Protein 6TWU (pdb70)

Organism: Homo sapiens (NCBI:txid9606)

B-factor: mean 87.07, std 29.63, range [40.51, 186.29]

Sequence (845 aa):
FFTRNPSELKGKFIHTKLRKSSRGFGFTVVGGDEPDEFLQIKSLVLDGPAALDGKMETGDVIVSVNDTCVLGHTHAQVVKIFQSIPIGASVDLELCRGYPLGSSAYGSVKAYTNFDAERDALNIETAIKTKGVDEVTIVNILTNNRSNEQRQDIAFAYQRRTKKELASALKSALSGHLETVILGLLKTPAQYDASELKASMKGLGTDEDDSLIEIICSRTNQELQEINRVYKEMYKTDLEKDIISDTSGDFRKLMVALAKGRRAEDDGSVIDYELIDQDARDLYDAGVKRKGTDVPKWISIMTERSVPHLQKVFDDRYKSYSPYDMLESIRKEVKGDLENAFLNLVQCIQNKPLYFADRLYDSMKGKGTRDKVLIRIMVSRSEVDMLKIRSEFKRKYGKSLYYYIQQDTKGDYQKALLYLCGGDDFFTRNPSELKGKFIHTKLRKSSRGFGFTVVGGDEPDEFLQIKSLVLDGPAALDGKMETGDVIVSVNDTCVLGHTHAQVVKIFQSIPIGASVDLELCRGYPLGSSAYGSVKAYTNFDAERDALNIETAIKTKGVDEVTIVNILTNRSNEQRQDIAFAYQRRTKKELASALKSALSGHLETVILGLLKTPAQYDASELKASMKGLGTDEDSLIEIICSRTNQELQEINRVYKEMYKTDLEKDIISDTSGDFRKLMVALAKGRRAEDDGSVIDYELIDQDARDLYDAGVKRKGTDVPKWISIMTERSVPHLQKVFDRYKSYSPYDMLESIRKEVKGDLENAFLNLVQCIQNKPLYFADRLYDSMKGKGTRDKVLIRIMVSRSEVDMLKIRSEFKRKYGKSLYYYIQQDTKGDYQKALLYLCGGDDEQL

Secondary structure (DSSP, 8-state):
---S-GGG--SEEEEEEEE-BTTBSSEEEE--SSSS---EEEEE-TTSHHHHH----TT-EEEEESSSB-TT--HHHHHHHHHHS-TT-EEEEEEEES---STTTT-S----TT--HHHHHHHHHHHHTSTT--HHHHHHHHTTS-HHHHHHHHHHHHHHHSS-HHHHHHTT--HHHHHHHHHHHS-HHHHHHHHHHHHT-SSS--HHHHHHHHHH--HHHHHHHHHHHHHHHSS-HHHHHHHH--HHHHHHHHHHHTT-PPPP-SS--HHHHHHHHHHHHHTTTTSSS--HHHHHHHHHHS-HHHHHHHHHHHHHH-SS-HHHHHHHH--HHHHHHHHHHHHHHH-HHHHHHHHHHHHHSSSS--HHHHHHHHHHTTTTTHHHHHHHHHHHHSS-HHHHHHHH--HHHHHHHHHHHTS--/---S-GGG--SEEEEEEEE-BTTBSSEEEEE--SSS--EEEEEE-SSSHHHHH----TT-EEEEETTEE-TT--HHHHHHHHHTSPTT-EEEEEEEES--SSS-TT-SS---SS--HHHHHHHHHHHHHSTT--HHHHHHHHTTS-HHHHHHHHHHHHHHHSS-HHHHHHHH--HHHHHHHHHHHS-HHHHHHHHHHHHTSSSS--HHHHHHHHHH--HHHHHHHHHHHHHHHSS-HHHHHHHH--HHHHHHHHHHHT--PPPPPSS--HHHHHHHHHHHHHHTTTSSS--HHHHHHHHHHS-HHHHHHHHHHHTTT-SS-HHHHHHHH--HHHHHHHHHHHHHHHHHHHHHHHHHHHHHSSSS--HHHHHHHHHHTTTTTHHHHHHHHHHHHSS-HHHHHHHH--HHHHHHHHHHH-S--/---

Solvent-accessible surface area: 41250 Å² total; per-residue (Å²): 149,45,9,124,59,56,105,100,16,98,26,58,82,27,128,13,71,7,153,29,36,110,77,21,9,6,38,71,24,61,5,1,116,101,105,76,46,9,3,8,3,98,61,36,81,152,133,2,23,0,27,132,69,51,95,7,86,98,11,2,0,1,0,21,1,60,154,66,52,0,10,16,59,57,57,77,96,1,44,135,49,21,114,80,24,85,125,42,37,69,0,80,3,39,0,0,64,72,33,70,46,27,95,20,25,91,0,22,4,75,69,85,130,129,56,67,18,68,166,6,0,74,59,0,32,76,2,23,126,61,210,70,42,49,49,82,36,0,2,62,16,0,4,72,17,10,20,117,18,3,58,74,0,24,134,3,2,64,158,102,28,83,137,95,0,49,67,21,0,118,106,20,11,85,56,85,11,35,67,0,0,28,3,0,15,64,36,91,11,65,12,10,0,22,36,0,60,64,5,15,141,62,110,67,21,62,59,66,4,0,0,0,0,1,9,1,16,58,24,151,56,6,88,72,1,41,132,10,0,91,114,66,55,178,33,55,2,67,118,23,0,64,72,38,15,73,51,40,17,72,60,0,0,19,34,12,4,70,2,173,37,55,124,88,65,112,130,76,68,149,146,53,11,42,82,2,0,114,37,0,45,53,7,0,21,132,107,185,39,34,22,12,28,42,0,12,21,5,0,11,49,49,11,53,44,20,0,71,70,0,2,94,96,0,119,74,52,7,111,85,46,1,37,82,0,0,112,104,30,16,133,51,58,19,29,47,0,0,31,13,2,0,46,8,4,72,48,45,21,46,2,0,0,21,40,0,56,69,2,5,128,41,196,48,30,108,18,159,23,0,3,6,0,0,14,24,7,1,47,57,12,0,68,86,0,19,69,30,0,72,177,109,44,47,108,2,0,52,86,49,0,69,99,48,5,135,43,45,21,14,107,0,0,16,102,0,0,44,26,89,79,186,48,17,168,72,55,102,100,10,141,15,48,87,41,103,5,140,4,168,27,37,97,187,11,0,4,1,46,6,70,10,10,102,133,126,102,65,17,6,23,2,120,58,44,72,158,94,7,29,0,36,130,62,43,125,6,93,74,18,5,0,1,2,17,3,71,145,64,52,2,10,35,64,70,36,73,98,0,10,131,52,1,87,74,31,86,129,42,31,47,1,42,0,34,0,0,58,38,29,83,64,86,81,48,77,101,2,22,11,101,42,78,73,105,61,63,19,76,103,1,0,73,60,0,45,75,3,29,171,59,203,71,34,51,45,80,40,0,3,68,14,0,3,76,12,14,13,132,18,5,55,70,0,32,144,4,7,82,161,102,43,85,123,112,3,42,53,18,0,106,103,26,8,86,55,80,14,37,64,0,0,32,4,0,19,64,33,92,11,60,12,9,0,21,38,0,81,65,6,16,75,59,110,62,26,66,59,70,5,1,0,0,0,2,9,0,17,63,20,156,59,5,90,72,2,42,128,14,0,103,112,68,64,164,36,47,2,69,128,26,0,72,89,46,13,75,46,49,19,70,113,0,0,18,29,11,4,97,4,158,42,56,130,97,55,125,124,76,69,157,111,50,11,40,20,2,0,63,22,0,47,23,6,0,35,126,99,190,33,33,37,12,76,33,0,13,40,3,0,10,50,56,10,51,43,18,0,73,71,0,4,94,98,0,117,72,66,7,110,86,42,1,32,76,0,0,112,135,38,21,133,51,57,17,23,40,0,0,29,9,3,0,52,6,4,71,45,47,20,47,4,0,0,25,35,0,56,68,3,5,127,42,198,46,26,111,23,156,31,0,4,5,0,0,13,25,7,1,57,46,11,0,66,87,0,23,72,30,0,74,184,116,46,49,108,2,0,49,85,49,0,67,100,44,5,136,43,38,22,20,102,0,0,15,108,0,0,43,23,88,81,95,144,11

Radius of gyration: 33.46 Å; Cα contacts (8 Å, |Δi|>4): 1312; chains: 3; bounding box: 64×89×73 Å

Structure (mmCIF, N/CA/C/O backbone):
data_6TWU
#
_entry.id   6TWU
#
_cell.length_a   61.160
_cell.length_b   96.440
_cell.length_c   197.710
_cell.angle_alpha   90.000
_cell.angle_beta   90.000
_cell.angle_gamma   90.000
#
_symmetry.space_group_name_H-M   'P 2 21 21'
#
loop_
_entity.id
_entity.type
_entity.pdbx_description
1 polymer 'Membrane-associated guanylate kinase, WW and PDZ domain-containing protein 1,Annexin A2'
2 polymer 'Protein E6'
3 non-polymer GLYCEROL
4 non-polymer 'CITRIC ACID'
5 non-polymer 'CALCIUM ION'
6 water water
#
loop_
_atom_site.group_PDB
_atom_site.id
_atom_site.type_symbol
_atom_site.label_atom_id
_atom_site.label_alt_id
_atom_site.label_comp_id
_atom_site.label_asym_id
_atom_site.label_entity_id
_atom_site.label_seq_id
_atom_site.pdbx_PDB_ins_code
_atom_site.Cartn_x
_atom_site.Cartn_y
_atom_site.Cartn_z
_atom_site.occupancy
_atom_site.B_iso_or_equiv
_atom_site.auth_seq_id
_atom_site.auth_comp_id
_atom_site.auth_asym_id
_atom_site.auth_atom_id
_atom_site.pdbx_PDB_model_num
ATOM 1 N N . PHE A 1 7 ? -9.88900 70.86500 -37.26800 1.000 140.01732 458 PHE A N 1
ATOM 2 C CA . PHE A 1 7 ? -8.76900 71.64100 -37.78600 1.000 147.71287 458 PHE A CA 1
ATOM 3 C C . PHE A 1 7 ? -7.46200 71.23300 -37.11100 1.000 152.82545 458 PHE A C 1
ATOM 4 O O . PHE A 1 7 ? -7.36400 71.21300 -35.88400 1.000 152.87119 458 PHE A O 1
ATOM 12 N N . PHE A 1 8 ? -6.46000 70.91300 -37.92800 1.000 150.23396 459 PHE A N 1
ATOM 13 C CA . PHE A 1 8 ? -5.15600 70.47500 -37.45600 1.000 147.30905 459 PHE A CA 1
ATOM 14 C C . PHE A 1 8 ? -4.06800 71.18400 -38.24900 1.000 150.70732 459 PHE A C 1
ATOM 15 O O . PHE A 1 8 ? -4.23400 71.47600 -39.43700 1.000 150.91084 459 PHE A O 1
ATOM 23 N N . THR A 1 9 ? -2.95200 71.46300 -37.57800 1.000 151.51662 460 THR A N 1
ATOM 24 C CA . THR A 1 9 ? -1.79700 72.07200 -38.23400 1.000 150.64257 460 THR A CA 1
ATOM 25 C C . THR A 1 9 ? -0.56000 71.81100 -37.38900 1.000 150.35869 460 THR A C 1
ATOM 26 O O . THR A 1 9 ? -0.53800 72.14900 -36.20000 1.000 147.99285 460 THR A O 1
ATOM 30 N N . ARG A 1 10 ? 0.46000 71.20100 -37.99400 1.000 150.33919 461 ARG A N 1
ATOM 31 C CA . ARG A 1 10 ? 1.73200 70.97300 -37.32500 1.000 149.43274 461 ARG A CA 1
ATOM 32 C C . ARG A 1 10 ? 2.67900 72.16300 -37.45400 1.000 151.64913 461 ARG A C 1
ATOM 33 O O . ARG A 1 10 ? 3.89800 71.99200 -37.33600 1.000 152.51140 461 ARG A O 1
ATOM 41 N N . ASN A 1 11 ? 2.14100 73.36000 -37.69000 1.000 152.83629 462 ASN A N 1
ATOM 42 C CA . ASN A 1 11 ? 2.92300 74.58700 -37.73800 1.000 154.96338 462 ASN A CA 1
ATOM 43 C C . ASN A 1 11 ? 2.53200 75.47500 -36.57100 1.000 156.22179 462 ASN A C 1
ATOM 44 O O . ASN A 1 11 ? 1.34200 75.78400 -36.41300 1.000 156.74925 462 ASN A O 1
ATOM 49 N N . PRO A 1 12 ? 3.47400 75.89600 -35.72600 1.000 156.27512 463 PRO A N 1
ATOM 50 C CA . PRO A 1 12 ? 3.15200 76.94500 -34.74900 1.000 157.53148 463 PRO A CA 1
ATOM 51 C C . PRO A 1 12 ? 2.80600 78.27800 -35.39400 1.000 159.67315 463 PRO A C 1
ATOM 52 O O . PRO A 1 12 ? 2.17100 79.11500 -34.74200 1.000 160.68373 463 PRO A O 1
ATOM 56 N N . SER A 1 13 ? 3.19100 78.49900 -36.65400 1.000 161.35483 464 SER A N 1
ATOM 57 C CA . SER A 1 13 ? 2.86100 79.73300 -37.36000 1.000 160.07955 464 SER A CA 1
ATOM 58 C C . SER A 1 13 ? 1.48100 79.69800 -38.00400 1.000 155.60955 464 SER A C 1
ATOM 59 O O . SER A 1 13 ? 1.10800 80.66100 -38.68300 1.000 154.12665 464 SER A O 1
ATOM 62 N N . GLU A 1 14 ? 0.72400 78.61800 -37.81700 1.000 154.13832 465 GLU A N 1
ATOM 63 C CA . GLU A 1 14 ? -0.63900 78.51600 -38.32600 1.000 155.11642 465 GLU A CA 1
ATOM 64 C C . GLU A 1 14 ? -1.64700 78.21400 -37.22300 1.000 154.92219 465 GLU A C 1
ATOM 65 O O . GLU A 1 14 ? -2.81400 77.92900 -37.52100 1.000 150.00237 465 GLU A O 1
ATOM 71 N N . LEU A 1 15 ? -1.22600 78.26300 -35.96100 1.000 158.52730 466 LEU A N 1
ATOM 72 C CA . LEU A 1 15 ? -2.13200 78.16300 -34.82600 1.000 154.57202 466 LEU A CA 1
ATOM 73 C C . LEU A 1 15 ? -2.64000 79.55200 -34.45900 1.000 153.69335 466 LEU A C 1
ATOM 74 O O . LEU A 1 15 ? -1.86600 80.51300 -34.39600 1.000 154.20667 466 LEU A O 1
ATOM 79 N N . LYS A 1 16 ? -3.94700 79.65300 -34.21200 1.000 151.42946 467 LYS A N 1
ATOM 80 C CA . LYS A 1 16 ? -4.59800 80.94300 -34.01500 1.000 152.86920 467 LYS A CA 1
ATOM 81 C C . LYS A 1 16 ? -4.72000 81.36100 -32.55500 1.000 155.24674 467 LYS A C 1
ATOM 82 O O . LYS A 1 16 ? -4.70900 82.56300 -32.26800 1.000 157.88857 467 LYS A O 1
ATOM 84 N N . GLY A 1 17 ? -4.83000 80.41300 -31.63000 1.000 150.03501 468 GLY A N 1
ATOM 85 C CA . GLY A 1 17 ? -5.04600 80.73200 -30.23500 1.000 149.82151 468 GLY A CA 1
ATOM 86 C C . GLY A 1 17 ? -3.84800 81.40700 -29.58100 1.000 154.66531 468 GLY A C 1
ATOM 87 O O . GLY A 1 17 ? -2.90300 81.86400 -30.22400 1.000 157.88301 468 GLY A O 1
ATOM 88 N N . LYS A 1 18 ? -3.90700 81.46100 -28.25200 1.000 154.47423 469 LYS A N 1
ATOM 89 C CA . LYS A 1 18 ? -2.88100 82.09900 -27.43700 1.000 156.77722 469 LYS A CA 1
ATOM 90 C C . LYS A 1 18 ? -1.87700 81.06800 -26.93600 1.000 154.38495 469 LYS A C 1
ATOM 91 O O . LYS A 1 18 ? -2.25200 79.96600 -26.52400 1.000 151.25109 469 LYS A O 1
ATOM 93 N N . PHE A 1 19 ? -0.59900 81.43800 -26.96000 1.000 152.38622 470 PHE A N 1
ATOM 94 C CA . PHE A 1 19 ? 0.47500 80.54800 -26.54200 1.000 151.18944 470 PHE A CA 1
ATOM 95 C C . PHE A 1 19 ? 0.82300 80.77400 -25.07300 1.000 155.50558 470 PHE A C 1
ATOM 96 O O . PHE A 1 19 ? 0.73800 81.89200 -24.56000 1.000 157.74089 470 PHE A O 1
ATOM 104 N N . ILE A 1 20 ? 1.21700 79.69400 -24.39700 1.000 154.88984 471 ILE A N 1
ATOM 105 C CA . ILE A 1 20 ? 1.49000 79.71600 -22.96200 1.000 152.22301 471 ILE A CA 1
ATOM 106 C C . ILE A 1 20 ? 2.77100 78.93800 -22.69300 1.000 154.17457 471 ILE A C 1
ATOM 107 O O . ILE A 1 20 ? 2.83900 77.73600 -22.96800 1.000 152.75867 471 ILE A O 1
ATOM 112 N N . HIS A 1 21 ? 3.78200 79.61600 -22.15000 1.000 161.54081 472 HIS A N 1
ATOM 113 C CA . HIS A 1 21 ? 5.01600 78.96600 -21.72500 1.000 160.23916 472 HIS A CA 1
ATOM 114 C C . HIS A 1 21 ? 4.90000 78.54300 -20.26600 1.000 158.02974 472 HIS A C 1
ATOM 115 O O . HIS A 1 21 ? 4.35200 79.27500 -19.43700 1.000 158.63251 472 HIS A O 1
ATOM 122 N N . THR A 1 22 ? 5.42300 77.35800 -19.95600 1.000 154.70857 473 THR A N 1
ATOM 123 C CA . THR A 1 22 ? 5.31600 76.82000 -18.60800 1.000 155.28524 473 THR A CA 1
ATOM 124 C C . THR A 1 22 ? 6.51900 75.93200 -18.32000 1.000 154.55590 473 THR A C 1
ATOM 125 O O . THR A 1 22 ? 7.05500 75.27400 -19.21800 1.000 155.15805 473 THR A O 1
ATOM 129 N N . LYS A 1 23 ? 6.95300 75.94300 -17.06000 1.000 150.45996 474 LYS A N 1
ATOM 130 C CA . LYS A 1 23 ? 8.04500 75.10600 -16.58200 1.000 147.85936 474 LYS A CA 1
ATOM 131 C C . LYS A 1 23 ? 7.52700 74.21900 -15.46100 1.000 148.84534 474 LYS A C 1
ATOM 132 O O . LYS A 1 23 ? 6.95900 74.71700 -14.48400 1.000 152.60794 474 LYS A O 1
ATOM 134 N N . LEU A 1 24 ? 7.71300 72.91100 -15.60800 1.000 148.12124 475 LEU A N 1
ATOM 135 C CA . LEU A 1 24 ? 7.22400 71.94100 -14.64000 1.000 147.72572 475 LEU A CA 1
ATOM 136 C C . LEU A 1 24 ? 8.34900 71.02100 -14.19600 1.000 153.12718 475 LEU A C 1
ATOM 137 O O . LEU A 1 24 ? 9.15400 70.56700 -15.01400 1.000 156.13591 475 LEU A O 1
ATOM 142 N N . ARG A 1 25 ? 8.39600 70.75000 -12.89500 1.000 151.85770 476 ARG A N 1
ATOM 143 C CA . ARG A 1 25 ? 9.29400 69.75400 -12.32900 1.000 153.79732 476 ARG A CA 1
ATOM 144 C C . ARG A 1 25 ? 8.50200 68.48200 -12.06100 1.000 153.40662 476 ARG A C 1
ATOM 145 O O . ARG A 1 25 ? 7.44500 68.52700 -11.42400 1.000 149.18695 476 ARG A O 1
ATOM 153 N N . LYS A 1 26 ? 9.00700 67.35600 -12.55900 1.000 156.26280 477 LYS A N 1
ATOM 154 C CA . LYS A 1 26 ? 8.32800 66.07600 -12.38500 1.000 151.73504 477 LYS A CA 1
ATOM 155 C C . LYS A 1 26 ? 8.49600 65.60300 -10.94800 1.000 160.47854 477 LYS A C 1
ATOM 156 O O . LYS A 1 26 ? 9.60600 65.26800 -10.52100 1.000 163.32799 477 LYS A O 1
ATOM 162 N N . SER A 1 27 ? 7.39600 65.57500 -10.19900 1.000 160.82672 478 SER A N 1
ATOM 163 C CA . SER A 1 27 ? 7.43400 65.14200 -8.80900 1.000 163.02902 478 SER A CA 1
ATOM 164 C C . SER A 1 27 ? 7.26500 63.63000 -8.77800 1.000 163.37917 478 SER A C 1
ATOM 165 O O . SER A 1 27 ? 7.44200 62.95200 -9.79500 1.000 164.86836 478 SER A O 1
ATOM 168 N N . SER A 1 28 ? 6.92300 63.09200 -7.60700 1.000 162.03609 479 SER A N 1
ATOM 169 C CA . SER A 1 28 ? 6.85900 61.64700 -7.44600 1.000 157.04122 479 SER A CA 1
ATOM 170 C C . SER A 1 28 ? 5.63500 61.05900 -8.13500 1.000 153.76971 479 SER A C 1
ATOM 171 O O . SER A 1 28 ? 5.65600 59.88900 -8.53300 1.000 156.09965 479 SER A O 1
ATOM 174 N N . ARG A 1 29 ? 4.56900 61.84200 -8.28300 1.000 150.10348 480 ARG A N 1
ATOM 175 C CA . ARG A 1 29 ? 3.35300 61.40600 -8.96700 1.000 151.60877 480 ARG A CA 1
ATOM 176 C C . ARG A 1 29 ? 3.27800 61.96100 -10.38300 1.000 148.56992 480 ARG A C 1
ATOM 177 O O . ARG A 1 29 ? 2.20400 62.33700 -10.86300 1.000 139.39404 480 ARG A O 1
ATOM 179 N N . GLY A 1 30 ? 4.41700 62.02500 -11.07100 1.000 149.95246 481 GLY A N 1
ATOM 180 C CA . GLY A 1 30 ? 4.46900 62.56200 -12.41500 1.000 151.11704 481 GLY A CA 1
ATOM 181 C C . GLY A 1 30 ? 4.25200 64.06700 -12.43700 1.000 152.80713 481 GLY A C 1
ATOM 182 O O . GLY A 1 30 ? 4.18400 64.74200 -11.40700 1.000 154.17606 481 GLY A O 1
ATOM 183 N N . PHE A 1 31 ? 4.15000 64.59300 -13.66000 1.000 148.55368 482 PHE A N 1
ATOM 184 C CA . PHE A 1 31 ? 3.84500 66.00900 -13.82500 1.000 148.23103 482 PHE A CA 1
ATOM 185 C C . PHE A 1 31 ? 2.42700 66.34200 -13.38000 1.000 142.26137 482 PHE A C 1
ATOM 186 O O . PHE A 1 31 ? 2.14700 67.50200 -13.06100 1.000 138.25493 482 PHE A O 1
ATOM 194 N N . GLY A 1 32 ? 1.53300 65.35600 -13.34900 1.000 146.00132 483 GLY A N 1
ATOM 195 C CA . GLY A 1 32 ? 0.20400 65.55300 -12.80600 1.000 149.17094 483 GLY A CA 1
ATOM 196 C C . GLY A 1 32 ? -0.83500 66.00200 -13.81200 1.000 144.70470 483 GLY A C 1
ATOM 197 O O . GLY A 1 32 ? -1.58600 66.94500 -13.55000 1.000 141.21052 483 GLY A O 1
ATOM 198 N N . PHE A 1 33 ? -0.89500 65.33800 -14.96400 1.000 145.30649 484 PHE A N 1
ATOM 199 C CA . PHE A 1 33 ? -1.93900 65.62700 -15.93700 1.000 149.74771 484 PHE A CA 1
ATOM 200 C C . PHE A 1 33 ? -2.05900 64.46000 -16.90500 1.000 148.58881 484 PHE A C 1
ATOM 201 O O . PHE A 1 33 ? -1.13800 63.65200 -17.05600 1.000 149.55310 484 PHE A O 1
ATOM 209 N N . THR A 1 34 ? -3.21600 64.38300 -17.55500 1.000 148.47343 485 THR A N 1
ATOM 210 C CA . THR A 1 34 ? -3.49500 63.37800 -18.57000 1.000 143.93050 485 THR A CA 1
ATOM 211 C C . THR A 1 34 ? -3.65100 64.06100 -19.92100 1.000 142.17518 485 THR A C 1
ATOM 212 O O . THR A 1 34 ? -4.29000 65.11300 -20.02400 1.000 140.90474 485 THR A O 1
ATOM 216 N N . VAL A 1 35 ? -3.04700 63.47300 -20.94900 1.000 143.57911 486 VAL A N 1
ATOM 217 C CA . VAL A 1 35 ? -3.12400 63.99700 -22.30400 1.000 146.63303 486 VAL A CA 1
ATOM 218 C C . VAL A 1 35 ? -4.03300 63.08600 -23.12400 1.000 148.76942 486 VAL A C 1
ATOM 219 O O . VAL A 1 35 ? -4.25900 61.92000 -22.78800 1.000 150.16491 486 VAL A O 1
ATOM 223 N N . VAL A 1 36 ? -4.57400 63.64100 -24.21300 1.000 151.51311 487 VAL A N 1
ATOM 224 C CA . VAL A 1 36 ? -5.49700 62.92900 -25.08900 1.000 146.09565 487 VAL A CA 1
ATOM 225 C C . VAL A 1 36 ? -5.23200 63.35800 -26.52800 1.000 146.09852 487 VAL A C 1
ATOM 226 O O . VAL A 1 36 ? -4.70200 64.43900 -26.79200 1.000 143.12740 487 VAL A O 1
ATOM 230 N N . GLY A 1 37 ? -5.60200 62.48300 -27.46400 1.000 145.65530 488 GLY A N 1
ATOM 231 C CA . GLY A 1 37 ? -5.32900 62.70400 -28.87000 1.000 143.90820 488 GLY A CA 1
ATOM 232 C C . GLY A 1 37 ? -4.01400 62.08500 -29.29600 1.000 151.43395 488 GLY A C 1
ATOM 233 O O . GLY A 1 37 ? -3.25300 61.52800 -28.49900 1.000 156.78348 488 GLY A O 1
ATOM 234 N N . GLY A 1 38 ? -3.74200 62.18300 -30.59500 1.000 152.95640 489 GLY A N 1
ATOM 235 C CA . GLY A 1 38 ? -2.50700 61.67400 -31.14900 1.000 154.25956 489 GLY A CA 1
ATOM 236 C C . GLY A 1 38 ? -2.53200 60.22500 -31.58900 1.000 156.51701 489 GLY A C 1
ATOM 237 O O . GLY A 1 38 ? -1.49200 59.71100 -32.02100 1.000 155.59150 489 GLY A O 1
ATOM 238 N N . ASP A 1 39 ? -3.67300 59.54700 -31.49200 1.000 159.78220 490 ASP A N 1
ATOM 239 C CA . ASP A 1 39 ? -3.81900 58.18300 -31.98400 1.000 154.45821 490 ASP A CA 1
ATOM 240 C C . ASP A 1 39 ? -4.20000 58.13600 -33.46000 1.000 152.96143 490 ASP A C 1
ATOM 241 O O . ASP A 1 39 ? -4.60700 57.07900 -33.95400 1.000 150.93716 490 ASP A O 1
ATOM 246 N N . GLU A 1 40 ? -4.06900 59.25700 -34.16600 1.000 154.47077 491 GLU A N 1
ATOM 247 C CA . GLU A 1 40 ? -4.45300 59.42200 -35.56100 1.000 153.88043 491 GLU A CA 1
ATOM 248 C C . GLU A 1 40 ? -3.25100 59.90200 -36.36800 1.000 159.05001 491 GLU A C 1
ATOM 249 O O . GLU A 1 40 ? -2.19500 60.18600 -35.78700 1.000 160.35551 491 GLU A O 1
ATOM 255 N N . PRO A 1 41 ? -3.35100 59.98800 -37.70500 1.000 157.46884 492 PRO A N 1
ATOM 256 C CA . PRO A 1 41 ? -2.28400 60.64600 -38.47300 1.000 158.11665 492 PRO A CA 1
ATOM 257 C C . PRO A 1 41 ? -2.18700 62.13500 -38.17300 1.000 159.40949 492 PRO A C 1
ATOM 258 O O . PRO A 1 41 ? -1.14300 62.62000 -37.72400 1.000 160.34004 492 PRO A O 1
ATOM 262 N N . ASP A 1 42 ? -3.27200 62.86700 -38.41600 1.000 155.78032 493 ASP A N 1
ATOM 263 C CA . ASP A 1 42 ? -3.32700 64.31300 -38.20000 1.000 154.94726 493 ASP A CA 1
ATOM 264 C C . ASP A 1 42 ? -4.32500 64.60400 -37.08200 1.000 151.34744 493 ASP A C 1
ATOM 265 O O . ASP A 1 42 ? -5.53900 64.61400 -37.30900 1.000 147.24954 493 ASP A O 1
ATOM 270 N N . GLU A 1 43 ? -3.80800 64.84700 -35.87800 1.000 151.74033 494 GLU A N 1
ATOM 271 C CA . GLU A 1 43 ? -4.63500 65.19200 -34.72900 1.000 147.55986 494 GLU A CA 1
ATOM 272 C C . GLU A 1 43 ? -3.75300 65.81000 -33.65100 1.000 145.26067 494 GLU A C 1
ATOM 273 O O . GLU A 1 43 ? -2.59300 65.42000 -33.49600 1.000 146.87281 494 GLU A O 1
ATOM 279 N N . PHE A 1 44 ? -4.31200 66.76700 -32.91000 1.000 142.42658 495 PHE A N 1
ATOM 280 C CA . PHE A 1 44 ? -3.57500 67.47800 -31.87500 1.000 145.64340 495 PHE A CA 1
ATOM 281 C C . PHE A 1 44 ? -3.41100 66.61100 -30.62400 1.000 144.03748 495 PHE A C 1
ATOM 282 O O . PHE A 1 44 ? -3.88800 65.47400 -30.54500 1.000 141.26660 495 PHE A O 1
ATOM 290 N N . LEU A 1 45 ? -2.71000 67.16700 -29.63500 1.000 145.45529 496 LEU A N 1
ATOM 291 C CA . LEU A 1 45 ? -2.51200 66.55000 -28.32700 1.000 142.91484 496 LEU A CA 1
ATOM 292 C C . LEU A 1 45 ? -2.92300 67.56800 -27.27400 1.000 142.93250 496 LEU A C 1
ATOM 293 O O . LEU A 1 45 ? -2.20100 68.54100 -27.03500 1.000 146.17301 496 LEU A O 1
ATOM 298 N N . GLN A 1 46 ? -4.07200 67.34600 -26.64200 1.000 140.36250 497 GLN A N 1
ATOM 299 C CA . GLN A 1 46 ? -4.66400 68.31800 -25.73700 1.000 138.40220 497 GLN A CA 1
ATOM 300 C C . GLN A 1 46 ? -4.70000 67.77300 -24.31600 1.000 132.04944 497 GLN A C 1
ATOM 301 O O . GLN A 1 46 ? -4.76300 66.56000 -24.09800 1.000 129.68715 497 GLN A O 1
ATOM 307 N N . ILE A 1 47 ? -4.65600 68.68700 -23.34600 1.000 132.00883 498 ILE A N 1
ATOM 308 C CA . ILE A 1 47 ? -4.66500 68.29100 -21.94400 1.000 142.37957 498 ILE A CA 1
ATOM 309 C C . ILE A 1 47 ? -6.05900 67.81500 -21.56500 1.000 141.32830 498 ILE A C 1
ATOM 310 O O . ILE A 1 47 ? -7.05200 68.52500 -21.77000 1.000 137.75979 498 ILE A O 1
ATOM 315 N N . LYS A 1 48 ? -6.14100 66.60500 -21.01100 1.000 143.65320 499 LYS A N 1
ATOM 316 C CA . LYS A 1 48 ? -7.43000 66.01500 -20.62700 1.000 139.00427 499 LYS A CA 1
ATOM 317 C C . LYS A 1 48 ? -7.81400 66.45700 -19.21700 1.000 139.86410 499 LYS A C 1
ATOM 318 O O . LYS A 1 48 ? -8.72300 67.27100 -19.03600 1.000 143.94529 499 LYS A O 1
ATOM 324 N N . SER A 1 49 ? -7.12700 65.92000 -18.21300 1.000 138.72214 500 SER A N 1
ATOM 325 C CA . SER A 1 49 ? -7.38600 66.24600 -16.82000 1.000 141.42767 500 SER A CA 1
ATOM 326 C C . SER A 1 49 ? -6.08600 66.66000 -16.14400 1.000 146.15880 500 SER A C 1
ATOM 327 O O . SER A 1 49 ? -4.99000 66.35900 -16.62300 1.000 149.99850 500 SER A O 1
ATOM 330 N N . LEU A 1 50 ? -6.22300 67.36300 -15.02000 1.000 143.15997 501 LEU A N 1
ATOM 331 C CA . LEU A 1 50 ? -5.08800 67.84000 -14.23600 1.000 147.64774 501 LEU A CA 1
ATOM 332 C C . LEU A 1 50 ? -5.24400 67.36100 -12.80000 1.000 148.75095 501 LEU A C 1
ATOM 333 O O . LEU A 1 50 ? -6.22700 67.70200 -12.13400 1.000 150.16400 501 LEU A O 1
ATOM 338 N N . VAL A 1 51 ? -4.28100 66.56800 -12.32600 1.000 145.48241 502 VAL A N 1
ATOM 339 C CA . VAL A 1 51 ? -4.25300 66.14800 -10.92900 1.000 147.71597 502 VAL A CA 1
ATOM 340 C C . VAL A 1 51 ? -4.08500 67.39000 -10.06400 1.000 149.38667 502 VAL A C 1
ATOM 341 O O . VAL A 1 51 ? -3.02600 68.02900 -10.07400 1.000 150.91153 502 VAL A O 1
ATOM 345 N N . LEU A 1 52 ? -5.13300 67.74100 -9.31400 1.000 147.41109 503 LEU A N 1
ATOM 346 C CA . LEU A 1 52 ? -5.17300 68.99700 -8.57200 1.000 146.71788 503 LEU A CA 1
ATOM 347 C C . LEU A 1 52 ? -4.12700 69.07900 -7.46500 1.000 148.78892 503 LEU A C 1
ATOM 348 O O . LEU A 1 52 ? -3.94400 70.16000 -6.89300 1.000 145.68295 503 LEU A O 1
ATOM 353 N N . ASP A 1 53 ? -3.44000 67.98100 -7.15000 1.000 147.82285 504 ASP A N 1
ATOM 354 C CA . ASP A 1 53 ? -2.31600 68.00200 -6.22200 1.000 151.35685 504 ASP A CA 1
ATOM 355 C C . ASP A 1 53 ? -0.98200 67.77100 -6.91900 1.000 151.22258 504 ASP A C 1
ATOM 356 O O . ASP A 1 53 ? 0.04600 67.64400 -6.24500 1.000 149.23164 504 ASP A O 1
ATOM 361 N N . GLY A 1 54 ? -0.97200 67.71400 -8.24900 1.000 148.13094 505 GLY A N 1
ATOM 362 C CA . GLY A 1 54 ? 0.24300 67.49700 -8.99500 1.000 150.50122 505 GLY A CA 1
ATOM 363 C C . GLY A 1 54 ? 0.90700 68.79700 -9.39900 1.000 153.14734 505 GLY A C 1
ATOM 364 O O . GLY A 1 54 ? 0.33100 69.88200 -9.27300 1.000 151.91499 505 GLY A O 1
ATOM 365 N N . PRO A 1 55 ? 2.14600 68.70800 -9.88800 1.000 153.62250 506 PRO A N 1
ATOM 366 C CA . PRO A 1 55 ? 2.85700 69.92500 -10.31600 1.000 151.93445 506 PRO A CA 1
ATOM 367 C C . PRO A 1 55 ? 2.18100 70.65600 -11.46300 1.000 150.74716 506 PRO A C 1
ATOM 368 O O . PRO A 1 55 ? 2.42400 71.85600 -11.63700 1.000 152.37302 506 PRO A O 1
ATOM 372 N N . ALA A 1 56 ? 1.34000 69.97400 -12.24600 1.000 145.42960 507 ALA A N 1
ATOM 373 C CA . ALA A 1 56 ? 0.68600 70.62300 -13.37800 1.000 146.87190 507 ALA A CA 1
ATOM 374 C C . ALA A 1 56 ? -0.40100 71.58600 -12.91700 1.000 140.91050 507 ALA A C 1
ATOM 375 O O . ALA A 1 56 ? -0.50400 72.70600 -13.43100 1.000 137.40525 507 ALA A O 1
ATOM 377 N N . ALA A 1 57 ? -1.23000 71.16600 -11.96000 1.000 136.79254 508 ALA A N 1
ATOM 378 C CA . ALA A 1 57 ? -2.25900 72.04800 -11.42500 1.000 135.88744 508 ALA A CA 1
ATOM 379 C C . ALA A 1 57 ? -1.69600 73.06800 -10.44400 1.000 145.73350 508 ALA A C 1
ATOM 380 O O . ALA A 1 57 ? -2.32900 74.10700 -10.22200 1.000 143.11369 508 ALA A O 1
ATOM 382 N N . LEU A 1 58 ? -0.52800 72.79400 -9.85300 1.000 151.09075 509 LEU A N 1
ATOM 383 C CA . LEU A 1 58 ? 0.11100 73.77100 -8.97600 1.000 148.49078 509 LEU A CA 1
ATOM 384 C C . LEU A 1 58 ? 0.45500 75.04800 -9.73200 1.000 152.41310 509 LEU A C 1
ATOM 385 O O . LEU A 1 58 ? 0.21700 76.15500 -9.23500 1.000 154.22736 509 LEU A O 1
ATOM 390 N N . ASP A 1 59 ? 1.01900 74.91200 -10.93700 1.000 153.64071 510 ASP A N 1
ATOM 391 C CA . ASP A 1 59 ? 1.38900 76.08400 -11.72600 1.000 153.88426 510 ASP A CA 1
ATOM 392 C C . ASP A 1 59 ? 0.16200 76.90700 -12.09700 1.000 148.46326 510 ASP A C 1
ATOM 393 O O . ASP A 1 59 ? 0.18800 78.14200 -12.03000 1.000 146.21481 510 ASP A O 1
ATOM 398 N N . GLY A 1 60 ? -0.92300 76.24100 -12.49000 1.000 146.46879 511 GLY A N 1
ATOM 399 C CA . GLY A 1 60 ? -2.16200 76.91200 -12.81800 1.000 147.98250 511 GLY A CA 1
ATOM 400 C C . GLY A 1 60 ? -2.22700 77.53100 -14.19700 1.000 149.11812 511 GLY A C 1
ATOM 401 O O . GLY A 1 60 ? -3.28700 78.04900 -14.57200 1.000 147.94907 511 GLY A O 1
ATOM 402 N N . LYS A 1 61 ? -1.13900 77.50100 -14.96400 1.000 150.66771 512 LYS A N 1
ATOM 403 C CA . LYS A 1 61 ? -1.11500 78.09800 -16.29200 1.000 149.94557 512 LYS A CA 1
ATOM 404 C C . LYS A 1 61 ? -1.46500 77.10400 -17.39400 1.000 149.90516 512 LYS A C 1
ATOM 405 O O . LYS A 1 61 ? -1.54700 77.49800 -18.56200 1.000 150.37928 512 LYS A O 1
ATOM 411 N N . MET A 1 62 ? -1.67500 75.83500 -17.05400 1.000 149.67233 513 MET A N 1
ATOM 412 C CA . MET A 1 62 ? -2.10900 74.82200 -18.00600 1.000 150.86114 513 MET A CA 1
ATOM 413 C C . MET A 1 62 ? -3.54600 74.42900 -17.69700 1.000 152.98764 513 MET A C 1
ATOM 414 O O . MET A 1 62 ? -3.88000 74.13500 -16.54400 1.000 151.14761 513 MET A O 1
ATOM 419 N N . GLU A 1 63 ? -4.38600 74.42500 -18.72500 1.000 154.42756 514 GLU A N 1
ATOM 420 C CA . GLU A 1 63 ? -5.79900 74.11600 -18.59000 1.000 150.64766 514 GLU A CA 1
ATOM 421 C C . GLU A 1 63 ? -6.17000 72.98200 -19.53600 1.000 142.95857 514 GLU A C 1
ATOM 422 O O . GLU A 1 63 ? -5.40000 72.59600 -20.41900 1.000 142.79576 514 GLU A O 1
ATOM 428 N N . THR A 1 64 ? -7.36900 72.44600 -19.33600 1.000 139.78234 515 THR A N 1
ATOM 429 C CA . THR A 1 64 ? -7.87000 71.39700 -20.21100 1.000 143.71536 515 THR A CA 1
ATOM 430 C C . THR A 1 64 ? -8.16800 71.95900 -21.59600 1.000 142.03357 515 THR A C 1
ATOM 431 O O . THR A 1 64 ? -8.72700 73.05100 -21.73700 1.000 141.20809 515 THR A O 1
ATOM 435 N N . GLY A 1 65 ? -7.77800 71.20900 -22.62600 1.000 137.72823 516 GLY A N 1
ATOM 436 C CA . GLY A 1 65 ? -7.97000 71.62600 -23.99800 1.000 136.66397 516 GLY A CA 1
ATOM 437 C C . GLY A 1 65 ? -6.79600 72.34600 -24.62400 1.000 141.86461 516 GLY A C 1
ATOM 438 O O . GLY A 1 65 ? -6.91600 72.81600 -25.76300 1.000 140.44973 516 GLY A O 1
ATOM 439 N N . ASP A 1 66 ? -5.66800 72.44800 -23.92300 1.000 146.15860 517 ASP A N 1
ATOM 440 C CA . ASP A 1 66 ? -4.49800 73.14200 -24.44400 1.000 146.78956 517 ASP A CA 1
ATOM 441 C C . ASP A 1 66 ? -3.72000 72.21600 -25.37300 1.000 150.92735 517 ASP A C 1
ATOM 442 O O . ASP A 1 66 ? -3.29100 71.13200 -24.96200 1.000 154.15035 517 ASP A O 1
ATOM 447 N N . VAL A 1 67 ? -3.54400 72.64100 -26.62500 1.000 150.31609 518 VAL A N 1
ATOM 448 C CA . VAL A 1 67 ? -2.73100 71.88900 -27.57300 1.000 147.38127 518 VAL A CA 1
ATOM 449 C C . VAL A 1 67 ? -1.26300 72.02100 -27.19000 1.000 145.57400 518 VAL A C 1
ATOM 450 O O . VAL A 1 67 ? -0.76300 73.12700 -26.94700 1.000 143.21851 518 VAL A O 1
ATOM 454 N N . ILE A 1 68 ? -0.56700 70.88900 -27.12400 1.000 144.13874 519 ILE A N 1
ATOM 455 C CA . ILE A 1 68 ? 0.85000 70.85400 -26.77500 1.000 144.81765 519 ILE A CA 1
ATOM 456 C C . ILE A 1 68 ? 1.65500 71.09100 -28.05100 1.000 145.88777 519 ILE A C 1
ATOM 457 O O . ILE A 1 68 ? 1.76600 70.20200 -28.90100 1.000 145.16964 519 ILE A O 1
ATOM 462 N N . VAL A 1 69 ? 2.21900 72.29600 -28.18600 1.000 146.95923 520 VAL A N 1
ATOM 463 C CA . VAL A 1 69 ? 2.91500 72.67800 -29.41300 1.000 148.32529 520 VAL A CA 1
ATOM 464 C C . VAL A 1 69 ? 4.35200 72.16100 -29.41600 1.000 151.28273 520 VAL A C 1
ATOM 465 O O . VAL A 1 69 ? 4.86300 71.73300 -30.45700 1.000 151.16842 520 VAL A O 1
ATOM 469 N N . SER A 1 70 ? 5.03100 72.19300 -28.26800 1.000 156.41287 521 SER A N 1
ATOM 470 C CA . SER A 1 70 ? 6.40700 71.71600 -28.19600 1.000 151.51250 521 SER A CA 1
ATOM 471 C C . SER A 1 70 ? 6.73100 71.28600 -26.77100 1.000 149.88879 521 SER A C 1
ATOM 472 O O . SER A 1 70 ? 6.13400 71.77400 -25.80800 1.000 148.71960 521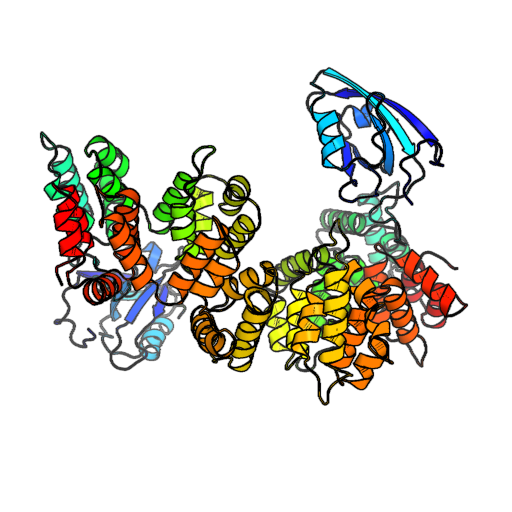 SER A O 1
ATOM 475 N N . VAL A 1 71 ? 7.67700 70.35200 -26.65500 1.000 151.00001 522 VAL A N 1
ATOM 476 C CA . VAL A 1 71 ? 8.13500 69.81700 -25.37400 1.000 148.70082 522 VAL A CA 1
ATOM 477 C C . VAL A 1 71 ? 9.65800 69.78300 -25.40900 1.000 151.57692 522 VAL A C 1
ATOM 478 O O . VAL A 1 71 ? 10.24300 69.03800 -26.20200 1.000 154.32802 522 VAL A O 1
ATOM 482 N N . ASN A 1 72 ? 10.30000 70.58000 -24.55100 1.000 152.69999 523 ASN A N 1
ATOM 483 C CA . ASN A 1 72 ? 11.76100 70.61900 -24.43700 1.000 154.66161 523 ASN A CA 1
ATOM 484 C C . ASN A 1 72 ? 12.41400 71.02900 -25.75700 1.000 159.48457 523 ASN A C 1
ATOM 485 O O . ASN A 1 72 ? 13.30100 70.34500 -26.27500 1.000 161.20941 523 ASN A O 1
ATOM 490 N N . ASP A 1 73 ? 11.95900 72.16000 -26.30400 1.000 159.82749 524 ASP A N 1
ATOM 491 C CA . ASP A 1 73 ? 12.49600 72.76500 -27.52400 1.000 164.26880 524 ASP A CA 1
ATOM 492 C C . ASP A 1 73 ? 12.28800 71.90400 -28.76900 1.000 162.41649 524 ASP A C 1
ATOM 493 O O . ASP A 1 73 ? 12.96300 72.11100 -29.78300 1.000 166.65663 524 ASP A O 1
ATOM 498 N N . THR A 1 74 ? 11.37000 70.94100 -28.73000 1.000 156.35339 525 THR A N 1
ATOM 499 C CA . THR A 1 74 ? 11.08900 70.07900 -29.87500 1.000 156.20215 525 THR A CA 1
ATOM 500 C C . THR A 1 74 ? 9.60100 70.15000 -30.18400 1.000 156.55984 525 THR A C 1
ATOM 501 O O . THR A 1 74 ? 8.77100 69.89000 -29.30600 1.000 156.01360 525 THR A O 1
ATOM 505 N N . CYS A 1 75 ? 9.26600 70.50300 -31.42200 1.000 152.85924 526 CYS A N 1
ATOM 506 C CA . CYS A 1 75 ? 7.86700 70.57400 -31.82700 1.000 146.41157 526 CYS A CA 1
ATOM 507 C C . CYS A 1 75 ? 7.26500 69.17000 -31.83500 1.000 143.70792 526 CYS A C 1
ATOM 508 O O . CYS A 1 75 ? 7.78800 68.26200 -32.49300 1.000 144.81099 526 CYS A O 1
ATOM 511 N N . VAL A 1 76 ? 6.17700 68.98900 -31.08800 1.000 142.67512 527 VAL A N 1
ATOM 512 C CA . VAL A 1 76 ? 5.47200 67.71600 -31.01500 1.000 144.34188 527 VAL A CA 1
ATOM 513 C C . VAL A 1 76 ? 4.11500 67.78500 -31.70400 1.000 147.77991 527 VAL A C 1
ATOM 514 O O . VAL A 1 76 ? 3.30400 66.86300 -31.56300 1.000 146.21237 527 VAL A O 1
ATOM 518 N N . LEU A 1 77 ? 3.84500 68.86500 -32.43900 1.000 148.67721 528 LEU A N 1
ATOM 519 C CA . LEU A 1 77 ? 2.64900 68.94700 -33.26900 1.000 146.74648 528 LEU A CA 1
ATOM 520 C C . LEU A 1 77 ? 2.74600 67.92100 -34.39500 1.000 145.70479 528 LEU A C 1
ATOM 521 O O . LEU A 1 77 ? 3.66800 67.97400 -35.21600 1.000 144.35884 528 LEU A O 1
ATOM 526 N N . GLY A 1 78 ? 1.80100 66.98300 -34.43200 1.000 146.68848 529 GLY A N 1
ATOM 527 C CA . GLY A 1 78 ? 1.79800 65.93400 -35.42800 1.000 150.81268 529 GLY A CA 1
ATOM 528 C C . GLY A 1 78 ? 2.44100 64.63700 -34.98600 1.000 151.95686 529 GLY A C 1
ATOM 529 O O . GLY A 1 78 ? 2.32300 63.63200 -35.69800 1.000 148.69958 529 GLY A O 1
ATOM 530 N N . HIS A 1 79 ? 3.12800 64.63300 -33.84700 1.000 152.06828 530 HIS A N 1
ATOM 531 C CA . HIS A 1 79 ? 3.63800 63.39300 -33.28500 1.000 150.38030 530 HIS A CA 1
ATOM 532 C C . HIS A 1 79 ? 2.48700 62.55600 -32.73900 1.000 153.27175 530 HIS A C 1
ATOM 533 O O . HIS A 1 79 ? 1.44300 63.08000 -32.33700 1.000 152.03546 530 HIS A O 1
ATOM 540 N N . THR A 1 80 ? 2.68100 61.23900 -32.73300 1.000 153.86599 531 THR A N 1
ATOM 541 C CA . THR A 1 80 ? 1.64000 60.33400 -32.27100 1.000 154.60556 531 THR A CA 1
ATOM 542 C C . THR A 1 80 ? 1.50100 60.41900 -30.75000 1.000 161.40736 531 THR A C 1
ATOM 543 O O . THR A 1 80 ? 2.20200 61.17500 -30.07000 1.000 164.06315 531 THR A O 1
ATOM 547 N N . HIS A 1 81 ? 0.57000 59.62800 -30.21000 1.000 162.90082 532 HIS A N 1
ATOM 548 C CA . HIS A 1 81 ? 0.32700 59.63700 -28.77100 1.000 158.64584 532 HIS A CA 1
ATOM 549 C C . HIS A 1 81 ? 1.43400 58.93500 -27.99700 1.000 155.83042 532 HIS A C 1
ATOM 550 O O . HIS A 1 81 ? 1.72200 59.31600 -26.85900 1.000 155.96569 532 HIS A O 1
ATOM 557 N N . ALA A 1 82 ? 2.05900 57.91400 -28.58700 1.000 155.72879 533 ALA A N 1
ATOM 558 C CA . ALA A 1 82 ? 3.13100 57.19700 -27.90900 1.000 159.40585 533 ALA A CA 1
ATOM 559 C C . ALA A 1 82 ? 4.46900 57.92100 -27.99000 1.000 160.92399 533 ALA A C 1
ATOM 560 O O . ALA A 1 82 ? 5.37700 57.59600 -27.21800 1.000 161.62498 533 ALA A O 1
ATOM 562 N N . GLN A 1 83 ? 4.60900 58.89500 -28.89700 1.000 160.36875 534 GLN A N 1
ATOM 563 C CA . GLN A 1 83 ? 5.88500 59.58500 -29.06900 1.000 162.07305 534 GLN A CA 1
ATOM 564 C C . G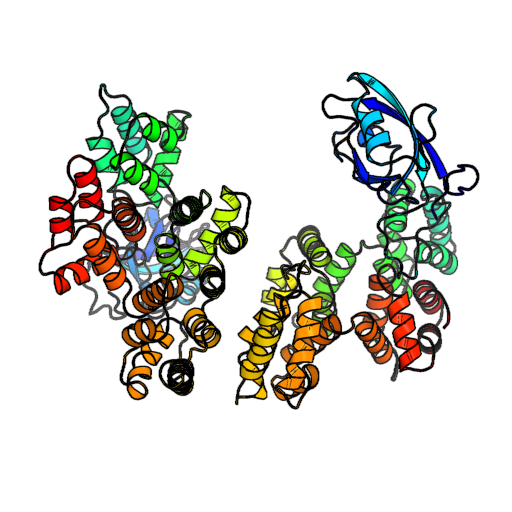LN A 1 83 ? 6.08900 60.67400 -28.02200 1.000 159.91773 534 GLN A C 1
ATOM 565 O O . GLN A 1 83 ? 7.19200 60.81700 -27.48000 1.000 154.34382 534 GLN A O 1
ATOM 571 N N . VAL A 1 84 ? 5.04800 61.45800 -27.73300 1.000 158.92643 535 VAL A N 1
ATOM 572 C CA . VAL A 1 84 ? 5.17100 62.50400 -26.72300 1.000 158.11818 535 VAL A CA 1
ATOM 573 C C . VAL A 1 84 ? 4.99900 61.95400 -25.31300 1.000 155.27382 535 VAL A C 1
ATOM 574 O O . VAL A 1 84 ? 5.43600 62.59600 -24.35000 1.000 157.30752 535 VAL A O 1
ATOM 578 N N . VAL A 1 85 ? 4.37900 60.78000 -25.16500 1.000 151.99447 536 VAL A N 1
ATOM 579 C CA . VAL A 1 85 ? 4.28300 60.14700 -23.85400 1.000 149.71765 536 VAL A CA 1
ATOM 580 C C . VAL A 1 85 ? 5.64100 59.61300 -23.41500 1.000 152.19782 536 VAL A C 1
ATOM 581 O O . VAL A 1 85 ? 5.97600 59.65100 -22.22500 1.000 151.54223 536 VAL A O 1
ATOM 585 N N . LYS A 1 86 ? 6.45200 59.13400 -24.36100 1.000 154.45725 537 LYS A N 1
ATOM 586 C CA . LYS A 1 86 ? 7.79300 58.66400 -24.03300 1.000 150.50338 537 LYS A CA 1
ATOM 587 C C . LYS A 1 86 ? 8.74100 59.81100 -23.69600 1.000 149.63689 537 LYS A C 1
ATOM 588 O O . LYS A 1 86 ? 9.76400 59.58000 -23.04300 1.000 151.04695 537 LYS A O 1
ATOM 594 N N . ILE A 1 87 ? 8.42400 61.04000 -24.11800 1.000 147.99600 538 ILE A N 1
ATOM 595 C CA . ILE A 1 87 ? 9.27800 62.18000 -23.79800 1.000 148.35294 538 ILE A CA 1
ATOM 596 C C . ILE A 1 87 ? 9.12700 62.56700 -22.33000 1.000 150.70299 538 ILE A C 1
ATOM 597 O O . ILE A 1 87 ? 10.11900 62.82700 -21.63900 1.000 154.65296 538 ILE A O 1
ATOM 602 N N . PHE A 1 88 ? 7.88800 62.60200 -21.82700 1.000 151.50379 539 PHE A N 1
ATOM 603 C CA . PHE A 1 88 ? 7.64500 62.98200 -20.43800 1.000 153.17741 539 PHE A CA 1
ATOM 604 C C . PHE A 1 88 ? 8.01800 61.87700 -19.45700 1.000 157.05295 539 PHE A C 1
ATOM 605 O O . PHE A 1 88 ? 8.38900 62.16900 -18.31300 1.000 156.86682 539 PHE A O 1
ATOM 613 N N . GLN A 1 89 ? 7.91600 60.61300 -19.87300 1.000 156.18839 540 GLN A N 1
ATOM 614 C CA . GLN A 1 89 ? 8.26800 59.50900 -18.98700 1.000 157.36356 540 GLN A CA 1
ATOM 615 C C . GLN A 1 89 ? 9.77500 59.33600 -18.85600 1.000 159.40716 540 GLN A C 1
ATOM 616 O O . GLN A 1 89 ? 10.25000 58.87600 -17.81200 1.000 165.38229 540 GLN A O 1
ATOM 622 N N . SER A 1 90 ? 10.54000 59.69300 -19.89300 1.000 157.06177 541 SER A N 1
ATOM 623 C CA . SER A 1 90 ? 11.99500 59.62000 -19.79600 1.000 159.47713 541 SER A CA 1
ATOM 624 C C . SER A 1 90 ? 12.55000 60.67700 -18.85000 1.000 159.59071 541 SER A C 1
ATOM 625 O O . SER A 1 90 ? 13.63400 60.48600 -18.28400 1.000 158.87663 541 SER A O 1
ATOM 628 N N . ILE A 1 91 ? 11.83600 61.78800 -18.67900 1.000 157.08399 542 ILE A N 1
ATOM 629 C CA . ILE A 1 91 ? 12.19500 62.83000 -17.71900 1.000 155.78047 542 ILE A CA 1
ATOM 630 C C . ILE A 1 91 ? 12.23500 62.20400 -16.33100 1.000 156.85707 542 ILE A C 1
ATOM 631 O O . ILE A 1 91 ? 11.19700 61.74700 -15.83100 1.000 153.64485 542 ILE A O 1
ATOM 636 N N . PRO A 1 92 ? 13.39700 62.14300 -15.67800 1.000 156.11046 543 PRO A N 1
ATOM 637 C CA . PRO A 1 92 ? 13.45000 61.56600 -14.32800 1.000 156.92562 543 PRO A CA 1
ATOM 638 C C . PRO A 1 92 ? 12.71300 62.41200 -13.29800 1.000 154.84638 543 PRO A C 1
ATOM 639 O O . PRO A 1 92 ? 12.12700 63.44700 -13.63300 1.000 148.55269 543 PRO A O 1
ATOM 643 N N . ILE A 1 93 ? 12.73200 61.98000 -12.04200 1.000 160.65322 544 ILE A N 1
ATOM 644 C CA . ILE A 1 93 ? 11.99600 62.65200 -10.97600 1.000 158.21746 544 ILE A CA 1
ATOM 645 C C . ILE A 1 93 ? 12.87100 63.75900 -10.39800 1.000 156.56597 544 ILE A C 1
ATOM 646 O O . ILE A 1 93 ? 13.93500 63.49200 -9.82800 1.000 157.75292 544 ILE A O 1
ATOM 651 N N . GLY A 1 94 ? 12.41600 65.00400 -10.54000 1.000 153.34764 545 GLY A N 1
ATOM 652 C CA . GLY A 1 94 ? 13.15600 66.17000 -10.11200 1.000 153.22854 545 GLY A CA 1
ATOM 653 C C . GLY A 1 94 ? 13.64200 67.04600 -11.24700 1.000 154.83261 545 GLY A C 1
ATOM 654 O O . GLY A 1 94 ? 14.00800 68.20400 -11.00500 1.000 156.51235 545 GLY A O 1
ATOM 655 N N . ALA A 1 95 ? 13.65800 66.53100 -12.47500 1.000 157.16090 546 ALA A N 1
ATOM 656 C CA . ALA A 1 95 ? 14.09100 67.30700 -13.62400 1.000 154.29842 546 ALA A CA 1
ATOM 657 C C . ALA A 1 95 ? 12.94100 68.16800 -14.14700 1.000 152.16124 546 ALA A C 1
ATOM 658 O O . ALA A 1 95 ? 11.77400 67.98800 -13.78800 1.000 144.12161 546 ALA A O 1
ATOM 660 N N . SER A 1 96 ? 13.28500 69.11700 -15.01100 1.000 153.33563 547 SER A N 1
ATOM 661 C CA . SER A 1 96 ? 12.33700 70.10200 -15.51000 1.000 151.08565 547 SER A CA 1
ATOM 662 C C . SER A 1 96 ? 11.90900 69.76500 -16.93600 1.000 154.18933 547 SER A C 1
ATOM 663 O O . SER A 1 96 ? 12.65100 69.13800 -17.69600 1.000 155.94159 547 SER A O 1
ATOM 666 N N . VAL A 1 97 ? 10.69000 70.17500 -17.28700 1.000 153.02197 548 VAL A N 1
ATOM 667 C CA . VAL A 1 97 ? 10.18200 70.06100 -18.64900 1.000 152.91503 548 VAL A CA 1
ATOM 668 C C . VAL A 1 97 ? 9.59300 71.40800 -19.05400 1.000 154.67596 548 VAL A C 1
ATOM 669 O O . VAL A 1 97 ? 9.02600 72.12600 -18.22200 1.000 153.27155 548 VAL A O 1
ATOM 673 N N . ASP A 1 98 ? 9.76100 71.76600 -20.32400 1.000 158.38612 549 ASP A N 1
ATOM 674 C CA . ASP A 1 98 ? 9.29100 73.03800 -20.85900 1.000 156.50685 549 ASP A CA 1
ATOM 675 C C . ASP A 1 98 ? 8.15600 72.78200 -21.83800 1.000 150.88800 549 ASP A C 1
ATOM 676 O O . ASP A 1 98 ? 8.29200 71.95900 -22.75000 1.000 148.63407 549 ASP A O 1
ATOM 681 N N . LEU A 1 99 ? 7.04500 73.49200 -21.65000 1.000 149.81750 550 LEU A N 1
ATOM 682 C CA . LEU A 1 99 ? 5.81800 73.24900 -22.39800 1.000 147.29916 550 LEU A CA 1
ATOM 683 C C . LEU A 1 99 ? 5.30100 74.55400 -22.97900 1.000 147.42630 550 LEU A C 1
ATOM 684 O O . LEU A 1 99 ? 4.99800 75.48900 -22.23200 1.000 145.40087 550 LEU A O 1
ATOM 689 N N . GLU A 1 100 ? 5.19200 74.61300 -24.30500 1.000 146.35390 551 GLU A N 1
ATOM 690 C CA . GLU A 1 100 ? 4.46400 75.67700 -24.98600 1.000 153.61594 551 GLU A CA 1
ATOM 691 C C . GLU A 1 100 ? 3.08900 75.14300 -25.37100 1.000 153.98859 551 GLU A C 1
ATOM 692 O O . GLU A 1 100 ? 2.98700 74.15600 -26.10600 1.000 153.65292 551 GLU A O 1
ATOM 698 N N . LEU A 1 101 ? 2.04300 75.78800 -24.86800 1.000 154.15769 552 LEU A N 1
ATOM 699 C CA . LEU A 1 101 ? 0.67000 75.35300 -25.07300 1.000 151.32292 552 LEU A CA 1
ATOM 700 C C . LEU A 1 101 ? -0.07300 76.35100 -25.95500 1.000 152.83260 552 LEU A C 1
ATOM 701 O O . LEU A 1 101 ? 0.42500 77.43500 -26.26600 1.000 154.87402 552 LEU A O 1
ATOM 706 N N . CYS A 1 102 ? -1.28100 75.96400 -26.36400 1.000 154.45244 553 CYS A N 1
ATOM 707 C CA . CYS A 1 102 ? -2.08600 76.76400 -27.28800 1.000 156.68865 553 CYS A CA 1
ATOM 708 C C . CYS A 1 102 ? -3.55600 76.53000 -26.96300 1.000 153.55361 553 CYS A C 1
ATOM 709 O O . CYS A 1 102 ? -4.05100 75.41000 -27.11500 1.000 151.41121 553 CYS A O 1
ATOM 712 N N . ARG A 1 103 ? -4.24900 77.57800 -26.51900 1.000 149.96288 554 ARG A N 1
ATOM 713 C CA . ARG A 1 103 ? -5.65100 77.48800 -26.13200 1.000 144.83002 554 ARG A CA 1
ATOM 714 C C . ARG A 1 103 ? -6.52700 78.27000 -27.10300 1.000 141.31298 554 ARG A C 1
ATOM 715 O O . ARG A 1 103 ? -6.16400 79.36500 -27.54400 1.000 138.26546 554 ARG A O 1
ATOM 723 N N . GLY A 1 104 ? -7.68800 77.70100 -27.42100 1.000 138.38071 555 GLY A N 1
ATOM 724 C CA . GLY A 1 104 ? -8.58800 78.28000 -28.39800 1.000 138.95166 555 GLY A CA 1
ATOM 725 C C . GLY A 1 104 ? -9.18900 77.23000 -29.30900 1.000 139.76083 555 GLY A C 1
ATOM 726 O O . GLY A 1 104 ? -9.98500 77.54500 -30.19900 1.000 133.91032 555 GLY A O 1
ATOM 727 N N . TYR A 1 105 ? -8.80300 75.96700 -29.09300 1.000 144.41598 556 TYR A N 1
ATOM 728 C CA . TYR A 1 105 ? -9.27300 74.80000 -29.82400 1.000 144.22978 556 TYR A CA 1
ATOM 729 C C . TYR A 1 105 ? -10.18200 73.94700 -28.93700 1.000 143.76077 556 TYR A C 1
ATOM 730 O O . TYR A 1 105 ? -10.05600 73.97400 -27.70800 1.000 135.35815 556 TYR A O 1
ATOM 739 N N . PRO A 1 106 ? -11.12300 73.17900 -29.52900 1.000 146.54665 557 PRO A N 1
ATOM 740 C CA . PRO A 1 106 ? -12.12600 72.47700 -28.71200 1.000 140.67088 557 PRO A CA 1
ATOM 741 C C . PRO A 1 106 ? -11.57100 71.30600 -27.91400 1.000 142.75966 557 PRO A C 1
ATOM 742 O O . PRO A 1 106 ? -10.86100 71.49600 -26.92100 1.000 146.76193 557 PRO A O 1
ATOM 746 N N . LEU A 1 107 ? -11.91000 70.08400 -28.32800 1.000 137.44498 558 LEU A N 1
ATOM 747 C CA . LEU A 1 107 ? -11.48900 68.89900 -27.59700 1.000 133.02019 558 LEU A CA 1
ATOM 748 C C . LEU A 1 107 ? -11.07000 67.74300 -28.49100 1.000 132.85083 558 LEU A C 1
ATOM 749 O O . LEU A 1 107 ? -10.77900 66.66200 -27.96900 1.000 133.42590 558 LEU A O 1
ATOM 751 N N . GLY A 1 108 ? -11.03100 67.92600 -29.80900 1.000 129.26394 559 GLY A N 1
ATOM 752 C CA . GLY A 1 108 ? -10.62600 66.86000 -30.70400 1.000 127.40959 559 GLY A CA 1
ATOM 753 C C . GLY A 1 108 ? -11.70500 65.81600 -30.90100 1.000 127.14283 559 GLY A C 1
ATOM 754 O O . GLY A 1 108 ? -12.21100 65.64300 -32.01400 1.000 126.42011 559 GLY A O 1
ATOM 755 N N . SER A 1 109 ? -12.06300 65.11200 -29.82500 1.000 130.17716 560 SER A N 1
ATOM 756 C CA . SER A 1 109 ? -13.13400 64.12300 -29.89800 1.000 123.49219 560 SER A CA 1
ATOM 757 C C . SER A 1 109 ? -14.45700 64.78200 -30.27200 1.000 126.81695 560 SER A C 1
ATOM 758 O O . SER A 1 109 ? -15.08000 64.43600 -31.28200 1.000 120.14120 560 SER A O 1
ATOM 760 N N . SER A 1 110 ? -14.89900 65.74200 -29.46300 1.000 123.93573 561 SER A N 1
ATOM 761 C CA . SER A 1 110 ? -16.11300 66.50500 -29.74200 1.000 110.98683 561 SER A CA 1
ATOM 762 C C . SER A 1 110 ? -15.86200 67.67800 -30.67900 1.000 109.59791 561 SER A C 1
ATOM 763 O O . SER A 1 110 ? -16.45000 68.75000 -30.51000 1.000 113.94342 561 SER A O 1
ATOM 766 N N . ALA A 1 111 ? -14.98600 67.49900 -31.67100 1.000 102.21678 562 ALA A N 1
ATOM 767 C CA . ALA A 1 111 ? -14.64000 68.59700 -32.56700 1.000 101.55633 562 ALA A CA 1
ATOM 768 C C . ALA A 1 111 ? -15.86500 69.10300 -33.31800 1.000 97.67932 562 ALA A C 1
ATOM 769 O O . ALA A 1 111 ? -16.10800 70.31200 -33.39000 1.000 95.66728 562 ALA A O 1
ATOM 771 N N . TYR A 1 112 ? -16.65500 68.18900 -33.87500 1.000 99.64679 563 TYR A N 1
ATOM 772 C CA . TYR A 1 112 ? -17.80000 68.55500 -34.69800 1.000 96.30390 563 TYR A CA 1
ATOM 773 C C . TYR A 1 112 ? -19.13300 68.31500 -34.00700 1.000 85.12539 563 TYR A C 1
ATOM 774 O O . TYR A 1 112 ? -20.17100 68.30800 -34.67500 1.000 84.19080 563 TYR A O 1
ATOM 783 N N . GLY A 1 113 ? -19.13100 68.12300 -32.69300 1.000 84.25726 564 GLY A N 1
ATOM 784 C CA . GLY A 1 113 ? -20.37200 68.06800 -31.96300 1.000 81.01722 564 GLY A CA 1
ATOM 785 C C . GLY A 1 113 ? -20.95000 69.44700 -31.72000 1.000 80.28545 564 GLY A C 1
ATOM 786 O O . GLY A 1 113 ? -20.27500 70.46900 -31.83900 1.000 84.17865 564 GLY A O 1
ATOM 787 N N . SER A 1 114 ? -22.23900 69.47000 -31.39800 1.000 87.79860 565 SER A N 1
ATOM 788 C CA . SER A 1 114 ? -22.89200 70.71300 -31.01800 1.000 80.66398 565 SER A CA 1
ATOM 789 C C . SER A 1 114 ? -22.92300 70.89300 -29.51200 1.000 76.38625 565 SER A C 1
ATOM 790 O O . SER A 1 114 ? -22.94100 72.03000 -29.02600 1.000 77.17182 565 SER A O 1
ATOM 793 N N . VAL A 1 115 ? -22.93100 69.79000 -28.77400 1.000 81.18944 566 VAL A N 1
ATOM 794 C CA . VAL A 1 115 ? -22.93900 69.79900 -27.31800 1.000 88.69382 566 VAL A CA 1
ATOM 795 C C . VAL A 1 115 ? -21.49700 69.64300 -26.85200 1.000 88.37695 566 VAL A C 1
ATOM 796 O O . VAL A 1 115 ? -20.87500 68.59300 -27.05400 1.000 85.05425 566 VAL A O 1
ATOM 800 N N . LYS A 1 116 ? -20.96000 70.68700 -26.23400 1.000 87.65181 567 LYS A N 1
ATOM 801 C CA . LYS A 1 116 ? -19.61300 70.67600 -25.68900 1.000 89.53084 567 LYS A CA 1
ATOM 802 C C . LYS A 1 116 ? -19.67600 70.57000 -24.17300 1.000 96.17045 567 LYS A C 1
ATOM 803 O O . LYS A 1 116 ? -20.71500 70.81400 -23.55400 1.000 95.13385 567 LYS A O 1
ATOM 809 N N . ALA A 1 117 ? -18.54500 70.19900 -23.57900 1.000 109.26652 568 ALA A N 1
ATOM 810 C CA . ALA A 1 117 ? -18.46000 70.12000 -22.12700 1.000 104.16150 568 ALA A CA 1
ATOM 811 C C . ALA A 1 117 ? -18.62300 71.50400 -21.50700 1.000 94.00363 568 ALA A C 1
ATOM 812 O O . ALA A 1 117 ? -18.04500 72.48700 -21.98100 1.000 94.86833 568 ALA A O 1
ATOM 814 N N . TYR A 1 118 ? -19.42400 71.57300 -20.44700 1.000 93.73729 569 TYR A N 1
ATOM 815 C CA . TYR A 1 118 ? -19.69200 72.81800 -19.73800 1.000 94.85111 569 TYR A CA 1
ATOM 816 C C . TYR A 1 118 ? -18.50900 73.14400 -18.82900 1.000 97.88652 569 TYR A C 1
ATOM 817 O O . TYR A 1 118 ? -18.11500 72.31900 -17.99600 1.000 99.55280 569 TYR A O 1
ATOM 826 N N . THR A 1 119 ? -17.94100 74.34200 -18.99200 1.000 99.51726 570 THR A N 1
ATOM 827 C CA . THR A 1 119 ? -16.69200 74.71700 -18.33200 1.000 106.13683 570 THR A CA 1
ATOM 828 C C . THR A 1 119 ? -16.68600 74.67800 -16.80800 1.000 112.07814 570 THR A C 1
ATOM 829 O O . THR A 1 119 ? -15.97700 73.86500 -16.20700 1.000 119.33405 570 THR A O 1
ATOM 833 N N . ASN A 1 120 ? -17.46400 75.55700 -16.17600 1.000 108.34044 571 ASN A N 1
ATOM 834 C CA . ASN A 1 120 ? -17.55600 75.58500 -14.72100 1.000 111.41708 571 ASN A CA 1
ATOM 835 C C . ASN A 1 120 ? -18.50500 74.51000 -14.21200 1.000 113.40248 571 ASN A C 1
ATOM 836 O O . ASN A 1 120 ? -19.45000 74.79900 -13.47000 1.000 110.47762 571 ASN A O 1
ATOM 841 N N . PHE A 1 121 ? -18.25000 73.26400 -14.60300 1.000 111.19672 572 PHE A N 1
ATOM 842 C CA . PHE A 1 121 ? -19.14300 72.17100 -14.25700 1.000 108.13724 572 PHE A CA 1
ATOM 843 C C . PHE A 1 121 ? -19.13700 71.92300 -12.75500 1.000 106.13631 572 PHE A C 1
ATOM 844 O O . PHE A 1 121 ? -18.08800 71.94700 -12.10500 1.000 107.98720 572 PHE A O 1
ATOM 852 N N . ASP A 1 122 ? -20.32700 71.69300 -12.20300 1.000 104.06044 573 ASP A N 1
ATOM 853 C CA . ASP A 1 122 ? -20.46100 71.30600 -10.80200 1.000 106.00077 573 ASP A CA 1
ATOM 854 C C . ASP A 1 122 ? -21.65900 70.36600 -10.71800 1.000 105.16670 573 ASP A C 1
ATOM 855 O O . ASP A 1 122 ? -22.80700 70.82000 -10.72600 1.000 102.52365 573 ASP A O 1
ATOM 860 N N . ALA A 1 123 ? -21.38200 69.06300 -10.64400 1.000 77.47940 574 ALA A N 1
ATOM 861 C CA . ALA A 1 123 ? -22.45700 68.07600 -10.66100 1.000 85.48839 574 ALA A CA 1
ATOM 862 C C . ALA A 1 123 ? -23.38100 68.23900 -9.46100 1.000 86.57923 574 ALA A C 1
ATOM 863 O O . ALA A 1 123 ? -24.60600 68.12000 -9.59300 1.000 98.62253 574 ALA A O 1
ATOM 865 N N . GLU A 1 124 ? -22.81500 68.52200 -8.28300 1.000 87.32238 575 GLU A N 1
ATOM 866 C CA . GLU A 1 124 ? -23.63000 68.64800 -7.07800 1.000 86.34886 575 GLU A CA 1
ATOM 867 C C . GLU A 1 124 ? -24.62100 69.79900 -7.19900 1.000 88.45050 575 GLU A C 1
ATOM 868 O O . GLU A 1 124 ? -25.77100 69.68500 -6.75700 1.000 90.14025 575 GLU A O 1
ATOM 874 N N . ARG A 1 125 ? -24.19600 70.91500 -7.79600 1.000 90.12209 576 ARG A N 1
ATOM 875 C CA . ARG A 1 125 ? -25.11800 72.02000 -8.04000 1.000 83.26100 576 ARG A CA 1
ATOM 876 C C . ARG A 1 125 ? -26.16700 71.64300 -9.07700 1.000 79.07321 576 ARG A C 1
ATOM 877 O O . ARG A 1 125 ? -27.34900 71.97500 -8.92500 1.000 88.12256 576 ARG A O 1
ATOM 885 N N . ASP A 1 126 ? -25.75300 70.95600 -10.14200 1.000 76.81510 577 ASP A N 1
ATOM 886 C CA . ASP A 1 126 ? -26.71100 70.52800 -11.15600 1.000 91.15363 577 ASP A CA 1
ATOM 887 C C . ASP A 1 126 ? -27.70100 69.52200 -10.58600 1.000 94.19678 577 ASP A C 1
ATOM 888 O O . ASP A 1 126 ? -28.90800 69.61900 -10.84000 1.000 77.46019 577 ASP A O 1
ATOM 893 N N . ALA A 1 127 ? -27.20800 68.55700 -9.80300 1.000 91.08097 578 ALA A N 1
ATOM 894 C CA . ALA A 1 127 ? -28.08100 67.53900 -9.23000 1.000 81.14836 578 ALA A CA 1
ATOM 895 C C . ALA A 1 127 ? -29.12500 68.16100 -8.31400 1.000 86.35975 578 ALA A C 1
ATOM 896 O O . ALA A 1 127 ? -30.29900 67.76900 -8.34000 1.000 88.10937 578 ALA A O 1
ATOM 898 N N . LEU A 1 128 ? -28.71900 69.13500 -7.49900 1.000 82.48476 579 LEU A N 1
ATOM 899 C CA . LEU A 1 128 ? -29.67500 69.81500 -6.63300 1.000 86.28406 579 LEU A CA 1
ATOM 900 C C . LEU A 1 128 ? -30.68600 70.60000 -7.45900 1.000 86.71034 579 LEU A C 1
ATOM 901 O O . LEU A 1 128 ? -31.89900 70.51500 -7.22700 1.000 79.98000 579 LEU A O 1
ATOM 906 N N . ASN A 1 129 ? -30.20000 71.37600 -8.43100 1.000 88.29800 580 ASN A N 1
ATOM 907 C CA . ASN A 1 129 ? -31.09600 72.17500 -9.26000 1.000 86.50959 580 ASN A CA 1
ATOM 908 C C . ASN A 1 129 ? -32.08300 71.30500 -10.02300 1.000 76.44978 580 ASN A C 1
ATOM 909 O O . ASN A 1 129 ? -33.21800 71.72500 -10.27000 1.000 75.02006 580 ASN A O 1
ATOM 914 N N . ILE A 1 130 ? -31.67900 70.09300 -10.39300 1.000 72.88681 581 ILE A N 1
ATOM 915 C CA . ILE A 1 130 ? -32.61500 69.18700 -11.04200 1.000 79.20192 581 ILE A CA 1
ATOM 916 C C . ILE A 1 130 ? -33.58100 68.59400 -10.02000 1.000 74.52877 581 ILE A C 1
ATOM 917 O O . ILE A 1 130 ? -34.77100 68.42100 -10.30600 1.000 77.22222 581 ILE A O 1
ATOM 922 N N . GLU A 1 131 ? -33.10400 68.30500 -8.80600 1.000 74.50883 582 GLU A N 1
ATOM 923 C CA . GLU A 1 131 ? -34.01900 67.85000 -7.76200 1.000 80.53384 582 GLU A CA 1
ATOM 924 C C . GLU A 1 131 ? -35.02200 68.93800 -7.41100 1.000 76.04164 582 GLU A C 1
ATOM 925 O O . GLU A 1 131 ? -36.21000 68.65900 -7.21200 1.000 77.73274 582 GLU A O 1
ATOM 931 N N . THR A 1 132 ? -34.56000 70.18800 -7.33600 1.000 76.21120 583 THR A N 1
ATOM 932 C CA . THR A 1 132 ? -35.46100 71.30200 -7.06300 1.000 76.86540 583 THR A CA 1
ATOM 933 C C . THR A 1 132 ? -36.46500 71.48400 -8.19500 1.000 85.63027 583 THR A C 1
ATOM 934 O O . THR A 1 132 ? -37.64400 71.76700 -7.94900 1.000 86.46072 583 THR A O 1
ATOM 938 N N . ALA A 1 133 ? -36.01900 71.31600 -9.44400 1.000 76.01420 584 ALA A N 1
ATOM 939 C CA . ALA A 1 133 ? -36.94100 71.41300 -10.57200 1.000 82.32477 584 ALA A CA 1
ATOM 940 C C . ALA A 1 133 ? -37.97800 70.29800 -10.53400 1.000 85.98945 584 ALA A C 1
ATOM 941 O O . ALA A 1 133 ? -39.16300 70.54000 -10.78600 1.000 79.25945 584 ALA A O 1
ATOM 943 N N . ILE A 1 134 ? -37.55200 69.07200 -10.21100 1.000 81.69291 585 ILE A N 1
ATOM 944 C CA . ILE A 1 134 ? -38.47300 67.93700 -10.17700 1.000 79.86454 585 ILE A CA 1
ATOM 945 C C . ILE A 1 134 ? -39.55200 68.15500 -9.12300 1.000 87.93437 585 ILE A C 1
ATOM 946 O O . ILE A 1 134 ? -40.74800 67.97000 -9.38100 1.000 95.50692 585 ILE A O 1
ATOM 951 N N . LYS A 1 135 ? -39.14700 68.56100 -7.92300 1.000 83.74228 586 LYS A N 1
ATOM 952 C CA . LYS A 1 135 ? -40.05900 68.67800 -6.79700 1.000 85.66541 586 LYS A CA 1
ATOM 953 C C . LYS A 1 135 ? -40.71300 70.05100 -6.69900 1.000 88.24105 586 LYS A C 1
ATOM 954 O O . LYS A 1 135 ? -41.41000 70.32200 -5.71600 1.000 94.00720 586 LYS A O 1
ATOM 960 N N . THR A 1 136 ? -40.51600 70.91000 -7.69700 1.000 82.90454 587 THR A N 1
ATOM 961 C CA . THR A 1 136 ? -41.28500 72.14400 -7.79400 1.000 84.56567 587 THR A CA 1
ATOM 962 C C . THR A 1 136 ? -42.71100 71.82400 -8.23100 1.000 87.09219 587 THR A C 1
ATOM 963 O O . THR A 1 136 ? -42.92200 71.00300 -9.13000 1.000 93.38977 587 THR A O 1
ATOM 967 N N . LYS A 1 137 ? -43.68600 72.46700 -7.58900 1.000 80.42599 588 LYS A N 1
ATOM 968 C CA . LYS A 1 137 ? -45.09300 72.25100 -7.91100 1.000 85.01415 588 LYS A CA 1
ATOM 969 C C . LYS A 1 137 ? -45.34400 72.45300 -9.39800 1.000 92.56434 588 LYS A C 1
ATOM 970 O O . LYS A 1 137 ? -45.14200 73.54900 -9.92700 1.000 90.80520 588 LYS A O 1
ATOM 976 N N . GLY A 1 138 ? -45.77300 71.38700 -10.07300 1.000 85.05115 589 GLY A N 1
ATOM 977 C CA . GLY A 1 138 ? -46.01400 71.42900 -11.49900 1.000 88.89575 589 GLY A CA 1
ATOM 978 C C . GLY A 1 138 ? -44.81900 71.09000 -12.36400 1.000 90.44347 589 GLY A C 1
ATOM 979 O O . GLY A 1 138 ? -44.94600 71.11800 -13.59600 1.000 84.38362 589 GLY A O 1
ATOM 980 N N . VAL A 1 139 ? -43.66800 70.78200 -11.75800 1.000 89.76096 590 VAL A N 1
ATOM 981 C CA . VAL A 1 139 ? -42.43800 70.37100 -12.43700 1.000 89.95966 590 VAL A CA 1
ATOM 982 C C . VAL A 1 139 ? -41.86900 71.50700 -13.28300 1.000 86.49907 590 VAL A C 1
ATOM 983 O O . VAL A 1 139 ? -42.53200 72.02200 -14.19000 1.000 93.64552 590 VAL A O 1
ATOM 987 N N . ASP A 1 140 ? -40.62800 71.90000 -12.99200 1.000 89.82120 591 ASP A N 1
ATOM 988 C CA . ASP A 1 140 ? -39.93200 72.93800 -13.75500 1.000 87.20767 591 ASP A CA 1
ATOM 989 C C . ASP A 1 140 ? -39.14500 72.25500 -14.86900 1.000 85.60451 591 ASP A C 1
ATOM 990 O O . ASP A 1 140 ? -37.94300 72.00000 -14.76600 1.000 75.78550 591 ASP A O 1
ATOM 995 N N . GLU A 1 141 ? -39.84900 71.95500 -15.96200 1.000 83.10498 592 GLU A N 1
ATOM 996 C CA . GLU A 1 141 ? -39.21000 71.25600 -17.07200 1.000 72.04946 592 GLU A CA 1
ATOM 997 C C . GLU A 1 141 ? -38.13600 72.11500 -17.72300 1.000 73.19675 592 GLU A C 1
ATOM 998 O O . GLU A 1 141 ? -37.11500 71.59400 -18.18600 1.000 88.40279 592 GLU A O 1
ATOM 1004 N N . VAL A 1 142 ? -38.34400 73.43500 -17.75300 1.000 81.21553 593 VAL A N 1
ATOM 1005 C CA . VAL A 1 142 ? -37.39400 74.34200 -18.39500 1.000 79.58765 593 VAL A CA 1
ATOM 1006 C C . VAL A 1 142 ? -36.00700 74.20200 -17.78000 1.000 85.80251 593 VAL A C 1
ATOM 1007 O O . VAL A 1 142 ? -34.99400 74.17300 -18.49100 1.000 83.79173 593 VAL A O 1
ATOM 1011 N N . THR A 1 143 ? -35.93900 74.11600 -16.44900 1.000 76.95327 594 THR A N 1
ATOM 1012 C CA . THR A 1 143 ? -34.65100 73.96600 -15.78100 1.000 80.90421 594 THR A CA 1
ATOM 1013 C C . THR A 1 143 ? -33.99000 72.64000 -16.15100 1.000 80.23926 594 THR A C 1
ATOM 1014 O O . THR A 1 143 ? -32.80200 72.60000 -16.49500 1.000 75.93136 594 THR A O 1
ATOM 1018 N N . ILE A 1 144 ? -34.74700 71.54500 -16.08700 1.000 71.79565 595 ILE A N 1
ATOM 1019 C CA . ILE A 1 144 ? -34.20800 70.24100 -16.45900 1.000 69.54679 595 ILE A CA 1
ATOM 1020 C C . ILE A 1 144 ? -33.67900 70.26700 -17.89000 1.000 76.29824 595 ILE A C 1
ATOM 1021 O O . ILE A 1 144 ? -32.62900 69.68500 -18.19000 1.000 67.19002 595 ILE A O 1
ATOM 1026 N N . VAL A 1 145 ? -34.37700 70.96600 -18.78700 1.000 68.73668 596 VAL A N 1
ATOM 1027 C CA . VAL A 1 145 ? -33.94300 71.01800 -20.18100 1.000 68.07930 596 VAL A CA 1
ATOM 1028 C C . VAL A 1 145 ? -32.70600 71.89600 -20.33100 1.000 72.63095 596 VAL A C 1
ATOM 1029 O O . VAL A 1 145 ? -31.76200 71.53800 -21.04600 1.000 75.86873 596 VAL A O 1
ATOM 1033 N N . ASN A 1 146 ? -32.68800 73.05500 -19.66600 1.000 79.54260 597 ASN A N 1
ATOM 1034 C CA . ASN A 1 146 ? -31.56400 73.97500 -19.81700 1.000 73.95352 597 ASN A CA 1
ATOM 1035 C C . ASN A 1 146 ? -30.25600 73.36000 -19.33900 1.000 78.47701 597 ASN A C 1
ATOM 1036 O O . ASN A 1 146 ? -29.19100 73.66300 -19.89100 1.000 75.20437 597 ASN A O 1
ATOM 1041 N N . ILE A 1 147 ? -30.30500 72.50500 -18.32000 1.000 72.52665 598 ILE A N 1
ATOM 1042 C CA . ILE A 1 147 ? -29.07300 71.94800 -17.77000 1.000 72.44405 598 ILE A CA 1
ATOM 1043 C C . ILE A 1 147 ? -28.58400 70.78100 -18.61800 1.000 69.25598 598 ILE A C 1
ATOM 1044 O O . ILE A 1 147 ? -27.47400 70.80600 -19.16200 1.000 78.78142 598 ILE A O 1
ATOM 1049 N N . LEU A 1 148 ? -29.42000 69.75300 -18.76400 1.000 68.69245 599 LEU A N 1
ATOM 1050 C CA . LEU A 1 148 ? -28.96100 68.49900 -19.35300 1.000 81.35930 599 LEU A CA 1
ATOM 1051 C C . LEU A 1 148 ? -28.56300 68.65100 -20.81800 1.000 78.18539 599 LEU A C 1
ATOM 1052 O O . LEU A 1 148 ? -27.67000 67.93800 -21.28700 1.000 80.95061 599 LEU A O 1
ATOM 1057 N N . THR A 1 149 ? -29.19100 69.56800 -21.55400 1.000 85.19710 600 THR A N 1
ATOM 1058 C CA . THR A 1 149 ? -28.83400 69.73900 -22.96000 1.000 78.50957 600 THR A CA 1
ATOM 1059 C C . THR A 1 149 ? -27.59400 70.60100 -23.15700 1.000 79.30405 600 THR A C 1
ATOM 1060 O O . THR A 1 149 ? -27.07900 70.67100 -24.27900 1.000 78.76035 600 THR A O 1
ATOM 1064 N N A ASN A 1 150 ? -27.11000 71.26600 -22.10300 0.590 72.19021 601 ASN A N 1
ATOM 1065 N N B ASN A 1 150 ? -27.10800 71.25400 -22.10600 0.410 72.40697 601 ASN A N 1
ATOM 1066 C CA A ASN A 1 150 ? -25.89500 72.07000 -22.15900 0.590 74.85352 601 ASN A CA 1
ATOM 1067 C CA B ASN A 1 150 ? -25.89300 72.05000 -22.17800 0.410 75.73546 601 ASN A CA 1
ATOM 1068 C C A ASN A 1 150 ? -24.74600 71.42100 -21.39100 0.590 78.28295 601 ASN A C 1
ATOM 1069 C C B ASN A 1 150 ? -24.77500 71.43500 -21.34200 0.410 77.28480 601 ASN A C 1
ATOM 1070 O O A ASN A 1 150 ? -23.79300 72.10400 -21.00000 0.590 72.38913 601 ASN A O 1
ATOM 1071 O O B ASN A 1 150 ? -23.88200 72.13900 -20.86400 0.410 72.55205 601 ASN A O 1
ATOM 1080 N N . ARG A 1 151 ? -24.82100 70.11400 -21.16200 1.000 73.78196 602 ARG A N 1
ATOM 1081 C CA . ARG A 1 151 ? -23.75900 69.35400 -20.52400 1.000 69.11335 602 ARG A CA 1
ATOM 1082 C C . ARG A 1 151 ? -23.37200 68.20000 -21.43700 1.000 70.37825 602 ARG A C 1
ATOM 1083 O O . ARG A 1 151 ? -24.20200 67.67800 -22.18600 1.000 78.53161 602 ARG A O 1
ATOM 1091 N N . SER A 1 152 ? -22.10400 67.80300 -21.37300 1.000 78.55803 603 SER A N 1
ATOM 1092 C CA . SER A 1 152 ? -21.66500 66.64000 -22.12400 1.000 72.13058 603 SER A CA 1
ATOM 1093 C C . SER A 1 152 ? -22.24400 65.37300 -21.50400 1.000 81.82773 603 SER A C 1
ATOM 1094 O O . SER A 1 152 ? -22.70300 65.36600 -20.35800 1.000 79.58387 603 SER A O 1
ATOM 1097 N N . ASN A 1 153 ? -22.22000 64.28600 -22.28000 1.000 79.95400 604 ASN A N 1
ATOM 1098 C CA . ASN A 1 153 ? -22.72100 63.01700 -21.76300 1.000 68.63556 604 ASN A CA 1
ATOM 1099 C C . ASN A 1 153 ? -21.91500 62.56700 -20.55400 1.000 72.75907 604 ASN A C 1
ATOM 1100 O O . ASN A 1 153 ? -22.46800 61.98500 -19.61200 1.000 71.85541 604 ASN A O 1
ATOM 1105 N N . GLU A 1 154 ? -20.60500 62.82800 -20.56400 1.000 66.14838 605 GLU A N 1
ATOM 1106 C CA . GLU A 1 154 ? -19.77700 62.53500 -19.39900 1.000 72.65184 605 GLU A CA 1
ATOM 1107 C C . GLU A 1 154 ? -20.26400 63.29400 -18.17400 1.000 77.35625 605 GLU A C 1
ATOM 1108 O O . GLU A 1 154 ? -20.33000 62.73800 -17.07200 1.000 66.18444 605 GLU A O 1
ATOM 1114 N N . GLN A 1 155 ? -20.60700 64.56900 -18.35200 1.000 85.11901 606 GLN A N 1
ATOM 1115 C CA . GLN A 1 155 ? -21.08500 65.37100 -17.23400 1.000 83.80772 606 GLN A CA 1
ATOM 1116 C C . GLN A 1 155 ? -22.46400 64.92800 -16.77300 1.000 76.97731 606 GLN A C 1
ATOM 1117 O O . GLN A 1 155 ? -22.77000 65.01000 -15.57900 1.000 71.03612 606 GLN A O 1
ATOM 1123 N N . ARG A 1 156 ? -23.30200 64.44900 -17.69500 1.000 80.98327 607 ARG A N 1
ATOM 1124 C CA . ARG A 1 156 ? -24.60600 63.93500 -17.29300 1.000 79.00523 607 ARG A CA 1
ATOM 1125 C C . ARG A 1 156 ? -24.47100 62.66700 -16.45800 1.000 82.22136 607 ARG A C 1
ATOM 1126 O O . ARG A 1 156 ? -25.33200 62.38300 -15.61500 1.000 79.94042 607 ARG A O 1
ATOM 1134 N N . GLN A 1 157 ? -23.39500 61.90200 -16.66000 1.000 65.69499 608 GLN A N 1
ATOM 1135 C CA . GLN A 1 157 ? -23.14800 60.73700 -15.81700 1.000 66.24536 608 GLN A CA 1
ATOM 1136 C C . GLN A 1 157 ? -22.75100 61.15100 -14.40500 1.000 86.43635 608 GLN A C 1
ATOM 1137 O O . GLN A 1 157 ? -23.16300 60.51900 -13.42400 1.000 83.02493 608 GLN A O 1
ATOM 1143 N N . ASP A 1 158 ? -21.94400 62.20600 -14.28300 1.000 79.19238 609 ASP A N 1
ATOM 1144 C CA . ASP A 1 158 ? -21.59000 62.70700 -12.96100 1.000 74.04474 609 ASP A CA 1
ATOM 1145 C C . ASP A 1 158 ? -22.81000 63.27700 -12.25200 1.000 87.03452 609 ASP A C 1
ATOM 1146 O O . ASP A 1 158 ? -22.94300 63.14300 -11.03000 1.000 94.37772 609 ASP A O 1
ATOM 1151 N N . ILE A 1 159 ? -23.71200 63.91200 -13.00300 1.000 73.86612 610 ILE A N 1
ATOM 1152 C CA . ILE A 1 159 ? -24.92300 64.46900 -12.40500 1.000 78.14863 610 ILE A CA 1
ATOM 1153 C C . ILE A 1 159 ? -25.79700 63.35800 -11.84400 1.000 76.30768 610 ILE A C 1
ATOM 1154 O O . ILE A 1 159 ? -26.23700 63.41300 -10.69000 1.000 89.69675 610 ILE A O 1
ATOM 1159 N N . ALA A 1 160 ? -26.06500 62.33300 -12.65800 1.000 72.34719 611 ALA A N 1
ATOM 1160 C CA . ALA A 1 160 ? -26.90700 61.23000 -12.21100 1.000 72.14070 611 ALA A CA 1
ATOM 1161 C C . ALA A 1 160 ? -26.31000 60.53100 -11.00100 1.000 81.45731 611 ALA A C 1
ATOM 1162 O O . ALA A 1 160 ? -27.04700 60.01400 -10.15500 1.000 79.99098 611 ALA A O 1
ATOM 1164 N N . PHE A 1 161 ? -24.98000 60.51400 -10.89900 1.000 80.19705 612 PHE A N 1
ATOM 1165 C CA . PHE A 1 161 ? -24.32800 59.97300 -9.71300 1.000 77.85845 612 PHE A CA 1
ATOM 1166 C C . PHE A 1 161 ? -24.56100 60.87300 -8.50500 1.000 88.53060 612 PHE A C 1
ATOM 1167 O O . PHE A 1 161 ? -24.94800 60.40200 -7.42900 1.000 93.11052 612 PHE A O 1
ATOM 1175 N N . ALA A 1 162 ? -24.33300 62.17700 -8.66900 1.000 87.47165 613 ALA A N 1
ATOM 1176 C CA . ALA A 1 162 ? -24.53600 63.11500 -7.57100 1.000 81.37348 613 ALA A CA 1
ATOM 1177 C C . ALA A 1 162 ? -25.98600 63.10800 -7.10500 1.000 83.04175 613 ALA A C 1
ATOM 1178 O O . ALA A 1 162 ? -26.26500 63.09600 -5.89900 1.000 88.47249 613 ALA A O 1
ATOM 1180 N N . TYR A 1 163 ? -26.92500 63.12500 -8.05600 1.000 91.53351 614 TYR A N 1
ATOM 1181 C CA . TYR A 1 163 ? -28.34100 63.07000 -7.71100 1.000 84.37788 614 TYR A CA 1
ATOM 1182 C C . TYR A 1 163 ? -28.66100 61.81700 -6.90900 1.000 93.80943 614 TYR A C 1
ATOM 1183 O O . TYR A 1 163 ? -29.47000 61.85600 -5.97200 1.000 89.56927 614 TYR A O 1
ATOM 1192 N N . GLN A 1 164 ? -28.03800 60.69200 -7.26700 1.000 90.52092 615 GLN A N 1
ATOM 1193 C CA . GLN A 1 164 ? -28.29200 59.44800 -6.55300 1.000 80.58885 615 GLN A CA 1
ATOM 1194 C C . GLN A 1 164 ? -27.70000 59.49500 -5.15100 1.000 83.72563 615 GLN A C 1
ATOM 1195 O O . GLN A 1 164 ? -28.30800 58.99300 -4.19800 1.000 90.42546 615 GLN A O 1
ATOM 1201 N N . ARG A 1 165 ? -26.51900 60.09800 -5.00200 1.000 81.77373 616 ARG A N 1
ATOM 1202 C CA . ARG A 1 165 ? -25.94500 60.24300 -3.67000 1.000 94.02103 616 ARG A CA 1
ATOM 1203 C C . ARG A 1 165 ? -26.79300 61.15200 -2.79700 1.000 93.26514 616 ARG A C 1
ATOM 1204 O O . ARG A 1 165 ? -26.86700 60.95600 -1.58000 1.000 97.42365 616 ARG A O 1
ATOM 1212 N N . ARG A 1 166 ? -27.43700 62.14900 -3.39700 1.000 89.21834 617 ARG A N 1
ATOM 1213 C CA . ARG A 1 166 ? -28.20400 63.10400 -2.61600 1.000 87.48859 617 ARG A CA 1
ATOM 1214 C C . ARG A 1 166 ? -29.58400 62.56900 -2.25800 1.000 98.27274 617 ARG A C 1
ATOM 1215 O O . ARG A 1 166 ? -30.02800 62.70800 -1.11200 1.000 93.01769 617 ARG A O 1
ATOM 1223 N N . THR A 1 167 ? -30.27600 61.96200 -3.22000 1.000 90.44397 618 THR A N 1
ATOM 1224 C CA . THR A 1 167 ? -31.66800 61.57400 -3.03800 1.000 92.17040 618 THR A CA 1
ATOM 1225 C C . THR A 1 167 ? -31.85500 60.10700 -2.67700 1.000 87.24143 618 THR A C 1
ATOM 1226 O O . THR A 1 167 ? -32.96400 59.72500 -2.28400 1.000 94.71420 618 THR A O 1
ATOM 1230 N N . LYS A 1 168 ? -30.80900 59.28500 -2.79000 1.000 81.72844 619 LYS A N 1
ATOM 1231 C CA . LYS A 1 168 ? -30.91500 57.82800 -2.70800 1.000 88.64263 619 LYS A CA 1
ATOM 1232 C C . LYS A 1 168 ? -31.91900 57.27200 -3.71900 1.000 90.24742 619 LYS A C 1
ATOM 1233 O O . LYS A 1 168 ? -32.44900 56.17200 -3.53500 1.000 92.88512 619 LYS A O 1
ATOM 1235 N N . LYS A 1 169 ? -32.18500 58.02300 -4.78900 1.000 94.17063 620 LYS A N 1
ATOM 1236 C CA . LYS A 1 169 ? -33.05300 57.60000 -5.87900 1.000 95.40608 620 LYS A CA 1
ATOM 1237 C C . LYS A 1 169 ? -32.33100 57.84000 -7.19700 1.000 82.20189 620 LYS A C 1
ATOM 1238 O O . LYS A 1 169 ? -31.52200 58.76400 -7.31300 1.000 85.61204 620 LYS A O 1
ATOM 1244 N N . GLU A 1 170 ? -32.62500 57.00700 -8.19400 1.000 83.24886 621 GLU A N 1
ATOM 1245 C CA . GLU A 1 170 ? -31.97000 57.14700 -9.49000 1.000 86.15106 621 GLU A CA 1
ATOM 1246 C C . GLU A 1 170 ? -32.53800 58.33800 -10.25200 1.000 83.92700 621 GLU A C 1
ATOM 1247 O O . GLU A 1 170 ? -33.75600 58.53800 -10.29700 1.000 81.70885 621 GLU A O 1
ATOM 1253 N N . LEU A 1 171 ? -31.64900 59.13300 -10.85300 1.000 82.16456 622 LEU A N 1
ATOM 1254 C CA . LEU A 1 171 ? -32.09800 60.30100 -11.60500 1.000 77.08751 622 LEU A CA 1
ATOM 1255 C C . LEU A 1 171 ? -33.02900 59.90200 -12.74200 1.000 74.18403 622 LEU A C 1
ATOM 1256 O O . LEU A 1 171 ? -34.01800 60.59400 -13.01500 1.000 75.16820 622 LEU A O 1
ATOM 1261 N N . ALA A 1 172 ? -32.73700 58.78000 -13.40500 1.000 72.88381 623 ALA A N 1
ATOM 1262 C CA . ALA A 1 172 ? -33.57900 58.32800 -14.50900 1.000 79.21635 623 ALA A CA 1
ATOM 1263 C C . ALA A 1 172 ? -34.98500 57.98100 -14.03400 1.000 78.17362 623 ALA A C 1
ATOM 1264 O O . ALA A 1 172 ? -35.96600 58.26300 -14.73000 1.000 85.45429 623 ALA A O 1
ATOM 1266 N N . SER A 1 173 ? -35.10500 57.36600 -12.85400 1.000 83.74696 624 SER A N 1
ATOM 1267 C CA . SER A 1 173 ? -36.42900 57.05900 -12.32200 1.000 81.74989 624 SER A CA 1
ATOM 1268 C C . SER A 1 173 ? -37.18700 58.32900 -11.96900 1.000 83.85414 624 SER A C 1
ATOM 1269 O O . SER A 1 173 ? -38.39400 58.42800 -12.21900 1.000 84.86319 624 SER A O 1
ATOM 1272 N N . ALA A 1 174 ? -36.49500 59.30800 -11.38300 1.000 87.42314 625 ALA A N 1
ATOM 1273 C CA . ALA A 1 174 ? -37.16100 60.53900 -10.97600 1.000 83.07258 625 ALA A CA 1
ATOM 1274 C C . ALA A 1 174 ? -37.68400 61.30600 -12.18400 1.000 83.31502 625 ALA A C 1
ATOM 1275 O O . ALA A 1 174 ? -38.81800 61.79700 -12.17000 1.000 85.74437 625 ALA A O 1
ATOM 1277 N N . LEU A 1 175 ? -36.87900 61.40200 -13.24500 1.000 89.80129 626 LEU A N 1
ATOM 1278 C CA . LEU A 1 175 ? -37.32100 62.10200 -14.44600 1.000 80.35158 626 LEU A CA 1
ATOM 1279 C C . LEU A 1 175 ? -38.41000 61.33000 -15.18300 1.000 91.28081 626 LEU A C 1
ATOM 1280 O O . LEU A 1 175 ? -39.27100 61.94100 -15.82600 1.000 92.12943 626 LEU A O 1
ATOM 1285 N N . LYS A 1 176 ? -38.39500 59.99700 -15.09600 1.000 89.72324 627 LYS A N 1
ATOM 1286 C CA . LYS A 1 176 ? -39.46300 59.20200 -15.69800 1.000 88.75782 627 LYS A CA 1
ATOM 1287 C C . LYS A 1 176 ? -40.81700 59.54300 -15.08800 1.000 88.48333 627 LYS A C 1
ATOM 1288 O O . LYS A 1 176 ? -41.82600 59.62400 -15.79900 1.000 95.71480 627 LYS A O 1
ATOM 1294 N N . SER A 1 177 ? -40.85800 59.75100 -13.77200 1.000 92.16625 628 SER A N 1
ATOM 1295 C CA . SER A 1 177 ? -42.09500 60.06600 -13.06900 1.000 92.90454 628 SER A CA 1
ATOM 1296 C C . SER A 1 177 ? -42.43400 61.54800 -13.09100 1.000 97.01593 628 SER A C 1
ATOM 1297 O O . SER A 1 177 ? -43.50000 61.92700 -12.59500 1.000 101.74233 628 SER A O 1
ATOM 1300 N N . ALA A 1 178 ? -41.56200 62.39900 -13.63700 1.000 87.19634 629 ALA A N 1
ATOM 1301 C CA . ALA A 1 178 ? -41.83800 63.82700 -13.71000 1.000 85.13634 629 ALA A CA 1
ATOM 1302 C C . ALA A 1 178 ? -42.12700 64.31800 -15.11800 1.000 86.41167 629 ALA A C 1
ATOM 1303 O O . ALA A 1 178 ? -42.78600 65.35100 -15.27000 1.000 92.63988 629 ALA A O 1
ATOM 1305 N N . LEU A 1 179 ? -41.66200 63.60800 -16.13900 1.000 84.53260 630 LEU A N 1
ATOM 1306 C CA . LEU A 1 179 ? -41.82400 63.99900 -17.53000 1.000 90.52617 630 LEU A CA 1
ATOM 1307 C C . LEU A 1 179 ? -42.75600 63.02700 -18.24500 1.000 79.41337 630 LEU A C 1
ATOM 1308 O O . LEU A 1 179 ? -43.18800 62.00800 -17.69200 1.000 80.17870 630 LEU A O 1
ATOM 1313 N N . SER A 1 180 ? -43.06200 63.35700 -19.49600 1.000 76.62467 631 SER A N 1
ATOM 1314 C CA . SER A 1 180 ? -43.93300 62.52300 -20.31100 1.000 87.90528 631 SER A CA 1
ATOM 1315 C C . SER A 1 180 ? -43.71500 62.86600 -21.77800 1.000 77.23362 631 SER A C 1
ATOM 1316 O O . SER A 1 180 ? -43.03700 63.83800 -22.12100 1.000 74.56101 631 SER A O 1
ATOM 1319 N N . GLY A 1 181 ? -44.29900 62.04000 -22.64100 1.000 77.81859 632 GLY A N 1
ATOM 1320 C CA . GLY A 1 181 ? -44.33600 62.30700 -24.06400 1.000 87.68449 632 GLY A CA 1
ATOM 1321 C C . GLY A 1 181 ? -42.95800 62.34800 -24.69700 1.000 69.77538 632 GLY A C 1
ATOM 1322 O O . GLY A 1 181 ? -42.02600 61.64500 -24.29100 1.000 65.59073 632 GLY A O 1
ATOM 1323 N N . HIS A 1 182 ? -42.82900 63.19700 -25.72000 1.000 73.84101 633 HIS A N 1
ATOM 1324 C CA . HIS A 1 182 ? -41.58900 63.24500 -26.49000 1.000 71.51927 633 HIS A CA 1
ATOM 1325 C C . HIS A 1 182 ? -40.43100 63.76700 -25.65100 1.000 75.59823 633 HIS A C 1
ATOM 1326 O O . HIS A 1 182 ? -39.30200 63.27900 -25.78000 1.000 81.45422 633 HIS A O 1
ATOM 1333 N N . LEU A 1 183 ? -40.68500 64.76100 -24.79100 1.000 73.71062 634 LEU A N 1
ATOM 1334 C CA . LEU A 1 183 ? -39.60700 65.31300 -23.97600 1.000 64.55492 634 LEU A CA 1
ATOM 1335 C C . LEU A 1 183 ? -38.99900 64.24600 -23.07700 1.000 64.63899 634 LEU A C 1
ATOM 1336 O O . LEU A 1 183 ? -37.77300 64.16600 -22.94100 1.000 62.37813 634 LEU A O 1
ATOM 1341 N N . GLU A 1 184 ? -39.84300 63.41300 -22.46200 1.000 66.96861 635 GLU A N 1
ATOM 1342 C CA . GLU A 1 184 ? -39.34100 62.30900 -21.64900 1.000 71.41202 635 GLU A CA 1
ATOM 1343 C C . GLU A 1 184 ? -38.36600 61.45400 -22.44300 1.000 66.82964 635 GLU A C 1
ATOM 1344 O O . GLU A 1 184 ? -37.27500 61.12400 -21.96600 1.000 68.09280 635 GLU A O 1
ATOM 1350 N N . THR A 1 185 ? -38.74400 61.09700 -23.67200 1.000 71.56277 636 THR A N 1
ATOM 1351 C CA . THR A 1 185 ? -37.88000 60.27200 -24.50900 1.000 72.61908 636 THR A CA 1
ATOM 1352 C C . THR A 1 185 ? -36.53100 60.94600 -24.75000 1.000 70.52480 636 THR A C 1
ATOM 1353 O O . THR A 1 185 ? -35.48500 60.28700 -24.71000 1.000 64.41121 636 THR A O 1
ATOM 1357 N N . VAL A 1 186 ? -36.53500 62.26400 -24.97600 1.000 62.04089 637 VAL A N 1
ATOM 1358 C CA . VAL A 1 186 ? -35.29100 62.98700 -25.24300 1.000 59.47309 637 VAL A CA 1
ATOM 1359 C C . VAL A 1 186 ? -34.38600 62.96800 -24.01700 1.000 66.47740 637 VAL A C 1
ATOM 1360 O O . VAL A 1 186 ? -33.19700 62.63600 -24.10200 1.000 74.41523 637 VAL A O 1
ATOM 1364 N N . ILE A 1 187 ? -34.93800 63.33300 -22.85800 1.000 68.13840 638 ILE A N 1
ATOM 1365 C CA . ILE A 1 187 ? -34.12800 63.47000 -21.65200 1.000 63.95068 638 ILE A CA 1
ATOM 1366 C C . ILE A 1 187 ? -33.58900 62.11600 -21.21200 1.000 59.13121 638 ILE A C 1
ATOM 1367 O O . ILE A 1 187 ? -32.40700 61.98200 -20.87800 1.000 62.30382 638 ILE A O 1
ATOM 1372 N N . LEU A 1 188 ? -34.44600 61.09100 -21.19900 1.000 61.48417 639 LEU A N 1
ATOM 1373 C CA . LEU A 1 188 ? -33.99100 59.76600 -20.79200 1.000 65.34417 639 LEU A CA 1
ATOM 1374 C C . LEU A 1 188 ? -32.93500 59.22400 -21.74500 1.000 75.97223 639 LEU A C 1
ATOM 1375 O O . LEU A 1 188 ? -32.00300 58.53600 -21.31200 1.000 74.48640 639 LEU A O 1
ATOM 1380 N N . GLY A 1 189 ? -33.05700 59.52400 -23.03900 1.000 73.73790 640 GLY A N 1
ATOM 1381 C CA . GLY A 1 189 ? -32.00600 59.14800 -23.96700 1.000 57.48037 640 GLY A CA 1
ATOM 1382 C C . GLY A 1 189 ? -30.69600 59.84800 -23.66300 1.000 55.98196 640 GLY A C 1
ATOM 1383 O O . GLY A 1 189 ? -29.62800 59.23200 -23.69900 1.000 57.68629 640 GLY A O 1
ATOM 1384 N N . LEU A 1 190 ? -30.76100 61.14500 -23.34500 1.000 56.64342 641 LEU A N 1
ATOM 1385 C CA . LEU A 1 190 ? -29.55000 61.90000 -23.04500 1.000 59.11774 641 LEU A CA 1
ATOM 1386 C C . LEU A 1 190 ? -28.85100 61.39200 -21.79100 1.000 65.19814 641 LEU A C 1
ATOM 1387 O O . LEU A 1 190 ? -27.63600 61.57100 -21.65700 1.000 74.12312 641 LEU A O 1
ATOM 1392 N N . LEU A 1 191 ? -29.58600 60.75700 -20.87400 1.000 61.56426 642 LEU A N 1
ATOM 1393 C CA . LEU A 1 191 ? -28.99000 60.24300 -19.64500 1.000 67.61270 642 LEU A CA 1
ATOM 1394 C C . LEU A 1 191 ? -28.18700 58.96800 -19.86100 1.000 78.20172 642 LEU A C 1
ATOM 1395 O O . LEU A 1 191 ? -27.27100 58.69200 -19.07900 1.000 72.41796 642 LEU A O 1
ATOM 1400 N N . LYS A 1 192 ? -28.50200 58.18500 -20.89000 1.000 64.52849 643 LYS A N 1
ATOM 1401 C CA . LYS A 1 192 ? -27.75700 56.96500 -21.15800 1.000 67.58562 643 LYS A CA 1
ATOM 1402 C C . LYS A 1 192 ? -26.42900 57.28100 -21.83400 1.000 61.07360 643 LYS A C 1
ATOM 1403 O O . LYS A 1 192 ? -26.28300 58.29300 -22.52500 1.000 65.53407 643 LYS A O 1
ATOM 1409 N N . THR A 1 193 ? -25.45100 56.40600 -21.61600 1.000 66.06169 644 THR A N 1
ATOM 1410 C CA . THR A 1 193 ? -24.20800 56.48800 -22.35500 1.000 66.14910 644 THR A CA 1
ATOM 1411 C C . THR A 1 193 ? -24.47300 56.13700 -23.81800 1.000 69.20904 644 THR A C 1
ATOM 1412 O O . THR A 1 193 ? -25.48200 55.50500 -24.13600 1.000 68.97520 644 THR A O 1
ATOM 1416 N N . PRO A 1 194 ? -23.59600 56.56200 -24.73400 1.000 73.39855 645 PRO A N 1
ATOM 1417 C CA . PRO A 1 194 ? -23.84100 56.25100 -26.15500 1.000 56.78628 645 PRO A CA 1
ATOM 1418 C C . PRO A 1 194 ? -24.03000 54.76900 -26.41700 1.000 57.11462 645 PRO A C 1
ATOM 1419 O O . PRO A 1 194 ? -24.91200 54.38700 -27.19700 1.000 66.19515 645 PRO A O 1
ATOM 1423 N N . ALA A 1 195 ? -23.23500 53.91700 -25.76800 1.000 62.17615 646 ALA A N 1
ATOM 1424 C CA . ALA A 1 195 ? -23.40700 52.47800 -25.93300 1.000 55.53544 646 ALA A CA 1
ATOM 1425 C C . ALA A 1 195 ? -24.70900 52.00200 -25.30400 1.000 62.71670 646 ALA A C 1
ATOM 1426 O O . ALA A 1 195 ? -25.40900 51.16100 -25.87800 1.000 62.47799 646 ALA A O 1
ATOM 1428 N N . GLN A 1 196 ? -25.04300 52.52100 -24.11800 1.000 77.81022 647 GLN A N 1
ATOM 1429 C CA . GLN A 1 196 ? -26.30900 52.17000 -23.48000 1.000 71.23394 647 GLN A CA 1
ATOM 1430 C C . GLN A 1 196 ? -27.49000 52.59900 -24.34000 1.000 62.28786 647 GLN A C 1
ATOM 1431 O O . GLN A 1 196 ? -28.43100 51.82800 -24.55600 1.000 67.98202 647 GLN A O 1
ATOM 1437 N N . TYR A 1 197 ? -27.45600 53.83600 -24.83600 1.000 66.25841 648 TYR A N 1
ATOM 1438 C CA . TYR A 1 197 ? -28.55300 54.33300 -25.65900 1.000 59.91791 648 TYR A CA 1
ATOM 1439 C C . TYR A 1 197 ? -28.71300 53.49700 -26.92500 1.000 62.44514 648 TYR A C 1
ATOM 1440 O O . TYR A 1 197 ? -29.82400 53.07800 -27.26800 1.000 63.28019 648 TYR A O 1
ATOM 1449 N N . ASP A 1 198 ? -27.60400 53.23700 -27.62700 1.000 62.50042 649 ASP A N 1
ATOM 1450 C CA . ASP A 1 198 ? -27.66900 52.43400 -28.84500 1.000 56.04346 649 ASP A CA 1
ATOM 1451 C C . ASP A 1 198 ? -28.12700 51.01000 -28.54800 1.000 71.67901 649 ASP A C 1
ATOM 1452 O O . ASP A 1 198 ? -28.92000 50.43600 -29.30500 1.000 69.12880 649 ASP A O 1
ATOM 1457 N N . ALA A 1 199 ? -27.64300 50.42400 -27.44700 1.000 63.49922 650 ALA A N 1
ATOM 1458 C CA . ALA A 1 199 ? -28.08700 49.08500 -27.07000 1.000 59.13702 650 ALA A CA 1
ATOM 1459 C C . ALA A 1 199 ? -29.59000 49.05100 -26.82000 1.000 62.04586 650 ALA A C 1
ATOM 1460 O O . ALA A 1 199 ? -30.28300 48.13200 -27.27400 1.000 65.25972 650 ALA A O 1
ATOM 1462 N N . SER A 1 200 ? -30.11100 50.04600 -26.10100 1.000 63.12747 651 SER A N 1
ATOM 1463 C CA . SER A 1 200 ? -31.53800 50.07800 -25.80500 1.000 68.01817 651 SER A CA 1
ATOM 1464 C C . SER A 1 200 ? -32.36600 50.32900 -27.06100 1.000 65.75138 651 SER A C 1
ATOM 1465 O O . SER A 1 200 ? -33.43800 49.73500 -27.23200 1.000 67.61453 651 SER A O 1
ATOM 1468 N N . GLU A 1 201 ? -31.88800 51.20700 -27.94900 1.000 60.28421 652 GLU A N 1
ATOM 1469 C CA . GLU A 1 201 ? -32.58800 51.42900 -29.21100 1.000 59.88507 652 GLU A CA 1
ATOM 1470 C C . GLU A 1 201 ? -32.63500 50.15500 -30.04300 1.000 60.40233 652 GLU A C 1
ATOM 1471 O O . GLU A 1 201 ? -33.66100 49.84100 -30.65700 1.000 63.92793 652 GLU A O 1
ATOM 1477 N N . LEU A 1 202 ? -31.53600 49.39500 -30.05800 1.000 64.10552 653 LEU A N 1
ATOM 1478 C CA . LEU A 1 202 ? -31.51700 48.13800 -30.79900 1.000 66.47631 653 LEU A CA 1
ATOM 1479 C C . LEU A 1 202 ? -32.51100 47.13900 -30.22200 1.000 71.07451 653 LEU A C 1
ATOM 1480 O O . LEU A 1 202 ? -33.23600 46.47400 -30.97100 1.000 82.14701 653 LEU A O 1
ATOM 1485 N N . LYS A 1 203 ? -32.56400 47.02300 -28.89200 1.000 73.43722 654 LYS A N 1
ATOM 1486 C CA . LYS A 1 203 ? -33.50300 46.09900 -28.26200 1.000 74.62061 654 LYS A CA 1
ATOM 1487 C C . LYS A 1 203 ? -34.94800 46.51400 -28.51500 1.000 78.30359 654 LYS A C 1
ATOM 1488 O O . LYS A 1 203 ? -35.81900 45.65700 -28.71400 1.000 85.33040 654 LYS A O 1
ATOM 1494 N N . ALA A 1 204 ? -35.22600 47.82100 -28.51000 1.000 72.52272 655 ALA A N 1
ATOM 1495 C CA . ALA A 1 204 ? -36.58400 48.27800 -28.78600 1.000 72.96035 655 ALA A CA 1
ATOM 1496 C C . ALA A 1 204 ? -36.99200 47.95400 -30.21800 1.000 74.80429 655 ALA A C 1
ATOM 1497 O O . ALA A 1 204 ? -38.14100 47.57400 -30.47300 1.000 78.61548 655 ALA A O 1
ATOM 1499 N N . SER A 1 205 ? -36.06600 48.09700 -31.16900 1.000 69.85673 656 SER A N 1
ATOM 1500 C CA . SER A 1 205 ? -36.38700 47.81600 -32.56300 1.000 71.65476 656 SER A CA 1
ATOM 1501 C C . SER A 1 205 ? -36.68000 46.34200 -32.81500 1.000 78.05263 656 SER A C 1
ATOM 1502 O O . SER A 1 205 ? -37.20000 46.00800 -33.88600 1.000 76.81137 656 SER A O 1
ATOM 1505 N N . MET A 1 206 ? -36.36600 45.46100 -31.86400 1.000 76.87403 657 MET A N 1
ATOM 1506 C CA . MET A 1 206 ? -36.60300 44.03000 -32.00400 1.000 78.78824 657 MET A CA 1
ATOM 1507 C C . MET A 1 206 ? -37.64500 43.50300 -31.02200 1.000 79.88753 657 MET A C 1
ATOM 1508 O O . MET A 1 206 ? -37.80100 42.28500 -30.89800 1.000 90.59263 657 MET A O 1
ATOM 1513 N N . LYS A 1 207 ? -38.36700 44.38200 -30.33100 1.000 84.38282 658 LYS A N 1
ATOM 1514 C CA . LYS A 1 207 ? -39.44400 43.95400 -29.44700 1.000 96.13006 658 LYS A CA 1
ATOM 1515 C C . LYS A 1 207 ? -40.65100 43.49600 -30.25700 1.000 96.67839 658 LYS A C 1
ATOM 1516 O O . LYS A 1 207 ? -40.94000 44.02300 -31.33500 1.000 106.55875 658 LYS A O 1
ATOM 1522 N N . GLY A 1 208 ? -41.35800 42.50400 -29.72500 1.000 106.07421 659 GLY A N 1
ATOM 1523 C CA . GLY A 1 208 ? -42.51000 41.96200 -30.41900 1.000 109.51004 659 GLY A CA 1
ATOM 1524 C C . GLY A 1 208 ? -42.11400 41.08900 -31.60000 1.000 114.47722 659 GLY A C 1
ATOM 1525 O O . GLY A 1 208 ? -40.94300 40.78700 -31.83500 1.000 121.80927 659 GLY A O 1
ATOM 1526 N N . LEU A 1 209 ? -43.13700 40.67800 -32.35400 1.000 113.67931 660 LEU A N 1
ATOM 1527 C CA . LEU A 1 209 ? -42.89900 39.84800 -33.53100 1.000 110.88137 660 LEU A CA 1
ATOM 1528 C C . LEU A 1 209 ? -42.38800 40.67000 -34.70500 1.000 115.26111 660 LEU A C 1
ATOM 1529 O O . LEU A 1 209 ? -41.46900 40.24800 -35.41500 1.000 122.68047 660 LEU A O 1
ATOM 1531 N N . GLY A 1 210 ? -42.97300 41.85300 -34.92700 1.000 107.99961 661 GLY A N 1
ATOM 1532 C CA . GLY A 1 210 ? -42.55600 42.71400 -36.01600 1.000 108.53199 661 GLY A CA 1
ATOM 1533 C C . GLY A 1 210 ? -41.42700 43.62900 -35.58600 1.000 107.05501 661 GLY A C 1
ATOM 1534 O O . GLY A 1 210 ? -41.53900 44.34200 -34.58600 1.000 108.57623 661 GLY A O 1
ATOM 1535 N N . THR A 1 211 ? -40.33800 43.60400 -36.34700 1.000 99.44659 662 THR A N 1
ATOM 1536 C CA . THR A 1 211 ? -39.15900 44.39300 -36.03100 1.000 88.44308 662 THR A CA 1
ATOM 1537 C C . THR A 1 211 ? -39.18300 45.71300 -36.79000 1.000 85.96696 662 THR A C 1
ATOM 1538 O O . THR A 1 211 ? -39.71300 45.80800 -37.90000 1.000 90.29933 662 THR A O 1
ATOM 1542 N N . ASP A 1 212 ? -38.60200 46.73800 -36.16800 1.000 80.09095 663 ASP A N 1
ATOM 1543 C CA . ASP A 1 212 ? -38.45100 48.04800 -36.79500 1.000 80.15025 663 ASP A CA 1
ATOM 1544 C C . ASP A 1 212 ? -37.16400 48.01500 -37.61300 1.000 79.77021 663 ASP A C 1
ATOM 1545 O O . ASP A 1 212 ? -36.09300 48.43400 -37.16900 1.000 70.16479 663 ASP A O 1
ATOM 1550 N N . GLU A 1 213 ? -37.28100 47.48800 -38.83600 1.000 69.64303 664 GLU A N 1
ATOM 1551 C CA . GLU A 1 213 ? -36.11200 47.34000 -39.69700 1.000 67.01983 664 GLU A CA 1
ATOM 1552 C C . GLU A 1 213 ? -35.44500 48.67900 -39.98200 1.000 68.34557 664 GLU A C 1
ATOM 1553 O O . GLU A 1 213 ? -34.23400 48.72600 -40.22100 1.000 73.61064 664 GLU A O 1
ATOM 1559 N N A ASP A 1 214 ? -36.20100 49.77900 -39.95100 0.550 71.40104 665 ASP A N 1
ATOM 1560 N N B ASP A 1 214 ? -36.21700 49.76700 -39.96100 0.450 71.16973 665 ASP A N 1
ATOM 1561 C CA A ASP A 1 214 ? -35.60200 51.07800 -40.24200 0.550 64.05062 665 ASP A CA 1
ATOM 1562 C CA B ASP A 1 214 ? -35.66000 51.09200 -40.21300 0.450 64.28954 665 ASP A CA 1
ATOM 1563 C C A ASP A 1 214 ? -34.63900 51.51000 -39.13900 0.550 64.14957 665 ASP A C 1
ATOM 1564 C C B ASP A 1 214 ? -34.64100 51.47000 -39.14400 0.450 64.33617 665 ASP A C 1
ATOM 1565 O O A ASP A 1 214 ? -33.55400 52.03100 -39.42600 0.550 62.30161 665 ASP A O 1
ATOM 1566 O O B ASP A 1 214 ? -33.52400 51.90000 -39.45500 0.450 62.85202 665 ASP A O 1
ATOM 1575 N N . SER A 1 215 ? -35.01000 51.29900 -37.87400 1.000 65.77696 666 SER A N 1
ATOM 1576 C CA . SER A 1 215 ? -34.13400 51.69700 -36.77400 1.000 66.48424 666 SER A CA 1
ATOM 1577 C C . SER A 1 215 ? -32.95400 50.74200 -36.61700 1.000 70.04938 666 SER A C 1
ATOM 1578 O O . SER A 1 215 ? -31.84300 51.17000 -36.27800 1.000 71.91107 666 SER A O 1
ATOM 1581 N N . LEU A 1 216 ? -33.18400 49.44500 -36.83000 1.000 69.29876 667 LEU A N 1
ATOM 1582 C CA . LEU A 1 216 ? -32.08300 48.49000 -36.83000 1.000 66.84209 667 LEU A CA 1
ATOM 1583 C C . LEU A 1 216 ? -31.05700 48.84500 -37.89600 1.000 68.46802 667 LEU A C 1
ATOM 1584 O O . LEU A 1 216 ? -29.84900 48.82200 -37.63900 1.000 57.41647 667 LEU A O 1
ATOM 1589 N N . ILE A 1 217 ? -31.52400 49.19500 -39.09800 1.000 72.29825 668 ILE A N 1
ATOM 1590 C CA . ILE A 1 217 ? -30.60500 49.51000 -40.18700 1.000 52.39950 668 ILE A CA 1
ATOM 1591 C C . ILE A 1 217 ? -29.81500 50.77300 -39.87300 1.000 50.32247 668 ILE A C 1
ATOM 1592 O O . ILE A 1 217 ? -28.60100 50.83200 -40.10400 1.000 61.47689 668 ILE A O 1
ATOM 1597 N N . GLU A 1 218 ? -30.49300 51.78500 -39.33600 1.000 61.27956 669 GLU A N 1
ATOM 1598 C CA . GLU A 1 218 ? -29.87100 53.10400 -39.04500 1.000 58.61137 669 GLU A CA 1
ATOM 1599 C C . GLU A 1 218 ? -28.69200 52.96700 -38.09000 1.000 55.67196 669 GLU A C 1
ATOM 1600 O O . GLU A 1 218 ? -27.68900 53.60500 -38.31600 1.000 66.51709 669 GLU A O 1
ATOM 1606 N N . ILE A 1 219 ? -28.82700 52.13600 -37.07400 1.000 54.95562 670 ILE A N 1
ATOM 1607 C CA . ILE A 1 219 ? -27.79700 52.03200 -36.04900 1.000 48.88736 670 ILE A CA 1
ATOM 1608 C C . ILE A 1 219 ? -26.67500 51.11200 -36.50000 1.000 57.50186 670 ILE A C 1
ATOM 1609 O O . ILE A 1 219 ? -25.49300 51.42000 -36.31000 1.000 61.53244 670 ILE A O 1
ATOM 1614 N N . ILE A 1 220 ? -27.02300 49.98000 -37.11300 1.000 61.23946 671 ILE A N 1
ATOM 1615 C CA . ILE A 1 220 ? -26.01200 49.00800 -37.51600 1.000 49.81767 671 ILE A CA 1
ATOM 1616 C C . ILE A 1 220 ? -25.17800 49.54800 -38.67200 1.000 60.71964 671 ILE A C 1
ATOM 1617 O O . ILE A 1 220 ? -23.96800 49.29300 -38.75500 1.000 55.93234 671 ILE A O 1
ATOM 1622 N N . CYS A 1 221 ? -25.79600 50.32800 -39.56400 1.000 61.36549 672 CYS A N 1
ATOM 1623 C CA . CYS A 1 221 ? -25.08000 50.83000 -40.73300 1.000 62.04210 672 CYS A CA 1
ATOM 1624 C C . CYS A 1 221 ? -24.19700 52.02900 -40.42200 1.000 49.52657 672 CYS A C 1
ATOM 1625 O O . CYS A 1 221 ? -23.18100 52.22400 -41.09500 1.000 60.90256 672 CYS A O 1
ATOM 1628 N N . SER A 1 222 ? -24.55000 52.83800 -39.42400 1.000 46.98890 673 SER A N 1
ATOM 1629 C CA . SER A 1 222 ? -23.84700 54.09600 -39.20300 1.000 53.52642 673 SER A CA 1
ATOM 1630 C C . SER A 1 222 ? -22.78000 54.01700 -38.11800 1.000 59.99504 673 SER A C 1
ATOM 1631 O O . SER A 1 222 ? -21.91500 54.89700 -38.05800 1.000 69.23028 673 SER A O 1
ATOM 1634 N N . ARG A 1 223 ? -22.81000 52.99300 -37.27300 1.000 52.90757 674 ARG A N 1
ATOM 1635 C CA . ARG A 1 223 ? -21.88400 52.90800 -36.15300 1.000 45.45412 674 ARG A CA 1
ATOM 1636 C C . ARG A 1 223 ? -20.52400 52.37600 -36.60200 1.000 55.73252 674 ARG A C 1
ATOM 1637 O O . ARG A 1 223 ? -20.42600 51.55900 -37.52200 1.000 51.73190 674 ARG A O 1
ATOM 1645 N N . THR A 1 224 ? -19.46800 52.85000 -35.94200 1.000 46.91609 675 THR A N 1
ATOM 1646 C CA . THR A 1 224 ? -18.10300 52.49300 -36.29800 1.000 51.60218 675 THR A CA 1
ATOM 1647 C C . THR A 1 224 ? -17.66900 51.20900 -35.59500 1.000 61.30316 675 THR A C 1
ATOM 1648 O O . THR A 1 224 ? -18.36000 50.68000 -34.72200 1.000 71.51098 675 THR A O 1
ATOM 1652 N N . ASN A 1 225 ? -16.48700 50.71900 -35.98500 1.000 55.40354 676 ASN A N 1
ATOM 1653 C CA . ASN A 1 225 ? -15.89900 49.55000 -35.33800 1.000 57.19908 676 ASN A CA 1
ATOM 1654 C C . ASN A 1 225 ? -15.82300 49.73000 -33.82700 1.000 66.91611 676 ASN A C 1
ATOM 1655 O O . ASN A 1 225 ? -16.26600 48.86400 -33.06500 1.000 66.19534 676 ASN A O 1
ATOM 1660 N N . GLN A 1 226 ? -15.26000 50.85600 -33.37700 1.000 59.13756 677 GLN A N 1
ATOM 1661 C CA . GLN A 1 226 ? -15.13900 51.09600 -31.94300 1.000 65.83726 677 GLN A CA 1
ATOM 1662 C C . GLN A 1 226 ? -16.50800 51.12800 -31.27800 1.000 68.57651 677 GLN A C 1
ATOM 1663 O O . GLN A 1 226 ? -16.72800 50.47100 -30.25300 1.000 61.45513 677 GLN A O 1
ATOM 1669 N N . GLU A 1 227 ? -17.44500 51.88200 -31.86000 1.000 57.78379 678 GLU A N 1
ATOM 1670 C CA . GLU A 1 227 ? -18.78200 52.00600 -31.28800 1.000 56.53054 678 GLU A CA 1
ATOM 1671 C C . GLU A 1 227 ? -19.47900 50.65400 -31.21000 1.000 58.42415 678 GLU A C 1
ATOM 1672 O O . GLU A 1 227 ? -20.08500 50.31100 -30.18800 1.000 70.58806 678 GLU A O 1
ATOM 1678 N N . LEU A 1 228 ? -19.40300 49.86900 -32.28400 1.000 61.99538 679 LEU A N 1
ATOM 1679 C CA . LEU A 1 228 ? -20.07600 48.57600 -32.29800 1.000 62.03096 679 LEU A CA 1
ATOM 1680 C C . LEU A 1 228 ? -19.45700 47.61700 -31.28800 1.000 72.17713 679 LEU A C 1
ATOM 1681 O O . LEU A 1 228 ? -20.16500 46.80800 -30.67700 1.000 65.08405 679 LEU A O 1
ATOM 1686 N N . GLN A 1 229 ? -18.13700 47.69100 -31.10000 1.000 70.73422 680 GLN A N 1
ATOM 1687 C CA . GLN A 1 229 ? -17.49100 46.87100 -30.08200 1.000 60.85255 680 GLN A CA 1
ATOM 1688 C C . GLN A 1 229 ? -18.09000 47.13800 -28.70700 1.000 71.33328 680 GLN A C 1
ATOM 1689 O O . GLN A 1 229 ? -18.40100 46.20100 -27.96100 1.000 76.78329 680 GLN A O 1
ATOM 1695 N N . GLU A 1 230 ? -18.28700 48.41300 -28.36700 1.000 72.23258 681 GLU A N 1
ATOM 1696 C CA . GLU A 1 230 ? -18.81200 48.76000 -27.05400 1.000 63.63344 681 GLU A CA 1
ATOM 1697 C C . GLU A 1 230 ? -20.29800 48.44700 -26.94500 1.000 77.49888 681 GLU A C 1
ATOM 1698 O O . GLU A 1 230 ? -20.76900 48.03300 -25.88000 1.000 76.51640 681 GLU A O 1
ATOM 1704 N N . ILE A 1 231 ? -21.05000 48.64100 -28.03000 1.000 61.99873 682 ILE A N 1
ATOM 1705 C CA . ILE A 1 231 ? -22.47000 48.29800 -28.02000 1.000 62.55495 682 ILE A CA 1
ATOM 1706 C C . ILE A 1 231 ? -22.65500 46.81900 -27.70300 1.000 65.86063 682 ILE A C 1
ATOM 1707 O O . ILE A 1 231 ? -23.45200 46.44900 -26.83300 1.000 71.41751 682 ILE A O 1
ATOM 1712 N N . ASN A 1 232 ? -21.91600 45.95300 -28.40700 1.000 65.70411 683 ASN A N 1
ATOM 1713 C CA . ASN A 1 232 ? -22.01200 44.51300 -28.17100 1.000 63.22519 683 ASN A CA 1
ATOM 1714 C C . ASN A 1 232 ? -21.71200 44.16800 -26.71900 1.000 75.01220 683 ASN A C 1
ATOM 1715 O O . ASN A 1 232 ? -22.37600 43.30600 -26.12800 1.000 77.11704 683 ASN A O 1
ATOM 1720 N N . ARG A 1 233 ? -20.71100 44.82700 -26.13100 1.000 83.13014 684 ARG A N 1
ATOM 1721 C CA . ARG A 1 233 ? -20.36000 44.56800 -24.73800 1.000 80.36290 684 ARG A CA 1
ATOM 1722 C C . ARG A 1 233 ? -21.48800 44.99100 -23.80300 1.000 94.06164 684 ARG A C 1
ATOM 1723 O O . ARG A 1 233 ? -21.88800 44.23600 -22.90800 1.000 74.17511 684 ARG A O 1
ATOM 1731 N N . VAL A 1 234 ? -22.02100 46.19900 -24.00700 1.000 88.98612 685 VAL A N 1
ATOM 1732 C CA . VAL A 1 234 ? -23.05100 46.73200 -23.12200 1.000 74.09423 685 VAL A CA 1
ATOM 1733 C C . VAL A 1 234 ? -24.39200 46.04300 -23.36000 1.000 81.96899 685 VAL A C 1
ATOM 1734 O O . VAL A 1 234 ? -25.19500 45.89300 -22.43000 1.000 80.65249 685 VAL A O 1
ATOM 1738 N N . TYR A 1 235 ? -24.64900 45.58800 -24.58800 1.000 74.30893 686 TYR A N 1
ATOM 1739 C CA . TYR A 1 235 ? -25.92900 44.95200 -24.88900 1.000 67.01668 686 TYR A CA 1
ATOM 1740 C C . TYR A 1 235 ? -26.09600 43.65700 -24.10500 1.000 80.24656 686 TYR A C 1
ATOM 1741 O O . TYR A 1 235 ? -27.14500 43.41600 -23.49700 1.000 87.91036 686 TYR A O 1
ATOM 1750 N N . LYS A 1 236 ? -25.07200 42.80200 -24.11700 1.000 69.60708 687 LYS A N 1
ATOM 1751 C CA . LYS A 1 236 ? -25.14400 41.57000 -23.34000 1.000 82.73019 687 LYS A CA 1
ATOM 1752 C C . LYS A 1 236 ? -25.20000 41.87300 -21.85200 1.000 76.34212 687 LYS A C 1
ATOM 1753 O O . LYS A 1 236 ? -25.86700 41.16400 -21.09100 1.000 74.49988 687 LYS A O 1
ATOM 1759 N N . GLU A 1 237 ? -24.50500 42.92700 -21.42600 1.000 87.70099 688 GLU A N 1
ATOM 1760 C CA . GLU A 1 237 ? -24.58900 43.38500 -20.04500 1.000 81.57215 688 GLU A CA 1
ATOM 1761 C C . GLU A 1 237 ? -26.03100 43.68200 -19.65100 1.000 80.61920 688 GLU A C 1
ATOM 1762 O O . GLU A 1 237 ? -26.51900 43.20600 -18.62100 1.000 92.64925 688 GLU A O 1
ATOM 1768 N N . MET A 1 238 ? -26.73600 44.45600 -20.47700 1.000 74.84733 689 MET A N 1
ATOM 1769 C CA . MET A 1 238 ? -28.07200 44.91000 -20.10900 1.000 80.99518 689 MET A CA 1
ATOM 1770 C C . MET A 1 238 ? -29.11700 43.81100 -20.26100 1.000 90.73122 689 MET A C 1
ATOM 1771 O O . MET A 1 238 ? -29.96300 43.63400 -19.37600 1.000 101.72864 689 MET A O 1
ATOM 1776 N N . TYR A 1 239 ? -29.06900 43.05000 -21.35400 1.000 91.04516 690 TYR A N 1
ATOM 1777 C CA . TYR A 1 239 ? -30.17100 42.17400 -21.72800 1.000 93.07365 690 TYR A CA 1
ATOM 1778 C C . TYR A 1 239 ? -29.82300 40.69400 -21.63500 1.000 97.16841 690 TYR A C 1
ATOM 1779 O O . TYR A 1 239 ? -30.62900 39.85400 -22.05000 1.000 107.58566 690 TYR A O 1
ATOM 1788 N N . LYS A 1 240 ? -28.65300 40.35500 -21.08800 1.000 78.09676 691 LYS A N 1
ATOM 1789 C CA . LYS A 1 240 ? -28.26500 38.96700 -20.81700 1.000 85.68829 691 LYS A CA 1
ATOM 1790 C C . LYS A 1 240 ? -28.28600 38.10600 -22.07700 1.000 82.18014 691 LYS A C 1
ATOM 1791 O O . LYS A 1 240 ? -28.61600 36.92000 -22.02400 1.000 88.07153 691 LYS A O 1
ATOM 1797 N N . THR A 1 241 ? -27.94100 38.69300 -23.21900 1.000 85.84557 692 THR A N 1
ATOM 1798 C CA . THR A 1 241 ? -27.87900 37.94700 -24.46700 1.000 89.98709 692 THR A CA 1
ATOM 1799 C C . THR A 1 241 ? -27.02800 38.72600 -25.45700 1.000 80.55738 692 THR A C 1
ATOM 1800 O O . THR A 1 241 ? -26.94900 39.95500 -25.39400 1.000 95.19823 692 THR A O 1
ATOM 1804 N N . ASP A 1 242 ? -26.38400 37.99800 -26.36300 1.000 82.53668 693 ASP A N 1
ATOM 1805 C CA . ASP A 1 242 ? -25.57000 38.64200 -27.38200 1.000 85.38971 693 ASP A CA 1
ATOM 1806 C C . ASP A 1 242 ? -26.45600 39.35500 -28.39000 1.000 87.67698 693 ASP A C 1
ATOM 1807 O O . ASP A 1 242 ? -27.51400 38.85100 -28.77700 1.000 96.91384 693 ASP A O 1
ATOM 1812 N N . LEU A 1 243 ? -26.02500 40.54800 -28.80400 1.000 80.80091 694 LEU A N 1
ATOM 1813 C CA . LEU A 1 243 ? -26.76200 41.27100 -29.83200 1.000 76.39859 694 LEU A CA 1
ATOM 1814 C C . LEU A 1 243 ? -26.90600 40.43000 -31.09400 1.000 74.36636 694 LEU A C 1
ATOM 1815 O O . LEU A 1 243 ? -27.94200 40.47600 -31.76600 1.000 78.68908 694 LEU A O 1
ATOM 1820 N N . GLU A 1 244 ? -25.87900 39.64100 -31.42300 1.000 66.00164 695 GLU A N 1
ATOM 1821 C CA . GLU A 1 244 ? -25.92500 38.85000 -32.64800 1.000 73.45450 695 GLU A CA 1
ATOM 1822 C C . GLU A 1 244 ? -27.09300 37.87200 -32.63600 1.000 79.18976 695 GLU A C 1
ATOM 1823 O O . GLU A 1 244 ? -27.77800 37.70400 -33.65100 1.000 86.48499 695 GLU A O 1
ATOM 1829 N N . LYS A 1 245 ? -27.34500 37.22900 -31.49400 1.000 84.56091 696 LYS A N 1
ATOM 1830 C CA . LYS A 1 245 ? -28.41300 36.23500 -31.42900 1.000 90.73154 696 LYS A CA 1
ATOM 1831 C C . LYS A 1 245 ? -29.78300 36.88000 -31.60800 1.000 87.15067 696 LYS A C 1
ATOM 1832 O O . LYS A 1 245 ? -30.63600 36.34400 -32.32500 1.000 100.06261 696 LYS A O 1
ATOM 1838 N N . ASP A 1 246 ? -30.01300 38.03100 -30.97100 1.000 79.22792 697 ASP A N 1
ATOM 1839 C CA . ASP A 1 246 ? -31.28500 38.72100 -31.15800 1.000 79.27903 697 ASP A CA 1
ATOM 1840 C C . ASP A 1 246 ? -31.48600 39.14400 -32.60800 1.000 82.67004 697 ASP A C 1
ATOM 1841 O O . ASP A 1 246 ? -32.61900 39.13000 -33.10300 1.000 92.12688 697 ASP A O 1
ATOM 1846 N N . ILE A 1 247 ? -30.40700 39.51100 -33.30700 1.000 73.23043 698 ILE A N 1
ATOM 1847 C CA . ILE A 1 247 ? -30.52600 39.85800 -34.72000 1.000 68.98826 698 ILE A CA 1
ATOM 1848 C C . ILE A 1 247 ? -30.83300 38.62000 -35.55000 1.000 81.14767 698 ILE A C 1
ATOM 1849 O O . ILE A 1 247 ? -31.67200 38.65800 -36.45900 1.000 89.82353 698 ILE A O 1
ATOM 1854 N N . ILE A 1 248 ? -30.15300 37.50700 -35.25700 1.000 69.62359 699 ILE A N 1
ATOM 1855 C CA . ILE A 1 248 ? -30.45600 36.24700 -35.93100 1.000 73.91113 699 ILE A CA 1
ATOM 1856 C C . ILE A 1 248 ? -31.93300 35.90800 -35.78300 1.000 86.06828 699 ILE A C 1
ATOM 1857 O O . ILE A 1 248 ? -32.57600 35.43800 -36.72900 1.000 99.45470 699 ILE A O 1
ATOM 1862 N N . SER A 1 249 ? -32.50200 36.16300 -34.60100 1.000 86.47140 700 SER A N 1
ATOM 1863 C CA . SER A 1 249 ? -33.87400 35.75200 -34.32900 1.000 88.56746 700 SER A CA 1
ATOM 1864 C C . SER A 1 249 ? -34.90500 36.62200 -35.03700 1.000 92.59647 700 SER A C 1
ATOM 1865 O O . SER A 1 249 ? -36.02800 36.16100 -35.26700 1.000 102.67717 700 SER A O 1
ATOM 1868 N N . ASP A 1 250 ? -34.56100 37.86300 -35.38900 1.000 92.72620 701 ASP A N 1
ATOM 1869 C CA . ASP A 1 250 ? -35.53900 38.81300 -35.91100 1.000 87.93073 701 ASP A CA 1
ATOM 1870 C C . ASP A 1 250 ? -35.27900 39.22200 -37.35500 1.000 82.47039 701 ASP A C 1
ATOM 1871 O O . ASP A 1 250 ? -35.90500 40.17300 -37.83700 1.000 96.02085 701 ASP A O 1
ATOM 1876 N N . THR A 1 251 ? -34.38000 38.53700 -38.05700 1.000 72.57286 702 THR A N 1
ATOM 1877 C CA . THR A 1 251 ? -34.11300 38.81300 -39.46000 1.000 80.77282 702 THR A CA 1
ATOM 1878 C C . THR A 1 251 ? -33.95800 37.48900 -40.19300 1.000 76.69186 702 THR A C 1
ATOM 1879 O O . THR A 1 251 ? -33.83700 36.42700 -39.58000 1.000 82.11775 702 THR A O 1
ATOM 1883 N N . SER A 1 252 ? -33.95900 37.55300 -41.52000 1.000 75.58414 703 SER A N 1
ATOM 1884 C CA . SER A 1 252 ? -33.80700 36.34700 -42.32100 1.000 76.78689 703 SER A CA 1
ATOM 1885 C C . SER A 1 252 ? -33.20000 36.71600 -43.66700 1.000 78.89428 703 SER A C 1
ATOM 1886 O O . SER A 1 252 ? -33.00000 37.89300 -43.98100 1.000 94.03709 703 SER A O 1
ATOM 1889 N N . GLY A 1 253 ? -32.91100 35.68900 -44.46200 1.000 77.16551 704 GLY A N 1
ATOM 1890 C CA . GLY A 1 253 ? -32.39400 35.85200 -45.80500 1.000 65.81888 704 GLY A CA 1
ATOM 1891 C C . GLY A 1 253 ? -31.10100 36.63900 -45.82900 1.000 69.46210 704 GLY A C 1
ATOM 1892 O O . GLY A 1 253 ? -30.34300 36.68200 -44.85300 1.000 74.34537 704 GLY A O 1
ATOM 1893 N N . ASP A 1 254 ? -30.84000 37.27500 -46.97300 1.000 68.90677 705 ASP A N 1
ATOM 1894 C CA . ASP A 1 254 ? -29.62800 38.07500 -47.11000 1.000 61.26287 705 ASP A CA 1
ATOM 1895 C C . ASP A 1 254 ? -29.61400 39.25100 -46.14700 1.000 67.64113 705 ASP A C 1
ATOM 1896 O O . ASP A 1 254 ? -28.53800 39.71200 -45.74900 1.000 70.54275 705 ASP A O 1
ATOM 1901 N N . PHE A 1 255 ? -30.78800 39.76100 -45.77500 1.000 63.59292 706 PHE A N 1
ATOM 1902 C CA . PHE A 1 255 ? -30.83200 40.87600 -44.83800 1.000 71.21519 706 PHE A CA 1
ATOM 1903 C C . PHE A 1 255 ? -30.21600 40.49000 -43.50100 1.000 67.61857 706 PHE A C 1
ATOM 1904 O O . PHE A 1 255 ? -29.48700 41.28300 -42.89300 1.000 60.38047 706 PHE A O 1
ATOM 1912 N N . ARG A 1 256 ? -30.49200 39.27200 -43.02700 1.000 73.18276 707 ARG A N 1
ATOM 1913 C CA . ARG A 1 256 ? -29.84100 38.79800 -41.81100 1.000 68.88552 707 ARG A CA 1
ATOM 1914 C C . ARG A 1 256 ? -28.33400 38.70600 -42.00100 1.000 72.58364 707 ARG A C 1
ATOM 1915 O O . ARG A 1 256 ? -27.56600 39.09700 -41.11500 1.000 69.14906 707 ARG A O 1
ATOM 1923 N N . LYS A 1 257 ? -27.89300 38.18400 -43.14800 1.000 61.24164 708 LYS A N 1
ATOM 1924 C CA . LYS A 1 257 ? -26.46400 38.09600 -43.42600 1.000 60.99930 708 LYS A CA 1
ATOM 1925 C C . LYS A 1 257 ? -25.80300 39.46400 -43.30600 1.000 60.51437 708 LYS A C 1
ATOM 1926 O O . LYS A 1 257 ? -24.78500 39.62100 -42.62200 1.000 61.45288 708 LYS A O 1
ATOM 1932 N N . LEU A 1 258 ? -26.38800 40.47300 -43.95200 1.000 51.88368 709 LEU A N 1
ATOM 1933 C CA . LEU A 1 258 ? -25.78900 41.80200 -43.93700 1.000 55.75086 709 LEU A CA 1
ATOM 1934 C C . LEU A 1 258 ? -25.77200 42.39300 -42.53100 1.000 57.17484 709 LEU A C 1
ATOM 1935 O O . LEU A 1 258 ? -24.79100 43.03100 -42.13300 1.000 60.46228 709 LEU A O 1
ATOM 1940 N N . MET A 1 259 ? -26.84600 42.19500 -41.76300 1.000 59.15485 710 MET A N 1
ATOM 1941 C CA . MET A 1 259 ? -26.93100 42.81800 -40.44500 1.000 71.44866 710 MET A CA 1
ATOM 1942 C C . MET A 1 259 ? -25.98700 42.15500 -39.44900 1.000 70.72300 710 MET A C 1
ATOM 1943 O O . MET A 1 259 ? -25.40400 42.83300 -38.59400 1.000 53.25734 710 MET A O 1
ATOM 1948 N N . VAL A 1 260 ? -25.83000 40.83300 -39.53700 1.000 62.90411 711 VAL A N 1
ATOM 1949 C CA . VAL A 1 260 ? -24.91700 40.14400 -38.63200 1.000 55.50857 711 VAL A CA 1
ATOM 1950 C C . VAL A 1 260 ? -23.47500 40.54500 -38.92100 1.000 68.24099 711 VAL A C 1
ATOM 1951 O O . VAL A 1 260 ? -22.67900 40.75500 -37.99800 1.000 78.37492 711 VAL A O 1
ATOM 1955 N N . ALA A 1 261 ? -23.12000 40.68100 -40.20000 1.000 58.78817 712 ALA A N 1
ATOM 1956 C CA . ALA A 1 261 ? -21.74700 41.02300 -40.55700 1.000 52.89772 712 ALA A CA 1
ATOM 1957 C C . ALA A 1 261 ? -21.38700 42.43000 -40.09200 1.000 61.43761 712 ALA A C 1
ATOM 1958 O O . ALA A 1 261 ? -20.30600 42.65600 -39.53400 1.000 58.30974 712 ALA A O 1
ATOM 1960 N N . LEU A 1 262 ? -22.28600 43.39300 -40.31200 1.000 59.20839 713 LEU A N 1
ATOM 1961 C CA . LEU A 1 262 ? -22.01900 44.76600 -39.89700 1.000 54.61586 713 LEU A CA 1
ATOM 1962 C C . LEU A 1 262 ? -21.96000 44.88300 -38.37900 1.000 68.87364 713 LEU A C 1
ATOM 1963 O O . LEU A 1 262 ? -21.07500 45.54900 -37.83000 1.000 66.78243 713 LEU A O 1
ATOM 1968 N N . ALA A 1 263 ? -22.90500 44.24600 -37.68200 1.000 67.43510 714 ALA A N 1
ATOM 1969 C CA . ALA A 1 263 ? -22.97200 44.35800 -36.22900 1.000 66.35969 714 ALA A CA 1
ATOM 1970 C C . ALA A 1 263 ? -21.75000 43.77600 -35.53000 1.000 67.07073 714 ALA A C 1
ATOM 1971 O O . ALA A 1 263 ? -21.54000 44.06200 -34.34600 1.000 68.85881 714 ALA A O 1
ATOM 1973 N N . LYS A 1 264 ? -20.94100 42.97400 -36.22200 1.000 73.16780 715 LYS A N 1
ATOM 1974 C CA . LYS A 1 264 ? -19.72300 42.46500 -35.60300 1.000 64.97792 715 LYS A CA 1
ATOM 1975 C C . LYS A 1 264 ? -18.71700 43.57900 -35.35300 1.000 58.98125 715 LYS A C 1
ATOM 1976 O O . LYS A 1 264 ? -17.87800 43.46100 -34.45200 1.000 71.01469 715 LYS A O 1
ATOM 1982 N N . GLY A 1 265 ? -18.78200 44.65700 -36.13100 1.000 59.90191 716 GLY A N 1
ATOM 1983 C CA . GLY A 1 265 ? -17.83000 45.74000 -35.98500 1.000 65.52666 716 GLY A CA 1
ATOM 1984 C C . GLY A 1 265 ? -16.41000 45.26900 -36.20700 1.000 75.41168 716 GLY A C 1
ATOM 1985 O O . GLY A 1 265 ? -15.50000 45.60100 -35.43900 1.000 64.52830 716 GLY A O 1
ATOM 1986 N N . ARG A 1 266 ? -16.22100 44.46900 -37.25800 1.000 84.27643 717 ARG A N 1
ATOM 1987 C CA . ARG A 1 266 ? -14.92100 43.90200 -37.59900 1.000 70.46661 717 ARG A CA 1
ATOM 1988 C C . ARG A 1 266 ? -14.41300 44.42300 -38.93500 1.000 68.17170 717 ARG A C 1
ATOM 1989 O O . ARG A 1 266 ? -13.57100 43.77800 -39.56700 1.000 88.88560 717 ARG A O 1
ATOM 1997 N N . ARG A 1 267 ? -1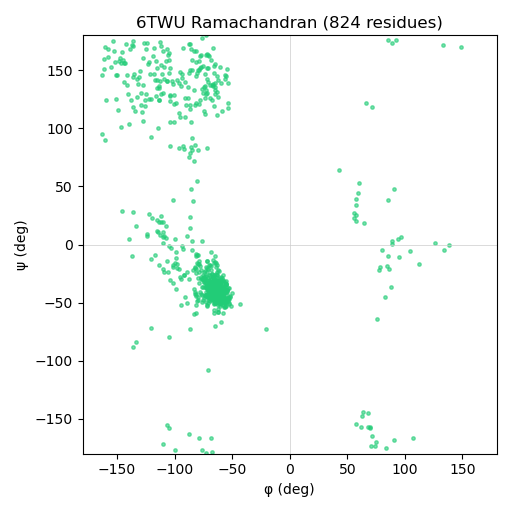4.92400 45.56800 -39.38300 1.000 69.52098 718 ARG A N 1
ATOM 1998 C CA . ARG A 1 267 ? -14.44900 46.16800 -40.62100 1.000 68.31491 718 ARG A CA 1
ATOM 1999 C C . ARG A 1 267 ? -12.94200 46.39000 -40.55100 1.000 81.27067 718 ARG A C 1
ATOM 2000 O O . ARG A 1 267 ? -12.39600 46.71800 -39.49400 1.000 71.94962 718 ARG A O 1
ATOM 2008 N N . ALA A 1 268 ? -12.26400 46.18000 -41.67800 1.000 78.44315 719 ALA A N 1
ATOM 2009 C CA . ALA A 1 268 ? -10.84300 46.48600 -41.74200 1.000 65.93076 719 ALA A CA 1
ATOM 2010 C C . ALA A 1 268 ? -10.62100 47.96600 -41.45500 1.000 66.87100 719 ALA A C 1
ATOM 2011 O O . ALA A 1 268 ? -11.38600 48.82400 -41.90300 1.000 68.20890 719 ALA A O 1
ATOM 2013 N N . GLU A 1 269 ? -9.57800 48.26200 -40.68600 1.000 68.98798 720 GLU A N 1
ATOM 2014 C CA . GLU A 1 269 ? -9.25500 49.64400 -40.36800 1.000 81.15414 720 GLU A CA 1
ATOM 2015 C C . GLU A 1 269 ? -8.55900 50.31100 -41.54900 1.000 89.93644 720 GLU A C 1
ATOM 2016 O O . GLU A 1 269 ? -7.88500 49.65800 -42.35200 1.000 71.82723 720 GLU A O 1
ATOM 2022 N N A ASP A 1 270 ? -8.71400 51.62900 -41.63200 0.500 92.14132 721 ASP A N 1
ATOM 2023 N N B ASP A 1 270 ? -8.75600 51.62500 -41.66600 0.500 91.99131 721 ASP A N 1
ATOM 2024 C CA A ASP A 1 270 ? -8.14100 52.39900 -42.72700 0.500 90.49678 721 ASP A CA 1
ATOM 2025 C CA B ASP A 1 270 ? -8.13600 52.37100 -42.75400 0.500 90.40772 721 ASP A CA 1
ATOM 2026 C C A ASP A 1 270 ? -6.61700 52.32100 -42.69400 0.500 87.12912 721 ASP A C 1
ATOM 2027 C C B ASP A 1 270 ? -6.62300 52.24200 -42.67600 0.500 87.11334 721 ASP A C 1
ATOM 2028 O O A ASP A 1 270 ? -5.98700 52.71300 -41.70800 0.500 95.00203 721 ASP A O 1
ATOM 2029 O O B ASP A 1 270 ? -6.01300 52.52400 -41.64200 0.500 95.41567 721 ASP A O 1
ATOM 2038 N N . GLY A 1 271 ? -6.02200 51.81200 -43.77600 1.000 87.88491 722 GLY A N 1
ATOM 2039 C CA . GLY A 1 271 ? -4.59000 51.61400 -43.83100 1.000 92.64028 722 GLY A CA 1
ATOM 2040 C C . GLY A 1 271 ? -3.81300 52.88900 -44.10000 1.000 89.92845 722 GLY A C 1
ATOM 2041 O O . GLY A 1 271 ? -4.36100 53.96900 -44.32200 1.000 103.87043 722 GLY A O 1
ATOM 2042 N N . SER A 1 272 ? -2.48900 52.74300 -44.07200 1.000 98.84438 723 SER A N 1
ATOM 2043 C CA . SER A 1 272 ? -1.59200 53.83400 -44.42900 1.000 99.36561 723 SER A CA 1
ATOM 2044 C C . SER A 1 272 ? -1.36300 53.92600 -45.93000 1.000 106.10683 723 SER A C 1
ATOM 2045 O O . SER A 1 272 ? -0.98200 54.99400 -46.42000 1.000 114.54426 723 SER A O 1
ATOM 2047 N N . VAL A 1 273 ? -1.59100 52.84200 -46.66400 1.000 94.10098 724 VAL A N 1
ATOM 2048 C CA . VAL A 1 273 ? -1.38200 52.80700 -48.10400 1.000 85.51708 724 VAL A CA 1
ATOM 2049 C C . VAL A 1 273 ? -2.72100 52.59200 -48.79500 1.000 85.57420 724 VAL A C 1
ATOM 2050 O O . VAL A 1 273 ? -3.52400 51.74500 -48.38900 1.000 72.29908 724 VAL A O 1
ATOM 2054 N N . ILE A 1 274 ? -2.96000 53.37500 -49.83500 1.000 80.34845 725 ILE A N 1
ATOM 2055 C CA . ILE A 1 274 ? -4.09500 53.17300 -50.72600 1.000 63.83324 725 ILE A CA 1
ATOM 2056 C C . ILE A 1 274 ? -3.79000 51.98000 -51.62400 1.000 61.65383 725 ILE A C 1
ATOM 2057 O O . ILE A 1 274 ? -2.70600 51.89500 -52.21200 1.000 71.86418 725 ILE A O 1
ATOM 2062 N N . ASP A 1 275 ? -4.73100 51.04000 -51.71300 1.000 63.20472 726 ASP A N 1
ATOM 2063 C CA . ASP A 1 275 ? -4.52200 49.80400 -52.46800 1.000 70.11624 726 ASP A CA 1
ATOM 2064 C C . ASP A 1 275 ? -5.28000 49.91900 -53.78900 1.000 62.23766 726 ASP A C 1
ATOM 2065 O O . ASP A 1 275 ? -6.40600 49.44600 -53.93600 1.000 56.00697 726 ASP A O 1
ATOM 2070 N N . TYR A 1 276 ? -4.62600 50.55000 -54.77000 1.000 59.70443 727 TYR A N 1
ATOM 2071 C CA . TYR A 1 276 ? -5.29800 50.88900 -56.02000 1.000 56.37311 727 TYR A CA 1
ATOM 2072 C C . TYR A 1 276 ? -5.70200 49.64300 -56.80000 1.000 56.03043 727 TYR A C 1
ATOM 2073 O O . TYR A 1 276 ? -6.78900 49.59800 -57.38800 1.000 55.86981 727 TYR A O 1
ATOM 2082 N N . GLU A 1 277 ? -4.84700 48.61700 -56.81000 1.000 57.28274 728 GLU A N 1
ATOM 2083 C CA . GLU A 1 277 ? -5.17600 47.39400 -57.53300 1.000 58.98207 728 GLU A CA 1
ATOM 2084 C C . GLU A 1 277 ? -6.42400 46.73700 -56.96000 1.000 63.27683 728 GLU A C 1
ATOM 2085 O O . GLU A 1 277 ? -7.25300 46.19600 -57.70400 1.000 58.82810 728 GLU A O 1
ATOM 2091 N N . LEU A 1 278 ? -6.57500 46.78100 -55.63600 1.000 60.83003 729 LEU A N 1
ATOM 2092 C CA . LEU A 1 278 ? -7.73700 46.19400 -54.98600 1.000 54.53887 729 LEU A CA 1
ATOM 2093 C C . LEU A 1 278 ? -8.96300 47.09400 -55.10100 1.000 56.86092 729 LEU A C 1
ATOM 2094 O O . LEU A 1 278 ? -10.08900 46.58900 -55.18400 1.000 56.26826 729 LEU A O 1
ATOM 2099 N N . ILE A 1 279 ? -8.76700 48.41600 -55.10400 1.000 53.76031 730 ILE A N 1
ATOM 2100 C CA . ILE A 1 279 ? -9.87200 49.32800 -55.39000 1.000 52.68600 730 ILE A CA 1
ATOM 2101 C C . ILE A 1 279 ? -10.49000 48.98500 -56.73600 1.000 51.92023 730 ILE A C 1
ATOM 2102 O O . ILE A 1 279 ? -11.71500 48.88100 -56.87100 1.000 58.53264 730 ILE A O 1
ATOM 2107 N N . ASP A 1 280 ? -9.64600 48.78100 -57.74800 1.000 56.34681 731 ASP A N 1
ATOM 2108 C CA . ASP A 1 280 ? -10.15300 48.45600 -59.07500 1.000 62.33244 731 ASP A CA 1
ATOM 2109 C C . ASP A 1 280 ? -10.75500 47.05600 -59.11400 1.000 58.86220 731 ASP A C 1
ATOM 2110 O O . ASP A 1 280 ? -11.77100 46.83100 -59.77900 1.000 59.64814 731 ASP A O 1
ATOM 2115 N N . GLN A 1 281 ? -10.14700 46.10000 -58.40700 1.000 60.23912 732 GLN A N 1
ATOM 2116 C CA . GLN A 1 281 ? -10.67800 44.74000 -58.42400 1.000 63.65554 732 GLN A CA 1
ATOM 2117 C C . GLN A 1 281 ? -11.99600 44.64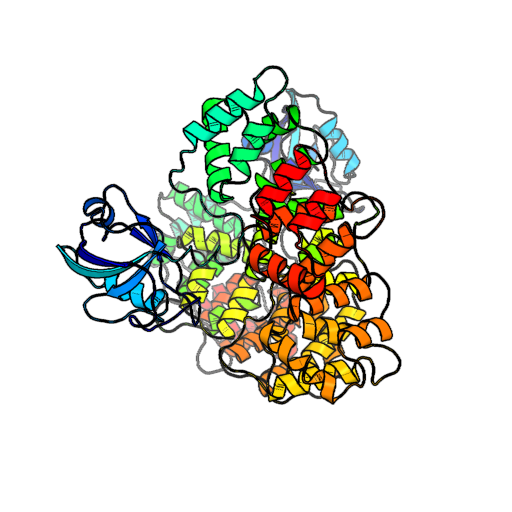900 -57.66300 1.000 63.72517 732 GLN A C 1
ATOM 2118 O O . GLN A 1 281 ? -12.92200 43.95400 -58.09800 1.000 56.54693 732 GLN A O 1
ATOM 2124 N N . ASP A 1 282 ? -12.10300 45.34800 -56.52700 1.000 53.88943 733 ASP A N 1
ATOM 2125 C CA . ASP A 1 282 ? -13.37100 45.37700 -55.80200 1.000 53.38627 733 ASP A CA 1
ATOM 2126 C C . ASP A 1 282 ? -14.46000 46.04800 -56.62700 1.000 53.11589 733 ASP A C 1
ATOM 2127 O O . ASP A 1 282 ? -15.61700 45.61000 -56.62000 1.000 68.87373 733 ASP A O 1
ATOM 2132 N N . ALA A 1 283 ? -14.11500 47.12600 -57.33100 1.000 50.39362 734 ALA A N 1
ATOM 2133 C CA . ALA A 1 283 ? -15.09400 47.78100 -58.19300 1.000 53.22713 734 ALA A CA 1
ATOM 2134 C C . ALA A 1 283 ? -15.56500 46.83000 -59.28100 1.000 53.50862 734 ALA A C 1
ATOM 2135 O O . ALA A 1 283 ? -16.77000 46.63500 -59.47800 1.000 52.46522 734 ALA A O 1
ATOM 2137 N N . ARG A 1 284 ? -14.61600 46.20900 -59.98000 1.000 70.15141 735 ARG A N 1
ATOM 2138 C CA . ARG A 1 284 ? -14.94300 45.20200 -60.98300 1.000 67.57998 735 ARG A CA 1
ATOM 2139 C C . ARG A 1 284 ? -15.80900 44.08800 -60.40100 1.000 70.19421 735 ARG A C 1
ATOM 2140 O O . ARG A 1 284 ? -16.73900 43.60200 -61.05600 1.000 69.07939 735 ARG A O 1
ATOM 2148 N N . ASP A 1 285 ? -15.52200 43.67600 -59.16600 1.000 61.85372 736 ASP A N 1
ATOM 2149 C CA . ASP A 1 285 ? -16.27800 42.59400 -58.54700 1.000 61.75495 736 ASP A CA 1
ATOM 2150 C C . ASP A 1 285 ? -17.70100 43.02300 -58.19300 1.000 59.37711 736 ASP A C 1
ATOM 2151 O O . ASP A 1 285 ? -18.63300 42.21500 -58.28900 1.000 65.14253 736 ASP A O 1
ATOM 2156 N N . LEU A 1 286 ? -17.89600 44.28200 -57.79000 1.000 58.08124 737 LEU A N 1
ATOM 2157 C CA . LEU A 1 286 ? -19.24800 44.76700 -57.52000 1.000 60.11602 737 LEU A CA 1
ATOM 2158 C C . LEU A 1 286 ? -20.07400 44.85300 -58.79500 1.000 54.39817 737 LEU A C 1
ATOM 2159 O O . LEU A 1 286 ? -21.29000 44.62700 -58.76500 1.000 59.09586 737 LEU A O 1
ATOM 2164 N N . TYR A 1 287 ? -19.43300 45.17700 -59.91900 1.000 59.76862 738 TYR A N 1
ATOM 2165 C CA . TYR A 1 287 ? -20.14100 45.26400 -61.19100 1.000 68.88040 738 TYR A CA 1
ATOM 2166 C C . TYR A 1 287 ? -20.53600 43.88200 -61.69300 1.000 58.86368 738 TYR A C 1
ATOM 2167 O O . TYR A 1 287 ? -21.70900 43.63600 -61.99900 1.000 57.50697 738 TYR A O 1
ATOM 2176 N N . ASP A 1 288 ? -19.56800 42.96000 -61.77200 1.000 65.70082 739 ASP A N 1
ATOM 2177 C CA . ASP A 1 288 ? -19.85500 41.61500 -62.26300 1.000 57.00119 739 ASP A CA 1
ATOM 2178 C C . ASP A 1 288 ? -20.93300 40.93100 -61.43700 1.000 72.65632 739 ASP A C 1
ATOM 2179 O O . ASP A 1 288 ? -21.69200 40.11100 -61.96700 1.000 67.19139 739 ASP A O 1
ATOM 2184 N N . ALA A 1 289 ? -21.01800 41.25300 -60.14500 1.000 57.45668 740 ALA A N 1
ATOM 2185 C CA . ALA A 1 289 ? -21.92400 40.55600 -59.24300 1.000 55.06176 740 ALA A CA 1
ATOM 2186 C C . ALA A 1 289 ? -23.35400 41.06500 -59.31300 1.000 67.61583 740 ALA A C 1
ATOM 2187 O O . ALA A 1 289 ? -24.24400 40.43100 -58.73100 1.000 74.88141 740 ALA A O 1
ATOM 2189 N N . GLY A 1 290 ? -23.59800 42.18100 -59.99700 1.000 60.02400 741 GLY A N 1
ATOM 2190 C CA . GLY A 1 290 ? -24.92900 42.75600 -60.02800 1.000 54.71121 741 GLY A CA 1
ATOM 2191 C C . GLY A 1 290 ? -25.39500 43.22200 -61.39300 1.000 56.85938 741 GLY A C 1
ATOM 2192 O O . GLY A 1 290 ? -26.02300 42.46100 -62.13700 1.000 65.14935 741 GLY A O 1
ATOM 2193 N N . VAL A 1 291 ? -25.07800 44.47500 -61.73000 1.000 67.22363 742 VAL A N 1
ATOM 2194 C CA . VAL A 1 291 ? -25.65600 45.12300 -62.90600 1.000 62.17347 742 VAL A CA 1
ATOM 2195 C C . VAL A 1 291 ? -25.22000 44.42500 -64.18900 1.000 58.97850 742 VAL A C 1
ATOM 2196 O O . VAL A 1 291 ? -25.99200 44.32500 -65.15100 1.000 65.19150 742 VAL A O 1
ATOM 2200 N N . LYS A 1 292 ? -23.98400 43.92400 -64.22600 1.000 59.76752 743 LYS A N 1
ATOM 2201 C CA . LYS A 1 292 ? -23.50700 43.24600 -65.42800 1.000 67.20447 743 LYS A CA 1
ATOM 2202 C C . LYS A 1 292 ? -24.30700 41.98100 -65.72300 1.000 74.82064 743 LYS A C 1
ATOM 2203 O O . LYS A 1 292 ? -24.47700 41.61500 -66.89000 1.000 77.08481 743 LYS A O 1
ATOM 2209 N N . ARG A 1 293 ? -24.82700 41.31800 -64.69400 1.000 74.57867 744 ARG A N 1
ATOM 2210 C CA . ARG A 1 293 ? -25.40200 39.99000 -64.84100 1.000 63.51101 744 ARG A CA 1
ATOM 2211 C C . ARG A 1 293 ? -26.88900 39.98700 -64.52300 1.000 66.86473 744 ARG A C 1
ATOM 2212 O O . ARG A 1 293 ? -27.40400 40.85400 -63.81000 1.000 74.76819 744 ARG A O 1
ATOM 2220 N N . LYS A 1 294 ? -27.56800 38.98000 -65.06500 1.000 72.62732 745 LYS A N 1
ATOM 2221 C CA . LYS A 1 294 ? -28.93000 38.68300 -64.65200 1.000 72.96991 745 LYS A CA 1
ATOM 2222 C C . LYS A 1 294 ? -28.89800 38.05100 -63.26400 1.000 67.01902 745 LYS A C 1
ATOM 2223 O O . LYS A 1 294 ? -28.13700 37.11200 -63.01300 1.000 84.30722 745 LYS A O 1
ATOM 2229 N N . GLY A 1 295 ? -29.70000 38.58700 -62.35000 1.000 73.93602 746 GLY A N 1
ATOM 2230 C CA . GLY A 1 295 ? -29.59100 38.21900 -60.95500 1.000 60.07699 746 GLY A CA 1
ATOM 2231 C C . GLY A 1 295 ? -28.51400 39.02500 -60.25500 1.000 63.65582 746 GLY A C 1
ATOM 2232 O O . GLY A 1 295 ? -27.89900 39.93300 -60.81900 1.000 79.68238 746 GLY A O 1
ATOM 2233 N N . THR A 1 296 ? -28.28500 38.68000 -58.98700 1.000 72.97920 747 THR A N 1
ATOM 2234 C CA . THR A 1 296 ? -27.31100 39.38000 -58.16000 1.000 74.49839 747 THR A CA 1
ATOM 2235 C C . THR A 1 296 ? -26.57200 38.39600 -57.26900 1.000 66.48749 747 THR A C 1
ATOM 2236 O O . THR A 1 296 ? -27.17900 37.49100 -56.69100 1.000 67.48435 747 THR A O 1
ATOM 2240 N N . ASP A 1 297 ? -25.25500 38.57800 -57.16700 1.000 65.61076 748 ASP A N 1
ATOM 2241 C CA . ASP A 1 297 ? -24.43700 37.85300 -56.19500 1.000 61.32726 748 ASP A CA 1
ATOM 2242 C C . ASP A 1 297 ? -24.34800 38.71400 -54.93300 1.000 62.04756 748 ASP A C 1
ATOM 2243 O O . ASP A 1 297 ? -23.41100 39.48900 -54.72300 1.000 56.63090 748 ASP A O 1
ATOM 2248 N N . VAL A 1 298 ? -25.36400 38.58100 -54.08600 1.000 54.46610 749 VAL A N 1
ATOM 2249 C CA . VAL A 1 298 ? -25.48800 39.40000 -52.88100 1.000 67.81708 749 VAL A CA 1
ATOM 2250 C C . VAL A 1 298 ? -24.36600 39.11600 -51.88300 1.000 60.82223 749 VAL A C 1
ATOM 2251 O O . VAL A 1 298 ? -23.82500 40.07200 -51.30600 1.000 70.89434 749 VAL A O 1
ATOM 2255 N N . PRO A 1 299 ? -23.98200 37.85700 -51.62300 1.000 58.41906 750 PRO A N 1
ATOM 2256 C CA . PRO A 1 299 ? -22.85700 37.63600 -50.69800 1.000 65.27238 750 PRO A CA 1
ATOM 2257 C C . PRO A 1 299 ? -21.58400 38.36000 -51.09800 1.000 70.77373 750 PRO A C 1
ATOM 2258 O O . PRO A 1 299 ? -20.82800 38.78700 -50.21500 1.000 68.68633 750 PRO A O 1
ATOM 2262 N N . LYS A 1 300 ? -21.32200 38.51200 -52.40000 1.000 66.00722 751 LYS A N 1
ATOM 2263 C CA . LYS A 1 300 ? -20.14600 39.25800 -52.82900 1.000 54.37008 751 LYS A CA 1
ATOM 2264 C C . LYS A 1 300 ? -20.26400 40.72300 -52.43900 1.000 58.09934 751 LYS A C 1
ATOM 2265 O O . LYS A 1 300 ? -19.30300 41.32300 -51.94200 1.000 55.31760 751 LYS A O 1
ATOM 2271 N N . TRP A 1 301 ? -21.43800 41.31600 -52.66700 1.000 55.25205 752 TRP A N 1
ATOM 2272 C CA . TRP A 1 301 ? -21.69700 42.67200 -52.19400 1.000 53.05155 752 TRP A CA 1
ATOM 2273 C C . TRP A 1 301 ? -21.51000 42.77100 -50.68800 1.000 51.64359 752 TRP A C 1
ATOM 2274 O O . TRP A 1 301 ? -20.77500 43.63400 -50.19600 1.000 65.37025 752 TRP A O 1
ATOM 2285 N N . ILE A 1 302 ? -22.19600 41.90700 -49.93800 1.000 54.47658 753 ILE A N 1
ATOM 2286 C CA . ILE A 1 302 ? -22.09100 41.92100 -48.48100 1.000 57.76348 753 ILE A CA 1
ATOM 2287 C C . ILE A 1 302 ? -20.63500 41.82100 -48.05800 1.000 60.03249 753 ILE A C 1
ATOM 2288 O O . ILE A 1 302 ? -20.16700 42.56100 -47.18500 1.000 73.82655 753 ILE A O 1
ATOM 2293 N N . SER A 1 303 ? -19.89100 40.92000 -48.69800 1.000 63.92627 754 SER A N 1
ATOM 2294 C CA . SER A 1 303 ? -18.49700 40.69300 -48.33500 1.000 58.16836 754 SER A CA 1
ATOM 2295 C C . SER A 1 303 ? -17.66200 41.95600 -48.51800 1.000 59.19077 754 SER A C 1
ATOM 2296 O O . SER A 1 303 ? -16.96400 42.39400 -47.59900 1.000 70.17089 754 SER A O 1
ATOM 2299 N N . ILE A 1 304 ? -17.72300 42.55700 -49.70600 1.000 61.65623 755 ILE A N 1
ATOM 2300 C CA . ILE A 1 304 ? -16.90100 43.73100 -49.98900 1.000 55.09711 755 ILE A CA 1
ATOM 2301 C C . ILE A 1 304 ? -17.33300 44.91400 -49.12800 1.000 53.10429 755 ILE A C 1
ATOM 2302 O O . ILE A 1 304 ? -16.50000 45.64200 -48.58000 1.000 52.22445 755 ILE A O 1
ATOM 2307 N N . MET A 1 305 ? -18.64300 45.12900 -48.99900 1.000 56.05861 756 MET A N 1
ATOM 2308 C CA . MET A 1 305 ? -19.10900 46.36300 -48.37600 1.000 51.30843 756 MET A CA 1
ATOM 2309 C C . MET A 1 305 ? -19.02000 46.33300 -46.85700 1.000 54.23462 756 MET A C 1
ATOM 2310 O O . MET A 1 305 ? -19.10900 47.39000 -46.22600 1.000 59.41114 756 MET A O 1
ATOM 2315 N N . THR A 1 306 ? -18.87200 45.15700 -46.25100 1.000 62.98371 757 THR A N 1
ATOM 2316 C CA . THR A 1 306 ? -18.71500 45.08100 -44.80500 1.000 57.30090 757 THR A CA 1
ATOM 2317 C C . THR A 1 306 ? -17.27500 44.88100 -44.36500 1.000 58.22194 757 THR A C 1
ATOM 2318 O O . THR A 1 306 ? -16.96500 45.13500 -43.19800 1.000 62.19892 757 THR A O 1
ATOM 2322 N N . GLU A 1 307 ? -16.38900 44.44800 -45.26100 1.000 59.68212 758 GLU A N 1
ATOM 2323 C CA . GLU A 1 307 ? -15.03600 44.08400 -44.86200 1.000 51.17603 758 GLU A CA 1
ATOM 2324 C C . GLU A 1 307 ? -13.99000 45.14200 -45.17700 1.000 63.91635 758 GLU A C 1
ATOM 2325 O O . GLU A 1 307 ? -13.03400 45.28800 -44.41200 1.000 73.80455 758 GLU A O 1
ATOM 2331 N N . ARG A 1 308 ? -14.13700 45.88800 -46.26200 1.000 57.47456 759 ARG A N 1
ATOM 2332 C CA . ARG A 1 308 ? -13.15400 46.90900 -46.59500 1.000 63.12524 759 ARG A CA 1
ATOM 2333 C C . ARG A 1 308 ? -13.31000 48.13300 -45.70200 1.000 56.80890 759 ARG A C 1
ATOM 2334 O O . ARG A 1 308 ? -14.39600 48.42800 -45.20200 1.000 53.65123 759 ARG A O 1
ATOM 2342 N N . SER A 1 309 ? -12.20900 48.85700 -45.52200 1.000 53.32383 760 SER A N 1
ATOM 2343 C CA . SER A 1 309 ? -12.25900 50.09600 -44.76400 1.000 52.59360 760 SER A CA 1
ATOM 2344 C C . SER A 1 309 ? -13.10100 51.12900 -45.50200 1.000 64.31958 760 SER A C 1
ATOM 2345 O O . SER A 1 309 ? -13.23700 51.08900 -46.72700 1.000 63.01974 760 SER A O 1
ATOM 2348 N N . VAL A 1 310 ? -13.67300 52.06500 -44.74300 1.000 57.62471 761 VAL A N 1
ATOM 2349 C CA . VAL A 1 310 ? -14.49300 53.12300 -45.34200 1.000 49.44222 761 VAL A CA 1
ATOM 2350 C C . VAL A 1 310 ? -13.72300 53.90900 -46.40700 1.000 49.24544 761 VAL A C 1
ATOM 2351 O O . VAL A 1 310 ? -14.22400 54.03200 -47.53500 1.000 60.21669 761 VAL A O 1
ATOM 2355 N N . PRO A 1 311 ? -12.53000 54.45500 -46.13200 1.000 49.81389 762 PRO A N 1
ATOM 2356 C CA . PRO A 1 311 ? -11.82600 55.19900 -47.19300 1.000 66.14461 762 PRO A CA 1
ATOM 2357 C C . PRO A 1 311 ? -11.57200 54.36600 -48.43300 1.000 67.96982 762 PRO A C 1
ATOM 2358 O O . PRO A 1 311 ? -11.54500 54.90900 -49.54700 1.000 62.11996 762 PRO A O 1
ATOM 2362 N N . HIS A 1 312 ? -11.38600 53.05500 -48.26900 1.000 61.42024 763 HIS A N 1
ATOM 2363 C CA . HIS A 1 312 ? -11.22800 52.17500 -49.41900 1.000 51.69366 763 HIS A CA 1
ATOM 2364 C C . HIS A 1 312 ? -12.51100 52.12400 -50.24000 1.000 54.68825 763 HIS A C 1
ATOM 2365 O O . HIS A 1 312 ? -12.49200 52.34800 -51.45500 1.000 52.96404 763 HIS A O 1
ATOM 2372 N N . LEU A 1 313 ? -13.64500 51.86500 -49.58000 1.000 46.69365 764 LEU A N 1
ATOM 2373 C CA . LEU A 1 313 ? -14.91600 51.72300 -50.28300 1.000 48.75240 764 LEU A CA 1
ATOM 2374 C C . LEU A 1 313 ? -15.36100 53.02200 -50.94600 1.000 52.89572 764 LEU A C 1
ATOM 2375 O O . LEU A 1 313 ? -16.02700 52.98600 -51.98700 1.000 53.49241 764 LEU A O 1
ATOM 2380 N N . GLN A 1 314 ? -15.02100 54.17200 -50.36400 1.000 45.93829 765 GLN A N 1
ATOM 2381 C CA . GLN A 1 314 ? -15.28200 55.43300 -51.05100 1.000 50.68745 765 GLN A CA 1
ATOM 2382 C C . GLN A 1 314 ? -14.59400 55.46900 -52.40900 1.000 56.94344 765 GLN A C 1
ATOM 2383 O O . GLN A 1 314 ? -15.18100 55.91600 -53.40300 1.000 58.55441 765 GLN A O 1
ATOM 2389 N N . LYS A 1 315 ? -13.35400 54.98200 -52.47200 1.000 62.75735 766 LYS A N 1
ATOM 2390 C CA . LYS A 1 315 ? -12.62100 54.97500 -53.73100 1.000 51.46536 766 LYS A CA 1
ATOM 2391 C C . LYS A 1 315 ? -13.10100 53.88400 -54.68500 1.000 58.26522 766 LYS A C 1
ATOM 2392 O O . LYS A 1 315 ? -13.01600 54.06800 -55.90600 1.000 53.00958 766 LYS A O 1
ATOM 2398 N N . VAL A 1 316 ? -13.60800 52.75300 -54.17500 1.000 52.17826 767 VAL A N 1
ATOM 2399 C CA . VAL A 1 316 ? -14.09900 51.74200 -55.11000 1.000 53.52321 767 VAL A CA 1
ATOM 2400 C C . VAL A 1 316 ? -15.42900 52.17600 -55.70000 1.000 50.44528 767 VAL A C 1
ATOM 2401 O O . VAL A 1 316 ? -15.75400 51.81700 -56.83700 1.000 68.91434 767 VAL A O 1
ATOM 2405 N N . PHE A 1 317 ? -16.20900 52.97200 -54.96300 1.000 47.64344 768 PHE A N 1
ATOM 2406 C CA . PHE A 1 317 ? -17.48600 53.41900 -55.50100 1.000 49.05043 768 PHE A CA 1
ATOM 2407 C C . PHE A 1 317 ? -17.28300 54.40900 -56.63900 1.000 50.46944 768 PHE A C 1
ATOM 2408 O O . PHE A 1 317 ? -18.07100 54.42100 -57.59100 1.000 65.18646 768 PHE A O 1
ATOM 2416 N N A ASP A 1 318 ? -16.22800 55.22500 -56.56400 0.570 51.82293 769 ASP A N 1
ATOM 2417 N N B ASP A 1 318 ? -16.24600 55.24600 -56.57600 0.430 52.19560 769 ASP A N 1
ATOM 2418 C CA A ASP A 1 318 ? -15.90500 56.12800 -57.66200 0.570 52.80096 769 ASP A CA 1
ATOM 2419 C CA B ASP A 1 318 ? -15.97700 56.10200 -57.72600 0.430 52.88374 769 ASP A CA 1
ATOM 2420 C C A ASP A 1 318 ? -15.31200 55.37600 -58.84600 0.570 63.98472 769 ASP A C 1
ATOM 2421 C C B ASP A 1 318 ? -15.40500 55.29300 -58.88000 0.430 62.59730 769 ASP A C 1
ATOM 2422 O O A ASP A 1 318 ? -15.54400 55.75400 -60.00100 0.570 67.12132 769 ASP A O 1
ATOM 2423 O O B ASP A 1 318 ? -15.74800 55.53600 -60.04200 0.430 66.07509 769 ASP A O 1
ATOM 2432 N N . ARG A 1 319 ? -14.54000 54.32100 -58.58200 1.000 54.37810 770 ARG A N 1
ATOM 2433 C CA . ARG A 1 319 ? -14.00700 53.48600 -59.64900 1.000 60.46039 770 ARG A CA 1
ATOM 2434 C C . ARG A 1 319 ? -15.08900 52.58300 -60.22500 1.000 54.87584 770 ARG A C 1
ATOM 2435 O O . ARG A 1 319 ? -15.06300 52.26500 -61.42100 1.000 58.24285 770 ARG A O 1
ATOM 2443 N N . TYR A 1 320 ? -16.05000 52.18100 -59.39000 1.000 50.30073 771 TYR A N 1
ATOM 2444 C CA . TYR A 1 320 ? -17.23500 51.46400 -59.85600 1.000 49.86233 771 TYR A CA 1
ATOM 2445 C C . TYR A 1 320 ? -17.98700 52.23100 -60.93600 1.000 51.60997 771 TYR A C 1
ATOM 2446 O O . TYR A 1 320 ? -18.57800 51.61800 -61.83300 1.000 57.48323 771 TYR A O 1
ATOM 2455 N N . LYS A 1 321 ? -17.99200 53.56400 -60.86500 1.000 51.51734 772 LYS A N 1
ATOM 2456 C CA . LYS A 1 321 ? -18.62400 54.35100 -61.91800 1.000 57.56093 772 LYS A CA 1
ATOM 2457 C C . LYS A 1 321 ? -17.94100 54.16700 -63.26700 1.000 58.38111 772 LYS A C 1
ATOM 2458 O O . LYS A 1 321 ? -18.56800 54.40400 -64.30200 1.000 58.02960 772 LYS A O 1
ATOM 2464 N N . SER A 1 322 ? -16.66800 53.76600 -63.28600 1.000 64.79342 773 SER A N 1
ATOM 2465 C CA . SER A 1 322 ? -15.99100 53.53500 -64.55600 1.000 61.86489 773 SER A CA 1
ATOM 2466 C C . SER A 1 322 ? -16.48600 52.27700 -65.25700 1.000 72.99733 773 SER A C 1
ATOM 2467 O O . SER A 1 322 ? -16.35500 52.16700 -66.48200 1.000 65.78209 773 SER A O 1
ATOM 2470 N N . TYR A 1 323 ? -17.04700 51.32900 -64.50700 1.000 58.91890 774 TYR A N 1
ATOM 2471 C CA . TYR A 1 323 ? -17.50900 50.05100 -65.03300 1.000 59.09176 774 TYR A CA 1
ATOM 2472 C C . TYR A 1 323 ? -19.00800 50.01700 -65.28800 1.000 68.94586 774 TYR A C 1
ATOM 2473 O O . TYR A 1 323 ? -19.45200 49.42600 -66.27700 1.000 63.70730 774 TYR A O 1
ATOM 2482 N N . SER A 1 324 ? -19.79000 50.62600 -64.41700 1.000 54.31024 775 SER A N 1
ATOM 2483 C CA . SER A 1 324 ? -21.23700 50.56500 -64.46200 1.000 54.17973 775 SER A CA 1
ATOM 2484 C C . SER A 1 324 ? -21.81500 51.89100 -64.93900 1.000 55.31863 775 SER A C 1
ATOM 2485 O O . SER A 1 324 ? -21.30400 52.95300 -64.56900 1.000 59.47820 775 SER A O 1
ATOM 2488 N N . PRO A 1 325 ? -22.86100 51.87700 -65.77100 1.000 68.41806 776 PRO A N 1
ATOM 2489 C CA . PRO A 1 325 ? -23.53800 53.14000 -66.10800 1.000 59.25599 776 PRO A CA 1
ATOM 2490 C C . PRO A 1 325 ? -24.35300 53.70400 -64.95900 1.000 57.80879 776 PRO A C 1
ATOM 2491 O O . PRO A 1 325 ? -24.74500 54.87500 -65.01900 1.000 61.95957 776 PRO A O 1
ATOM 2495 N N . TYR A 1 326 ? -24.61000 52.91500 -63.92000 1.000 59.79790 777 TYR A N 1
ATOM 2496 C CA . TYR A 1 326 ? -25.28400 53.37000 -62.71300 1.000 69.96240 777 TYR A CA 1
ATOM 2497 C C . TYR A 1 326 ? -24.27800 53.41800 -61.57300 1.000 62.51746 777 TYR A C 1
ATOM 2498 O O . TYR A 1 326 ? -23.40600 52.54900 -61.46900 1.000 70.49004 777 TYR A O 1
ATOM 2507 N N . ASP A 1 327 ? -24.40000 54.42100 -60.70700 1.000 53.43491 778 ASP A N 1
ATOM 2508 C CA . ASP A 1 327 ? -23.53100 54.45200 -59.53900 1.000 50.98197 778 ASP A CA 1
ATOM 2509 C C . ASP A 1 327 ? -24.01700 53.43200 -58.51000 1.000 49.65207 778 ASP A C 1
ATOM 2510 O O . ASP A 1 327 ? -24.97400 52.68900 -58.73900 1.000 58.66234 778 ASP A O 1
ATOM 2515 N N . MET A 1 328 ? -23.34800 53.38800 -57.35600 1.000 55.76518 779 MET A N 1
ATOM 2516 C CA . MET A 1 328 ? -23.63700 52.32800 -56.39400 1.000 56.24211 779 MET A CA 1
ATOM 2517 C C . MET A 1 328 ? -25.06300 52.43100 -55.86200 1.000 51.65171 779 MET A C 1
ATOM 2518 O O . MET A 1 328 ? -25.75100 51.41300 -55.71300 1.000 55.21086 779 MET A O 1
ATOM 2523 N N . LEU A 1 329 ? -25.53000 53.65000 -55.58200 1.000 54.91891 780 LEU A N 1
ATOM 2524 C CA . LEU A 1 329 ? -26.89300 53.81900 -55.08500 1.000 56.25678 780 LEU A CA 1
ATOM 2525 C C . LEU A 1 329 ? -27.91900 53.40600 -56.13200 1.000 59.33633 780 LEU A C 1
ATOM 2526 O O . LEU A 1 329 ? -28.86600 52.67000 -55.82800 1.000 67.97209 780 LEU A O 1
ATOM 2531 N N . GLU A 1 330 ? -27.74900 53.86700 -57.37400 1.000 59.21545 781 GLU A N 1
ATOM 2532 C CA . GLU A 1 330 ? -28.66300 53.46000 -58.43600 1.000 50.99197 781 GLU A CA 1
ATOM 2533 C C . GLU A 1 330 ? -28.61200 51.95100 -58.65500 1.000 49.67688 781 GLU A C 1
ATOM 2534 O O . GLU A 1 330 ? -29.64900 51.31000 -58.85700 1.000 59.85188 781 GLU A O 1
ATOM 2540 N N . SER A 1 331 ? -27.41300 51.36400 -58.60400 1.000 50.02867 782 SER A N 1
ATOM 2541 C CA . SER A 1 331 ? -27.28300 49.93300 -58.85700 1.000 47.15727 782 SER A CA 1
ATOM 2542 C C . SER A 1 331 ? -27.98500 49.11100 -57.78100 1.000 58.53780 782 SER A C 1
ATOM 2543 O O . SER A 1 331 ? -28.56300 48.05900 -58.07300 1.000 72.75520 782 SER A O 1
ATOM 2546 N N . ILE A 1 332 ? -27.93300 49.57100 -56.52900 1.000 62.22252 783 ILE A N 1
ATOM 2547 C CA . ILE A 1 332 ? -28.63600 48.88800 -55.44500 1.000 48.67034 783 ILE A CA 1
ATOM 2548 C C . ILE A 1 332 ? -30.13100 48.84500 -55.73000 1.000 53.77257 783 ILE A C 1
ATOM 2549 O O . ILE A 1 332 ? -30.77000 47.79000 -55.63300 1.000 82.20397 783 ILE A O 1
ATOM 2554 N N . ARG A 1 333 ? -30.71300 49.99200 -56.08900 1.000 59.16121 784 ARG A N 1
ATOM 2555 C CA . ARG A 1 333 ? -32.14100 50.02000 -56.38500 1.000 56.58539 784 ARG A CA 1
ATOM 2556 C C . ARG A 1 333 ? -32.47600 49.12400 -57.56800 1.000 61.30205 784 ARG A C 1
ATOM 2557 O O . ARG A 1 333 ? -33.52700 48.47600 -57.58400 1.000 73.63016 784 ARG A O 1
ATOM 2565 N N . LYS A 1 334 ? -31.59000 49.06100 -58.56300 1.000 61.54709 785 LYS A N 1
ATOM 2566 C CA . LYS A 1 334 ? -31.88300 48.25500 -59.74100 1.000 53.27665 785 LYS A CA 1
ATOM 2567 C C . LYS A 1 334 ? -31.74900 46.76200 -59.45900 1.000 67.15997 785 LYS A C 1
ATOM 2568 O O . LYS A 1 334 ? -32.48400 45.95400 -60.03800 1.000 63.95244 785 LYS A O 1
ATOM 2574 N N . GLU A 1 335 ? -30.83600 46.37200 -58.57100 1.000 68.56707 786 GLU A N 1
ATOM 2575 C CA . GLU A 1 335 ? -30.51600 44.96000 -58.40000 1.000 56.07770 786 GLU A CA 1
ATOM 2576 C C . GLU A 1 335 ? -31.34600 44.26500 -57.33200 1.000 60.19753 786 GLU A C 1
ATOM 2577 O O . GLU A 1 335 ? -31.54100 43.04500 -57.40700 1.000 73.58549 786 GLU A O 1
ATOM 2583 N N . VAL A 1 336 ? -31.84700 44.99500 -56.33900 1.000 55.13610 787 VAL A N 1
ATOM 2584 C CA . VAL A 1 336 ? -32.30400 44.37300 -55.10500 1.000 56.73478 787 VAL A CA 1
ATOM 2585 C C . VAL A 1 336 ? -33.45600 45.18800 -54.52800 1.000 63.05540 787 VAL A C 1
ATOM 2586 O O . VAL A 1 336 ? -33.62300 46.37000 -54.83600 1.000 82.45173 787 VAL A O 1
ATOM 2590 N N . LYS A 1 337 ? -34.26600 44.54000 -53.68800 1.000 56.45398 788 LYS A N 1
ATOM 2591 C CA . LYS A 1 337 ? -35.50200 45.12600 -53.18300 1.000 67.59002 788 LYS A CA 1
ATOM 2592 C C . LYS A 1 337 ? -35.61800 44.85800 -51.68200 1.000 73.59961 788 LYS A C 1
ATOM 2593 O O . LYS A 1 337 ? -34.79300 44.16100 -51.08400 1.000 66.90590 788 LYS A O 1
ATOM 2599 N N . GLY A 1 338 ? -36.65200 45.43400 -51.06400 1.000 69.59161 789 GLY A N 1
ATOM 2600 C CA . GLY A 1 338 ? -36.99800 45.13800 -49.68300 1.000 56.87478 789 GLY A CA 1
ATOM 2601 C C . GLY A 1 338 ? -36.01200 45.65700 -48.64200 1.000 64.71961 789 GLY A C 1
ATOM 2602 O O . GLY A 1 338 ? -35.25500 46.60800 -48.86100 1.000 67.28644 789 GLY A O 1
ATOM 2603 N N . ASP A 1 339 ? -36.04400 45.00300 -47.47300 1.000 70.26759 790 ASP A N 1
ATOM 2604 C CA . ASP A 1 339 ? -35.17200 45.39400 -46.36500 1.000 59.85030 790 ASP A CA 1
ATOM 2605 C C . ASP A 1 339 ? -33.70000 45.29200 -46.74200 1.000 59.10570 790 ASP A C 1
ATOM 2606 O O . ASP A 1 339 ? -32.87200 46.04700 -46.21900 1.000 65.37249 790 ASP A O 1
ATOM 2611 N N . LEU A 1 340 ? -33.35400 44.35800 -47.62900 1.000 69.81600 791 LEU A N 1
ATOM 2612 C CA . LEU A 1 340 ? -31.98800 44.28100 -48.13100 1.000 65.43723 791 LEU A CA 1
ATOM 2613 C C . LEU A 1 340 ? -31.62200 45.54600 -48.90000 1.000 62.77936 791 LEU A C 1
ATOM 2614 O O . LEU A 1 340 ? -30.57000 46.14900 -48.65700 1.000 70.36735 791 LEU A O 1
ATOM 2619 N N . GLU A 1 341 ? -32.49300 45.96800 -49.82600 1.000 60.58205 792 GLU A N 1
ATOM 2620 C CA . GLU A 1 341 ? -32.25900 47.20500 -50.56500 1.000 62.02012 792 GLU A CA 1
ATOM 2621 C C . GLU A 1 341 ? -32.07500 48.37500 -49.61300 1.000 52.87543 792 GLU A C 1
ATOM 2622 O O . GLU A 1 341 ? -31.08000 49.10600 -49.68900 1.000 57.09210 792 GLU A O 1
ATOM 2628 N N . ASN A 1 342 ? -33.02500 48.55300 -48.69500 1.000 62.18233 793 ASN A N 1
ATOM 2629 C CA . ASN A 1 342 ? -32.92800 49.61500 -47.70200 1.000 58.75502 793 ASN A CA 1
ATOM 2630 C C . ASN A 1 342 ? -31.59000 49.55600 -46.96900 1.000 64.79317 793 ASN A C 1
ATOM 2631 O O . ASN A 1 342 ? -30.89800 50.57100 -46.82600 1.000 65.29285 793 ASN A O 1
ATOM 2636 N N . ALA A 1 343 ? -31.19200 48.35900 -46.53200 1.000 67.34638 794 ALA A N 1
ATOM 2637 C CA . ALA A 1 343 ? -29.96100 48.22100 -45.75900 1.000 51.54654 794 ALA A CA 1
ATOM 2638 C C . ALA A 1 343 ? -28.73600 48.60900 -46.57900 1.000 47.10270 794 ALA A C 1
ATOM 2639 O O . ALA A 1 343 ? -27.84500 49.31100 -46.08000 1.000 52.68032 794 ALA A O 1
ATOM 2641 N N . PHE A 1 344 ? -28.66800 48.16300 -47.83600 1.000 54.16786 795 PHE A N 1
ATOM 2642 C CA . PHE A 1 344 ? -27.54300 48.54900 -48.68300 1.000 44.45358 795 PHE A CA 1
ATOM 2643 C C . PHE A 1 344 ? -27.53200 50.05200 -48.92300 1.000 45.96179 795 PHE A C 1
ATOM 2644 O O . PHE A 1 344 ? -26.47600 50.69100 -48.83600 1.000 56.43671 795 PHE A O 1
ATOM 2652 N N . LEU A 1 345 ? -28.70000 50.63700 -49.21900 1.000 56.97282 796 LEU A N 1
ATOM 2653 C CA . LEU A 1 345 ? -28.76100 52.07600 -49.46800 1.000 51.63777 796 LEU A CA 1
ATOM 2654 C C . LEU A 1 345 ? -28.25800 52.86300 -48.26600 1.000 45.20426 796 LEU A C 1
ATOM 2655 O O . LEU A 1 345 ? -27.48900 53.82200 -48.41300 1.000 61.02538 796 LEU A O 1
ATOM 2660 N N . ASN A 1 346 ? -28.68300 52.47100 -47.06500 1.000 47.03659 797 ASN A N 1
ATOM 2661 C CA . ASN A 1 346 ? -28.23100 53.15600 -45.85900 1.000 59.70167 797 ASN A CA 1
ATOM 2662 C C . ASN A 1 346 ? -26.73500 52.98800 -45.65400 1.000 49.78059 797 ASN A C 1
ATOM 2663 O O . ASN A 1 346 ? -26.05000 53.93300 -45.23600 1.000 50.35521 797 ASN A O 1
ATOM 2668 N N . LEU A 1 347 ? -26.21400 51.79100 -45.94000 1.000 57.15770 798 LEU A N 1
ATOM 2669 C CA . LEU A 1 347 ? -24.80000 51.52100 -45.71400 1.000 48.10661 798 LEU A CA 1
ATOM 2670 C C . LEU A 1 347 ? -23.92200 52.42500 -46.57100 1.000 52.97480 798 LEU A C 1
ATOM 2671 O O . LEU A 1 347 ? -23.09500 53.18000 -46.04800 1.000 58.36994 798 LEU A O 1
ATOM 2676 N N . VAL A 1 348 ? -24.09500 52.38100 -47.89700 1.000 50.60011 799 VAL A N 1
ATOM 2677 C CA . VAL A 1 348 ? -23.16100 53.12700 -48.73800 1.000 65.86698 799 VAL A CA 1
ATOM 2678 C C . VAL A 1 348 ? -23.37900 54.63300 -48.61800 1.000 46.68370 799 VAL A C 1
ATOM 2679 O O . VAL A 1 348 ? -22.45700 55.40900 -48.89000 1.000 77.85082 799 VAL A O 1
ATOM 2683 N N . GLN A 1 349 ? -24.56000 55.07600 -48.18400 1.000 52.33539 800 GLN A N 1
ATOM 2684 C CA . GLN A 1 349 ? -24.69400 56.46900 -47.76700 1.000 41.13332 800 GLN A CA 1
ATOM 2685 C C . GLN A 1 349 ? -23.75000 56.78200 -46.61400 1.000 46.13670 800 GLN A C 1
ATOM 2686 O O . GLN A 1 349 ? -23.07000 57.81700 -46.61700 1.000 46.77288 800 GLN A O 1
ATOM 2692 N N . CYS A 1 350 ? -23.69800 55.89200 -45.61500 1.000 48.93548 801 CYS A N 1
ATOM 2693 C CA . CYS A 1 350 ? -22.81900 56.09500 -44.46700 1.000 52.77564 801 CYS A CA 1
ATOM 2694 C C . CYS A 1 350 ? -21.35300 56.01500 -44.86400 1.000 45.81443 801 CYS A C 1
ATOM 2695 O O . CYS A 1 350 ? -20.50300 56.64300 -44.22600 1.000 57.79474 801 CYS A O 1
ATOM 2698 N N . ILE A 1 351 ? -21.04000 55.25500 -45.91300 1.000 65.70432 802 ILE A N 1
ATOM 2699 C CA . ILE A 1 351 ? -19.66400 55.15800 -46.38000 1.000 44.78841 802 ILE A CA 1
ATOM 2700 C C . ILE A 1 351 ? -19.28200 56.39800 -47.17600 1.000 48.35598 802 ILE A C 1
ATOM 2701 O O . ILE A 1 351 ? -18.17600 56.92800 -47.02800 1.000 64.22645 802 ILE A O 1
ATOM 2706 N N . GLN A 1 352 ? -20.19100 56.89100 -48.02200 1.000 46.45094 803 GLN A N 1
ATOM 2707 C CA . GLN A 1 352 ? -19.85900 58.02200 -48.88800 1.000 56.50694 803 GLN A CA 1
ATOM 2708 C C . GLN A 1 352 ? -19.84100 59.33100 -48.10800 1.000 51.52510 803 GLN A C 1
ATOM 2709 O O . GLN A 1 352 ? -18.90200 60.12500 -48.23100 1.000 58.60259 803 GLN A O 1
ATOM 2715 N N . ASN A 1 353 ? -20.87800 59.57500 -47.30100 1.000 57.79752 804 ASN A N 1
ATOM 2716 C CA . ASN A 1 353 ? -20.99800 60.84300 -46.57600 1.000 49.58759 804 ASN A CA 1
ATOM 2717 C C . ASN A 1 353 ? -22.01800 60.64800 -45.45400 1.000 49.30638 804 ASN A C 1
ATOM 2718 O O . ASN A 1 353 ? -23.22200 60.79100 -45.68200 1.000 58.93015 804 ASN A O 1
ATOM 2723 N N . LYS A 1 354 ? -21.52200 60.34300 -44.25200 1.000 58.34031 805 LYS A N 1
ATOM 2724 C CA . LYS A 1 354 ? -22.37000 60.03900 -43.10500 1.000 57.47305 805 LYS A CA 1
ATOM 2725 C C . LYS A 1 354 ? -23.12500 61.26100 -42.58300 1.000 53.92429 805 LYS A C 1
ATOM 2726 O O . LYS A 1 354 ? -24.31600 61.14000 -42.26200 1.000 62.98124 805 LYS A O 1
ATOM 2732 N N . PRO A 1 355 ? -22.49600 62.44000 -42.44900 1.000 47.82281 806 PRO A N 1
ATOM 2733 C CA . PRO A 1 355 ? -23.28500 63.61300 -42.03300 1.000 52.39285 806 PRO A CA 1
ATOM 2734 C C . PRO A 1 355 ? -24.40500 63.94700 -42.99900 1.000 59.34529 806 PRO A C 1
ATOM 2735 O O . PRO A 1 355 ? -25.49200 64.35200 -42.56900 1.000 58.41584 806 PRO A O 1
ATOM 2739 N N . LEU A 1 356 ? -24.17100 63.77700 -44.30100 1.000 51.46965 807 LEU A N 1
ATOM 2740 C CA . LEU A 1 356 ? -25.25300 63.94600 -45.26200 1.000 57.04354 807 LEU A CA 1
ATOM 2741 C C . LEU A 1 356 ? -26.32800 62.88300 -45.06500 1.000 42.16483 807 LEU A C 1
ATOM 2742 O O . LEU A 1 356 ? -27.52500 63.17600 -45.18100 1.000 47.93042 807 LEU A O 1
ATOM 2747 N N . TYR A 1 357 ? -25.91600 61.64500 -44.75900 1.000 40.54877 808 TYR A N 1
ATOM 2748 C CA . TYR A 1 357 ? -26.88300 60.57700 -44.52900 1.000 47.22732 808 TYR A CA 1
ATOM 2749 C C . TYR A 1 357 ? -27.80800 60.91100 -43.36600 1.000 47.76560 808 TYR A C 1
ATOM 2750 O O . TYR A 1 357 ? -29.02200 60.69000 -43.44700 1.000 61.69368 808 TYR A O 1
ATOM 2759 N N . PHE A 1 358 ? -27.25700 61.44500 -42.27300 1.000 51.08541 809 PHE A N 1
ATOM 2760 C CA . PHE A 1 358 ? -28.11700 61.86700 -41.17300 1.000 50.99254 809 PHE A CA 1
ATOM 2761 C C . PHE A 1 358 ? -28.92200 63.10500 -41.54800 1.000 55.11243 809 PHE A C 1
ATOM 2762 O O . PHE A 1 358 ? -30.08100 63.24000 -41.13800 1.000 63.74014 809 PHE A O 1
ATOM 2770 N N . ALA A 1 359 ? -28.33400 64.01200 -42.33400 1.000 47.01428 810 ALA A N 1
ATOM 2771 C CA . ALA A 1 359 ? -29.08000 65.18100 -42.78600 1.000 42.50076 810 ALA A CA 1
ATOM 2772 C C . ALA A 1 359 ? -30.34300 64.76500 -43.53800 1.000 43.87380 810 ALA A C 1
ATOM 2773 O O . ALA A 1 359 ? -31.43400 65.28100 -43.27300 1.000 51.98919 810 ALA A O 1
ATOM 2775 N N . ASP A 1 360 ? -30.21700 63.80700 -44.46000 1.000 41.66013 811 ASP A N 1
ATOM 2776 C CA . ASP A 1 360 ? -31.38400 63.34300 -45.20600 1.000 48.71097 811 ASP A CA 1
ATOM 2777 C C . ASP A 1 360 ? -32.36500 62.60100 -44.30700 1.000 48.62118 811 ASP A C 1
ATOM 2778 O O . ASP A 1 360 ? -33.58400 62.74600 -44.45800 1.000 52.76856 811 ASP A O 1
ATOM 2783 N N . ARG A 1 361 ? -31.85600 61.78000 -43.38400 1.000 44.30264 812 ARG A N 1
ATOM 2784 C CA . ARG A 1 361 ? -32.74000 61.11500 -42.43200 1.000 45.70229 812 ARG A CA 1
ATOM 2785 C C . ARG A 1 361 ? -33.52800 62.12900 -41.61000 1.000 48.70268 812 ARG A C 1
ATOM 2786 O O . ARG A 1 361 ? -34.72500 61.94200 -41.36300 1.000 55.25943 812 ARG A O 1
ATOM 2794 N N . LEU A 1 362 ? -32.87400 63.21100 -41.17800 1.000 42.48139 813 LEU A N 1
ATOM 2795 C CA . LEU A 1 362 ? -33.58300 64.24300 -40.42500 1.000 44.23740 813 LEU A CA 1
ATOM 2796 C C . LEU A 1 362 ? -34.61200 64.94900 -41.29900 1.000 49.65706 813 LEU A C 1
ATOM 2797 O O . LEU A 1 362 ? -35.74600 65.19300 -40.86800 1.000 52.32823 813 LEU A O 1
ATOM 2802 N N . TYR A 1 363 ? -34.23600 65.27700 -42.53600 1.000 59.24946 814 TYR A N 1
ATOM 2803 C CA . TYR A 1 363 ? -35.19000 65.89900 -43.44400 1.000 48.68859 814 TYR A CA 1
ATOM 2804 C C . TYR A 1 363 ? -36.37800 64.98100 -43.70900 1.000 46.65980 814 TYR A C 1
ATOM 2805 O O . TYR A 1 363 ? -37.53000 65.43200 -43.72600 1.000 47.86705 814 TYR A O 1
ATOM 2814 N N . ASP A 1 364 ? -36.12000 63.68400 -43.90200 1.000 47.30777 815 ASP A N 1
ATOM 2815 C CA . ASP A 1 364 ? -37.21500 62.75000 -44.14500 1.000 54.22997 815 ASP A CA 1
ATOM 2816 C C . ASP A 1 364 ? -38.13400 62.63300 -42.93700 1.000 54.96370 815 ASP A C 1
ATOM 2817 O O . ASP A 1 364 ? -39.34500 62.42800 -43.09700 1.000 50.31487 815 ASP A O 1
ATOM 2822 N N . SER A 1 365 ? -37.58600 62.76100 -41.72400 1.000 46.94337 816 SER A N 1
ATOM 2823 C CA . SER A 1 365 ? -38.41800 62.63600 -40.53500 1.000 49.40862 816 SER A CA 1
ATOM 2824 C C . SER A 1 365 ? -39.36300 63.81200 -40.36500 1.000 59.72517 816 SER A C 1
ATOM 2825 O O . SER A 1 365 ? -40.34100 63.69900 -39.61800 1.000 63.18357 816 SER A O 1
ATOM 2828 N N . MET A 1 366 ? -39.10200 64.93100 -41.03800 1.000 62.84792 817 MET A N 1
ATOM 2829 C CA . MET A 1 366 ? -39.88800 66.13800 -40.84700 1.000 52.03274 817 MET A CA 1
ATOM 2830 C C . MET A 1 366 ? -40.58000 66.64000 -42.10300 1.000 52.22596 817 MET A C 1
ATOM 2831 O O . MET A 1 366 ? -41.46800 67.48900 -41.99200 1.000 54.64436 817 MET A O 1
ATOM 2836 N N . LYS A 1 367 ? -40.23000 66.12700 -43.28300 1.000 54.97722 818 LYS A N 1
ATOM 2837 C CA . LYS A 1 367 ? -40.64600 66.78200 -44.52100 1.000 62.17993 818 LYS A CA 1
ATOM 2838 C C . LYS A 1 367 ? -42.15600 66.72800 -44.73900 1.000 57.67628 818 LYS A C 1
ATOM 2839 O O . LYS A 1 367 ? -42.72200 67.64500 -45.34700 1.000 67.52693 818 LYS A O 1
ATOM 2845 N N . GLY A 1 368 ? -42.82800 65.68600 -44.25300 1.000 61.84486 819 GLY A N 1
ATOM 2846 C CA . GLY A 1 368 ? -44.22800 65.45400 -44.55600 1.000 60.80984 819 GLY A CA 1
ATOM 2847 C C . GLY A 1 368 ? -45.15600 65.80000 -43.40900 1.000 62.13967 819 GLY A C 1
ATOM 2848 O O . GLY A 1 368 ? -44.82600 66.59100 -42.51900 1.000 82.55222 819 GLY A O 1
ATOM 2849 N N . LYS A 1 369 ? -46.34400 65.20300 -43.43800 1.000 71.93272 820 LYS A N 1
ATOM 2850 C CA . LYS A 1 369 ? -47.30100 65.39800 -42.35900 1.000 62.45243 820 LYS A CA 1
ATOM 2851 C C . LYS A 1 369 ? -46.75700 64.81900 -41.06100 1.000 74.46365 820 LYS A C 1
ATOM 2852 O O . LYS A 1 369 ? -46.24700 63.69700 -41.03600 1.000 78.24364 820 LYS A O 1
ATOM 2858 N N . GLY A 1 370 ? -46.85200 65.59100 -39.98400 1.000 79.92386 821 GLY A N 1
ATOM 2859 C CA . GLY A 1 370 ? -46.37000 65.10100 -38.70900 1.000 61.39645 821 GLY A CA 1
ATOM 2860 C C . GLY A 1 370 ? -44.85200 64.99600 -38.65800 1.000 66.16454 821 GLY A C 1
ATOM 2861 O O . GLY A 1 370 ? -44.11800 65.63600 -39.41400 1.000 97.19713 821 GLY A O 1
ATOM 2862 N N . THR A 1 371 ? -44.38400 64.15500 -37.74200 1.000 67.62516 822 THR A N 1
ATOM 2863 C CA . THR A 1 371 ? -42.96200 63.96400 -37.50200 1.000 61.10443 822 THR A CA 1
ATOM 2864 C C . THR A 1 371 ? -42.71000 62.50400 -37.16700 1.000 58.45903 822 THR A C 1
ATOM 2865 O O . THR A 1 371 ? -43.49800 61.88100 -36.45100 1.000 76.63677 822 THR A O 1
ATOM 2869 N N . ARG A 1 372 ? -41.61900 61.95200 -37.69500 1.000 59.71914 823 ARG A N 1
ATOM 2870 C CA . ARG A 1 372 ? -41.14400 60.64400 -37.24400 1.000 57.98328 823 ARG A CA 1
ATOM 2871 C C . ARG A 1 372 ? -40.23300 60.89800 -36.04400 1.000 56.16655 823 ARG A C 1
ATOM 2872 O O . ARG A 1 372 ? -39.00400 60.90800 -36.14000 1.000 61.16654 823 ARG A O 1
ATOM 2880 N N . ASP A 1 373 ? -40.84800 61.20000 -34.90900 1.000 58.15533 824 ASP A N 1
ATOM 2881 C CA . ASP A 1 373 ? -40.11600 61.60500 -33.68100 1.000 64.11003 824 ASP A CA 1
ATOM 2882 C C . ASP A 1 373 ? -39.05600 60.59400 -33.25100 1.000 56.96061 824 ASP A C 1
ATOM 2883 O O . ASP A 1 373 ? -38.00700 61.01100 -32.81600 1.000 57.51657 824 ASP A O 1
ATOM 2888 N N . LYS A 1 374 ? -39.33000 59.31000 -33.37200 1.000 58.81453 825 LYS A N 1
ATOM 2889 C CA . LYS A 1 374 ? -38.34100 58.33900 -32.92100 1.000 59.57840 825 LYS A CA 1
ATOM 2890 C C . LYS A 1 374 ? -37.03600 58.48400 -33.69200 1.000 65.05308 825 LYS A C 1
ATOM 2891 O O . LYS A 1 374 ? -35.94700 58.32100 -33.12700 1.000 69.96103 825 LYS A O 1
ATOM 2897 N N . VAL A 1 375 ? -37.12700 58.79400 -34.98600 1.000 56.73307 826 VAL A N 1
ATOM 2898 C CA . VAL A 1 375 ? -35.93000 59.00000 -35.79200 1.000 57.03216 826 VAL A CA 1
ATOM 2899 C C . VAL A 1 375 ? -35.28500 60.33700 -35.45100 1.000 53.23111 826 VAL A C 1
ATOM 2900 O O . VAL A 1 375 ? -34.06400 60.43000 -35.27300 1.000 61.68273 826 VAL A O 1
ATOM 2904 N N . LEU A 1 376 ? -36.09400 61.39500 -35.36700 1.000 52.95289 827 LEU A N 1
ATOM 2905 C CA . LEU A 1 376 ? -35.55700 62.72300 -35.08800 1.000 60.67423 827 LEU A CA 1
ATOM 2906 C C . LEU A 1 376 ? -34.83900 62.75200 -33.74300 1.000 67.30281 827 LEU A C 1
ATOM 2907 O O . LEU A 1 376 ? -33.72100 63.26400 -33.63000 1.000 59.30452 827 LEU A O 1
ATOM 2912 N N . ILE A 1 377 ? -35.46500 62.18500 -32.71500 1.000 54.98692 828 ILE A N 1
ATOM 2913 C CA . ILE A 1 377 ? -34.88900 62.22900 -31.37500 1.000 56.97389 828 ILE A CA 1
ATOM 2914 C C . ILE A 1 377 ? -33.59000 61.43200 -31.32300 1.000 55.18823 828 ILE A C 1
ATOM 2915 O O . ILE A 1 377 ? -32.58100 61.89800 -30.78200 1.000 58.32301 828 ILE A O 1
ATOM 2920 N N . ARG A 1 378 ? -33.60500 60.22800 -31.86600 1.000 53.57631 829 ARG A N 1
ATOM 2921 C CA . ARG A 1 378 ? -32.41700 59.35100 -31.81600 1.000 50.94221 829 ARG A CA 1
ATOM 2922 C C . ARG A 1 378 ? -31.22400 60.00300 -32.51100 1.000 62.12666 829 ARG A C 1
ATOM 2923 O O . ARG A 1 378 ? -30.12300 59.82800 -32.03100 1.000 66.17162 829 ARG A O 1
ATOM 2931 N N . ILE A 1 379 ? -31.43600 60.70300 -33.61400 1.000 58.66167 830 ILE A N 1
ATOM 2932 C CA . ILE A 1 379 ? -30.32800 61.34100 -34.30900 1.000 50.62072 830 ILE A CA 1
ATOM 2933 C C . ILE A 1 379 ? -29.82800 62.54400 -33.52500 1.000 48.28360 830 ILE A C 1
ATOM 2934 O O . ILE A 1 379 ? -28.61900 62.74100 -33.36800 1.000 60.43675 830 ILE A O 1
ATOM 2939 N N . MET A 1 380 ? -30.74800 63.35900 -33.00700 1.000 53.69368 831 MET A N 1
ATOM 2940 C CA . MET A 1 380 ? -30.33500 64.53500 -32.25000 1.000 51.63736 831 MET A CA 1
ATOM 2941 C C . MET A 1 380 ? -29.55600 64.13900 -31.00500 1.000 56.64025 831 MET A C 1
ATOM 2942 O O . MET A 1 380 ? -28.58900 64.80900 -30.62600 1.000 68.69773 831 MET A O 1
ATOM 2947 N N . VAL A 1 381 ? -29.95600 63.04500 -30.36500 1.000 57.75267 832 VAL A N 1
ATOM 2948 C CA . VAL A 1 381 ? -29.29200 62.60000 -29.14700 1.000 58.79755 832 VAL A CA 1
ATOM 2949 C C . VAL A 1 381 ? -27.95500 61.94200 -29.46600 1.000 68.06007 832 VAL A C 1
ATOM 2950 O O . VAL A 1 381 ? -26.92200 62.28100 -28.87700 1.000 59.92467 832 VAL A O 1
ATOM 2954 N N . SER A 1 382 ? -27.94600 61.00500 -30.41300 1.000 50.04645 833 SER A N 1
ATOM 2955 C CA . SER A 1 382 ? -26.75800 60.19000 -30.64300 1.000 50.64392 833 SER A CA 1
ATOM 2956 C C . SER A 1 382 ? -25.66400 60.90500 -31.42900 1.000 50.61332 833 SER A C 1
ATOM 2957 O O . SER A 1 382 ? -24.51000 60.46500 -31.38300 1.000 59.38066 833 SER A O 1
ATOM 2960 N N . ARG A 1 383 ? -25.98300 61.98500 -32.14500 1.000 49.85880 834 ARG A N 1
ATOM 2961 C CA . ARG A 1 383 ? -24.99200 62.69400 -32.94800 1.000 47.81207 834 ARG A CA 1
ATOM 2962 C C . ARG A 1 383 ? -24.63300 64.06300 -32.38800 1.000 53.40109 834 ARG A C 1
ATOM 2963 O O . ARG A 1 383 ? -23.81100 64.76600 -32.98600 1.000 55.27201 834 ARG A O 1
ATOM 2971 N N . SER A 1 384 ? -25.21100 64.45200 -31.25000 1.000 64.77656 835 SER A N 1
ATOM 2972 C CA . SER A 1 384 ? -24.97600 65.78400 -30.70000 1.000 55.00729 835 SER A CA 1
ATOM 2973 C C . SER A 1 384 ? -23.51600 65.99800 -30.31500 1.000 62.11325 835 SER A C 1
ATOM 2974 O O . SER A 1 384 ? -23.02200 67.13100 -30.36400 1.000 73.52726 835 SER A O 1
ATOM 2977 N N . GLU A 1 385 ? -22.81300 64.93800 -29.92300 1.000 58.41535 836 GLU A N 1
ATOM 2978 C CA . GLU A 1 385 ? -21.40800 65.03800 -29.55600 1.000 71.02976 836 GLU A CA 1
ATOM 2979 C C . GLU A 1 385 ? -20.49100 64.39200 -30.58900 1.000 63.79966 836 GLU A C 1
ATOM 2980 O O . GLU A 1 385 ? -19.28000 64.29900 -30.36200 1.000 70.65411 836 GLU A O 1
ATOM 2986 N N . VAL A 1 386 ? -21.03600 63.97300 -31.73000 1.000 64.89723 837 VAL A N 1
ATOM 2987 C CA . VAL A 1 386 ? -20.24500 63.35900 -32.79000 1.000 58.95686 837 VAL A CA 1
ATOM 2988 C C . VAL A 1 386 ? -20.05300 64.34500 -33.93600 1.000 57.04161 837 VAL A C 1
ATOM 2989 O O . VAL A 1 386 ? -18.99900 64.97600 -34.05300 1.000 59.07460 837 VAL A O 1
ATOM 2993 N N . ASP A 1 387 ? -21.06800 64.49200 -34.79100 1.000 66.10741 838 ASP A N 1
ATOM 2994 C CA . ASP A 1 387 ? -20.87300 65.25200 -36.02000 1.000 60.87222 838 ASP A CA 1
ATOM 2995 C C . ASP A 1 387 ? -22.03100 66.19600 -36.32000 1.000 60.96825 838 ASP A C 1
ATOM 2996 O O . ASP A 1 387 ? -22.27500 66.50700 -37.49600 1.000 60.15093 838 ASP A O 1
ATOM 3001 N N . MET A 1 388 ? -22.73900 66.66700 -35.28900 1.000 63.07438 839 MET A N 1
ATOM 3002 C CA . MET A 1 388 ? -23.92300 67.49100 -35.50600 1.000 61.90142 839 MET A CA 1
ATOM 3003 C C . MET A 1 388 ? -23.59600 68.73200 -36.32600 1.000 57.60273 839 MET A C 1
ATOM 3004 O O . MET A 1 388 ? -24.39200 69.14800 -37.17400 1.000 62.83946 839 MET A O 1
ATOM 3009 N N . LEU A 1 389 ? -22.42300 69.32700 -36.09600 1.000 62.74394 840 LEU A N 1
ATOM 3010 C CA . LEU A 1 389 ? -22.02600 70.50600 -36.86100 1.000 53.88144 840 LEU A CA 1
ATOM 3011 C C . LEU A 1 389 ? -21.86300 70.18400 -38.34400 1.000 56.22516 840 LEU A C 1
ATOM 3012 O O . LEU A 1 389 ? -22.24600 70.98300 -39.20500 1.000 57.41481 840 LEU A O 1
ATOM 3017 N N . LYS A 1 390 ? -21.29100 69.02300 -38.66500 1.000 56.84081 841 LYS A N 1
ATOM 3018 C CA . LYS A 1 390 ? -21.20600 68.62000 -40.06500 1.000 59.74768 841 LYS A CA 1
ATOM 3019 C C . LYS A 1 390 ? -22.58700 68.33300 -40.63800 1.000 70.78684 841 LYS A C 1
ATOM 3020 O O . LYS A 1 390 ? -22.87800 68.69500 -41.78500 1.000 75.79276 841 LYS A O 1
ATOM 3026 N N . ILE A 1 391 ? -23.44800 67.68400 -39.85000 1.000 61.01652 842 ILE A N 1
ATOM 3027 C CA . ILE A 1 391 ? -24.81400 67.41300 -40.29000 1.000 50.91455 842 ILE A CA 1
ATOM 3028 C C . ILE A 1 391 ? -25.52900 68.71500 -40.61100 1.000 59.00431 842 ILE A C 1
ATOM 3029 O O . ILE A 1 391 ? -26.18500 68.84400 -41.65200 1.000 74.20292 842 ILE A O 1
ATOM 3034 N N . ARG A 1 392 ? -25.39500 69.70700 -39.72400 1.000 55.93707 843 ARG A N 1
ATOM 3035 C CA . ARG A 1 392 ? -26.05100 70.99200 -39.93600 1.000 50.28689 843 ARG A CA 1
ATOM 3036 C C . ARG A 1 392 ? -25.51300 71.69900 -41.16900 1.000 52.51675 843 ARG A C 1
ATOM 3037 O O . ARG A 1 392 ? -26.24800 72.43800 -41.83500 1.000 66.32443 843 ARG A O 1
ATOM 3045 N N . SER A 1 393 ? -24.23600 71.48700 -41.48500 1.000 64.51756 844 SER A N 1
ATOM 3046 C CA . SER A 1 393 ? -23.65900 72.06800 -42.69100 1.000 66.88732 844 SER A CA 1
ATOM 3047 C C . SER A 1 393 ? -24.23200 71.41900 -43.94600 1.000 65.08847 844 SER A C 1
ATOM 3048 O O . SER A 1 393 ? -24.59800 72.11000 -44.90200 1.000 78.50665 844 SER A O 1
ATOM 3051 N N . GLU A 1 394 ? -24.30400 70.08700 -43.96400 1.000 58.11555 845 GLU A N 1
ATOM 3052 C CA . GLU A 1 394 ? -24.87100 69.38900 -45.11400 1.000 52.47805 845 GLU A CA 1
ATOM 3053 C C . GLU A 1 394 ? -26.35400 69.69800 -45.26300 1.000 62.65350 845 GLU A C 1
ATOM 3054 O O . GLU A 1 394 ? -26.85400 69.85900 -46.38400 1.000 60.95445 845 GLU A O 1
ATOM 3060 N N . PHE A 1 395 ? -27.07400 69.78500 -44.14200 1.000 63.44142 846 PHE A N 1
ATOM 3061 C CA . PHE A 1 395 ? -28.49600 70.10400 -44.19100 1.000 49.33969 846 PHE A CA 1
ATOM 3062 C C . PHE A 1 395 ? -28.72100 71.46300 -44.83100 1.000 68.21616 846 PHE A C 1
ATOM 3063 O O . PHE A 1 395 ? -29.54100 71.60400 -45.74700 1.000 61.58637 846 PHE A O 1
ATOM 3071 N N . LYS A 1 396 ? -27.99800 72.48000 -44.35100 1.000 65.13130 847 LYS A N 1
ATOM 3072 C CA . LYS A 1 396 ? -28.16800 73.83200 -44.87200 1.000 60.33163 847 LYS A CA 1
ATOM 3073 C C . LYS A 1 396 ? -27.78100 73.91000 -46.34300 1.000 56.29849 847 LYS A C 1
ATOM 3074 O O . LYS A 1 396 ? -28.45800 74.57500 -47.13600 1.000 61.28055 847 LYS A O 1
ATOM 3080 N N . ARG A 1 397 ? -26.70600 73.22300 -46.73200 1.000 58.99304 848 ARG A N 1
ATOM 3081 C CA . ARG A 1 397 ? -26.26000 73.29800 -48.11900 1.000 64.99207 848 ARG A CA 1
ATOM 3082 C C . ARG A 1 397 ? -27.27300 72.66400 -49.06700 1.000 75.25485 848 ARG A C 1
ATOM 3083 O O . ARG A 1 397 ? -27.53800 73.20000 -50.14900 1.000 67.60393 848 ARG A O 1
ATOM 3091 N N . LYS A 1 398 ? -27.86800 71.53900 -48.67000 1.000 67.43935 849 LYS A N 1
ATOM 3092 C CA . LYS A 1 398 ? -28.76400 70.81300 -49.56300 1.000 61.76594 849 LYS A CA 1
ATOM 3093 C C . LYS A 1 398 ? -30.16900 71.39900 -49.56300 1.000 57.77632 849 LYS A C 1
ATOM 3094 O O . LYS A 1 398 ? -30.79000 71.52000 -50.62700 1.000 68.24457 849 LYS A O 1
ATOM 3100 N N . TYR A 1 399 ? -30.68100 71.78200 -48.39600 1.000 54.66062 850 TYR A N 1
ATOM 3101 C CA . TYR A 1 399 ? -32.07700 72.18300 -48.26500 1.000 54.46770 850 TYR A CA 1
ATOM 3102 C C . TYR A 1 399 ? -32.27900 73.68900 -48.16300 1.000 57.28862 850 TYR A C 1
ATOM 3103 O O . TYR A 1 399 ? -33.43000 74.14100 -48.11500 1.000 66.42071 850 TYR A O 1
ATOM 3112 N N . GLY A 1 400 ? -31.20300 74.47900 -48.14500 1.000 70.96719 851 GLY A N 1
ATOM 3113 C CA . GLY A 1 400 ? -31.30600 75.92300 -48.21900 1.000 64.95060 851 GLY A CA 1
ATOM 3114 C C . GLY A 1 400 ? -31.72400 76.62000 -46.94400 1.000 75.03219 851 GLY A C 1
ATOM 3115 O O . GLY A 1 400 ? -31.47000 77.82200 -46.80600 1.000 90.39684 851 GLY A O 1
ATOM 3116 N N . LYS A 1 401 ? -32.37500 75.92400 -46.01600 1.000 79.11117 852 LYS A N 1
ATOM 3117 C CA . LYS A 1 401 ? -32.65800 76.43800 -44.68500 1.000 76.86746 852 LYS A CA 1
ATOM 3118 C C . LYS A 1 401 ? -31.96100 75.54300 -43.66700 1.000 63.39720 852 LYS A C 1
ATOM 3119 O O . LYS A 1 401 ? -31.46500 74.46100 -43.99300 1.000 70.06614 852 LYS A O 1
ATOM 3125 N N . SER A 1 402 ? -31.92800 76.00400 -42.42100 1.000 70.14591 853 SER A N 1
ATOM 3126 C CA . SER A 1 402 ? -31.16600 75.32400 -41.38400 1.000 62.57852 853 SER A CA 1
ATOM 3127 C C . SER A 1 402 ? -31.94400 74.14700 -40.80300 1.000 55.00850 853 SER A C 1
ATOM 3128 O O . SER A 1 402 ? -33.17600 74.09300 -40.84800 1.000 66.95308 853 SER A O 1
ATOM 3131 N N . LEU A 1 403 ? -31.19800 73.19800 -40.23200 1.000 54.93346 854 LEU A N 1
ATOM 3132 C CA . LEU A 1 403 ? -31.82900 72.14000 -39.45000 1.000 62.83368 854 LEU A CA 1
ATOM 3133 C C . LEU A 1 403 ? -32.65900 72.72700 -38.31300 1.000 71.31352 854 LEU A C 1
ATOM 3134 O O . LEU A 1 403 ? -33.77900 72.27100 -38.04500 1.000 69.29558 854 LEU A O 1
ATOM 3139 N N . TYR A 1 404 ? -32.12200 73.74900 -37.64400 1.000 62.38849 855 TYR A N 1
ATOM 3140 C CA . TYR A 1 404 ? -32.85200 74.45900 -36.60000 1.000 57.02265 855 TYR A CA 1
ATOM 3141 C C . TYR A 1 404 ? -34.22200 74.92300 -37.09600 1.000 71.24388 855 TYR A C 1
ATOM 3142 O O . TYR A 1 404 ? -35.23400 74.76000 -36.40200 1.000 65.75410 855 TYR A O 1
ATOM 3151 N N . TYR A 1 405 ? -34.27200 75.49000 -38.30600 1.000 73.48283 856 TYR A N 1
ATOM 3152 C CA . TYR A 1 405 ? -35.52800 75.98500 -38.87200 1.000 78.07059 856 TYR A CA 1
ATOM 3153 C C . TYR A 1 405 ? -36.55600 74.86600 -39.01300 1.000 64.90616 856 TYR A C 1
ATOM 3154 O O . TYR A 1 405 ? -37.72100 75.02200 -38.62300 1.000 64.72514 856 TYR A O 1
ATOM 3163 N N . TYR A 1 406 ? -36.14200 73.72500 -39.56600 1.000 56.34850 857 TYR A N 1
ATOM 3164 C CA . TYR A 1 406 ? -37.08500 72.62700 -39.74800 1.000 62.80260 857 TYR A CA 1
ATOM 3165 C C . TYR A 1 406 ? -37.55800 72.07500 -38.41000 1.000 58.23751 857 TYR A C 1
ATOM 3166 O O . TYR A 1 406 ? -38.75300 71.80800 -38.22800 1.000 71.13341 857 TYR A O 1
ATOM 3175 N N . ILE A 1 407 ? -36.63600 71.90200 -37.45800 1.000 59.94867 858 ILE A N 1
ATOM 3176 C CA . ILE A 1 407 ? -37.02000 71.44800 -36.12400 1.000 61.56034 858 ILE A CA 1
ATOM 3177 C C . ILE A 1 407 ? -38.01900 72.41400 -35.50200 1.000 62.62180 858 ILE A C 1
ATOM 3178 O O . ILE A 1 407 ? -39.01000 71.99900 -34.88700 1.000 69.16837 858 ILE A O 1
ATOM 3183 N N . GLN A 1 408 ? -37.78600 73.71700 -35.66700 1.000 61.12927 859 GLN A N 1
ATOM 3184 C CA . GLN A 1 408 ? -38.66100 74.70900 -35.05300 1.000 63.27961 859 GLN A CA 1
ATOM 3185 C C . GLN A 1 408 ? -40.07300 74.63000 -35.62600 1.000 75.36238 859 GLN A C 1
ATOM 3186 O O . GLN A 1 408 ? -41.05800 74.82800 -34.90200 1.000 76.39397 859 GLN A O 1
ATOM 3192 N N . GLN A 1 409 ? -40.19300 74.34000 -36.92700 1.000 85.16932 860 GLN A N 1
ATOM 3193 C CA . GLN A 1 409 ? -41.51200 74.24400 -37.54600 1.000 77.27967 860 GLN A CA 1
ATOM 3194 C C . GLN A 1 409 ? -42.24000 72.98300 -37.10200 1.000 69.53710 860 GLN A C 1
ATOM 3195 O O . GLN A 1 409 ? -43.45600 73.00800 -36.88200 1.000 72.55377 860 GLN A O 1
ATOM 3201 N N . ASP A 1 410 ? -41.51400 71.87600 -36.94900 1.000 67.17658 861 ASP A N 1
ATOM 3202 C CA . ASP A 1 410 ? -42.13700 70.57300 -36.77000 1.000 78.69778 861 ASP A CA 1
ATOM 3203 C C . ASP A 1 410 ? -42.42300 70.21100 -35.32100 1.000 75.69756 861 ASP A C 1
ATOM 3204 O O . ASP A 1 410 ? -43.30100 69.37800 -35.07200 1.000 78.27977 861 ASP A O 1
ATOM 3209 N N . THR A 1 411 ? -41.71500 70.80100 -34.36500 1.000 67.89491 862 THR A N 1
ATOM 3210 C CA . THR A 1 411 ? -41.89900 70.47000 -32.96400 1.000 61.35847 862 THR A CA 1
ATOM 3211 C C . THR A 1 411 ? -42.24400 71.72500 -32.17600 1.000 77.42719 862 THR A C 1
ATOM 3212 O O . THR A 1 411 ? -41.91100 72.84700 -32.57200 1.000 88.67528 862 THR A O 1
ATOM 3216 N N . LYS A 1 412 ? -42.92200 71.52200 -31.04800 1.000 72.67448 863 LYS A N 1
ATOM 3217 C CA . LYS A 1 412 ? -43.33500 72.61300 -30.17700 1.000 84.38901 863 LYS A CA 1
ATOM 3218 C C . LYS A 1 412 ? -43.06400 72.22500 -28.72800 1.000 86.90397 863 LYS A C 1
ATOM 3219 O O . LYS A 1 412 ? -42.72200 71.07900 -28.42100 1.000 71.13800 863 LYS A O 1
ATOM 3225 N N . GLY A 1 413 ? -43.21700 73.20400 -27.83200 1.000 83.46471 864 GLY A N 1
ATOM 3226 C CA . GLY A 1 413 ? -43.07900 72.97200 -26.40800 1.000 75.53827 864 GLY A CA 1
ATOM 3227 C C . GLY A 1 413 ? -41.63900 72.79900 -25.95300 1.000 85.17785 864 GLY A C 1
ATOM 3228 O O . GLY A 1 413 ? -40.67700 73.03900 -26.69100 1.000 89.06187 864 GLY A O 1
ATOM 3229 N N . ASP A 1 414 ? -41.50100 72.37900 -24.69000 1.000 87.80846 865 ASP A N 1
ATOM 3230 C CA . ASP A 1 414 ? -40.17900 72.08900 -24.14200 1.000 71.08570 865 ASP A CA 1
ATOM 3231 C C . ASP A 1 414 ? -39.48100 71.00000 -24.94400 1.000 71.19997 865 ASP A C 1
ATOM 3232 O O . ASP A 1 414 ? -38.24600 70.95700 -24.99700 1.000 66.03262 865 ASP A O 1
ATOM 3237 N N . TYR A 1 415 ? -40.26000 70.11000 -25.56200 1.000 79.38037 866 TYR A N 1
ATOM 3238 C CA . TYR A 1 415 ? -39.72000 69.17000 -26.53700 1.000 68.92173 866 TYR A CA 1
ATOM 3239 C C . TYR A 1 415 ? -38.89900 69.89900 -27.59500 1.000 73.96088 866 TYR A C 1
ATOM 3240 O O . TYR A 1 415 ? -37.73400 69.55700 -27.84000 1.000 63.74100 866 TYR A O 1
ATOM 3249 N N . GLN A 1 416 ? -39.48800 70.92700 -28.21900 1.000 67.93545 867 GLN A N 1
ATOM 3250 C CA . GLN A 1 416 ? -38.77700 71.69400 -29.24000 1.000 63.20974 867 GLN A CA 1
ATOM 3251 C C . GLN A 1 416 ? -37.52300 72.34400 -28.66900 1.000 80.25253 867 GLN A C 1
ATOM 3252 O O . GLN A 1 416 ? -36.45000 72.28900 -29.28100 1.000 83.07716 867 GLN A O 1
ATOM 3258 N N . LYS A 1 417 ? -37.64400 72.98400 -27.50100 1.000 70.45541 868 LYS A N 1
ATOM 3259 C CA . LYS A 1 417 ? -36.49100 73.64700 -26.90100 1.000 63.55194 868 LYS A CA 1
ATOM 3260 C C . LYS A 1 417 ? -35.34900 72.66600 -26.66800 1.000 61.69675 868 LYS A C 1
ATOM 3261 O O . LYS A 1 417 ? -34.18200 72.98900 -26.92200 1.000 63.76793 868 LYS A O 1
ATOM 3267 N N . ALA A 1 418 ? -35.66600 71.45900 -26.19000 1.000 61.69006 869 ALA A N 1
ATOM 3268 C CA . ALA A 1 418 ? -34.62700 70.45600 -25.97700 1.000 64.42474 869 ALA A CA 1
ATOM 3269 C C . ALA A 1 418 ? -33.92800 70.10300 -27.28500 1.000 65.46324 869 ALA A C 1
ATOM 3270 O O . ALA A 1 418 ? -32.69400 70.05100 -27.34800 1.000 63.32341 869 ALA A O 1
ATOM 3272 N N . LEU A 1 419 ? -34.70000 69.86800 -28.34900 1.000 57.13250 870 LEU A N 1
ATOM 3273 C CA . LEU A 1 419 ? -34.09100 69.53900 -29.63600 1.000 66.97142 870 LEU A CA 1
ATOM 3274 C C . LEU A 1 419 ? -33.28200 70.70900 -30.18600 1.000 71.67211 870 LEU A C 1
ATOM 3275 O O . LEU A 1 419 ? -32.20200 70.51200 -30.75600 1.000 78.07197 870 LEU A O 1
ATOM 3280 N N . LEU A 1 420 ? -33.78600 71.93700 -30.02700 1.000 56.85775 871 LEU A N 1
ATOM 3281 C CA . LEU A 1 420 ? -33.06300 73.10000 -30.53500 1.000 58.38267 871 LEU A CA 1
ATOM 3282 C C . LEU A 1 420 ? -31.72600 73.27200 -29.82100 1.000 73.27645 871 LEU A C 1
ATOM 3283 O O . LEU A 1 420 ? -30.71800 73.62200 -30.45100 1.000 72.22982 871 LEU A O 1
ATOM 3288 N N . TYR A 1 421 ? -31.69800 73.03200 -28.50500 1.000 66.21511 872 TYR A N 1
ATOM 3289 C CA . TYR A 1 421 ? -30.43100 73.04100 -27.77800 1.000 63.95307 872 TYR A CA 1
ATOM 3290 C C . TYR A 1 421 ? -29.48000 71.98500 -28.32600 1.000 61.30412 872 TYR A C 1
ATOM 3291 O O . TYR A 1 421 ? -28.28600 72.24700 -28.51000 1.000 71.28905 872 TYR A O 1
ATOM 3300 N N . LEU A 1 422 ? -29.99600 70.78300 -28.59300 1.000 58.67123 873 LEU A N 1
ATOM 3301 C CA . LEU A 1 422 ? -29.15700 69.72100 -29.13500 1.000 55.51792 873 LEU A CA 1
ATOM 3302 C C . LEU A 1 422 ? -28.68300 70.04900 -30.54700 1.000 69.11140 873 LEU A C 1
ATOM 3303 O O . LEU A 1 422 ? -27.61700 69.58500 -30.96900 1.000 62.53893 873 LEU A O 1
ATOM 3308 N N . CYS A 1 423 ? -29.46400 70.83600 -31.29300 1.000 61.85547 874 CYS A N 1
ATOM 3309 C CA . CYS A 1 423 ? -29.00000 71.32100 -32.58600 1.000 56.70913 874 CYS A CA 1
ATOM 3310 C C . CYS A 1 423 ? -27.83500 72.28600 -32.41800 1.000 74.15427 874 CYS A C 1
ATOM 3311 O O . CYS A 1 423 ? -26.84300 72.20300 -33.15000 1.000 61.43852 874 CYS A O 1
ATOM 3314 N N . GLY A 1 424 ? -27.93700 73.20700 -31.46300 1.000 80.68747 875 GLY A N 1
ATOM 3315 C CA . GLY A 1 424 ? -26.83200 74.07000 -31.10600 1.000 67.58457 875 GLY A CA 1
ATOM 3316 C C . GLY A 1 424 ? -26.81000 75.44000 -31.74500 1.000 80.03648 875 GLY A C 1
ATOM 3317 O O . GLY A 1 424 ? -25.82400 76.16400 -31.57100 1.000 86.66375 875 GLY A O 1
ATOM 3318 N N . GLY A 1 425 ? -27.84900 75.82300 -32.47400 1.000 77.76327 876 GLY A N 1
ATOM 3319 C CA . GLY A 1 425 ? -27.91500 77.13400 -33.08600 1.000 84.19605 876 GLY A CA 1
ATOM 3320 C C . GLY A 1 425 ? -28.35200 77.05800 -34.53600 1.000 95.18352 876 GLY A C 1
ATOM 3321 O O . GLY A 1 425 ? -28.46100 75.99000 -35.13500 1.000 78.57543 876 GLY A O 1
ATOM 3322 N N . ASP A 1 426 ? -28.60200 78.23900 -35.09400 1.000 95.97903 877 ASP A N 1
ATOM 3323 C CA . ASP A 1 426 ? -29.09500 78.38700 -36.45400 1.000 88.93532 877 ASP A CA 1
ATOM 3324 C C . ASP A 1 426 ? -27.93700 78.39400 -37.45600 1.000 95.14239 877 ASP A C 1
ATOM 3325 O O . ASP A 1 426 ? -26.76300 78.48900 -37.09200 1.000 105.09419 877 ASP A O 1
ATOM 3330 N N . ASP A 1 427 ? -28.28400 78.28000 -38.73800 1.000 81.97770 878 ASP A N 1
ATOM 3331 C CA . ASP A 1 427 ? -27.29900 78.35000 -39.82200 1.000 76.85479 878 ASP A CA 1
ATOM 3332 C C . ASP A 1 427 ? -27.78400 79.29800 -40.92400 1.000 100.87091 878 ASP A C 1
ATOM 3333 O O . ASP A 1 427 ? -28.96700 79.63800 -40.99800 1.000 103.20465 878 ASP A O 1
ATOM 3339 N N . PHE B 1 7 ? -24.75000 -0.55400 -19.50200 1.000 106.33495 458 PHE B N 1
ATOM 3340 C CA . PHE B 1 7 ? -24.40200 -1.03400 -18.16900 1.000 110.44241 458 PHE B CA 1
ATOM 3341 C C . PHE B 1 7 ? -25.59800 -0.89400 -17.23800 1.000 117.29499 458 PHE B C 1
ATOM 3342 O O . PHE B 1 7 ? -25.49800 -1.12800 -16.03400 1.000 118.56170 458 PHE B O 1
ATOM 3350 N N . PHE B 1 8 ? -26.73000 -0.50300 -17.81600 1.000 122.22373 459 PHE B N 1
ATOM 3351 C CA . PHE B 1 8 ? -27.95900 -0.34400 -17.05200 1.000 116.94594 459 PHE B CA 1
ATOM 3352 C C . PHE B 1 8 ? -28.41000 -1.68100 -16.47100 1.000 113.07296 459 PHE B C 1
ATOM 3353 O O . PHE B 1 8 ? -28.24100 -2.74100 -17.08000 1.000 110.28152 459 PHE B O 1
ATOM 3361 N N . THR B 1 9 ? -28.99000 -1.62200 -15.27400 1.000 108.19237 460 THR B N 1
ATOM 3362 C CA . THR B 1 9 ? -29.54800 -2.80400 -14.63500 1.000 106.63397 460 THR B CA 1
ATOM 3363 C C . THR B 1 9 ? -30.68300 -2.38200 -13.71700 1.000 106.71320 460 THR B C 1
ATOM 3364 O O . THR B 1 9 ? -30.75800 -1.23400 -13.27300 1.000 111.61982 460 THR B O 1
ATOM 3368 N N . ARG B 1 10 ? -31.57800 -3.33000 -13.44000 1.000 101.78224 461 ARG B N 1
ATOM 3369 C CA . ARG B 1 10 ? -32.65700 -3.10300 -12.49300 1.000 107.79481 461 ARG B CA 1
ATOM 3370 C C . ARG B 1 10 ? -32.45700 -3.81800 -11.16700 1.000 114.74079 461 ARG B C 1
ATOM 3371 O O . ARG B 1 10 ? -33.14900 -3.48900 -10.19900 1.000 112.32913 461 ARG B O 1
ATOM 3379 N N . ASN B 1 11 ? -31.52700 -4.77100 -11.09600 1.000 107.09922 462 ASN B N 1
ATOM 3380 C CA . ASN B 1 11 ? -31.24700 -5.48900 -9.86400 1.000 104.11841 462 ASN B CA 1
ATOM 3381 C C . ASN B 1 11 ? -30.02600 -4.87700 -9.20000 1.000 106.08514 462 ASN B C 1
ATOM 3382 O O . ASN B 1 11 ? -28.95400 -4.83200 -9.82400 1.000 101.79536 462 ASN B O 1
ATOM 3387 N N . PRO B 1 12 ? -30.12800 -4.39100 -7.95800 1.000 106.50087 463 PRO B N 1
ATOM 3388 C CA . PRO B 1 12 ? -28.96100 -3.74800 -7.33200 1.000 92.69896 463 PRO B CA 1
ATOM 3389 C C . PRO B 1 12 ? -27.83100 -4.71900 -7.03800 1.000 91.34502 463 PRO B C 1
ATOM 3390 O O . PRO B 1 12 ? -26.67100 -4.29600 -6.95800 1.000 94.75749 463 PRO B O 1
ATOM 3394 N N . SER B 1 13 ? -28.13600 -6.00800 -6.86700 1.000 90.13085 464 SER B N 1
ATOM 3395 C CA . SER B 1 13 ? -27.08700 -7.00300 -6.67500 1.000 89.74235 464 SER B CA 1
ATOM 3396 C C . SER B 1 13 ? -26.11400 -7.03400 -7.84500 1.000 98.76145 464 SER B C 1
ATOM 3397 O O . SER B 1 13 ? -24.93600 -7.36400 -7.66200 1.000 104.29395 464 SER B O 1
ATOM 3400 N N . GLU B 1 14 ? -26.57900 -6.68900 -9.04600 1.000 93.63105 465 GLU B N 1
ATOM 3401 C CA . GLU B 1 14 ? -25.71200 -6.62900 -10.21600 1.000 102.25474 465 GLU B CA 1
ATOM 3402 C C . GLU B 1 14 ? -25.03400 -5.26800 -10.28300 1.000 115.60594 465 GLU B C 1
ATOM 3403 O O . GLU B 1 14 ? -25.02100 -4.61400 -11.33300 1.000 117.42561 465 GLU B O 1
ATOM 3409 N N . LEU B 1 15 ? -24.47700 -4.83100 -9.15700 1.000 119.80069 466 LEU B N 1
ATOM 3410 C CA . LEU B 1 15 ? -23.67800 -3.62100 -9.09600 1.000 109.07352 466 LEU B CA 1
ATOM 3411 C C . LEU B 1 15 ? -22.44900 -3.90600 -8.24800 1.000 114.06283 466 LEU B C 1
ATOM 3412 O O . LEU B 1 15 ? -22.51300 -4.65700 -7.27100 1.000 133.25758 466 LEU B O 1
ATOM 3417 N N . LYS B 1 16 ? -21.32100 -3.30800 -8.63300 1.000 114.98495 467 LYS B N 1
ATOM 3418 C CA . LYS B 1 16 ? -20.07100 -3.57200 -7.93200 1.000 118.14259 467 LYS B CA 1
ATOM 3419 C C . LYS B 1 16 ? -19.28300 -2.31100 -7.59300 1.000 117.47231 467 LYS B C 1
ATOM 3420 O O . LYS B 1 16 ? -18.08900 -2.41300 -7.28400 1.000 125.98292 467 LYS B O 1
ATOM 3426 N N . GLY B 1 17 ? -19.89600 -1.13200 -7.63900 1.000 100.31806 468 GLY B N 1
ATOM 3427 C CA . GLY B 1 17 ? -19.28000 0.05900 -7.09700 1.000 96.71885 468 GLY B CA 1
ATOM 3428 C C . GLY B 1 17 ? -19.41900 0.09800 -5.58500 1.000 110.63359 468 GLY B C 1
ATOM 3429 O O . GLY B 1 17 ? -19.76300 -0.88900 -4.93100 1.000 114.22109 468 GLY B O 1
ATOM 3430 N N . LYS B 1 18 ? -19.14700 1.27200 -5.02400 1.000 109.18932 469 LYS B N 1
ATOM 3431 C CA . LYS B 1 18 ? -19.30000 1.47100 -3.59100 1.000 105.05640 469 LYS B CA 1
ATOM 3432 C C . LYS B 1 18 ? -20.67300 2.05600 -3.29000 1.000 100.93520 469 LYS B C 1
ATOM 3433 O O . LYS B 1 18 ? -21.14500 2.95900 -3.98800 1.000 99.06609 469 LYS B O 1
ATOM 3435 N N . PHE B 1 19 ? -21.31600 1.52300 -2.25500 1.000 101.94890 470 PHE B N 1
ATOM 3436 C CA . PHE B 1 19 ? -22.63300 1.97600 -1.83300 1.000 98.34822 470 PHE B CA 1
ATOM 3437 C C . PHE B 1 19 ? -22.49500 2.82800 -0.58100 1.000 101.12619 470 PHE B C 1
ATOM 3438 O O . PHE B 1 19 ? -21.86400 2.40600 0.39400 1.000 107.35497 470 PHE B O 1
ATOM 3446 N N . ILE B 1 20 ? -23.08200 4.02100 -0.60900 1.000 98.68544 471 ILE B N 1
ATOM 3447 C CA . ILE B 1 20 ? -23.10200 4.90800 0.54600 1.000 107.15070 471 ILE B CA 1
ATOM 3448 C C . ILE B 1 20 ? -24.52400 5.40600 0.76200 1.000 102.82331 471 ILE B C 1
ATOM 3449 O O . ILE B 1 20 ? -25.23300 5.74100 -0.19400 1.000 91.20411 471 ILE B O 1
ATOM 3454 N N . HIS B 1 21 ? -24.94000 5.44800 2.02100 1.000 99.78317 472 HIS B N 1
ATOM 3455 C CA . HIS B 1 21 ? -26.24900 5.95000 2.40500 1.000 89.86520 472 HIS B CA 1
ATOM 3456 C C . HIS B 1 21 ? -26.12400 7.36000 2.95500 1.000 93.83630 472 HIS B C 1
ATOM 3457 O O . HIS B 1 21 ? -25.20800 7.65900 3.72500 1.000 117.50569 472 HIS B O 1
ATOM 3464 N N . THR B 1 22 ? -27.05500 8.22100 2.56900 1.000 84.54740 473 THR B N 1
ATOM 3465 C CA . THR B 1 22 ? -27.08400 9.57500 3.09100 1.000 90.36305 473 THR B CA 1
ATOM 3466 C C . THR B 1 22 ? -28.52500 9.99800 3.33200 1.000 92.80775 473 THR B C 1
ATOM 3467 O O . THR B 1 22 ? -29.43800 9.59800 2.60600 1.000 92.15542 473 THR B O 1
ATOM 3471 N N . LYS B 1 23 ? -28.71500 10.80800 4.36900 1.000 88.41745 474 LYS B N 1
ATOM 3472 C CA . LYS B 1 23 ? -30.00800 11.37500 4.72100 1.000 83.80181 474 LYS B CA 1
ATOM 3473 C C . LYS B 1 23 ? -29.96100 12.88500 4.52100 1.000 82.34206 474 LYS B C 1
ATOM 3474 O O . LYS B 1 23 ? -28.99400 13.53800 4.92200 1.000 95.60638 474 LYS B O 1
ATOM 3480 N N . LEU B 1 24 ? -30.99700 13.44200 3.89200 1.000 77.62859 475 LEU B N 1
ATOM 3481 C CA . LEU B 1 24 ? -31.01900 14.86900 3.57900 1.000 74.10200 475 LEU B CA 1
ATOM 3482 C C . LEU B 1 24 ? -32.35400 15.47700 3.97500 1.000 78.45139 475 LEU B C 1
ATOM 3483 O O . LEU B 1 24 ? -33.41100 14.98000 3.57300 1.000 74.78689 475 LEU B O 1
ATOM 3488 N N . ARG B 1 25 ? -32.30100 16.55200 4.75500 1.000 83.71299 476 ARG B N 1
ATOM 3489 C CA . ARG B 1 25 ? -33.49900 17.29400 5.11700 1.000 77.54128 476 ARG B CA 1
ATOM 3490 C C . ARG B 1 25 ? -33.78900 18.31800 4.02800 1.000 75.38164 476 ARG B C 1
ATOM 3491 O O . ARG B 1 25 ? -32.95300 19.18400 3.75000 1.000 74.13089 476 ARG B O 1
ATOM 3499 N N . LYS B 1 26 ? -34.96400 18.21500 3.40600 1.000 76.05069 477 LYS B N 1
ATOM 3500 C CA . LYS B 1 26 ? -35.32000 19.13000 2.32900 1.000 80.03021 477 LYS B CA 1
ATOM 3501 C C . LYS B 1 26 ? -35.39300 20.55600 2.84700 1.000 83.82776 477 LYS B C 1
ATOM 3502 O O . LYS B 1 26 ? -36.03500 20.83000 3.86600 1.000 91.03092 477 LYS B O 1
ATOM 3508 N N . SER B 1 27 ? -34.74700 21.46700 2.13200 1.000 89.42856 478 SER B N 1
ATOM 3509 C CA . SER B 1 27 ? -34.66600 22.85600 2.54400 1.000 98.98028 478 SER B CA 1
ATOM 3510 C C . SER B 1 27 ? -35.69000 23.69600 1.78600 1.000 93.01610 478 SER B C 1
ATOM 3511 O O . SER B 1 27 ? -36.48800 23.19400 0.98900 1.000 89.10569 478 SER B O 1
ATOM 3514 N N . SER B 1 28 ? -35.65000 25.00800 2.04000 1.000 100.95669 479 SER B N 1
ATOM 3515 C CA . SER B 1 28 ? -36.54700 25.94200 1.36900 1.000 100.71916 479 SER B CA 1
ATOM 3516 C C . SER B 1 28 ? -36.28100 26.02200 -0.12700 1.000 114.62551 479 SER B C 1
ATOM 3517 O O . SER B 1 28 ? -37.12800 26.53000 -0.87100 1.000 116.67707 479 SER B O 1
ATOM 3520 N N . ARG B 1 29 ? -35.12400 25.54200 -0.58000 1.000 105.77171 480 ARG B N 1
ATOM 3521 C CA . ARG B 1 29 ? -34.75500 25.54900 -1.98800 1.000 99.09440 480 ARG B CA 1
ATOM 3522 C C . ARG B 1 29 ? -34.46200 24.13600 -2.48600 1.000 100.36184 480 ARG B C 1
ATOM 3523 O O . ARG B 1 29 ? -33.69800 23.94700 -3.43600 1.000 108.36212 480 ARG B O 1
ATOM 3531 N N . GLY B 1 30 ? -35.06500 23.13900 -1.84600 1.000 93.50671 481 GLY B N 1
ATOM 3532 C CA . GLY B 1 30 ? -34.90500 21.76200 -2.25800 1.000 91.39944 481 GLY B CA 1
ATOM 3533 C C . GLY B 1 30 ? -33.74500 21.07200 -1.57000 1.000 90.81173 481 GLY B C 1
ATOM 3534 O O . GLY B 1 30 ? -33.15900 21.56000 -0.59800 1.000 92.31702 481 GLY B O 1
ATOM 3535 N N . PHE B 1 31 ? -33.41100 19.89700 -2.09900 1.000 89.96025 482 PHE B N 1
ATOM 3536 C CA . PHE B 1 31 ? -32.31200 19.12000 -1.54700 1.000 83.06326 482 PHE B CA 1
ATOM 3537 C C . PHE B 1 31 ? -30.95000 19.59300 -2.03600 1.000 85.86662 482 PHE B C 1
ATOM 3538 O O . PHE B 1 31 ? -29.92900 19.11700 -1.52800 1.000 87.98455 482 PHE B O 1
ATOM 3546 N N . GLY B 1 32 ? -30.90700 20.51000 -2.99600 1.000 85.71949 483 GLY B N 1
ATOM 3547 C CA . GLY B 1 32 ? -29.65200 21.11800 -3.39700 1.000 104.53154 483 GLY B CA 1
ATOM 3548 C C . GLY B 1 32 ? -28.85200 20.36200 -4.43700 1.000 102.77232 483 GLY B C 1
ATOM 3549 O O . GLY B 1 32 ? -27.61700 20.32100 -4.35200 1.000 103.20818 483 GLY B O 1
ATOM 3550 N N . PHE B 1 33 ? -29.51700 19.76500 -5.42500 1.000 95.77434 484 PHE B N 1
ATOM 3551 C CA . PHE B 1 33 ? -28.82400 19.07300 -6.50500 1.000 104.91874 484 PHE B CA 1
ATOM 3552 C C . PHE B 1 33 ? -29.74100 18.99100 -7.71600 1.000 101.51665 484 PHE B C 1
ATOM 3553 O O . PHE B 1 33 ? -30.95900 19.15500 -7.61400 1.000 99.45344 484 PHE B O 1
ATOM 3561 N N . THR B 1 34 ? -29.12900 18.74000 -8.86900 1.000 110.10225 485 THR B N 1
ATOM 3562 C CA . THR B 1 34 ? -29.84600 18.52800 -10.11700 1.000 108.54271 485 THR B CA 1
ATOM 3563 C C . THR B 1 34 ? -29.57800 17.11600 -10.61400 1.000 100.73871 485 THR B C 1
ATOM 3564 O O . THR B 1 34 ? -28.45900 16.60600 -10.49100 1.000 99.76603 485 THR B O 1
ATOM 3568 N N . VAL B 1 35 ? -30.60700 16.48800 -11.16900 1.000 94.22081 486 VAL B N 1
ATOM 3569 C CA . VAL B 1 35 ? -30.51300 15.11000 -11.62700 1.000 100.33823 486 VAL B CA 1
ATOM 3570 C C . VAL B 1 35 ? -30.59300 15.07900 -13.14700 1.000 109.45734 486 VAL B C 1
ATOM 3571 O O . VAL B 1 35 ? -31.14600 15.98200 -13.78600 1.000 109.18267 486 VAL B O 1
ATOM 3575 N N . VAL B 1 36 ? -30.01500 14.02600 -13.72500 1.000 109.91771 487 VAL B N 1
ATOM 3576 C CA . VAL B 1 36 ? -30.08700 13.77900 -15.15900 1.000 116.50757 487 VAL B CA 1
ATOM 3577 C C . VAL B 1 36 ? -30.12000 12.27100 -15.36400 1.000 115.65991 487 VAL B C 1
ATOM 3578 O O . VAL B 1 36 ? -29.68000 11.49700 -14.51000 1.000 123.07014 487 VAL B O 1
ATOM 3582 N N . GLY B 1 37 ? -30.66600 11.85500 -16.49500 1.000 101.49713 488 GLY B N 1
ATOM 3583 C CA . GLY B 1 37 ? -30.80200 10.45000 -16.81400 1.000 99.41818 488 GLY B CA 1
ATOM 3584 C C . GLY B 1 37 ? -32.24600 9.99000 -16.71100 1.000 107.38615 488 GLY B C 1
ATOM 3585 O O . GLY B 1 37 ? -33.18500 10.78700 -16.61500 1.000 116.84357 488 GLY B O 1
ATOM 3586 N N . GLY B 1 38 ? -32.40900 8.66900 -16.72000 1.000 109.07407 489 GLY B N 1
ATOM 3587 C CA . GLY B 1 38 ? -33.73500 8.07300 -16.69800 1.000 113.32224 489 GLY B CA 1
ATOM 3588 C C . GLY B 1 38 ? -34.62200 8.51000 -17.84200 1.000 118.86196 489 GLY B C 1
ATOM 3589 O O . GLY B 1 38 ? -35.85000 8.48500 -17.71100 1.000 122.87395 489 GLY B O 1
ATOM 3590 N N . ASP B 1 39 ? -34.03100 8.91400 -18.96700 1.000 119.60331 490 ASP B N 1
ATOM 3591 C CA . ASP B 1 39 ? -34.79400 9.44400 -20.09200 1.000 127.40917 490 ASP B CA 1
ATOM 3592 C C . ASP B 1 39 ? -35.11300 8.36600 -21.12500 1.000 127.12162 490 ASP B C 1
ATOM 3593 O O . ASP B 1 39 ? -36.27300 8.19600 -21.51300 1.000 123.68149 490 ASP B O 1
ATOM 3598 N N . GLU B 1 40 ? -34.10000 7.63800 -21.58200 1.000 120.88210 491 GLU B N 1
ATOM 3599 C CA . GLU B 1 40 ? -34.41500 6.56300 -22.51200 1.000 128.70005 491 GLU B CA 1
ATOM 3600 C C . GLU B 1 40 ? -34.37900 5.21800 -21.79500 1.000 135.59901 491 GLU B C 1
ATOM 3601 O O . GLU B 1 40 ? -33.49500 4.99500 -20.96300 1.000 138.41240 491 GLU B O 1
ATOM 3607 N N . PRO B 1 41 ? -35.33300 4.31200 -22.14700 1.000 135.14790 492 PRO B N 1
ATOM 3608 C CA . PRO B 1 41 ? -35.62400 3.11700 -21.32800 1.000 130.24616 492 PRO B CA 1
ATOM 3609 C C . PRO B 1 41 ? -34.53700 2.66100 -20.36300 1.000 128.95883 492 PRO B C 1
ATOM 3610 O O . PRO B 1 41 ? -34.66600 2.82600 -19.14500 1.000 118.48507 492 PRO B O 1
ATOM 3614 N N . ASP B 1 42 ? -33.46100 2.09200 -20.90200 1.000 127.23662 493 ASP B N 1
ATOM 3615 C CA . ASP B 1 42 ? -32.33400 1.61700 -20.09900 1.000 129.09667 493 ASP B CA 1
ATOM 3616 C C . ASP B 1 42 ? -31.39500 2.79000 -19.84600 1.000 127.37952 493 ASP B C 1
ATOM 3617 O O . ASP B 1 42 ? -30.49000 3.07300 -20.63400 1.000 132.53051 493 ASP B O 1
ATOM 3622 N N . GLU B 1 43 ? -31.60800 3.48600 -18.73100 1.000 122.46114 494 GLU B N 1
ATOM 3623 C CA . GLU B 1 43 ? -30.78400 4.64200 -18.39500 1.000 118.01027 494 GLU B CA 1
ATOM 3624 C C . GLU B 1 43 ? -30.71800 4.79600 -16.88500 1.000 110.70751 494 GLU B C 1
ATOM 3625 O O . GLU B 1 43 ? -31.75700 4.89100 -16.22400 1.000 102.32050 494 GLU B O 1
ATOM 3631 N N . PHE B 1 44 ? -29.49900 4.83200 -16.34800 1.000 112.24254 495 PHE B N 1
ATOM 3632 C CA . PHE B 1 44 ? -29.30500 5.07100 -14.92700 1.000 104.26496 495 PHE B CA 1
ATOM 3633 C C . PHE B 1 44 ? -29.72400 6.49300 -14.56600 1.000 111.46193 495 PHE B C 1
ATOM 3634 O O . PHE B 1 44 ? -29.98100 7.33900 -15.42700 1.000 109.39347 495 PHE B O 1
ATOM 3642 N N . LEU B 1 45 ? -29.79500 6.74300 -13.26300 1.000 116.66000 496 LEU B N 1
ATOM 3643 C CA . LEU B 1 45 ? -30.01100 8.07300 -12.71500 1.000 102.57471 496 LEU B CA 1
ATOM 3644 C C . LEU B 1 45 ? -28.84900 8.41100 -11.79900 1.000 106.88273 496 LEU B C 1
ATOM 3645 O O . LEU B 1 45 ? -28.53900 7.64900 -10.87700 1.000 115.36919 496 LEU B O 1
AT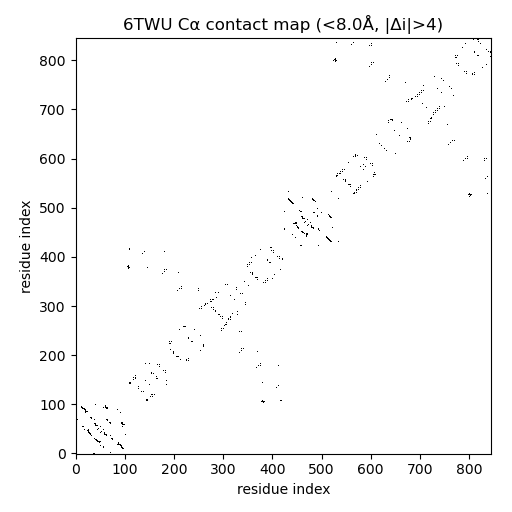OM 3650 N N . GLN B 1 46 ? -28.20000 9.54200 -12.06200 1.000 104.01686 497 GLN B N 1
ATOM 3651 C CA . GLN B 1 46 ? -27.02000 9.92100 -11.30200 1.000 99.39798 497 GLN B CA 1
ATOM 3652 C C . GLN B 1 46 ? -26.95100 11.43500 -11.18700 1.000 92.47815 497 GLN B C 1
ATOM 3653 O O . GLN B 1 46 ? -27.57000 12.17100 -11.96000 1.000 94.76732 497 GLN B O 1
ATOM 3659 N N . ILE B 1 47 ? -26.17900 11.88500 -10.20700 1.000 90.68676 498 ILE B N 1
ATOM 3660 C CA . ILE B 1 47 ? -26.08100 13.29800 -9.87300 1.000 94.50873 498 ILE B CA 1
ATOM 3661 C C . ILE B 1 47 ? -24.94200 13.91300 -10.66300 1.000 109.75594 498 ILE B C 1
ATOM 3662 O O . ILE B 1 47 ? -23.80500 13.42800 -10.61300 1.000 116.95512 498 ILE B O 1
ATOM 3667 N N . LYS B 1 48 ? -25.23900 14.98600 -11.38700 1.000 105.06234 499 LYS B N 1
ATOM 3668 C CA . LYS B 1 48 ? -24.19000 15.67400 -12.12200 1.000 115.53093 499 LYS B CA 1
ATOM 3669 C C . LYS B 1 48 ? -23.55000 16.77700 -11.28700 1.000 118.72560 499 LYS B C 1
ATOM 3670 O O . LYS B 1 48 ? -22.32100 16.88900 -11.24400 1.000 114.91780 499 LYS B O 1
ATOM 3676 N N . SER B 1 49 ? -24.36000 17.58400 -10.60400 1.000 115.56134 500 SER B N 1
ATOM 3677 C CA . SER B 1 49 ? -23.83600 18.66900 -9.79000 1.000 116.62794 500 SER B CA 1
ATOM 3678 C C . SER B 1 49 ? -24.68200 18.85500 -8.54300 1.000 104.64103 500 SER B C 1
ATOM 3679 O O . SER B 1 49 ? -25.84800 18.46000 -8.48500 1.000 110.34479 500 SER B O 1
ATOM 3682 N N . LEU B 1 50 ? -24.07200 19.49100 -7.55200 1.000 101.63672 501 LEU B N 1
ATOM 3683 C CA . LEU B 1 50 ? -24.69700 19.84500 -6.29300 1.000 103.89426 501 LEU B CA 1
ATOM 3684 C C . LEU B 1 50 ? -24.86400 21.36200 -6.22900 1.000 102.18754 501 LEU B C 1
ATOM 3685 O O . LEU B 1 50 ? -24.64800 22.07500 -7.21500 1.000 96.83326 501 LEU B O 1
ATOM 3690 N N . VAL B 1 51 ? -25.25900 21.85300 -5.05700 1.000 111.12540 502 VAL B N 1
ATOM 3691 C CA . VAL B 1 51 ? -25.37200 23.28000 -4.78200 1.000 105.64636 502 VAL B CA 1
ATOM 3692 C C . VAL B 1 51 ? -24.52900 23.57800 -3.55100 1.000 104.62471 502 VAL B C 1
ATOM 3693 O O . VAL B 1 51 ? -24.66200 22.89500 -2.52900 1.000 113.62004 502 VAL B O 1
ATOM 3697 N N . LEU B 1 52 ? -23.65600 24.58800 -3.65300 1.000 107.71678 503 LEU B N 1
ATOM 3698 C CA . LEU B 1 52 ? -22.72100 24.90000 -2.57300 1.000 109.00129 503 LEU B CA 1
ATOM 3699 C C . LEU B 1 52 ? -23.43700 25.06600 -1.24100 1.000 120.16855 503 LEU B C 1
ATOM 3700 O O . LEU B 1 52 ? -23.03800 24.48100 -0.22800 1.000 130.12781 503 LEU B O 1
ATOM 3705 N N . ASP B 1 53 ? -24.49400 25.87700 -1.22100 1.000 117.93998 504 ASP B N 1
ATOM 3706 C CA . ASP B 1 53 ? -25.25900 26.03600 0.00700 1.000 115.22665 504 ASP B CA 1
ATOM 3707 C C . ASP B 1 53 ? -26.10900 24.80600 0.30200 1.000 113.57593 504 ASP B C 1
ATOM 3708 O O . ASP B 1 53 ? -26.33600 24.48600 1.47300 1.000 121.51940 504 ASP B O 1
ATOM 3713 N N . GLY B 1 54 ? -26.55200 24.09600 -0.73900 1.000 115.35171 505 GLY B N 1
ATOM 3714 C CA . GLY B 1 54 ? -27.56200 23.06500 -0.63200 1.000 106.48304 505 GLY B CA 1
ATOM 3715 C C . GLY B 1 54 ? -27.27700 21.96500 0.37300 1.000 105.78599 505 GLY B C 1
ATOM 3716 O O . GLY B 1 54 ? -26.12400 21.62800 0.66300 1.000 121.43964 505 GLY B O 1
ATOM 3717 N N . PRO B 1 55 ? -28.34700 21.38400 0.92700 1.000 88.92937 506 PRO B N 1
ATOM 3718 C CA . PRO B 1 55 ? -28.18400 20.29000 1.90100 1.000 93.80592 506 PRO B CA 1
ATOM 3719 C C . PRO B 1 55 ? -27.32200 19.14200 1.41000 1.000 98.69140 506 PRO B C 1
ATOM 3720 O O . PRO B 1 55 ? -26.56800 18.56200 2.20100 1.000 105.18667 506 PRO B O 1
ATOM 3724 N N . ALA B 1 56 ? -27.42000 18.79200 0.12600 1.000 101.83740 507 ALA B N 1
ATOM 3725 C CA . ALA B 1 56 ? -26.67500 17.64800 -0.39000 1.000 99.55580 507 ALA B CA 1
ATOM 3726 C C . ALA B 1 56 ? -25.17200 17.86800 -0.26100 1.000 99.56860 507 ALA B C 1
ATOM 3727 O O . ALA B 1 56 ? -24.43800 16.97300 0.17200 1.000 107.85602 507 ALA B O 1
ATOM 3729 N N . ALA B 1 57 ? -24.69700 19.06300 -0.62100 1.000 93.72418 508 ALA B N 1
ATOM 3730 C CA . ALA B 1 57 ? -23.27200 19.35200 -0.49300 1.000 99.21451 508 ALA B CA 1
ATOM 3731 C C . ALA B 1 57 ? -22.85900 19.48800 0.96700 1.000 103.36364 508 ALA B C 1
ATOM 3732 O O . ALA B 1 57 ? -21.77000 19.05000 1.35300 1.000 104.13795 508 ALA B O 1
ATOM 3734 N N . LEU B 1 58 ? -23.71700 20.08600 1.79400 1.000 110.23868 509 LEU B N 1
ATOM 3735 C CA . LEU B 1 58 ? -23.38400 20.25600 3.20300 1.000 101.41998 509 LEU B CA 1
ATOM 3736 C C . LEU B 1 58 ? -23.28100 18.91800 3.92800 1.000 108.75721 509 LEU B C 1
ATOM 3737 O O . LEU B 1 58 ? -22.51700 18.79600 4.89300 1.000 121.06719 509 LEU B O 1
ATOM 3742 N N . ASP B 1 59 ? -24.03900 17.91000 3.49100 1.000 106.95120 510 ASP B N 1
ATOM 3743 C CA . ASP B 1 59 ? -23.90200 16.59000 4.09500 1.000 109.33257 510 ASP B CA 1
ATOM 3744 C C . ASP B 1 59 ? -22.57900 15.94300 3.71100 1.000 113.83425 510 ASP B C 1
ATOM 3745 O O . ASP B 1 59 ? -22.02700 15.15600 4.48700 1.000 118.07209 510 ASP B O 1
ATOM 3750 N N . GLY B 1 60 ? -22.05000 16.27100 2.54100 1.000 100.38380 511 GLY B N 1
ATOM 3751 C CA . GLY B 1 60 ? -20.76600 15.72700 2.11900 1.000 107.56332 511 GLY B CA 1
ATOM 3752 C C . GLY B 1 60 ? -20.78400 14.35000 1.49700 1.000 108.05662 511 GLY B C 1
ATOM 3753 O O . GLY B 1 60 ? -20.14700 14.13700 0.46200 1.000 105.09657 511 GLY B O 1
ATOM 3754 N N . LYS B 1 61 ? -21.51200 13.40300 2.10400 1.000 113.76233 512 LYS B N 1
ATOM 3755 C CA . LYS B 1 61 ? -21.48900 12.01800 1.63600 1.000 111.02846 512 LYS B CA 1
ATOM 3756 C C . LYS B 1 61 ? -21.85100 11.90700 0.16100 1.000 105.07191 512 LYS B C 1
ATOM 3757 O O . LYS B 1 61 ? -21.34900 11.01900 -0.53900 1.000 106.01541 512 LYS B O 1
ATOM 3763 N N . MET B 1 62 ? -22.70200 12.79900 -0.33400 1.000 104.52390 513 MET B N 1
ATOM 3764 C CA . MET B 1 62 ? -23.06400 12.79200 -1.74600 1.000 109.61884 513 MET B CA 1
ATOM 3765 C C . MET B 1 62 ? -21.90500 13.33500 -2.57100 1.000 108.27002 513 MET B C 1
ATOM 3766 O O . MET B 1 62 ? -21.53300 14.50500 -2.43800 1.000 112.23858 513 MET B O 1
ATOM 3771 N N . GLU B 1 63 ? -21.32300 12.48700 -3.41000 1.000 99.91880 514 GLU B N 1
ATOM 3772 C CA . GLU B 1 63 ? -20.38800 12.91900 -4.43700 1.000 112.07688 514 GLU B CA 1
ATOM 3773 C C . GLU B 1 63 ? -21.07600 12.87200 -5.79500 1.000 106.04863 514 GLU B C 1
ATOM 3774 O O . GLU B 1 63 ? -22.08300 12.18600 -5.98400 1.000 111.40059 514 GLU B O 1
ATOM 3780 N N . THR B 1 64 ? -20.52900 13.62700 -6.74100 1.000 100.46420 515 THR B N 1
ATOM 3781 C CA . THR B 1 64 ? -21.10100 13.66700 -8.07600 1.000 103.24976 515 THR B CA 1
ATOM 3782 C C . THR B 1 64 ? -20.72200 12.41500 -8.85800 1.000 108.32467 515 THR B C 1
ATOM 3783 O O . THR B 1 64 ? -19.68700 11.78800 -8.61200 1.000 113.60705 515 THR B O 1
ATOM 3787 N N . GLY B 1 65 ? -21.57800 12.05300 -9.81200 1.000 99.63449 516 GLY B N 1
ATOM 3788 C CA . GLY B 1 65 ? -21.42700 10.82800 -10.56000 1.000 95.26053 516 GLY B CA 1
ATOM 3789 C C . GLY B 1 65 ? -22.04100 9.60600 -9.91000 1.000 102.79331 516 GLY B C 1
ATOM 3790 O O . GLY B 1 65 ? -22.32200 8.62700 -10.61200 1.000 107.36218 516 GLY B O 1
ATOM 3791 N N . ASP B 1 66 ? -22.25600 9.63800 -8.59300 1.000 105.62465 517 ASP B N 1
ATOM 3792 C CA . ASP B 1 66 ? -22.86100 8.51300 -7.89200 1.000 104.48942 517 ASP B CA 1
ATOM 3793 C C . ASP B 1 66 ? -24.21300 8.17400 -8.50600 1.000 95.97461 517 ASP B C 1
ATOM 3794 O O . ASP B 1 66 ? -24.94100 9.05300 -8.97100 1.000 89.86791 517 ASP B O 1
ATOM 3799 N N . VAL B 1 67 ? -24.54700 6.88500 -8.50900 1.000 92.82822 518 VAL B N 1
ATOM 3800 C CA . VAL B 1 67 ? -25.80700 6.40800 -9.07100 1.000 101.40718 518 VAL B CA 1
ATOM 3801 C C . VAL B 1 67 ? -26.85000 6.31800 -7.96400 1.000 91.16130 518 VAL B C 1
ATOM 3802 O O . VAL B 1 67 ? -26.53600 5.97000 -6.81900 1.000 85.55382 518 VAL B O 1
ATOM 3806 N N . ILE B 1 68 ? -28.09600 6.64600 -8.30000 1.000 89.83740 519 ILE B N 1
ATOM 3807 C CA . ILE B 1 68 ? -29.20400 6.59300 -7.35200 1.000 92.84544 519 ILE B CA 1
ATOM 3808 C C . ILE B 1 68 ? -29.83800 5.21300 -7.43900 1.000 83.22424 519 ILE B C 1
ATOM 3809 O O . ILE B 1 68 ? -30.48900 4.88300 -8.43400 1.000 86.88925 519 ILE B O 1
ATOM 3814 N N . VAL B 1 69 ? -29.65200 4.40700 -6.39900 1.000 79.06331 520 VAL B N 1
ATOM 3815 C CA . VAL B 1 69 ? -30.23800 3.07300 -6.36500 1.000 81.73465 520 VAL B CA 1
ATOM 3816 C C . VAL B 1 69 ? -31.62900 3.10000 -5.75500 1.000 86.02252 520 VAL B C 1
ATOM 3817 O O . VAL B 1 69 ? -32.58500 2.57400 -6.33100 1.000 83.36726 520 VAL B O 1
ATOM 3821 N N . SER B 1 70 ? -31.77600 3.71400 -4.58600 1.000 76.94697 521 SER B N 1
ATOM 3822 C CA . SER B 1 70 ? -33.07500 3.77000 -3.94000 1.000 86.62703 521 SER B CA 1
ATOM 3823 C C . SER B 1 70 ? -33.25000 5.11700 -3.25700 1.000 84.51489 521 SER B C 1
ATOM 3824 O O . SER B 1 70 ? -32.28200 5.80500 -2.92300 1.000 85.12788 521 SER B O 1
ATOM 3827 N N . VAL B 1 71 ? -34.51500 5.48400 -3.07600 1.000 77.59309 522 VAL B N 1
ATOM 3828 C CA . VAL B 1 71 ? -34.92500 6.70800 -2.40300 1.000 75.77581 522 VAL B CA 1
ATOM 3829 C C . VAL B 1 71 ? -35.92500 6.29900 -1.33400 1.000 82.96806 522 VAL B C 1
ATOM 3830 O O . VAL B 1 71 ? -37.01500 5.81200 -1.65900 1.000 75.72881 522 VAL B O 1
ATOM 3834 N N . ASN B 1 72 ? -35.55600 6.48900 -0.06600 1.000 78.26295 523 ASN B N 1
ATOM 3835 C CA . ASN B 1 72 ? -36.39900 6.12900 1.06800 1.000 80.63181 523 ASN B CA 1
ATOM 3836 C C . ASN B 1 72 ? -37.08500 4.78200 0.89900 1.000 81.94392 523 ASN B C 1
ATOM 3837 O O . ASN B 1 72 ? -38.31400 4.72300 0.78500 1.000 94.25606 523 ASN B O 1
ATOM 3842 N N . ASP B 1 73 ? -36.29000 3.71200 0.83900 1.000 82.10988 524 ASP B N 1
ATOM 3843 C CA . ASP B 1 73 ? -36.77800 2.34000 0.72300 1.000 98.30317 524 ASP B CA 1
ATOM 3844 C C . ASP B 1 73 ? -37.21200 1.97400 -0.69600 1.000 100.90168 524 ASP B C 1
ATOM 3845 O O . ASP B 1 73 ? -37.30000 0.78800 -1.01600 1.000 104.59941 524 ASP B O 1
ATOM 3850 N N . THR B 1 74 ? -37.48800 2.94000 -1.57100 1.000 92.41920 525 THR B N 1
ATOM 3851 C CA . THR B 1 74 ? -38.00700 2.61700 -2.90000 1.000 90.34879 525 THR B CA 1
ATOM 3852 C C . THR B 1 74 ? -36.85600 2.56600 -3.89900 1.000 81.89421 525 THR B C 1
ATOM 3853 O O . THR B 1 74 ? -36.27300 3.59900 -4.23300 1.000 80.10417 525 THR B O 1
ATOM 3857 N N . CYS B 1 75 ? -36.52800 1.36200 -4.36800 1.000 82.49537 526 CYS B N 1
ATOM 3858 C CA . CYS B 1 75 ? -35.54700 1.21900 -5.43300 1.000 85.04332 526 CYS B CA 1
ATOM 3859 C C . CYS B 1 75 ? -36.06500 1.91100 -6.68300 1.000 80.49215 526 CYS B C 1
ATOM 3860 O O . CYS B 1 75 ? -37.20200 1.68100 -7.10500 1.000 81.76293 526 CYS B O 1
ATOM 3863 N N . VAL B 1 76 ? -35.23700 2.80700 -7.23000 1.000 79.02359 527 VAL B N 1
ATOM 3864 C CA . VAL B 1 76 ? -35.59900 3.58700 -8.45000 1.000 80.02881 527 VAL B CA 1
ATOM 3865 C C . VAL B 1 76 ? -34.67600 3.16200 -9.59500 1.000 90.87882 527 VAL B C 1
ATOM 3866 O O . VAL B 1 76 ? -34.55300 3.92900 -10.57000 1.000 85.45863 527 VAL B O 1
ATOM 3870 N N . LEU B 1 77 ? -34.05600 1.98300 -9.47300 1.000 99.16185 528 LEU B N 1
ATOM 3871 C CA . LEU B 1 77 ? -33.15000 1.45800 -10.53000 1.000 90.69720 528 LEU B CA 1
ATOM 3872 C C . LEU B 1 77 ? -33.99600 1.02800 -11.73300 1.000 96.08491 528 LEU B C 1
ATOM 3873 O O . LEU B 1 77 ? -34.30900 -0.17400 -11.83800 1.000 99.27405 528 LEU B O 1
ATOM 3878 N N . GLY B 1 78 ? -34.34700 1.98400 -12.59900 1.000 93.75412 529 GLY B N 1
ATOM 3879 C CA . GLY B 1 78 ? -35.17900 1.70700 -13.78500 1.000 97.02160 529 GLY B CA 1
ATOM 3880 C C . GLY B 1 78 ? -36.39100 2.62200 -13.83900 1.000 98.37010 529 GLY B C 1
ATOM 3881 O O . GLY B 1 78 ? -37.19100 2.48000 -14.78500 1.000 89.01378 529 GLY B O 1
ATOM 3882 N N . HIS B 1 79 ? -36.52500 3.52900 -12.86300 1.000 101.72675 530 HIS B N 1
ATOM 3883 C CA . HIS B 1 79 ? -37.64800 4.44900 -12.84300 1.000 96.57592 530 HIS B CA 1
ATOM 3884 C C . HIS B 1 79 ? -37.42900 5.56300 -13.86200 1.000 104.52444 530 HIS B C 1
ATOM 3885 O O . HIS B 1 79 ? -36.31300 5.79900 -14.33900 1.000 91.60923 530 HIS B O 1
ATOM 3892 N N . THR B 1 80 ? -38.51500 6.25500 -14.19300 1.000 107.63401 531 THR B N 1
ATOM 3893 C CA . THR B 1 80 ? -38.45200 7.34100 -15.15900 1.000 102.55622 531 THR B CA 1
ATOM 3894 C C . THR B 1 80 ? -38.07200 8.65200 -1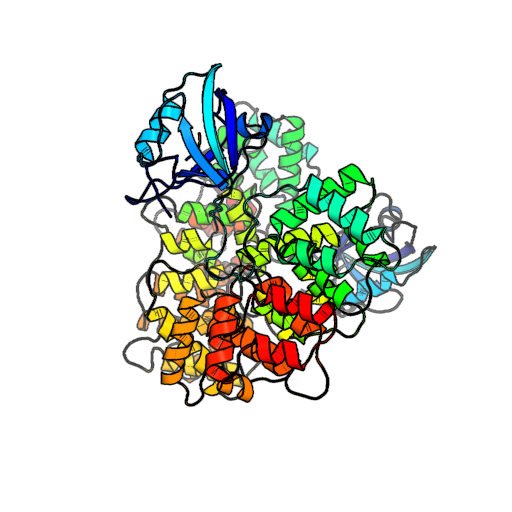4.47800 1.000 95.43202 531 THR B C 1
ATOM 3895 O O . THR B 1 80 ? -38.37400 8.87800 -13.30000 1.000 85.78999 531 THR B O 1
ATOM 3899 N N . HIS B 1 81 ? -37.39200 9.51000 -15.24600 1.000 98.05716 532 HIS B N 1
ATOM 3900 C CA . HIS B 1 81 ? -37.00500 10.84400 -14.79400 1.000 102.45254 532 HIS B CA 1
ATOM 3901 C C . HIS B 1 81 ? -38.13200 11.55400 -14.05100 1.000 99.44559 532 HIS B C 1
ATOM 3902 O O . HIS B 1 81 ? -37.94600 12.03700 -12.92900 1.000 106.51012 532 HIS B O 1
ATOM 3909 N N . ALA B 1 82 ? -39.32000 11.60200 -14.65800 1.000 94.42747 533 ALA B N 1
ATOM 3910 C CA . ALA B 1 82 ? -40.44400 12.30200 -14.04400 1.000 98.91943 533 ALA B CA 1
ATOM 3911 C C . ALA B 1 82 ? -40.93900 11.60500 -12.78500 1.000 96.83864 533 ALA B C 1
ATOM 3912 O O . ALA B 1 82 ? -41.46500 12.26500 -11.88200 1.000 92.67037 533 ALA B O 1
ATOM 3914 N N . GLN B 1 83 ? -40.79600 10.28100 -12.70800 1.000 92.55611 534 GLN B N 1
ATOM 3915 C CA . GLN B 1 83 ? -41.25500 9.56300 -11.52400 1.000 95.12228 534 GLN B CA 1
ATOM 3916 C C . GLN B 1 83 ? -40.38900 9.89200 -10.31300 1.000 96.59231 534 GLN B C 1
ATOM 3917 O O . GLN B 1 83 ? -40.90800 10.16700 -9.22500 1.000 93.47836 534 GLN B O 1
ATOM 3923 N N . VAL B 1 84 ? -39.06600 9.87900 -10.48400 1.000 82.94648 535 VAL B N 1
ATOM 3924 C CA . VAL B 1 84 ? -38.19600 10.12300 -9.34000 1.000 89.54003 535 VAL B CA 1
ATOM 3925 C C . VAL B 1 84 ? -38.14800 11.60600 -8.99600 1.000 89.80406 535 VAL B C 1
ATOM 3926 O O . VAL B 1 84 ? -37.98200 11.96600 -7.82600 1.000 83.89371 535 VAL B O 1
ATOM 3930 N N . VAL B 1 85 ? -38.31300 12.48800 -9.98500 1.000 87.26133 536 VAL B N 1
ATOM 3931 C CA . VAL B 1 85 ? -38.36500 13.91600 -9.69100 1.000 89.19434 536 VAL B CA 1
ATOM 3932 C C . VAL B 1 85 ? -39.60200 14.24000 -8.86100 1.000 91.56209 536 VAL B C 1
ATOM 3933 O O . VAL B 1 85 ? -39.54000 15.03200 -7.91200 1.000 92.60243 536 VAL B O 1
ATOM 3937 N N . LYS B 1 86 ? -40.73600 13.61400 -9.18700 1.000 78.52358 537 LYS B N 1
ATOM 3938 C CA . LYS B 1 86 ? -41.94900 13.82600 -8.40600 1.000 85.02411 537 LYS B CA 1
ATOM 3939 C C . LYS B 1 86 ? -41.77600 13.33500 -6.97200 1.000 74.15334 537 LYS B C 1
ATOM 3940 O O . LYS B 1 86 ? -42.32700 13.92800 -6.03600 1.000 80.80719 537 LYS B O 1
ATOM 3946 N N . ILE B 1 87 ? -41.01600 12.25300 -6.78000 1.000 71.46919 538 ILE B N 1
ATOM 3947 C CA . ILE B 1 87 ? -40.70500 11.78700 -5.43000 1.000 77.01314 538 ILE B CA 1
ATOM 3948 C C . ILE B 1 87 ? -40.04200 12.89900 -4.62800 1.000 71.56194 538 ILE B C 1
ATOM 3949 O O . ILE B 1 87 ? -40.43100 13.18500 -3.49000 1.000 71.46880 538 ILE B O 1
ATOM 3954 N N . PHE B 1 88 ? -39.04900 13.56500 -5.22400 1.000 72.92213 539 PHE B N 1
ATOM 3955 C CA . PHE B 1 88 ? -38.28900 14.57100 -4.48900 1.000 75.57783 539 PHE B CA 1
ATOM 3956 C C . PHE B 1 88 ? -39.11400 15.82700 -4.23400 1.000 86.31519 539 PHE B C 1
ATOM 3957 O O . PHE B 1 88 ? -38.98100 16.45600 -3.17700 1.000 81.25524 539 PHE B O 1
ATOM 3965 N N . GLN B 1 89 ? -39.96900 16.21000 -5.18400 1.000 78.42359 540 GLN B N 1
ATOM 3966 C CA . GLN B 1 89 ? -40.77600 17.41300 -5.02200 1.000 82.21606 540 GLN B CA 1
ATOM 3967 C C . GLN B 1 89 ? -41.97800 17.20600 -4.11600 1.000 85.67655 540 GLN B C 1
ATOM 3968 O O . GLN B 1 89 ? -42.48100 18.18200 -3.55100 1.000 92.67815 540 GLN B O 1
ATOM 3974 N N . SER B 1 90 ? -42.44800 15.96700 -3.96200 1.000 90.31038 541 SER B N 1
ATOM 3975 C CA . SER B 1 90 ? -43.52500 15.69600 -3.02000 1.000 91.03029 541 SER B CA 1
ATOM 3976 C C . SER B 1 90 ? -43.06700 15.78600 -1.57300 1.000 80.18270 541 SER B C 1
ATOM 3977 O O . SER B 1 90 ? -43.91600 15.83300 -0.67700 1.000 87.35986 541 SER B O 1
ATOM 3980 N N . ILE B 1 91 ? -41.76400 15.80000 -1.32700 1.000 75.05983 542 ILE B N 1
ATOM 3981 C CA . ILE B 1 91 ? -41.25100 15.92800 0.04000 1.000 80.24424 542 ILE B CA 1
ATOM 3982 C C . ILE B 1 91 ? -41.53900 17.33700 0.54700 1.000 81.85459 542 ILE B C 1
ATOM 3983 O O . ILE B 1 91 ? -41.18400 18.31800 -0.12800 1.000 80.06672 542 ILE B O 1
ATOM 3988 N N . PRO B 1 92 ? -42.19100 17.49600 1.69200 1.000 82.55063 543 PRO B N 1
ATOM 3989 C CA . PRO B 1 92 ? -42.36500 18.83800 2.25400 1.000 83.20542 543 PRO B CA 1
ATOM 3990 C C . PRO B 1 92 ? -41.06000 19.36600 2.82700 1.000 78.01283 543 PRO B C 1
ATOM 3991 O O . PRO B 1 92 ? -40.10400 18.62400 3.06700 1.000 79.24983 543 PRO B O 1
ATOM 3995 N N . ILE B 1 93 ? -41.03200 20.68400 3.03900 1.000 82.25538 544 ILE B N 1
ATOM 3996 C CA . ILE B 1 93 ? -39.89100 21.31100 3.69400 1.000 83.98560 544 ILE B CA 1
ATOM 3997 C C . ILE B 1 93 ? -39.75100 20.75900 5.10600 1.000 84.58412 544 ILE B C 1
ATOM 3998 O O . ILE B 1 93 ? -40.74400 20.52200 5.80700 1.000 93.94090 544 ILE B O 1
ATOM 4003 N N . GLY B 1 94 ? -38.50600 20.55000 5.53100 1.000 78.58678 545 GLY B N 1
ATOM 4004 C CA . GLY B 1 94 ? -38.22400 19.97900 6.82500 1.000 76.07175 545 GLY B CA 1
ATOM 4005 C C . GLY B 1 94 ? -38.24600 18.47100 6.86300 1.000 76.89632 545 GLY B C 1
ATOM 4006 O O . GLY B 1 94 ? -37.68100 17.88100 7.79400 1.000 88.21072 545 GLY B O 1
ATOM 4007 N N . ALA B 1 95 ? -38.86500 17.82400 5.87900 1.000 67.07164 546 ALA B N 1
ATOM 4008 C CA . ALA B 1 95 ? -38.91500 16.37200 5.83800 1.000 69.07743 546 ALA B CA 1
ATOM 4009 C C . ALA B 1 95 ? -37.59600 15.80000 5.32600 1.000 80.07307 546 ALA B C 1
ATOM 4010 O O . ALA B 1 95 ? -36.88100 16.42000 4.53000 1.000 82.37551 546 ALA B O 1
ATOM 4012 N N . SER B 1 96 ? -37.28100 14.60100 5.79800 1.000 84.88300 547 SER B N 1
ATOM 4013 C CA . SER B 1 96 ? -36.00800 13.95400 5.53100 1.000 77.96274 547 SER B CA 1
ATOM 4014 C C . SER B 1 96 ? -36.17700 12.84600 4.49700 1.000 80.45455 547 SER B C 1
ATOM 4015 O O . SER B 1 96 ? -37.22000 12.19400 4.42100 1.000 87.79162 547 SER B O 1
ATOM 4018 N N . VAL B 1 97 ? -35.13700 12.64000 3.69600 1.000 87.91784 548 VAL B N 1
ATOM 4019 C CA . VAL B 1 97 ? -35.12000 11.57800 2.70100 1.000 76.49268 548 VAL B CA 1
ATOM 4020 C C . VAL B 1 97 ? -33.79500 10.83600 2.80900 1.000 73.98174 548 VAL B C 1
ATOM 4021 O O . VAL B 1 97 ? -32.75200 11.44300 3.08000 1.000 74.81081 548 VAL B O 1
ATOM 4025 N N . ASP B 1 98 ? -33.84300 9.51800 2.63300 1.000 75.16838 549 ASP B N 1
ATOM 4026 C CA . ASP B 1 98 ? -32.65000 8.68400 2.59800 1.000 87.66822 549 ASP B CA 1
ATOM 4027 C C . ASP B 1 98 ? -32.35500 8.29100 1.15700 1.000 87.08757 549 ASP B C 1
ATOM 4028 O O . ASP B 1 98 ? -33.23300 7.77800 0.45100 1.000 76.67435 549 ASP B O 1
ATOM 4033 N N . LEU B 1 99 ? -31.12400 8.53400 0.72500 1.000 89.90130 550 LEU B N 1
ATOM 4034 C CA . LEU B 1 99 ? -30.68300 8.20700 -0.62300 1.000 81.12495 550 LEU B CA 1
ATOM 4035 C C . LEU B 1 99 ? -29.63100 7.11600 -0.54200 1.000 81.32393 550 LEU B C 1
ATOM 4036 O O . LEU B 1 99 ? -28.62200 7.27300 0.15400 1.000 85.56254 550 LEU B O 1
ATOM 4041 N N . GLU B 1 100 ? -29.86600 6.01700 -1.24800 1.000 76.89609 551 GLU B N 1
ATOM 4042 C CA . GLU B 1 100 ? -28.83400 5.01600 -1.46000 1.000 80.89324 551 GLU B CA 1
ATOM 4043 C C . GLU B 1 100 ? -28.08100 5.37600 -2.73000 1.000 91.91732 551 GLU B C 1
ATOM 4044 O O . GLU B 1 100 ? -28.67700 5.45200 -3.81000 1.000 83.78809 551 GLU B O 1
ATOM 4050 N N . LEU B 1 101 ? -26.77900 5.60300 -2.59600 1.000 92.22791 552 LEU B N 1
ATOM 4051 C CA . LEU B 1 101 ? -25.94300 6.04700 -3.70000 1.000 101.75003 552 LEU B CA 1
ATOM 4052 C C . LEU B 1 101 ? -24.90000 4.98900 -4.02100 1.000 101.80325 552 LEU B C 1
ATOM 4053 O O . LEU B 1 101 ? -24.17700 4.52800 -3.12900 1.000 106.35558 552 LEU B O 1
ATOM 4058 N N . CYS B 1 102 ? -24.82800 4.61100 -5.29100 1.000 90.20405 553 CYS B N 1
ATOM 4059 C CA . CYS B 1 102 ? -23.82600 3.67400 -5.78500 1.000 99.75314 553 CYS B CA 1
ATOM 4060 C C . CYS B 1 102 ? -22.77800 4.48700 -6.53200 1.000 97.71247 553 CYS B C 1
ATOM 4061 O O . CYS B 1 102 ? -23.02600 4.96300 -7.64300 1.000 84.55321 553 CYS B O 1
ATOM 4064 N N . ARG B 1 103 ? -21.61500 4.65900 -5.90900 1.000 102.31512 554 ARG B N 1
ATOM 4065 C CA . ARG B 1 103 ? -20.48600 5.33800 -6.52800 1.000 110.44749 554 ARG B CA 1
ATOM 4066 C C . ARG B 1 103 ? -19.52200 4.31100 -7.10700 1.000 107.04010 554 ARG B C 1
ATOM 4067 O O . ARG B 1 103 ? -19.30200 3.24600 -6.52200 1.000 105.67329 554 ARG B O 1
ATOM 4075 N N . GLY B 1 104 ? -18.96100 4.63500 -8.26700 1.000 113.83580 555 GLY B N 1
ATOM 4076 C CA . GLY B 1 104 ? -18.07100 3.73200 -8.96700 1.000 116.62059 555 GLY B CA 1
ATOM 4077 C C . GLY B 1 104 ? -18.41100 3.64200 -10.44000 1.000 111.85990 555 GLY B C 1
ATOM 4078 O O . GLY B 1 104 ? -17.71000 2.98300 -11.21300 1.000 113.95695 555 GLY B O 1
ATOM 4079 N N . TYR B 1 105 ? -19.49500 4.31100 -10.83300 1.000 107.09107 556 TYR B N 1
ATOM 4080 C CA . TYR B 1 105 ? -19.99500 4.31700 -12.20600 1.000 108.48941 556 TYR B CA 1
ATOM 4081 C C . TYR B 1 105 ? -19.99900 5.76400 -12.67500 1.000 110.39634 556 TYR B C 1
ATOM 4082 O O . TYR B 1 105 ? -20.97900 6.49400 -12.45700 1.000 111.28122 556 TYR B O 1
ATOM 4091 N N . PRO B 1 106 ? -18.92900 6.22700 -13.31300 1.000 122.76299 557 PRO B N 1
ATOM 4092 C CA . PRO B 1 106 ? -18.88900 7.62000 -13.76700 1.000 125.14127 557 PRO B CA 1
ATOM 4093 C C . PRO B 1 106 ? -19.81200 7.84600 -14.95400 1.000 121.32801 557 PRO B C 1
ATOM 4094 O O . PRO B 1 106 ? -20.26600 6.91300 -15.61800 1.000 116.33811 557 PRO B O 1
ATOM 4098 N N . LEU B 1 107 ? -20.09200 9.12100 -15.21000 1.000 117.91050 558 LEU B N 1
ATOM 4099 C CA . LEU B 1 107 ? -20.99200 9.48500 -16.29500 1.000 111.44982 558 LEU B CA 1
ATOM 4100 C C . LEU B 1 107 ? -20.51700 10.66800 -17.11700 1.000 117.11618 558 LEU B C 1
ATOM 4101 O O . LEU B 1 107 ? -21.11800 10.94000 -18.15900 1.000 119.98649 558 LEU B O 1
ATOM 4103 N N . GLY B 1 108 ? -19.48100 11.38400 -16.69300 1.000 110.10117 559 GLY B N 1
ATOM 4104 C CA . GLY B 1 108 ? -18.94700 12.49900 -17.44300 1.000 114.79777 559 GLY B CA 1
ATOM 4105 C C . GLY B 1 108 ? -17.70900 12.19000 -18.25500 1.000 121.84285 559 GLY B C 1
ATOM 4106 O O . GLY B 1 108 ? -17.14000 13.10700 -18.86000 1.000 106.81783 559 GLY B O 1
ATOM 4107 N N . SER B 1 109 ? -17.27600 10.93500 -18.29600 1.000 122.28997 560 SER B N 1
ATOM 4108 C CA . SER B 1 109 ? -16.04900 10.55800 -18.97900 1.000 115.13571 560 SER B CA 1
ATOM 4109 C C . SER B 1 109 ? -16.30200 10.33000 -20.46400 1.000 115.37669 560 SER B C 1
ATOM 4110 O O . SER B 1 109 ? -17.42900 10.09000 -20.90300 1.000 114.68782 560 SER B O 1
ATOM 4113 N N . SER B 1 110 ? -15.22600 10.41600 -21.23700 1.000 112.30984 561 SER B N 1
ATOM 4114 C CA . SER B 1 110 ? -15.27100 10.05000 -22.64200 1.000 117.55875 561 SER B CA 1
ATOM 4115 C C . SER B 1 110 ? -15.14000 8.54000 -22.77700 1.000 113.92297 561 SER B C 1
ATOM 4116 O O . SER B 1 110 ? -14.43800 7.89100 -21.99700 1.000 118.47858 561 SER B O 1
ATOM 4119 N N . ALA B 1 111 ? -15.82500 7.98000 -23.76800 1.000 101.27397 562 ALA B N 1
ATOM 4120 C CA . ALA B 1 111 ? -15.72600 6.54700 -24.00100 1.000 98.27930 562 ALA B CA 1
ATOM 4121 C C . ALA B 1 111 ? -14.42700 6.14600 -24.68400 1.000 99.93554 562 ALA B C 1
ATOM 4122 O O . ALA B 1 111 ? -14.24500 4.95600 -24.97200 1.000 100.10647 562 ALA B O 1
ATOM 4124 N N . TYR B 1 112 ? -13.51900 7.09100 -24.94100 1.000 99.78119 563 TYR B N 1
ATOM 4125 C CA . TYR B 1 112 ? -12.33800 6.82600 -25.75500 1.000 111.90782 563 TYR B CA 1
ATOM 4126 C C . TYR B 1 112 ? -11.02600 7.14400 -25.04600 1.000 105.47512 563 TYR B C 1
ATOM 4127 O O . TYR B 1 112 ? -9.96600 7.08900 -25.68200 1.000 100.83403 563 TYR B O 1
ATOM 4136 N N . GLY B 1 113 ? -11.06300 7.47400 -23.75500 1.000 98.17007 564 GLY B N 1
ATOM 4137 C CA . GLY B 1 113 ? -9.83800 7.55300 -22.98400 1.000 97.89461 564 GLY B CA 1
ATOM 4138 C C . GLY B 1 113 ? -9.26300 6.17600 -22.71000 1.000 97.09118 564 GLY B C 1
ATOM 4139 O O . GLY B 1 113 ? -9.97600 5.17500 -22.65800 1.000 96.19607 564 GLY B O 1
ATOM 4140 N N . SER B 1 114 ? -7.94300 6.12300 -22.54800 1.000 97.71878 565 SER B N 1
ATOM 4141 C CA . SER B 1 114 ? -7.28600 4.85800 -22.24600 1.000 97.28122 565 SER B CA 1
ATOM 4142 C C . SER B 1 114 ? -7.23100 4.58100 -20.75300 1.000 104.65047 565 SER B C 1
ATOM 4143 O O . SER B 1 114 ? -7.23500 3.41400 -20.34300 1.000 99.14228 565 SER B O 1
ATOM 4146 N N . VAL B 1 115 ? -7.18500 5.62500 -19.93500 1.000 97.08282 566 VAL B N 1
ATOM 4147 C CA . VAL B 1 115 ? -7.15900 5.48800 -18.48700 1.000 95.44830 566 VAL B CA 1
ATOM 4148 C C . VAL B 1 115 ? -8.54400 5.82700 -17.95400 1.000 97.59360 566 VAL B C 1
ATOM 4149 O O . VAL B 1 115 ? -9.08200 6.90800 -18.22300 1.000 98.45353 566 VAL B O 1
ATOM 4153 N N . LYS B 1 116 ? -9.13100 4.89000 -17.22100 1.000 99.68596 567 LYS B N 1
ATOM 4154 C CA . LYS B 1 116 ? -10.43000 5.06200 -16.59100 1.000 107.62317 567 LYS B CA 1
ATOM 4155 C C . LYS B 1 116 ? -10.24800 5.24900 -15.09000 1.000 99.88899 567 LYS B C 1
ATOM 4156 O O . LYS B 1 116 ? -9.16900 5.02000 -14.53700 1.000 97.38638 567 LYS B O 1
ATOM 4162 N N . ALA B 1 117 ? -11.32600 5.66500 -14.43100 1.000 104.16839 568 ALA B N 1
ATOM 4163 C CA . ALA B 1 117 ? -11.30000 5.82300 -12.98400 1.000 98.99236 568 ALA B CA 1
ATOM 4164 C C . ALA B 1 117 ? -11.26900 4.46200 -12.29800 1.000 97.26916 568 ALA B C 1
ATOM 4165 O O . ALA B 1 117 ? -11.91100 3.50700 -12.74300 1.000 88.40549 568 ALA B O 1
ATOM 4167 N N . TYR B 1 118 ? -10.51100 4.38200 -11.20700 1.000 113.05259 569 TYR B N 1
ATOM 4168 C CA . TYR B 1 118 ? -10.33900 3.13700 -10.46700 1.000 107.78151 569 TYR B CA 1
ATOM 4169 C C . TYR B 1 118 ? -11.61300 2.80900 -9.69300 1.000 94.09619 569 TYR B C 1
ATOM 4170 O O . TYR B 1 118 ? -12.17400 3.67500 -9.01300 1.000 91.46532 569 TYR B O 1
ATOM 4179 N N . THR B 1 119 ? -12.06300 1.55400 -9.79000 1.000 103.24905 570 THR B N 1
ATOM 4180 C CA . THR B 1 119 ? -13.34200 1.13600 -9.21900 1.000 109.48759 570 THR B CA 1
ATOM 4181 C C . THR B 1 119 ? -13.35800 1.23400 -7.69600 1.000 118.12661 570 THR B C 1
ATOM 4182 O O . THR B 1 119 ? -14.05000 2.08800 -7.13400 1.000 114.07653 570 THR B O 1
ATOM 4186 N N . ASN B 1 120 ? -12.61300 0.35800 -7.02000 1.000 121.11678 571 ASN B N 1
ATOM 4187 C CA . ASN B 1 120 ? -12.55100 0.35500 -5.55700 1.000 116.17863 571 ASN B CA 1
ATOM 4188 C C . ASN B 1 120 ? -11.52400 1.39000 -5.09400 1.000 112.46350 571 ASN B C 1
ATOM 4189 O O . ASN B 1 120 ? -10.43400 1.07400 -4.61600 1.000 113.95077 571 ASN B O 1
ATOM 4194 N N . PHE B 1 121 ? -11.90000 2.65700 -5.24900 1.000 109.60859 572 PHE B N 1
ATOM 4195 C CA . PHE B 1 121 ? -10.96400 3.75100 -5.02100 1.000 106.10947 572 PHE B CA 1
ATOM 4196 C C . PHE B 1 121 ? -10.88700 4.11000 -3.54000 1.000 97.26473 572 PHE B C 1
ATOM 4197 O O . PHE B 1 121 ? -11.91500 4.26200 -2.87100 1.000 103.16958 572 PHE B O 1
ATOM 4205 N N . ASP B 1 122 ? -9.65800 4.25300 -3.03700 1.000 102.93795 573 ASP B N 1
ATOM 4206 C CA . ASP B 1 122 ? -9.39400 4.69100 -1.66500 1.000 107.01177 573 ASP B CA 1
ATOM 4207 C C . ASP B 1 122 ? -8.20400 5.64600 -1.72800 1.000 104.94945 573 ASP B C 1
ATOM 4208 O O . ASP B 1 122 ? -7.05600 5.21300 -1.88000 1.000 107.73367 573 ASP B O 1
ATOM 4213 N N . ALA B 1 123 ? -8.48300 6.94800 -1.60900 1.000 100.10510 574 ALA B N 1
ATOM 4214 C CA . ALA B 1 123 ? -7.43500 7.95600 -1.75400 1.000 97.82171 574 ALA B CA 1
ATOM 4215 C C . ALA B 1 123 ? -6.42600 7.88700 -0.61500 1.000 100.38927 574 ALA B C 1
ATOM 4216 O O . ALA B 1 123 ? -5.21500 8.00200 -0.84600 1.000 104.31383 574 ALA B O 1
ATOM 4218 N N . GLU B 1 124 ? -6.90400 7.70200 0.62000 1.000 107.05452 575 GLU B N 1
ATOM 4219 C CA . GLU B 1 124 ? -6.01000 7.69300 1.77500 1.000 108.23758 575 GLU B CA 1
ATOM 4220 C C . GLU B 1 124 ? -4.99900 6.55600 1.69200 1.000 107.15580 575 GLU B C 1
ATOM 4221 O O . GLU B 1 124 ? -3.82200 6.73900 2.02200 1.000 106.88107 575 GLU B O 1
ATOM 4227 N N . ARG B 1 125 ? -5.44000 5.37000 1.26100 1.000 106.81918 576 ARG B N 1
ATOM 4228 C CA . ARG B 1 125 ? -4.51500 4.25500 1.07800 1.000 112.90478 576 ARG B CA 1
ATOM 4229 C C . ARG B 1 125 ? -3.49300 4.55600 -0.01600 1.000 114.62562 576 ARG B C 1
ATOM 4230 O O . ARG B 1 125 ? -2.29600 4.29200 0.15300 1.000 100.35523 576 ARG B O 1
ATOM 4238 N N . ASP B 1 126 ? -3.94600 5.11800 -1.14200 1.000 97.19104 577 ASP B N 1
ATOM 4239 C CA . ASP B 1 126 ? -3.02400 5.45000 -2.22400 1.000 97.31869 577 ASP B CA 1
ATOM 4240 C C . ASP B 1 126 ? -2.02600 6.51400 -1.78900 1.000 97.14691 577 ASP B C 1
ATOM 4241 O O . ASP B 1 126 ? -0.84500 6.45200 -2.15100 1.000 100.31784 577 ASP B O 1
ATOM 4246 N N . ALA B 1 127 ? -2.47900 7.49700 -1.00700 1.000 95.02878 578 ALA B N 1
ATOM 4247 C CA . ALA B 1 127 ? -1.55000 8.48100 -0.46500 1.000 96.15657 578 ALA B CA 1
ATOM 4248 C C . ALA B 1 127 ? -0.52200 7.81500 0.43900 1.000 99.91056 578 ALA B C 1
ATOM 4249 O O . ALA B 1 127 ? 0.66600 8.15500 0.39800 1.000 110.17199 578 ALA B O 1
ATOM 4251 N N . LEU B 1 128 ? -0.96100 6.85100 1.25000 1.000 101.38063 579 LEU B N 1
ATOM 4252 C CA . LEU B 1 128 ? -0.03900 6.13100 2.11900 1.000 111.28253 579 LEU B CA 1
ATOM 4253 C C . LEU B 1 128 ? 0.91900 5.26800 1.30500 1.000 106.21813 579 LEU B C 1
ATOM 4254 O O . LEU B 1 128 ? 2.13300 5.28600 1.53700 1.000 103.22848 579 LEU B O 1
ATOM 4259 N N . ASN B 1 129 ? 0.38600 4.50000 0.34700 1.000 98.59459 580 ASN B N 1
ATOM 4260 C CA . ASN B 1 129 ? 1.23300 3.65600 -0.49200 1.000 103.07973 580 ASN B CA 1
ATOM 4261 C C . ASN B 1 129 ? 2.27500 4.47900 -1.23800 1.000 101.71376 580 ASN B C 1
ATOM 4262 O O . ASN B 1 129 ? 3.42400 4.04600 -1.39600 1.000 109.46338 580 ASN B O 1
ATOM 4267 N N . ILE B 1 130 ? 1.89300 5.67000 -1.70300 1.000 90.52802 581 ILE B N 1
ATOM 4268 C CA . ILE B 1 130 ? 2.83600 6.51800 -2.42400 1.000 93.92999 581 ILE B CA 1
ATOM 4269 C C . ILE B 1 130 ? 3.87200 7.09600 -1.46900 1.000 92.38294 581 ILE B C 1
ATOM 4270 O O . ILE B 1 130 ? 5.05500 7.20900 -1.81100 1.000 93.33706 581 ILE B O 1
ATOM 4275 N N . GLU B 1 131 ? 3.45200 7.45100 -0.25200 1.000 97.75284 582 GLU B N 1
ATOM 4276 C CA . GLU B 1 131 ? 4.40800 7.95100 0.73200 1.000 101.72731 582 GLU B CA 1
ATOM 4277 C C . GLU B 1 131 ? 5.41100 6.87300 1.12100 1.000 99.36875 582 GLU B C 1
ATOM 4278 O O . GLU B 1 131 ? 6.60700 7.15200 1.27100 1.000 104.65637 582 GLU B O 1
ATOM 4284 N N . THR B 1 132 ? 4.94400 5.63300 1.29400 1.000 103.31757 583 THR B N 1
ATOM 4285 C CA . THR B 1 132 ? 5.86600 4.52700 1.53100 1.000 103.91408 583 THR B CA 1
ATOM 4286 C C . THR B 1 132 ? 6.75900 4.29800 0.31800 1.000 110.21450 583 THR B C 1
ATOM 4287 O O . THR B 1 132 ? 7.95200 4.00200 0.46000 1.000 96.07224 583 THR B O 1
ATOM 4291 N N . ALA B 1 133 ? 6.19700 4.43500 -0.88600 1.000 92.07071 584 ALA B N 1
ATOM 4292 C CA . ALA B 1 133 ? 6.99900 4.27500 -2.09300 1.000 98.61144 584 ALA B CA 1
ATOM 4293 C C . ALA B 1 133 ? 8.04900 5.37700 -2.20800 1.000 103.66302 584 ALA B C 1
ATOM 4294 O O . ALA B 1 133 ? 9.17800 5.12500 -2.64500 1.000 86.49282 584 ALA B O 1
ATOM 4296 N N . ILE B 1 134 ? 7.70000 6.60300 -1.81000 1.000 105.06192 585 ILE B N 1
ATOM 4297 C CA . ILE B 1 134 ? 8.66600 7.69700 -1.85100 1.000 90.56409 585 ILE B CA 1
ATOM 4298 C C . ILE B 1 134 ? 9.74000 7.49600 -0.79100 1.000 92.74246 585 ILE B C 1
ATOM 4299 O O . ILE B 1 134 ? 10.93900 7.61300 -1.07000 1.000 104.09702 585 ILE B O 1
ATOM 4304 N N . LYS B 1 135 ? 9.32200 7.18600 0.44200 1.000 94.47066 586 LYS B N 1
ATOM 4305 C CA . LYS B 1 135 ? 10.24800 7.04900 1.56300 1.000 97.93506 586 LYS B CA 1
ATOM 4306 C C . LYS B 1 135 ? 11.24500 5.91300 1.37700 1.000 97.85675 586 LYS B C 1
ATOM 4307 O O . LYS B 1 135 ? 12.34700 5.98200 1.93200 1.000 99.69777 586 LYS B O 1
ATOM 4313 N N . THR B 1 136 ? 10.89300 4.88800 0.60100 1.000 95.97990 587 THR B N 1
ATOM 4314 C CA . THR B 1 136 ? 11.75300 3.72300 0.42200 1.000 108.14446 587 THR B CA 1
ATOM 4315 C C . THR B 1 136 ? 13.15200 4.12800 -0.03300 1.000 114.78524 587 THR B C 1
ATOM 4316 O O . THR B 1 136 ? 13.31900 5.03200 -0.85700 1.000 97.60556 587 THR B O 1
ATOM 4320 N N . LYS B 1 137 ? 14.15800 3.45600 0.52900 1.000 97.46986 588 LYS B N 1
ATOM 4321 C CA . LYS B 1 137 ? 15.53600 3.62000 0.08400 1.000 100.30131 588 LYS B CA 1
ATOM 4322 C C . LYS B 1 137 ? 15.63500 3.39800 -1.42100 1.000 99.38614 588 LYS B C 1
ATOM 4323 O O . LYS B 1 137 ? 15.26600 2.33400 -1.92700 1.000 106.15683 588 LYS B O 1
ATOM 4329 N N . GLY B 1 138 ? 16.11900 4.41300 -2.13900 1.000 90.72331 589 GLY B N 1
ATOM 4330 C CA . GLY B 1 138 ? 16.23400 4.34600 -3.58100 1.000 87.26297 589 GLY B CA 1
ATOM 4331 C C . GLY B 1 138 ? 14.98100 4.72300 -4.34300 1.000 99.68941 589 GLY B C 1
ATOM 4332 O O . GLY B 1 138 ? 15.04600 4.86600 -5.57500 1.000 97.98059 589 GLY B O 1
ATOM 4333 N N . VAL B 1 139 ? 13.85000 4.87900 -3.64900 1.000 95.32539 590 VAL B N 1
ATOM 4334 C CA . VAL B 1 139 ? 12.56400 5.28900 -4.21400 1.000 91.43264 590 VAL B CA 1
ATOM 4335 C C . VAL B 1 139 ? 11.96500 4.17200 -5.06300 1.000 92.17976 590 VAL B C 1
ATOM 4336 O O . VAL B 1 139 ? 12.55500 3.74500 -6.06200 1.000 92.04570 590 VAL B O 1
ATOM 4340 N N . ASP B 1 140 ? 10.78300 3.69400 -4.65900 1.000 82.42873 591 ASP B N 1
ATOM 4341 C CA . ASP B 1 140 ? 10.04800 2.64200 -5.36600 1.000 81.31886 591 ASP B CA 1
ATOM 4342 C C . ASP B 1 140 ? 9.23700 3.29900 -6.47800 1.000 100.35806 591 ASP B C 1
ATOM 4343 O O . ASP B 1 140 ? 8.03800 3.55800 -6.35100 1.000 91.69279 591 ASP B O 1
ATOM 4348 N N . GLU B 1 141 ? 9.92000 3.57100 -7.59300 1.000 89.57588 592 GLU B N 1
ATOM 4349 C CA . GLU B 1 141 ? 9.27400 4.23200 -8.72300 1.000 76.35338 592 GLU B CA 1
ATOM 4350 C C . GLU B 1 141 ? 8.11800 3.40200 -9.26400 1.000 73.73954 592 GLU B C 1
ATOM 4351 O O . GLU B 1 141 ? 7.06500 3.94700 -9.61500 1.000 85.74533 592 GLU B O 1
ATOM 4357 N N . VAL B 1 142 ? 8.29400 2.07800 -9.32200 1.000 85.68796 593 VAL B N 1
ATOM 4358 C CA . VAL B 1 142 ? 7.30500 1.19800 -9.94200 1.000 85.29010 593 VAL B CA 1
ATOM 4359 C C . VAL B 1 142 ? 5.95200 1.32700 -9.25300 1.000 82.84715 593 VAL B C 1
ATOM 4360 O O . VAL B 1 142 ? 4.90700 1.39500 -9.91300 1.000 76.54667 593 VAL B O 1
ATOM 4364 N N . THR B 1 143 ? 5.94800 1.36400 -7.91900 1.000 90.27937 594 THR B N 1
ATOM 4365 C CA . THR B 1 143 ? 4.69200 1.50900 -7.19100 1.000 77.80562 594 THR B CA 1
ATOM 4366 C C . THR B 1 143 ? 4.03100 2.85100 -7.49000 1.000 91.20122 594 THR B C 1
ATOM 4367 O O . THR B 1 143 ? 2.81700 2.91600 -7.72000 1.000 77.07704 594 THR B O 1
ATOM 4371 N N . ILE B 1 144 ? 4.81700 3.93100 -7.51000 1.000 80.97952 595 ILE B N 1
ATOM 4372 C CA . ILE B 1 144 ? 4.25400 5.25000 -7.78400 1.000 76.41576 595 ILE B CA 1
ATOM 4373 C C . ILE B 1 144 ? 3.65300 5.29100 -9.17800 1.000 82.51799 595 ILE B C 1
ATOM 4374 O O . ILE B 1 144 ? 2.59400 5.88800 -9.39700 1.000 72.54488 595 ILE B O 1
ATOM 4379 N N . VAL B 1 145 ? 4.31400 4.65000 -10.14100 1.000 87.33888 596 VAL B N 1
ATOM 4380 C CA . VAL B 1 145 ? 3.79300 4.61100 -11.50300 1.000 73.50262 596 VAL B CA 1
ATOM 4381 C C . VAL B 1 145 ? 2.58000 3.69000 -11.58900 1.000 93.46259 596 VAL B C 1
ATOM 4382 O O . VAL B 1 145 ? 1.58500 4.01400 -12.25200 1.000 72.60494 596 VAL B O 1
ATOM 4386 N N . ASN B 1 146 ? 2.62900 2.53700 -10.91000 1.000 93.50813 597 ASN B N 1
ATOM 4387 C CA . ASN B 1 146 ? 1.49500 1.61600 -10.94100 1.000 81.50397 597 ASN B CA 1
ATOM 4388 C C . ASN B 1 146 ? 0.23100 2.26000 -10.38800 1.000 93.55157 597 ASN B C 1
ATOM 4389 O O . ASN B 1 146 ? -0.87800 1.90500 -10.80300 1.000 98.31420 597 ASN B O 1
ATOM 4394 N N . ILE B 1 147 ? 0.37100 3.21300 -9.46700 1.000 82.82053 598 ILE B N 1
ATOM 4395 C CA . ILE B 1 147 ? -0.80100 3.86200 -8.88700 1.000 78.74988 598 ILE B CA 1
ATOM 4396 C C . ILE B 1 147 ? -1.30100 4.98500 -9.78900 1.000 80.25256 598 ILE B C 1
ATOM 4397 O O . ILE B 1 147 ? -2.44300 4.96400 -10.26400 1.000 78.77489 598 ILE B O 1
ATOM 4402 N N . LEU B 1 148 ? -0.44700 5.97700 -10.04900 1.000 81.42032 599 LEU B N 1
ATOM 4403 C CA . LEU B 1 148 ? -0.92300 7.22600 -10.63700 1.000 77.06907 599 LEU B CA 1
ATOM 4404 C C . LEU B 1 148 ? -1.40000 7.05900 -12.07500 1.000 73.42929 599 LEU B C 1
ATOM 4405 O O . LEU B 1 148 ? -2.32400 7.76400 -12.49600 1.000 73.51041 599 LEU B O 1
ATOM 4410 N N . THR B 1 149 ? -0.79700 6.14800 -12.84300 1.000 83.93892 600 THR B N 1
ATOM 4411 C CA . THR B 1 149 ? -1.23800 5.94300 -14.22000 1.000 65.89193 600 THR B CA 1
ATOM 4412 C C . THR B 1 149 ? -2.49500 5.08700 -14.32500 1.000 76.33788 600 THR B C 1
ATOM 4413 O O . THR B 1 149 ? -3.05200 4.97300 -15.42200 1.000 76.65477 600 THR B O 1
ATOM 4417 N N . ASN B 1 150 ? -2.95300 4.47900 -13.22800 1.000 68.03774 601 ASN B N 1
ATOM 4418 C CA . ASN B 1 150 ? -4.19600 3.72100 -13.23400 1.000 71.46871 601 ASN B CA 1
ATOM 4419 C C . ASN B 1 150 ? -5.28100 4.40400 -12.40800 1.000 75.66751 601 ASN B C 1
ATOM 4420 O O . ASN B 1 150 ? -6.25100 3.75700 -12.00000 1.000 85.75389 601 ASN B O 1
ATOM 4425 N N . ARG B 1 151 ? -5.13000 5.69900 -12.14900 1.000 67.78387 602 ARG B N 1
ATOM 4426 C CA . ARG B 1 151 ? -6.16700 6.51300 -11.53500 1.000 74.23525 602 ARG B CA 1
ATOM 4427 C C . ARG B 1 151 ? -6.58100 7.60600 -12.50800 1.000 74.42332 602 ARG B C 1
ATOM 4428 O O . ARG B 1 151 ? -5.76300 8.10300 -13.28800 1.000 68.14941 602 ARG B O 1
ATOM 4436 N N . SER B 1 152 ? -7.86100 7.97300 -12.46900 1.000 85.24284 603 SER B N 1
ATOM 4437 C CA . SER B 1 152 ? -8.30300 9.10200 -13.27100 1.000 84.88869 603 SER B CA 1
ATOM 4438 C C . SER B 1 152 ? -7.72600 10.39200 -12.69600 1.000 91.08805 603 SER B C 1
ATOM 4439 O O . SER B 1 152 ? -7.26400 10.43700 -11.55300 1.000 87.01903 603 SER B O 1
ATOM 4442 N N . ASN B 1 153 ? -7.73800 11.44700 -13.51500 1.000 77.63012 604 ASN B N 1
ATOM 4443 C CA . ASN B 1 153 ? -7.18100 12.72500 -13.07800 1.000 78.88061 604 ASN B CA 1
ATOM 4444 C C . ASN B 1 153 ? -7.88200 13.22200 -11.82000 1.000 86.95661 604 ASN B C 1
ATOM 4445 O O . ASN B 1 153 ? -7.23100 13.66600 -10.86700 1.000 79.95346 604 ASN B O 1
ATOM 4450 N N . GLU B 1 154 ? -9.21500 13.15700 -11.80400 1.000 75.57863 605 GLU B N 1
ATOM 4451 C CA . GLU B 1 154 ? -9.95400 13.51200 -10.59900 1.000 78.53324 605 GLU B CA 1
ATOM 4452 C C . GLU B 1 154 ? -9.52200 12.65600 -9.41700 1.000 91.05133 605 GLU B C 1
ATOM 4453 O O . GLU B 1 154 ? -9.35600 13.16400 -8.30200 1.000 91.21075 605 GLU B O 1
ATOM 4459 N N . GLN B 1 155 ? -9.32700 11.35300 -9.64200 1.000 88.23199 606 GLN B N 1
ATOM 4460 C CA . GLN B 1 155 ? -8.85900 10.49100 -8.56200 1.000 89.20113 606 GLN B CA 1
ATOM 4461 C C . GLN B 1 155 ? -7.46000 10.87700 -8.11200 1.000 87.20199 606 GLN B C 1
ATOM 4462 O O . GLN B 1 155 ? -7.12400 10.71800 -6.93400 1.000 104.34420 606 GLN B O 1
ATOM 4468 N N . ARG B 1 156 ? -6.63600 11.39200 -9.02900 1.000 89.90088 607 ARG B N 1
ATOM 4469 C CA . ARG B 1 156 ? -5.31100 11.86800 -8.64900 1.000 86.58038 607 ARG B CA 1
ATOM 4470 C C . ARG B 1 156 ? -5.39300 13.17000 -7.86200 1.000 93.15552 607 ARG B C 1
ATOM 4471 O O . ARG B 1 156 ? -4.50600 13.45800 -7.04900 1.000 87.72095 607 ARG B O 1
ATOM 4479 N N . GLN B 1 157 ? -6.44500 13.96300 -8.08300 1.000 82.67749 608 GLN B N 1
ATOM 4480 C CA . GLN B 1 157 ? -6.63500 15.17100 -7.28800 1.000 86.66018 608 GLN B CA 1
ATOM 4481 C C . GLN B 1 157 ? -6.96600 14.82800 -5.84100 1.000 97.43930 608 GLN B C 1
ATOM 4482 O O . GLN B 1 157 ? -6.54800 15.53500 -4.91600 1.000 98.87284 608 GLN B O 1
ATOM 4488 N N . ASP B 1 158 ? -7.71500 13.74300 -5.62500 1.000 91.10938 609 ASP B N 1
ATOM 4489 C CA . ASP B 1 158 ? -8.05900 13.34300 -4.26700 1.000 102.62299 609 ASP B CA 1
ATOM 4490 C C . ASP B 1 158 ? -6.87200 12.70800 -3.55400 1.000 97.80157 609 ASP B C 1
ATOM 4491 O O . ASP B 1 158 ? -6.77000 12.79600 -2.32500 1.000 103.22811 609 ASP B O 1
ATOM 4496 N N . ILE B 1 159 ? -5.96800 12.07100 -4.30100 1.000 90.56905 610 ILE B N 1
ATOM 4497 C CA . ILE B 1 159 ? -4.76100 11.52900 -3.68900 1.000 107.96669 610 ILE B CA 1
ATOM 4498 C C . ILE B 1 159 ? -3.84300 12.66100 -3.24100 1.000 108.37779 610 ILE B C 1
ATOM 4499 O O . ILE B 1 159 ? -3.23000 12.59300 -2.16900 1.000 102.29261 610 ILE B O 1
ATOM 4504 N N . ALA B 1 160 ? -3.74900 13.72800 -4.04100 1.000 101.25346 611 ALA B N 1
ATOM 4505 C CA . ALA B 1 160 ? -2.92500 14.87200 -3.65900 1.000 97.33729 611 ALA B CA 1
ATOM 4506 C C . ALA B 1 160 ? -3.44200 15.52400 -2.38500 1.000 92.45802 611 ALA B C 1
ATOM 4507 O O . ALA B 1 160 ? -2.65400 15.95300 -1.53400 1.000 98.31483 611 ALA B O 1
ATOM 4509 N N . PHE B 1 161 ? -4.76300 15.61600 -2.24300 1.000 94.18112 612 PHE B N 1
ATOM 4510 C CA . PHE B 1 161 ? -5.34100 16.13500 -1.01000 1.000 99.15366 612 PHE B CA 1
ATOM 4511 C C . PHE B 1 161 ? -5.02200 15.21600 0.16300 1.000 102.24424 612 PHE B C 1
ATOM 4512 O O . PHE B 1 161 ? -4.52600 15.66800 1.20200 1.000 105.59923 612 PHE B O 1
ATOM 4520 N N . ALA B 1 162 ? -5.28900 13.91600 0.00500 1.000 101.36981 613 ALA B N 1
ATOM 4521 C CA . ALA B 1 162 ? -5.05100 12.96500 1.08800 1.000 104.53448 613 ALA B CA 1
ATOM 4522 C C . ALA B 1 162 ? -3.57700 12.87900 1.45600 1.000 104.22311 613 ALA B C 1
ATOM 4523 O O . ALA B 1 162 ? -3.24500 12.64400 2.62400 1.000 107.97815 613 ALA B O 1
ATOM 4525 N N . TYR B 1 163 ? -2.68000 13.04900 0.48100 1.000 105.74029 614 TYR B N 1
ATOM 4526 C CA . TYR B 1 163 ? -1.25100 13.04600 0.78100 1.000 109.51352 614 TYR B CA 1
ATOM 4527 C C . TYR B 1 163 ? -0.84900 14.30100 1.54500 1.000 110.77359 614 TYR B C 1
ATOM 4528 O O . TYR B 1 163 ? -0.08900 14.22800 2.51700 1.000 105.39342 614 TYR B O 1
ATOM 4537 N N . GLN B 1 164 ? -1.34200 15.46500 1.11400 1.000 106.53082 615 GLN B N 1
ATOM 4538 C CA . GLN B 1 164 ? -1.11200 16.68600 1.87700 1.000 107.57225 615 GLN B CA 1
ATOM 4539 C C . GLN B 1 164 ? -1.79500 16.60700 3.24000 1.000 114.94906 615 GLN B C 1
ATOM 4540 O O . GLN B 1 164 ? -1.26900 17.11000 4.24000 1.000 114.46099 615 GLN B O 1
ATOM 4546 N N . ARG B 1 165 ? -2.96700 15.96700 3.30100 1.000 111.72455 616 ARG B N 1
ATOM 4547 C CA . ARG B 1 165 ? -3.66600 15.79200 4.56700 1.000 123.37209 616 ARG B CA 1
ATOM 4548 C C . ARG B 1 165 ? -2.94900 14.81900 5.49400 1.000 131.44298 616 ARG B C 1
ATOM 4549 O O . ARG B 1 165 ? -3.22000 14.81500 6.69900 1.000 124.19276 616 ARG B O 1
ATOM 4557 N N . ARG B 1 166 ? -2.04000 14.00100 4.96300 1.000 118.51147 617 ARG B N 1
ATOM 4558 C CA . ARG B 1 166 ? -1.34900 12.98600 5.74500 1.000 117.74316 617 ARG B CA 1
ATOM 4559 C C . ARG B 1 166 ? 0.12700 13.28300 5.96700 1.000 127.09821 617 ARG B C 1
ATOM 4560 O O . ARG B 1 166 ? 0.71400 12.73800 6.90700 1.000 120.20724 617 ARG B O 1
ATOM 4568 N N . THR B 1 167 ? 0.73500 14.13000 5.13500 1.000 122.78151 618 THR B N 1
ATOM 4569 C CA . THR B 1 167 ? 2.13600 14.49800 5.27600 1.000 118.05796 618 THR B CA 1
ATOM 4570 C C . THR B 1 167 ? 2.35600 15.95900 5.63300 1.000 115.97852 618 THR B C 1
ATOM 4571 O O . THR B 1 167 ? 3.44900 16.29900 6.09800 1.000 117.31806 618 THR B O 1
ATOM 4575 N N . LYS B 1 168 ? 1.35600 16.82300 5.44200 1.000 120.79942 619 LYS B N 1
ATOM 4576 C CA . LYS B 1 168 ? 1.53100 18.27400 5.42500 1.000 117.77130 619 LYS B CA 1
ATOM 4577 C C . LYS B 1 168 ? 2.53300 18.70300 4.36000 1.000 116.10045 619 LYS B C 1
ATOM 4578 O O . LYS B 1 168 ? 3.08200 19.80700 4.42400 1.000 114.91135 619 LYS B O 1
ATOM 4580 N N . LYS B 1 169 ? 2.76900 17.83700 3.37400 1.000 109.22043 620 LYS B N 1
ATOM 4581 C CA . LYS B 1 169 ? 3.71900 18.07500 2.29700 1.000 117.97027 620 LYS B CA 1
ATOM 4582 C C . LYS B 1 169 ? 3.02100 17.80800 0.97100 1.000 106.98336 620 LYS B C 1
ATOM 4583 O O . LYS B 1 169 ? 2.39100 16.75900 0.79900 1.000 108.98472 620 LYS B O 1
ATOM 4589 N N . GLU B 1 170 ? 3.13100 18.75300 0.04100 1.000 98.81519 621 GLU B N 1
ATOM 4590 C CA . GLU B 1 170 ? 2.43500 18.62600 -1.23400 1.000 100.53998 621 GLU B CA 1
ATOM 4591 C C . GLU B 1 170 ? 3.00700 17.48100 -2.05800 1.000 91.09116 621 GLU B C 1
ATOM 4592 O O . GLU B 1 170 ? 4.22600 17.30600 -2.14900 1.000 95.28170 621 GLU B O 1
ATOM 4598 N N . LEU B 1 171 ? 2.10900 16.70200 -2.66500 1.000 88.93576 622 LEU B N 1
ATOM 4599 C CA . LEU B 1 171 ? 2.53400 15.51200 -3.39300 1.000 97.35212 622 LEU B CA 1
ATOM 4600 C C . LEU B 1 171 ? 3.47300 15.86300 -4.54300 1.000 97.23033 622 LEU B C 1
ATOM 4601 O O . LEU B 1 171 ? 4.47500 15.17400 -4.76500 1.000 99.72671 622 LEU B O 1
ATOM 4606 N N . ALA B 1 172 ? 3.17200 16.94100 -5.27800 1.000 82.09015 623 ALA B N 1
ATOM 4607 C CA . ALA B 1 172 ? 4.00600 17.33100 -6.41300 1.000 86.83809 623 ALA B CA 1
ATOM 4608 C C . ALA B 1 172 ? 5.39600 17.77800 -5.97300 1.000 95.35479 623 ALA B C 1
ATOM 4609 O O . ALA B 1 172 ? 6.37800 17.52000 -6.67800 1.000 86.00263 623 ALA B O 1
ATOM 4611 N N . SER B 1 173 ? 5.50300 18.44500 -4.82200 1.000 88.92862 624 SER B N 1
ATOM 4612 C CA . SER B 1 173 ? 6.81700 18.82500 -4.31300 1.000 93.79177 624 SER B CA 1
ATOM 4613 C C . SER B 1 173 ? 7.62200 17.59500 -3.92400 1.000 102.38899 624 SER B C 1
ATOM 4614 O O . SER B 1 173 ? 8.81200 17.48900 -4.24300 1.000 108.43231 624 SER B O 1
ATOM 4617 N N . ALA B 1 174 ? 6.98600 16.65900 -3.21900 1.000 111.72307 625 ALA B N 1
ATOM 4618 C CA . ALA B 1 174 ? 7.66900 15.42900 -2.83800 1.000 95.06401 625 ALA B CA 1
ATOM 4619 C C . ALA B 1 174 ? 8.07200 14.63000 -4.07000 1.000 92.59740 625 ALA B C 1
ATOM 4620 O O . ALA B 1 174 ? 9.21100 14.16200 -4.17600 1.000 99.34047 625 ALA B O 1
ATOM 4622 N N . LEU B 1 175 ? 7.14600 14.47100 -5.02100 1.000 80.05420 626 LEU B N 1
ATOM 4623 C CA . LEU B 1 175 ? 7.44000 13.67000 -6.20500 1.000 79.76960 626 LEU B CA 1
ATOM 4624 C C . LEU B 1 175 ? 8.46100 14.34900 -7.11100 1.000 87.46239 626 LEU B C 1
ATOM 4625 O O . LEU B 1 175 ? 9.17800 13.66400 -7.84900 1.000 92.28789 626 LEU B O 1
ATOM 4630 N N . LYS B 1 176 ? 8.55300 15.67900 -7.07100 1.000 90.73709 627 LYS B N 1
ATOM 4631 C CA . LYS B 1 176 ? 9.60500 16.34800 -7.82800 1.000 84.69648 627 LYS B CA 1
ATOM 4632 C C . LYS B 1 176 ? 10.97900 16.02500 -7.25400 1.000 88.86937 627 LYS B C 1
ATOM 4633 O O . LYS B 1 176 ? 11.94400 15.83600 -8.00400 1.000 90.46581 627 LYS B O 1
ATOM 4639 N N . SER B 1 177 ? 11.08800 15.94000 -5.92500 1.000 84.97571 628 SER B N 1
ATOM 4640 C CA . SER B 1 177 ? 12.38700 15.67400 -5.32400 1.000 81.64790 628 SER B CA 1
ATOM 4641 C C . SER B 1 177 ? 12.80000 14.21800 -5.49800 1.000 88.52833 628 SER B C 1
ATOM 4642 O O . SER B 1 177 ? 13.99900 13.91900 -5.54100 1.000 88.32138 628 SER B O 1
ATOM 4645 N N . ALA B 1 178 ? 11.83300 13.30200 -5.60900 1.000 81.19872 629 ALA B N 1
ATOM 4646 C CA . ALA B 1 178 ? 12.13300 11.87300 -5.63100 1.000 82.69764 629 ALA B CA 1
ATOM 4647 C C . ALA B 1 178 ? 12.33800 11.30900 -7.03100 1.000 94.87613 629 ALA B C 1
ATOM 4648 O O . ALA B 1 178 ? 13.02600 10.29100 -7.17900 1.000 100.47488 629 ALA B O 1
ATOM 4650 N N . LEU B 1 179 ? 11.75300 11.92300 -8.05100 1.000 76.35686 630 LEU B N 1
ATOM 4651 C CA . LEU B 1 179 ? 11.83600 11.42000 -9.41200 1.000 85.21869 630 LEU B CA 1
ATOM 4652 C C . LEU B 1 179 ? 12.80100 12.27300 -10.22700 1.000 79.76878 630 LEU B C 1
ATOM 4653 O O . LEU B 1 179 ? 13.19400 13.37500 -9.82900 1.000 83.52797 630 LEU B O 1
ATOM 4658 N N . SER B 1 180 ? 13.19900 11.73900 -11.37800 1.000 73.05995 631 SER B N 1
ATOM 4659 C CA . SER B 1 180 ? 14.17500 12.41100 -12.22100 1.000 88.82121 631 SER B CA 1
ATOM 4660 C C . SER B 1 180 ? 13.85700 12.13700 -13.68100 1.000 76.69005 631 SER B C 1
ATOM 4661 O O . SER B 1 180 ? 13.07600 11.24100 -14.01100 1.000 67.27844 631 SER B O 1
ATOM 4664 N N . GLY B 1 181 ? 14.47900 12.93200 -14.54900 1.000 78.65136 632 GLY B N 1
ATOM 4665 C CA . GLY B 1 181 ? 14.39500 12.70500 -15.98100 1.000 67.31283 632 GLY B CA 1
ATOM 4666 C C . GLY B 1 181 ? 12.98200 12.84300 -16.51400 1.000 71.22106 632 GLY B C 1
ATOM 4667 O O . GLY B 1 181 ? 12.19300 13.68500 -16.06800 1.000 66.75786 632 GLY B O 1
ATOM 4668 N N . HIS B 1 182 ? 12.66100 11.99600 -17.49300 1.000 69.54117 633 HIS B N 1
ATOM 4669 C CA . HIS B 1 182 ? 11.36300 12.05700 -18.15300 1.000 69.37400 633 HIS B CA 1
ATOM 4670 C C . HIS B 1 182 ? 10.25300 11.44500 -17.31300 1.000 62.82260 633 HIS B C 1
ATOM 4671 O O . HIS B 1 182 ? 9.09100 11.84000 -17.45800 1.000 61.98184 633 HIS B O 1
ATOM 4678 N N . LEU B 1 183 ? 10.57700 10.48000 -16.45000 1.000 66.58143 634 LEU B N 1
ATOM 4679 C CA . LEU B 1 183 ? 9.56400 9.95300 -15.54400 1.000 74.41561 634 LEU B CA 1
ATOM 4680 C C . LEU B 1 183 ? 9.00300 11.06200 -14.66300 1.000 64.41352 634 LEU B C 1
ATOM 4681 O O . LEU B 1 183 ? 7.78700 11.14500 -14.45500 1.000 62.33813 634 LEU B O 1
ATOM 4686 N N . GLU B 1 184 ? 9.87500 11.94100 -14.16400 1.000 68.33771 635 GLU B N 1
ATOM 4687 C CA . GLU B 1 184 ? 9.41300 13.09800 -13.40500 1.000 69.06807 635 GLU B CA 1
ATOM 4688 C C . GLU B 1 184 ? 8.43700 13.92900 -14.22400 1.000 64.60324 635 GLU B C 1
ATOM 4689 O O . GLU B 1 184 ? 7.34400 14.26500 -13.75700 1.000 66.06678 635 GLU B O 1
ATOM 4695 N N . THR B 1 185 ? 8.82000 14.26800 -15.45700 1.000 71.88508 636 THR B N 1
ATOM 4696 C CA . THR B 1 185 ? 7.98300 15.12900 -16.28600 1.000 63.61290 636 THR B CA 1
ATOM 4697 C C . THR B 1 185 ? 6.60400 14.51900 -16.50000 1.000 63.14886 636 THR B C 1
ATOM 4698 O O . THR B 1 185 ? 5.58700 15.21800 -16.41600 1.000 63.73011 636 THR B O 1
ATOM 4702 N N . VAL B 1 186 ? 6.55000 13.20900 -16.75500 1.000 63.37227 637 VAL B N 1
ATOM 4703 C CA . VAL B 1 186 ? 5.27000 12.52900 -16.94400 1.000 62.45200 637 VAL B CA 1
ATOM 4704 C C . VAL B 1 186 ? 4.42500 12.61400 -15.67600 1.000 74.33923 637 VAL B C 1
ATOM 4705 O O . VAL B 1 186 ? 3.25600 13.01600 -15.71200 1.000 64.23827 637 VAL B O 1
ATOM 4709 N N . ILE B 1 187 ? 5.00400 12.23400 -14.53400 1.000 73.53448 638 ILE B N 1
ATOM 4710 C CA . ILE B 1 187 ? 4.22900 12.16600 -13.29700 1.000 68.51000 638 ILE B CA 1
ATOM 4711 C C . ILE B 1 187 ? 3.75300 13.55300 -12.88300 1.000 73.06151 638 ILE B C 1
ATOM 4712 O O . ILE B 1 187 ? 2.59900 13.73000 -12.47200 1.000 81.69155 638 ILE B O 1
ATOM 4717 N N . LEU B 1 188 ? 4.62400 14.55900 -12.98800 1.000 66.51242 639 LEU B N 1
ATOM 4718 C CA . LEU B 1 188 ? 4.21700 15.91400 -12.63100 1.000 70.05853 639 LEU B CA 1
ATOM 4719 C C . LEU B 1 188 ? 3.06800 16.39700 -13.50900 1.000 74.95836 639 LEU B C 1
ATOM 4720 O O . LEU B 1 188 ? 2.15100 17.07600 -13.03000 1.000 74.95821 639 LEU B O 1
ATOM 4725 N N . GLY B 1 189 ? 3.09300 16.04800 -14.79600 1.000 72.96639 640 GLY B N 1
ATOM 4726 C CA . GLY B 1 189 ? 2.00900 16.44600 -15.67700 1.000 64.23232 640 GLY B CA 1
ATOM 4727 C C . GLY B 1 189 ? 0.70100 15.74400 -15.36000 1.000 64.77322 640 GLY B C 1
ATOM 4728 O O . GLY B 1 189 ? -0.36400 16.36600 -15.36100 1.000 65.91913 640 GLY B O 1
ATOM 4729 N N . LEU B 1 190 ? 0.76000 14.44000 -15.08500 1.000 64.87576 641 LEU B N 1
ATOM 4730 C CA . LEU B 1 190 ? -0.44900 13.70800 -14.72400 1.000 64.99175 641 LEU B CA 1
ATOM 4731 C C . LEU B 1 190 ? -1.09500 14.24900 -13.45500 1.000 68.25676 641 LEU B C 1
ATOM 4732 O O . LEU B 1 190 ? -2.29600 14.04800 -13.25100 1.000 70.70920 641 LEU B O 1
ATOM 4737 N N . LEU B 1 191 ? -0.33200 14.93000 -12.59800 1.000 71.51846 642 LEU B N 1
ATOM 4738 C CA . LEU B 1 191 ? -0.87900 15.42400 -11.34200 1.000 80.75127 642 LEU B CA 1
ATOM 4739 C C . LEU B 1 191 ? -1.63200 16.73700 -11.50000 1.000 86.33553 642 LEU B C 1
ATOM 4740 O O . LEU B 1 191 ? -2.42400 17.08900 -10.62000 1.000 90.82664 642 LEU B O 1
ATOM 4745 N N . LYS B 1 192 ? -1.40300 17.47000 -12.58300 1.000 77.38281 643 LYS B N 1
ATOM 4746 C CA . LYS B 1 192 ? -2.15500 18.69100 -12.81800 1.000 79.86898 643 LYS B CA 1
ATOM 4747 C C . LYS B 1 192 ? -3.53100 18.36400 -13.38200 1.000 74.07446 643 LYS B C 1
ATOM 4748 O O . LYS B 1 192 ? -3.72600 17.34900 -14.05900 1.000 69.15008 643 LYS B O 1
ATOM 4754 N N . THR B 1 193 ? -4.49700 19.22400 -13.08000 1.000 81.81605 644 THR B N 1
ATOM 4755 C CA . THR B 1 193 ? -5.77600 19.13700 -13.75300 1.000 82.95848 644 THR B CA 1
ATOM 4756 C C . THR B 1 193 ? -5.57700 19.45300 -15.23500 1.000 88.64419 644 THR B C 1
ATOM 4757 O O . THR B 1 193 ? -4.59800 20.10700 -15.61000 1.000 81.80780 644 THR B O 1
ATOM 4761 N N . PRO B 1 194 ? -6.47000 18.96500 -16.10400 1.000 75.61088 645 PRO B N 1
ATOM 4762 C CA . PRO B 1 194 ? -6.29100 19.21000 -17.54600 1.000 78.45498 645 PRO B CA 1
ATOM 4763 C C . PRO B 1 194 ? -6.10300 20.67600 -17.90000 1.000 77.57981 645 PRO B C 1
ATOM 4764 O O . PRO B 1 194 ? -5.29300 20.99200 -18.78200 1.000 72.06221 645 PRO B O 1
ATOM 4768 N N . ALA B 1 195 ? -6.81000 21.58500 -17.22300 1.000 70.20923 646 ALA B N 1
ATOM 4769 C CA . ALA B 1 195 ? -6.61700 23.00600 -17.49100 1.000 71.18216 646 ALA B CA 1
ATOM 4770 C C . ALA B 1 195 ? -5.28100 23.48900 -16.94800 1.000 81.38484 646 ALA B C 1
ATOM 4771 O O . ALA B 1 195 ? -4.56800 24.23800 -17.62500 1.000 74.80638 646 ALA B O 1
ATOM 4773 N N . GLN B 1 196 ? -4.92300 23.06500 -15.73100 1.000 79.04586 647 GLN B N 1
ATOM 4774 C CA . GLN B 1 196 ? -3.63400 23.44300 -15.15900 1.000 76.29725 647 GLN B CA 1
ATOM 4775 C C . GLN B 1 196 ? -2.48500 22.97400 -16.04000 1.000 75.34558 647 GLN B C 1
ATOM 4776 O O . GLN B 1 196 ? -1.52500 23.71800 -16.27700 1.000 72.41539 647 GLN B O 1
ATOM 4782 N N . TYR B 1 197 ? -2.56300 21.73600 -16.53300 1.000 70.05016 648 TYR B N 1
ATOM 4783 C CA . TYR B 1 197 ? -1.48200 21.20600 -17.35300 1.000 68.97788 648 TYR B CA 1
ATOM 4784 C C . TYR B 1 197 ? -1.34300 21.99100 -18.65200 1.000 75.76787 648 TYR B C 1
ATOM 4785 O O . TYR B 1 197 ? -0.24000 22.41100 -19.02000 1.000 70.84883 648 TYR B O 1
ATOM 4794 N N . ASP B 1 198 ? -2.45700 22.19900 -19.36000 1.000 69.78224 649 ASP B N 1
ATOM 4795 C CA . ASP B 1 198 ? -2.42400 23.00500 -20.57600 1.000 75.14721 649 ASP B CA 1
ATOM 4796 C C . ASP B 1 198 ? -1.93400 24.41600 -20.28400 1.000 73.15232 649 ASP B C 1
ATOM 4797 O O . ASP B 1 198 ? -1.09100 24.95600 -21.01200 1.000 67.90630 649 ASP B O 1
ATOM 4802 N N . ALA B 1 199 ? -2.45300 25.03200 -19.21900 1.000 69.81343 650 ALA B N 1
ATOM 4803 C CA . ALA B 1 199 ? -1.98700 26.35800 -18.83300 1.000 72.02169 650 ALA B CA 1
ATOM 4804 C C . ALA B 1 199 ? -0.48000 26.36300 -18.61500 1.000 73.28293 650 ALA B C 1
ATOM 4805 O O . ALA B 1 199 ? 0.22900 27.24100 -19.11900 1.000 76.07856 650 ALA B O 1
ATOM 4807 N N . SER B 1 200 ? 0.03300 25.37000 -17.88400 1.000 75.72990 651 SER B N 1
ATOM 4808 C CA . SER B 1 200 ? 1.46000 25.35000 -17.57800 1.000 92.03355 651 SER B CA 1
ATOM 4809 C C . SER B 1 200 ? 2.29700 25.07900 -18.82500 1.000 80.92813 651 SER B C 1
ATOM 4810 O O . SER B 1 200 ? 3.36200 25.68200 -19.00500 1.000 74.29835 651 SER B O 1
ATOM 4813 N N . GLU B 1 201 ? 1.83900 24.17500 -19.69600 1.000 71.86930 652 GLU B N 1
ATOM 4814 C CA . GLU B 1 201 ? 2.55600 23.94700 -20.94700 1.000 76.50560 652 GLU B CA 1
ATOM 4815 C C . GLU B 1 201 ? 2.56300 25.19600 -21.82000 1.000 77.94570 652 GLU B C 1
ATOM 4816 O O . GLU B 1 201 ? 3.55400 25.47000 -22.50600 1.000 68.10788 652 GLU B O 1
ATOM 4822 N N . LEU B 1 202 ? 1.48200 25.97800 -21.78600 1.000 77.36047 653 LEU B N 1
ATOM 4823 C CA . LEU B 1 202 ? 1.43300 27.21200 -22.56100 1.000 70.49722 653 LEU B CA 1
ATOM 4824 C C . LEU B 1 202 ? 2.45900 28.21800 -22.05600 1.000 74.55083 653 LEU B C 1
ATOM 4825 O O . LEU B 1 202 ? 3.30500 28.69900 -22.81900 1.000 79.47396 653 LEU B O 1
ATOM 4830 N N . LYS B 1 203 ? 2.39000 28.55400 -20.76200 1.000 75.93635 654 LYS B N 1
ATOM 4831 C CA . LYS B 1 203 ? 3.34900 29.48800 -20.17600 1.000 78.08666 654 LYS B CA 1
ATOM 4832 C C . LYS B 1 203 ? 4.78500 29.02800 -20.39200 1.000 74.26417 654 LYS B C 1
ATOM 4833 O O . LYS B 1 203 ? 5.67800 29.85900 -20.59100 1.000 82.90589 654 LYS B O 1
ATOM 4839 N N . ALA B 1 204 ? 5.02500 27.71300 -20.36800 1.000 77.96573 655 ALA B N 1
ATOM 4840 C CA . ALA B 1 204 ? 6.36700 27.20400 -20.63000 1.000 73.76466 655 ALA B CA 1
ATOM 4841 C C . ALA B 1 204 ? 6.80500 27.50500 -22.05900 1.000 80.50271 655 ALA B C 1
ATOM 4842 O O . ALA B 1 204 ? 7.96800 27.85200 -22.29700 1.000 82.59254 655 ALA B O 1
ATOM 4844 N N . SER B 1 205 ? 5.89000 27.38000 -23.02600 1.000 71.62281 656 SER B N 1
ATOM 4845 C CA . SER B 1 205 ? 6.24400 27.62900 -24.41800 1.000 76.86956 656 SER B CA 1
ATOM 4846 C C . SER B 1 205 ? 6.55400 29.09500 -24.69600 1.000 83.37173 656 SER B C 1
ATOM 4847 O O . SER B 1 205 ? 6.98700 29.41800 -25.80800 1.000 80.44081 656 SER B O 1
ATOM 4850 N N . MET B 1 206 ? 6.34900 29.98400 -23.72500 1.000 93.83132 657 MET B N 1
ATOM 4851 C CA . MET B 1 206 ? 6.63000 31.40600 -23.87700 1.000 86.27390 657 MET B CA 1
ATOM 4852 C C . MET B 1 206 ? 7.67100 31.88100 -22.86800 1.000 91.91224 657 MET B C 1
ATOM 4853 O O . MET B 1 206 ? 7.73800 33.06900 -22.54400 1.000 88.36786 657 MET B O 1
ATOM 4858 N N . LYS B 1 207 ? 8.48600 30.96000 -22.35900 1.000 105.71745 658 LYS B N 1
ATOM 4859 C CA . LYS B 1 207 ? 9.53700 31.30700 -21.41100 1.000 101.88652 658 LYS B CA 1
ATOM 4860 C C . LYS B 1 207 ? 10.74900 31.82000 -22.17800 1.000 103.75737 658 LYS B C 1
ATOM 4861 O O . LYS B 1 207 ? 11.30800 31.10600 -23.01800 1.000 105.80174 658 LYS B O 1
ATOM 4863 N N . GLY B 1 208 ? 11.13900 33.06300 -21.90800 1.000 106.17137 659 GLY B N 1
ATOM 4864 C CA . GLY B 1 208 ? 12.26200 33.67300 -22.58600 1.000 108.53433 659 GLY B CA 1
ATOM 4865 C C . GLY B 1 208 ? 11.86300 34.30200 -23.90700 1.000 114.59094 659 GLY B C 1
ATOM 4866 O O . GLY B 1 208 ? 10.72400 34.20800 -24.36800 1.000 125.62653 659 GLY B O 1
ATOM 4867 N N . LEU B 1 209 ? 12.84500 34.95900 -24.53200 1.000 105.84035 660 LEU B N 1
ATOM 4868 C CA . LEU B 1 209 ? 12.60100 35.66600 -25.78700 1.000 105.03203 660 LEU B CA 1
ATOM 4869 C C . LEU B 1 209 ? 12.06200 34.72200 -26.85700 1.000 111.74881 660 LEU B C 1
ATOM 4870 O O . LEU B 1 209 ? 10.96900 34.93100 -27.39900 1.000 114.54785 660 LEU B O 1
ATOM 4872 N N . GLY B 1 210 ? 12.82100 33.67600 -27.17500 1.000 109.53793 661 GLY B N 1
ATOM 4873 C CA . GLY B 1 210 ? 12.33500 32.68800 -28.11700 1.000 101.61754 661 GLY B CA 1
ATOM 4874 C C . GLY B 1 210 ? 11.13900 31.93600 -27.56900 1.000 110.82419 661 GLY B C 1
ATOM 4875 O O . GLY B 1 210 ? 11.01100 31.71000 -26.36300 1.000 123.03684 661 GLY B O 1
ATOM 4876 N N . THR B 1 211 ? 10.24400 31.55300 -28.47400 1.000 98.51640 662 THR B N 1
ATOM 4877 C CA . THR B 1 211 ? 9.03300 30.83800 -28.11000 1.000 94.09362 662 THR B CA 1
ATOM 4878 C C . THR B 1 211 ? 8.98200 29.49900 -28.83200 1.000 95.31006 662 THR B C 1
ATOM 4879 O O . THR B 1 211 ? 9.47300 29.35700 -29.95700 1.000 103.81445 662 THR B O 1
ATOM 4883 N N . ASP B 1 212 ? 8.39600 28.51300 -28.15200 1.000 82.43815 663 ASP B N 1
ATOM 4884 C CA . ASP B 1 212 ? 8.16300 27.18400 -28.71600 1.000 77.68770 663 ASP B CA 1
ATOM 4885 C C . ASP B 1 212 ? 6.82800 27.22800 -29.45400 1.000 82.24294 663 ASP B C 1
ATOM 4886 O O . ASP B 1 212 ? 5.78800 26.78200 -28.96200 1.000 88.40465 663 ASP B O 1
ATOM 4891 N N . GLU B 1 213 ? 6.86900 27.78900 -30.66600 1.000 75.15087 664 GLU B N 1
ATOM 4892 C CA . GLU B 1 213 ? 5.64400 27.96800 -31.43800 1.000 72.36234 664 GLU B CA 1
ATOM 4893 C C . GLU B 1 213 ? 4.92300 26.64400 -31.65200 1.000 72.72629 664 GLU B C 1
ATOM 4894 O O . GLU B 1 213 ? 3.69000 26.58300 -31.57700 1.000 70.54554 664 GLU B O 1
ATOM 4900 N N . ASP B 1 214 ? 5.67600 25.56500 -31.88900 1.000 76.98599 665 ASP B N 1
ATOM 4901 C CA . ASP B 1 214 ? 5.05100 24.27400 -32.15800 1.000 63.01180 665 ASP B CA 1
ATOM 4902 C C . ASP B 1 214 ? 4.21300 23.79600 -30.97900 1.000 69.79429 665 ASP B C 1
ATOM 4903 O O . ASP B 1 214 ? 3.13300 23.22400 -31.17000 1.000 74.99362 665 ASP B O 1
ATOM 4908 N N . SER B 1 215 ? 4.69000 24.01700 -29.75300 1.000 61.19273 666 SER B N 1
ATOM 4909 C CA . SER B 1 215 ? 3.89000 23.66600 -28.58300 1.000 62.06477 666 SER B CA 1
ATOM 4910 C C . SER B 1 215 ? 2.69500 24.59800 -28.43800 1.000 60.17829 666 SER B C 1
ATOM 4911 O O . SER B 1 215 ? 1.58300 24.15400 -28.12400 1.000 63.74304 666 SER B O 1
ATOM 4914 N N . LEU B 1 216 ? 2.91500 25.89500 -28.65000 1.000 64.18865 667 LEU B N 1
ATOM 4915 C CA . LEU B 1 216 ? 1.82000 26.85500 -28.63200 1.000 69.07509 667 LEU B CA 1
ATOM 4916 C C . LEU B 1 216 ? 0.74300 26.47700 -29.64300 1.000 60.54263 667 LEU B C 1
ATOM 4917 O O . LEU B 1 216 ? -0.45300 26.49500 -29.33500 1.000 63.06929 667 LEU B O 1
ATOM 4922 N N . ILE B 1 217 ? 1.16200 26.11400 -30.85700 1.000 58.85708 668 ILE B N 1
ATOM 4923 C CA . ILE B 1 217 ? 0.21300 25.79400 -31.92100 1.000 60.39307 668 ILE B CA 1
ATOM 4924 C C . ILE B 1 217 ? -0.55200 24.51600 -31.59400 1.000 62.52950 668 ILE B C 1
ATOM 4925 O O . ILE B 1 217 ? -1.77300 24.44400 -31.77500 1.000 63.43391 668 ILE B O 1
ATOM 4930 N N . GLU B 1 218 ? 0.15500 23.48900 -31.11300 1.000 58.71970 669 GLU B N 1
ATOM 4931 C CA . GLU B 1 218 ? -0.48200 22.20400 -30.83400 1.000 58.50686 669 GLU B CA 1
ATOM 4932 C C . GLU B 1 218 ? -1.62300 22.36000 -29.83900 1.000 72.44528 669 GLU B C 1
ATOM 4933 O O . GLU B 1 218 ? -2.71500 21.81200 -30.03100 1.000 71.71958 669 GLU B O 1
ATOM 4939 N N . ILE B 1 219 ? -1.39100 23.12300 -28.77400 1.000 58.59601 670 ILE B N 1
ATOM 4940 C CA . ILE B 1 219 ? -2.40500 23.28200 -27.73800 1.000 67.54387 670 ILE B CA 1
ATOM 4941 C C . ILE B 1 219 ? -3.56400 24.13400 -28.24700 1.000 66.53912 670 ILE B C 1
ATOM 4942 O O . ILE B 1 219 ? -4.73500 23.75100 -28.13500 1.000 64.20637 670 ILE B O 1
ATOM 4947 N N . ILE B 1 220 ? -3.25100 25.29600 -28.82500 1.000 65.22451 671 ILE B N 1
ATOM 4948 C CA . ILE B 1 220 ? -4.28600 26.24700 -29.22200 1.000 66.70399 671 ILE B CA 1
ATOM 4949 C C . ILE B 1 220 ? -5.14600 25.70200 -30.36400 1.000 66.91099 671 ILE B C 1
ATOM 4950 O O . ILE B 1 220 ? -6.34800 25.99200 -30.43700 1.000 65.82866 671 ILE B O 1
ATOM 4955 N N . CYS B 1 221 ? -4.56900 24.89800 -31.26000 1.000 63.73373 672 CYS B N 1
ATOM 4956 C CA . CYS B 1 221 ? -5.34200 24.40700 -32.39600 1.000 67.96313 672 CYS B CA 1
ATOM 4957 C C . CYS B 1 221 ? -6.21300 23.21200 -32.03700 1.000 66.91745 672 CYS B C 1
ATOM 4958 O O . CYS B 1 221 ? -7.23100 22.98300 -32.69700 1.000 63.57206 672 CYS B O 1
ATOM 4961 N N . SER B 1 222 ? -5.85200 22.45600 -30.99900 1.000 60.17385 673 SER B N 1
ATOM 4962 C CA . SER B 1 222 ? -6.52500 21.19400 -30.72200 1.000 60.78107 673 SER B CA 1
ATOM 4963 C C . SER B 1 222 ? -7.58000 21.27500 -29.62400 1.000 69.23480 673 SER B C 1
ATOM 4964 O O . SER B 1 222 ? -8.41100 20.36500 -29.52500 1.000 70.83283 673 SER B O 1
ATOM 4967 N N . ARG B 1 223 ? -7.58000 22.32500 -28.80900 1.000 66.44634 674 ARG B N 1
ATOM 4968 C CA . ARG B 1 223 ? -8.48100 22.40400 -27.66600 1.000 69.64639 674 ARG B CA 1
ATOM 4969 C C . ARG B 1 223 ? -9.82600 23.01300 -28.06000 1.000 76.87162 674 ARG B C 1
ATOM 4970 O O . ARG B 1 223 ? -9.91500 23.87200 -28.94300 1.000 83.54127 674 ARG B O 1
ATOM 4978 N N . THR B 1 224 ? -10.87700 22.55000 -27.38900 1.000 79.47221 675 THR B N 1
ATOM 4979 C CA . THR B 1 224 ? -12.23900 22.97900 -27.66500 1.000 79.36421 675 THR B CA 1
ATOM 4980 C C . THR B 1 224 ? -12.57600 24.24300 -26.87800 1.000 82.88544 675 THR B C 1
ATOM 4981 O O . THR B 1 224 ? -11.81700 24.69300 -26.01700 1.000 84.08656 675 THR B O 1
ATOM 4985 N N . ASN B 1 225 ? -13.74700 24.81300 -27.18500 1.000 76.72165 676 ASN B N 1
ATOM 4986 C CA . ASN B 1 225 ? -14.20900 26.00800 -26.48500 1.000 78.91867 676 ASN B CA 1
ATOM 4987 C C . ASN B 1 225 ? -14.27700 25.77300 -24.98300 1.000 83.52493 676 ASN B C 1
ATOM 4988 O O . ASN B 1 225 ? -13.71000 26.53900 -24.19500 1.000 81.56544 676 ASN B O 1
ATOM 4993 N N . GLN B 1 226 ? -14.98500 24.71800 -24.57000 1.000 89.57879 677 GLN B N 1
ATOM 4994 C CA . GLN B 1 226 ? -15.10500 24.39900 -23.15200 1.000 87.88162 677 GLN B CA 1
ATOM 4995 C C . GLN B 1 226 ? -13.73400 24.24800 -22.50600 1.000 95.93385 677 GLN B C 1
ATOM 4996 O O . GLN B 1 226 ? -13.50600 24.72200 -21.38600 1.000 93.70228 677 GLN B O 1
ATOM 5002 N N . GLU B 1 227 ? -12.80200 23.60100 -23.21200 1.000 88.54392 678 GLU B N 1
ATOM 5003 C CA . GLU B 1 227 ? -11.44800 23.43600 -22.69700 1.000 80.29074 678 GLU B CA 1
ATOM 5004 C C . GLU B 1 227 ? -10.70900 24.76800 -22.64800 1.000 85.40796 678 GLU B C 1
ATOM 5005 O O . GLU B 1 227 ? -9.96900 25.03900 -21.69400 1.000 99.00806 678 GLU B O 1
ATOM 5011 N N . LEU B 1 228 ? -10.90200 25.61600 -23.66100 1.000 78.24528 679 LEU B N 1
ATOM 5012 C CA . LEU B 1 228 ? -10.20400 26.89700 -23.68600 1.000 80.88772 679 LEU B CA 1
ATOM 5013 C C . LEU B 1 228 ? -10.78000 27.86700 -22.66100 1.000 81.72161 679 LEU B C 1
ATOM 5014 O O . LEU B 1 228 ? -10.03900 28.66200 -22.07300 1.000 77.44224 679 LEU B O 1
ATOM 5019 N N . GLN B 1 229 ? -12.09600 27.81600 -22.43200 1.000 88.07410 680 GLN B N 1
ATOM 5020 C CA . GLN B 1 229 ? -12.69900 28.61900 -21.37100 1.000 90.15513 680 GLN B CA 1
ATOM 5021 C C . GLN B 1 229 ? -12.01600 28.35600 -20.03500 1.000 93.57653 680 GLN B C 1
ATOM 5022 O O . GLN B 1 229 ? -11.65400 29.29000 -19.31000 1.000 92.19569 680 GLN B O 1
ATOM 5028 N N . GLU B 1 230 ? -11.82600 27.07800 -19.70000 1.000 89.95908 681 GLU B N 1
ATOM 5029 C CA . GLU B 1 230 ? -11.21500 26.72900 -18.42400 1.000 89.25807 681 GLU B CA 1
ATOM 5030 C C . GLU B 1 230 ? -9.72400 27.03700 -18.41200 1.000 92.77325 681 GLU B C 1
ATOM 5031 O O . GLU B 1 230 ? -9.17700 27.39600 -17.36500 1.000 93.24733 681 GLU B O 1
ATOM 5037 N N . ILE B 1 231 ? -9.05300 26.91100 -19.55900 1.000 88.25512 682 ILE B N 1
ATOM 5038 C CA . ILE B 1 231 ? -7.63800 27.25700 -19.63000 1.000 81.01782 682 ILE B CA 1
ATOM 5039 C C . ILE B 1 231 ? -7.43600 28.74100 -19.35700 1.000 80.57878 682 ILE B C 1
ATOM 5040 O O . ILE B 1 231 ? -6.54900 29.12800 -18.58900 1.000 93.51770 682 ILE B O 1
ATOM 5045 N N . ASN B 1 232 ? -8.26300 29.59400 -19.96800 1.000 79.24346 683 ASN B N 1
ATOM 5046 C CA . ASN B 1 232 ? -8.11700 31.03500 -19.78100 1.000 85.78100 683 ASN B CA 1
ATOM 5047 C C . ASN B 1 232 ? -8.36000 31.43500 -18.33200 1.000 86.00267 683 ASN B C 1
ATOM 5048 O O . ASN B 1 232 ? -7.68100 32.32300 -17.80200 1.000 87.22125 683 ASN B O 1
ATOM 5053 N N . ARG B 1 233 ? -9.33100 30.79700 -17.67900 1.000 86.70967 684 ARG B N 1
ATOM 5054 C CA . ARG B 1 233 ? -9.58200 31.07200 -16.26900 1.000 100.97130 684 ARG B CA 1
ATOM 5055 C C . ARG B 1 233 ? -8.42900 30.57500 -15.40400 1.000 101.28297 684 ARG B C 1
ATOM 5056 O O . ARG B 1 233 ? -7.94300 31.29400 -14.52400 1.000 95.72590 684 ARG B O 1
ATOM 5064 N N . VAL B 1 234 ? -7.96900 29.34500 -15.65400 1.000 100.54522 685 VAL B N 1
ATOM 5065 C CA . VAL B 1 234 ? -6.89500 28.76000 -14.85700 1.000 96.50394 685 VAL B CA 1
ATOM 5066 C C . VAL B 1 234 ? -5.56600 29.45900 -15.12600 1.000 101.67724 685 VAL B C 1
ATOM 5067 O O . VAL B 1 234 ? -4.73100 29.58600 -14.22100 1.000 102.79962 685 VAL B O 1
ATOM 5071 N N . TYR B 1 235 ? -5.34400 29.93200 -16.35600 1.000 98.58039 686 TYR B N 1
ATOM 5072 C CA . TYR B 1 235 ? -4.08600 30.60300 -16.67100 1.000 89.45509 686 TYR B CA 1
ATOM 5073 C C . TYR B 1 235 ? -3.93000 31.87800 -15.85200 1.000 95.34464 686 TYR B C 1
ATOM 5074 O O . TYR B 1 235 ? -2.86600 32.13300 -15.27300 1.000 104.61520 686 TYR B O 1
ATOM 5083 N N . LYS B 1 236 ? -4.98300 32.69600 -15.79300 1.000 89.70445 687 LYS B N 1
ATOM 5084 C CA . LYS B 1 236 ? -4.90500 33.92300 -15.01100 1.000 100.65846 687 LYS B CA 1
ATOM 5085 C C . LYS B 1 236 ? -4.83000 33.61800 -13.52100 1.000 104.68386 687 LYS B C 1
ATOM 5086 O O . LYS B 1 236 ? -4.14800 34.32400 -12.77100 1.000 105.75838 687 LYS B O 1
ATOM 5092 N N . GLU B 1 237 ? -5.52000 32.56700 -13.07500 1.000 99.83587 688 GLU B N 1
ATOM 5093 C CA . GLU B 1 237 ? -5.46500 32.19700 -11.66600 1.000 102.93426 688 GLU B CA 1
ATOM 5094 C C . GLU B 1 237 ? -4.05300 31.79400 -11.25800 1.000 96.01591 688 GLU B C 1
ATOM 5095 O O . GLU B 1 237 ? -3.60700 32.11300 -10.15100 1.000 118.23572 688 GLU B O 1
ATOM 5101 N N . MET B 1 238 ? -3.33000 31.10800 -12.14900 1.000 102.32382 689 MET B N 1
ATOM 5102 C CA . MET B 1 238 ? -1.98100 30.64700 -11.83800 1.000 90.93232 689 MET B CA 1
ATOM 5103 C C . MET B 1 238 ? -0.95500 31.76100 -12.01200 1.000 100.76483 689 MET B C 1
ATOM 5104 O O . MET B 1 238 ? -0.13300 32.00100 -11.11900 1.000 109.56001 689 MET B O 1
ATOM 5109 N N . TYR B 1 239 ? -0.99300 32.45900 -13.14700 1.000 101.40622 690 TYR B N 1
ATOM 5110 C CA . TYR B 1 239 ? 0.06100 33.38900 -13.53100 1.000 101.74934 690 TYR B CA 1
ATOM 5111 C C . TYR B 1 239 ? -0.34900 34.85100 -13.41100 1.000 101.78952 690 TYR B C 1
ATOM 5112 O O . TYR B 1 239 ? 0.41700 35.73200 -13.82000 1.000 96.16337 690 TYR B O 1
ATOM 5121 N N . LYS B 1 240 ? -1.53700 35.12900 -12.87200 1.000 102.16269 691 LYS B N 1
ATOM 5122 C CA . LYS B 1 240 ? -1.95900 36.48900 -12.53200 1.000 114.83412 691 LYS B CA 1
ATOM 5123 C C . LYS B 1 240 ? -1.89400 37.42700 -13.73700 1.000 112.69153 691 LYS B C 1
ATOM 5124 O O . LYS B 1 240 ? -1.71300 38.63800 -13.58900 1.000 124.30211 691 LYS B O 1
ATOM 5130 N N . THR B 1 241 ? -2.03300 36.86500 -14.93500 1.000 113.62704 692 THR B N 1
ATOM 5131 C CA . THR B 1 241 ? -2.10700 37.63400 -16.16800 1.000 117.44270 692 THR B CA 1
ATOM 5132 C C . THR B 1 241 ? -2.95200 36.85000 -17.16300 1.000 103.75793 692 THR B C 1
ATOM 5133 O O . THR B 1 241 ? -2.94500 35.61600 -17.16800 1.000 96.72288 692 THR B O 1
ATOM 5137 N N . ASP B 1 242 ? -3.69900 37.57700 -17.98900 1.000 102.27049 693 ASP B N 1
ATOM 5138 C CA . ASP B 1 242 ? -4.55900 36.93000 -18.97000 1.000 106.45790 693 ASP B CA 1
ATOM 5139 C C . ASP B 1 242 ? -3.72800 36.17200 -19.99800 1.000 106.92760 693 ASP B C 1
ATOM 5140 O O . ASP B 1 242 ? -2.67800 36.64500 -20.44400 1.000 115.90357 693 ASP B O 1
ATOM 5145 N N . LEU B 1 243 ? -4.20200 34.97700 -20.36500 1.000 90.65598 694 LEU B N 1
ATOM 5146 C CA . LEU B 1 243 ? -3.50000 34.18600 -21.37100 1.000 97.68535 694 LEU B CA 1
ATOM 5147 C C . LEU B 1 243 ? -3.39200 34.94500 -22.68700 1.000 102.84909 694 LEU B C 1
ATOM 5148 O O . LEU B 1 243 ? -2.38400 34.83800 -23.39600 1.000 91.99774 694 LEU B O 1
ATOM 5153 N N . GLU B 1 244 ? -4.42300 35.72300 -23.02800 1.000 105.23018 695 GLU B N 1
ATOM 5154 C CA . GLU B 1 244 ? -4.38600 36.50600 -24.25800 1.000 94.46207 695 GLU B CA 1
ATOM 5155 C C . GLU B 1 244 ? -3.24500 37.51700 -24.23900 1.000 102.35339 695 GLU B C 1
ATOM 5156 O O . GLU B 1 244 ? -2.54000 37.68200 -25.24100 1.000 109.41357 695 GLU B O 1
ATOM 5162 N N . LYS B 1 245 ? -3.04200 38.19300 -23.10100 1.000 92.71190 696 LYS B N 1
ATOM 5163 C CA . LYS B 1 245 ? -2.00900 39.22500 -23.01900 1.000 96.77025 696 LYS B CA 1
ATOM 5164 C C . LYS B 1 245 ? -0.62600 38.65300 -23.30300 1.000 92.81657 696 LYS B C 1
ATOM 5165 O O . LYS B 1 245 ? 0.15300 39.24300 -24.06100 1.000 90.46332 696 LYS B O 1
ATOM 5171 N N . ASP B 1 246 ? -0.30300 37.50000 -22.71100 1.000 86.04061 697 ASP B N 1
ATOM 5172 C CA . ASP B 1 246 ? 1.00300 36.89700 -22.94700 1.000 83.42974 697 ASP B CA 1
ATOM 5173 C C . ASP B 1 246 ? 1.17400 36.47300 -24.40200 1.000 102.43110 697 ASP B C 1
ATOM 5174 O O . ASP B 1 246 ? 2.28200 36.57400 -24.94200 1.000 115.23545 697 ASP B O 1
ATOM 5179 N N . ILE B 1 247 ? 0.09700 36.02100 -25.05900 1.000 81.92543 698 ILE B N 1
ATOM 5180 C CA . ILE B 1 247 ? 0.19700 35.60500 -26.45800 1.000 79.53958 698 ILE B CA 1
ATOM 5181 C C . ILE B 1 247 ? 0.50600 36.80100 -27.34800 1.000 90.93590 698 ILE B C 1
ATOM 5182 O O . ILE B 1 247 ? 1.35900 36.72800 -28.24000 1.000 96.39301 698 ILE B O 1
ATOM 5187 N N . ILE B 1 248 ? -0.20400 37.91300 -27.12900 1.000 98.60730 699 ILE B N 1
ATOM 5188 C CA . ILE B 1 248 ? 0.09500 39.16300 -27.82700 1.000 95.35258 699 ILE B CA 1
ATOM 5189 C C . ILE B 1 248 ? 1.57800 39.49000 -27.72600 1.000 104.07815 699 ILE B C 1
ATOM 5190 O O . ILE B 1 248 ? 2.20500 39.92300 -28.70100 1.000 111.20676 699 ILE B O 1
ATOM 5195 N N . SER B 1 249 ? 2.16300 39.27700 -26.54600 1.000 97.94358 700 SER B N 1
ATOM 5196 C CA . SER B 1 249 ? 3.53900 39.69700 -26.30800 1.000 106.50897 700 SER B CA 1
ATOM 5197 C C . SER B 1 249 ? 4.53200 38.84000 -27.08200 1.000 107.13306 700 SER B C 1
ATOM 5198 O O . SER B 1 249 ? 5.48000 39.36600 -27.67600 1.000 116.04546 700 SER B O 1
ATOM 5201 N N . ASP B 1 250 ? 4.33400 37.52700 -27.09000 1.000 86.89960 701 ASP B N 1
ATOM 5202 C CA . ASP B 1 250 ? 5.31900 36.61100 -27.64400 1.000 92.40203 701 ASP B CA 1
ATOM 5203 C C . ASP B 1 250 ? 5.06700 36.25400 -29.10200 1.000 99.55432 701 ASP B C 1
ATOM 5204 O O . ASP B 1 250 ? 5.86100 35.50700 -29.68400 1.000 110.26590 701 ASP B O 1
ATOM 5209 N N . THR B 1 251 ? 4.00000 36.76500 -29.70900 1.000 93.50680 702 THR B N 1
ATOM 5210 C CA . THR B 1 251 ? 3.70700 36.51100 -31.11300 1.000 90.30274 702 THR B CA 1
ATOM 5211 C C . THR B 1 251 ? 3.52500 37.84300 -31.83200 1.000 93.66100 702 THR B C 1
ATOM 5212 O O . THR B 1 251 ? 3.51200 38.91100 -31.21300 1.000 91.09252 702 THR B O 1
ATOM 5216 N N . SER B 1 252 ? 3.39400 37.77400 -33.15800 1.000 89.35748 703 SER B N 1
ATOM 5217 C CA . SER B 1 252 ? 3.23100 38.97200 -33.97300 1.000 90.69038 703 SER B CA 1
ATOM 5218 C C . SER B 1 252 ? 2.56800 38.59500 -35.29200 1.000 91.86938 703 SER B C 1
ATOM 5219 O O . SER B 1 252 ? 2.46000 37.41800 -35.64700 1.000 77.25180 703 SER B O 1
ATOM 5222 N N . GLY B 1 253 ? 2.13300 39.62200 -36.01900 1.000 84.63886 704 GLY B N 1
ATOM 5223 C CA . GLY B 1 253 ? 1.59600 39.47600 -37.35700 1.000 80.87702 704 GLY B CA 1
ATOM 5224 C C . GLY B 1 253 ? 0.33900 38.62000 -37.41300 1.000 95.19498 704 GLY B C 1
ATOM 5225 O O . GLY B 1 253 ? -0.38800 38.44300 -36.43300 1.000 96.26751 704 GLY B O 1
ATOM 5226 N N . ASP B 1 254 ? 0.09500 38.07300 -38.60600 1.000 75.75804 705 ASP B N 1
ATOM 5227 C CA . ASP B 1 254 ? -1.10600 37.27000 -38.81100 1.000 73.08691 705 ASP B CA 1
ATOM 5228 C C . ASP B 1 254 ? -1.10200 36.02100 -37.93900 1.000 86.98530 705 ASP B C 1
ATOM 5229 O O . ASP B 1 254 ? -2.17100 35.49100 -37.61000 1.000 91.61718 705 ASP B O 1
ATOM 5234 N N . PHE B 1 255 ? 0.08200 35.52600 -37.56700 1.000 93.00419 706 PHE B N 1
ATOM 5235 C CA . PHE B 1 255 ? 0.14600 34.41600 -36.62300 1.000 83.25623 706 PHE B CA 1
ATOM 5236 C C . PHE B 1 255 ? -0.45100 34.81200 -35.27800 1.000 86.84255 706 PHE B C 1
ATOM 5237 O O . PHE B 1 255 ? -1.14400 34.01200 -34.63800 1.000 74.31324 706 PHE B O 1
ATOM 5245 N N . ARG B 1 256 ? -0.20700 36.05100 -34.84500 1.000 69.69138 707 ARG B N 1
ATOM 5246 C CA . ARG B 1 256 ? -0.76500 36.52800 -33.58400 1.000 77.89596 707 ARG B CA 1
ATOM 5247 C C . ARG B 1 256 ? -2.28700 36.57000 -33.64100 1.000 89.26769 707 ARG B C 1
ATOM 5248 O O . ARG B 1 256 ? -2.96800 36.11100 -32.71700 1.000 80.70734 707 ARG B O 1
ATOM 5256 N N . LYS B 1 257 ? -2.83800 37.11900 -34.72700 1.000 84.57225 708 LYS B N 1
ATOM 5257 C CA . LYS B 1 257 ? -4.28800 37.19100 -34.88100 1.000 79.08828 708 LYS B CA 1
ATOM 5258 C C . LYS B 1 257 ? -4.91700 35.80400 -34.83300 1.000 84.51520 708 LYS B C 1
ATOM 5259 O O . LYS B 1 257 ? -5.94800 35.59900 -34.18300 1.000 87.01890 708 LYS B O 1
ATOM 5265 N N . LEU B 1 258 ? -4.30700 34.84000 -35.52400 1.000 79.57719 709 LEU B N 1
ATOM 5266 C CA . LEU B 1 258 ? -4.86300 33.49300 -35.56500 1.000 69.98354 709 LEU B CA 1
ATOM 5267 C C . LEU B 1 258 ? -4.84700 32.85400 -34.18200 1.000 74.45559 709 LEU B C 1
ATOM 5268 O O . LEU B 1 258 ? -5.84400 32.26600 -33.74500 1.000 66.93622 709 LEU B O 1
ATOM 5273 N N . MET B 1 259 ? -3.72100 32.96600 -33.47400 1.000 70.26944 710 MET B N 1
ATOM 5274 C CA . MET B 1 259 ? -3.63500 32.39300 -32.13500 1.000 69.78667 710 MET B CA 1
ATOM 5275 C C . MET B 1 259 ? -4.59200 33.08400 -31.16900 1.000 78.36395 710 MET B C 1
ATOM 5276 O O . MET B 1 259 ? -5.23200 32.42200 -30.34400 1.000 77.52051 710 MET B O 1
ATOM 5281 N N . VAL B 1 260 ? -4.70500 34.41200 -31.25400 1.000 76.45374 711 VAL B N 1
ATOM 5282 C CA . VAL B 1 260 ? -5.60000 35.13400 -30.35200 1.000 79.51516 711 VAL B CA 1
ATOM 5283 C C . VAL B 1 260 ? -7.04900 34.73900 -30.60800 1.000 90.68165 711 VAL B C 1
ATOM 5284 O O . VAL B 1 260 ? -7.82300 34.51000 -29.66900 1.000 93.12524 711 VAL B O 1
ATOM 5288 N N . ALA B 1 261 ? -7.43400 34.63600 -31.88200 1.000 87.89654 712 ALA B N 1
ATOM 5289 C CA . ALA B 1 261 ? -8.80700 34.27400 -32.21800 1.000 70.91341 712 ALA B CA 1
ATOM 5290 C C . ALA B 1 261 ? -9.12800 32.85500 -31.76300 1.000 66.35490 712 ALA B C 1
ATOM 5291 O O . ALA B 1 261 ? -10.19200 32.60000 -31.18500 1.000 68.19697 712 ALA B O 1
ATOM 5293 N N . LEU B 1 262 ? -8.21700 31.91500 -32.02200 1.000 63.53471 713 LEU B N 1
ATOM 5294 C CA . LEU B 1 262 ? -8.41700 30.54000 -31.57700 1.000 63.11780 713 LEU B CA 1
ATOM 5295 C C . LEU B 1 262 ? -8.49000 30.46000 -30.05800 1.000 71.57482 713 LEU B C 1
ATOM 5296 O O . LEU B 1 262 ? -9.38700 29.82000 -29.49800 1.000 79.49853 713 LEU B O 1
ATOM 5301 N N . ALA B 1 263 ? -7.55400 31.11700 -29.37100 1.000 71.16179 714 ALA B N 1
ATOM 5302 C CA . ALA B 1 263 ? -7.49700 31.02100 -27.91700 1.000 80.72062 714 ALA B CA 1
ATOM 5303 C C . ALA B 1 263 ? -8.74500 31.57800 -27.24300 1.000 83.38127 714 ALA B C 1
ATOM 5304 O O . ALA B 1 263 ? -8.98900 31.27100 -26.07100 1.000 82.00292 714 ALA B O 1
ATOM 5306 N N . LYS B 1 264 ? -9.54100 32.38400 -27.95300 1.000 79.41746 715 LYS B N 1
ATOM 5307 C CA . LYS B 1 264 ? -10.76600 32.91400 -27.36500 1.000 80.28438 715 LYS B CA 1
ATOM 5308 C C . LYS B 1 264 ? -11.78200 31.81600 -27.08400 1.000 83.08110 715 LYS B C 1
ATOM 5309 O O . LYS B 1 264 ? -12.61800 31.96300 -26.18500 1.000 92.69047 715 LYS B O 1
ATOM 5315 N N . GLY B 1 265 ? -11.72700 30.71700 -27.82800 1.000 76.30258 716 GLY B N 1
ATOM 5316 C CA . GLY B 1 265 ? -12.69000 29.64800 -27.62400 1.000 79.69443 716 GLY B CA 1
ATOM 5317 C C . GLY B 1 265 ? -14.12300 30.10200 -27.79000 1.000 94.15639 716 GLY B C 1
ATOM 5318 O O . GLY B 1 265 ? -14.99900 29.68900 -27.01900 1.000 94.15282 716 GLY B O 1
ATOM 5319 N N . ARG B 1 266 ? -14.37700 30.97400 -28.76700 1.000 102.30969 717 ARG B N 1
ATOM 5320 C CA . ARG B 1 266 ? -15.71600 31.45900 -29.07600 1.000 91.76540 717 ARG B CA 1
ATOM 5321 C C . ARG B 1 266 ? -16.20100 30.95000 -30.42800 1.000 89.21292 717 ARG B C 1
ATOM 5322 O O . ARG B 1 266 ? -17.04800 31.58800 -31.06600 1.000 87.84142 717 ARG B O 1
ATOM 5330 N N . ARG B 1 267 ? -15.65600 29.82500 -30.88300 1.000 80.93489 718 ARG B N 1
ATOM 5331 C CA . ARG B 1 267 ? -16.18400 29.14200 -32.05300 1.000 82.38088 718 ARG B CA 1
ATOM 5332 C C . ARG B 1 267 ? -17.66500 28.84500 -31.85300 1.000 91.11402 718 ARG B C 1
ATOM 5333 O O . ARG B 1 267 ? -18.12000 28.57500 -30.73800 1.000 97.51142 718 ARG B O 1
ATOM 5341 N N . ALA B 1 268 ? -18.42800 28.92000 -32.94200 1.000 95.62446 719 ALA B N 1
ATOM 5342 C CA . ALA B 1 268 ? -19.84500 28.58800 -32.87700 1.000 93.40561 719 ALA B CA 1
ATOM 5343 C C . ALA B 1 268 ? -20.02400 27.10300 -32.58500 1.000 90.40949 719 ALA B C 1
ATOM 5344 O O . ALA B 1 268 ? -19.32900 26.25700 -33.15200 1.000 88.27662 719 ALA B O 1
ATOM 5346 N N . GLU B 1 269 ? -20.95200 26.78900 -31.68100 1.000 97.28007 720 GLU B N 1
ATOM 5347 C CA . GLU B 1 269 ? -21.25100 25.39800 -31.37200 1.000 97.12559 720 GLU B CA 1
ATOM 5348 C C . GLU B 1 269 ? -21.90300 24.72400 -32.57900 1.000 100.47805 720 GLU B C 1
ATOM 5349 O O . GLU B 1 269 ? -22.42000 25.38400 -33.48700 1.000 100.88612 720 GLU B O 1
ATOM 5355 N N A ASP B 1 270 ? -21.87900 23.39300 -32.57400 0.460 96.84570 721 ASP B N 1
ATOM 5356 N N B ASP B 1 270 ? -21.85200 23.38900 -32.59200 0.540 96.85554 721 ASP B N 1
ATOM 5357 C CA A ASP B 1 270 ? -22.36600 22.61900 -33.71000 0.460 95.85374 721 ASP B CA 1
ATOM 5358 C CA B ASP B 1 270 ? -22.36400 22.62800 -33.72700 0.540 95.84204 721 ASP B CA 1
ATOM 5359 C C A ASP B 1 270 ? -23.83600 22.92200 -33.97800 0.460 101.84925 721 ASP B C 1
ATOM 5360 C C B ASP B 1 270 ? -23.82800 22.96500 -33.96400 0.540 102.25962 721 ASP B C 1
ATOM 5361 O O A ASP B 1 270 ? -24.69500 22.67300 -33.12600 0.460 105.94253 721 ASP B O 1
ATOM 5362 O O B ASP B 1 270 ? -24.67100 22.78400 -33.08000 0.540 106.72285 721 ASP B O 1
ATOM 5371 N N . GLY B 1 271 ? -24.12000 23.46200 -35.16200 1.000 105.01932 722 GLY B N 1
ATOM 5372 C CA . GLY B 1 271 ? -25.47600 23.88700 -35.46200 1.000 108.27847 722 GLY B CA 1
ATOM 5373 C C . GLY B 1 271 ? -26.44700 22.71900 -35.47800 1.000 112.93161 722 GLY B C 1
ATOM 5374 O O . GLY B 1 271 ? -26.09800 21.59600 -35.85200 1.000 113.96166 722 GLY B O 1
ATOM 5375 N N . SER B 1 272 ? -27.68100 22.99500 -35.04800 1.000 105.28135 723 SER B N 1
ATOM 5376 C CA . SER B 1 272 ? -28.73700 21.99400 -35.14400 1.000 107.04410 723 SER B CA 1
ATOM 5377 C C . SER B 1 272 ? -28.93000 21.54800 -36.58700 1.000 107.63135 723 SER B C 1
ATOM 5378 O O . SER B 1 272 ? -29.11800 20.35700 -36.86100 1.000 109.87562 723 SER B O 1
ATOM 5381 N N . VAL B 1 273 ? -28.86200 22.48800 -37.52200 1.000 103.32525 724 VAL B N 1
ATOM 5382 C CA . VAL B 1 273 ? -29.13300 22.23200 -38.92800 1.000 95.09010 724 VAL B CA 1
ATOM 5383 C C . VAL B 1 273 ? -27.83300 22.34300 -39.71100 1.000 87.33168 724 VAL B C 1
ATOM 5384 O O . VAL B 1 273 ? -26.94300 23.13200 -39.37100 1.000 84.44732 724 VAL B O 1
ATOM 5388 N N . ILE B 1 274 ? -27.71900 21.53200 -40.75800 1.000 73.91772 725 ILE B N 1
ATOM 5389 C CA . ILE B 1 274 ? -26.61200 21.64600 -41.70100 1.000 75.68959 725 ILE B CA 1
ATOM 5390 C C . ILE B 1 274 ? -26.90800 22.79900 -42.65100 1.000 76.45856 725 ILE B C 1
ATOM 5391 O O . ILE B 1 274 ? -27.93000 22.79800 -43.34600 1.000 77.89348 725 ILE B O 1
ATOM 5396 N N . ASP B 1 275 ? -26.01600 23.78800 -42.67800 1.000 63.34421 726 ASP B N 1
ATOM 5397 C CA . ASP B 1 275 ? -26.20500 25.00200 -43.46300 1.000 64.69182 726 ASP B CA 1
ATOM 5398 C C . ASP B 1 275 ? -25.46300 24.83600 -44.78800 1.000 68.38176 726 ASP B C 1
ATOM 5399 O O . ASP B 1 275 ? -24.33200 25.29300 -44.96600 1.000 62.20024 726 ASP B O 1
ATOM 5404 N N . TYR B 1 276 ? -26.13000 24.16400 -45.73400 1.000 62.50463 727 TYR B N 1
ATOM 5405 C CA . TYR B 1 276 ? -25.50800 23.88800 -47.02700 1.000 62.60945 727 TYR B CA 1
ATOM 5406 C C . TYR B 1 276 ? -25.17800 25.17600 -47.76900 1.000 63.70246 727 TYR B C 1
ATOM 5407 O O . TYR B 1 276 ? -24.14500 25.26300 -48.44600 1.000 63.54930 727 TYR B O 1
ATOM 5416 N N . GLU B 1 277 ? -26.04300 26.18500 -47.66600 1.000 65.80264 728 GLU B N 1
ATOM 5417 C CA . GLU B 1 277 ? -25.75100 27.45100 -48.32800 1.000 67.56257 728 GLU B CA 1
ATOM 5418 C C . GLU B 1 277 ? -24.48200 28.07200 -47.76500 1.000 67.56634 728 GLU B C 1
ATOM 5419 O O . GLU B 1 277 ? -23.61200 28.52700 -48.51800 1.000 73.23728 728 GLU B O 1
ATOM 5425 N N . LEU B 1 278 ? -24.34900 28.07800 -46.43400 1.000 66.96397 729 LEU B N 1
ATOM 5426 C CA . LEU B 1 278 ? -23.15400 28.64000 -45.81300 1.000 66.79995 729 LEU B CA 1
ATOM 5427 C C . LEU B 1 278 ? -21.92600 27.78000 -46.09900 1.000 73.04817 729 LEU B C 1
ATOM 5428 O O . LEU B 1 278 ? -20.81600 28.30700 -46.23200 1.000 65.86730 729 LEU B O 1
ATOM 5433 N N . ILE B 1 279 ? -22.10400 26.45800 -46.20100 1.000 63.28461 730 ILE B N 1
ATOM 5434 C CA . ILE B 1 279 ? -20.98500 25.57200 -46.52400 1.000 60.86601 730 ILE B CA 1
ATOM 5435 C C . ILE B 1 279 ? -20.38400 25.94800 -47.87100 1.000 61.18724 730 ILE B C 1
ATOM 5436 O O . ILE B 1 279 ? -19.16700 26.11900 -48.00800 1.000 58.77944 730 ILE B O 1
ATOM 5441 N N . ASP B 1 280 ? -21.23300 26.06600 -48.89000 1.000 63.86754 731 ASP B N 1
ATOM 5442 C CA . ASP B 1 280 ? -20.75200 26.46100 -50.20600 1.000 63.74453 731 ASP B CA 1
ATOM 5443 C C . ASP B 1 280 ? -20.16100 27.86400 -50.17900 1.000 76.60600 731 ASP B C 1
ATOM 5444 O O . ASP B 1 280 ? -19.10700 28.11400 -50.77600 1.000 65.62072 731 ASP B O 1
ATOM 5449 N N . GLN B 1 281 ? -20.83900 28.79900 -49.50500 1.000 63.38865 732 GLN B N 1
ATOM 5450 C CA . GLN B 1 281 ? -20.35700 30.17300 -49.46200 1.000 67.80819 732 GLN B CA 1
ATOM 5451 C C . GLN B 1 281 ? -18.96800 30.24300 -48.84000 1.000 62.17021 732 GLN B C 1
ATOM 5452 O O . GLN B 1 281 ? -18.07100 30.90400 -49.37600 1.000 72.21234 732 GLN B O 1
ATOM 5458 N N . ASP B 1 282 ? -18.76600 29.54200 -47.71700 1.000 60.28878 733 ASP B N 1
ATOM 5459 C CA . ASP B 1 282 ? -17.46000 29.55500 -47.05800 1.000 75.22902 733 ASP B CA 1
ATOM 5460 C C . ASP B 1 282 ? -16.38600 28.93600 -47.94700 1.000 62.44606 733 ASP B C 1
ATOM 5461 O O . ASP B 1 282 ? -15.27900 29.47600 -48.05900 1.000 59.58247 733 ASP B O 1
ATOM 5466 N N . ALA B 1 283 ? -16.69900 27.80600 -48.59000 1.000 60.48803 734 ALA B N 1
ATOM 5467 C CA . ALA B 1 283 ? -15.74400 27.16300 -49.48900 1.000 59.77075 734 ALA B CA 1
ATOM 5468 C C . ALA B 1 283 ? -15.35200 28.09600 -50.62900 1.000 75.96381 734 ALA B C 1
ATOM 5469 O O . ALA B 1 283 ? -14.16700 28.23200 -50.95600 1.000 61.04095 734 ALA B O 1
ATOM 5471 N N . ARG B 1 284 ? -16.34100 28.75200 -51.24500 1.000 65.86531 735 ARG B N 1
ATOM 5472 C CA . ARG B 1 284 ? -16.04100 29.71800 -52.29400 1.000 75.69713 735 ARG B CA 1
ATOM 5473 C C . ARG B 1 284 ? -15.23000 30.87800 -51.74000 1.000 71.41687 735 ARG B C 1
ATOM 5474 O O . ARG B 1 284 ? -14.26400 31.32700 -52.36900 1.000 66.99342 735 ARG B O 1
ATOM 5482 N N . ASP B 1 285 ? -15.59900 31.36400 -50.55100 1.000 66.56127 736 ASP B N 1
ATOM 5483 C CA . ASP B 1 285 ? -14.86200 32.46500 -49.93900 1.000 75.35710 736 ASP B CA 1
ATOM 5484 C C . ASP B 1 285 ? -13.41600 32.06700 -49.66600 1.000 66.89017 736 ASP B C 1
ATOM 5485 O O . ASP B 1 285 ? -12.48800 32.82800 -49.95900 1.000 77.86986 736 ASP B O 1
ATOM 5490 N N . LEU B 1 286 ? -13.20600 30.86700 -49.11500 1.000 65.68721 737 LEU B N 1
ATOM 5491 C CA . LEU B 1 286 ? -11.84300 30.38600 -48.89500 1.000 75.24913 737 LEU B CA 1
ATOM 5492 C C . LEU B 1 286 ? -11.05700 30.34900 -50.19900 1.000 75.46593 737 LEU B C 1
ATOM 5493 O O . LEU B 1 286 ? -9.87900 30.72400 -50.23600 1.000 75.59330 737 LEU B O 1
ATOM 5498 N N . TYR B 1 287 ? -11.69700 29.90400 -51.28100 1.000 76.85701 738 TYR B N 1
ATOM 5499 C CA . TYR B 1 287 ? -11.04800 29.88400 -52.58700 1.000 79.10851 738 TYR B CA 1
ATOM 5500 C C . TYR B 1 287 ? -10.68800 31.29500 -53.03300 1.000 81.64084 738 TYR B C 1
ATOM 5501 O O . TYR B 1 287 ? -9.52200 31.59100 -53.32600 1.000 74.83239 738 TYR B O 1
ATOM 5510 N N . ASP B 1 288 ? -11.68500 32.18500 -53.07400 1.000 68.89300 739 ASP B N 1
ATOM 5511 C CA . ASP B 1 288 ? -11.45200 33.56200 -53.49900 1.000 69.69364 739 ASP B CA 1
ATOM 5512 C C . ASP B 1 288 ? -10.35600 34.23600 -52.68500 1.000 84.71396 739 ASP B C 1
ATOM 5513 O O . ASP B 1 288 ? -9.60100 35.05300 -53.22200 1.000 87.02563 739 ASP B O 1
ATOM 5518 N N . ALA B 1 289 ? -10.24300 33.90800 -51.39800 1.000 76.36619 740 ALA B N 1
ATOM 5519 C CA . ALA B 1 289 ? -9.28300 34.59000 -50.54000 1.000 90.03740 740 ALA B CA 1
ATOM 5520 C C . ALA B 1 289 ? -7.86500 34.05400 -50.68100 1.000 87.78519 740 ALA B C 1
ATOM 5521 O O . ALA B 1 289 ? -6.93700 34.66400 -50.13700 1.000 77.64706 740 ALA B O 1
ATOM 5523 N N . GLY B 1 290 ? -7.66800 32.94800 -51.39500 1.000 65.52421 741 GLY B N 1
ATOM 5524 C CA . GLY B 1 290 ? -6.35100 32.35000 -51.45500 1.000 64.32758 741 GLY B CA 1
ATOM 5525 C C . GLY B 1 290 ? -5.88100 31.95000 -52.83700 1.000 73.34742 741 GLY B C 1
ATOM 5526 O O . GLY B 1 290 ? -5.16600 32.70400 -53.50400 1.000 98.39229 741 GLY B O 1
ATOM 5527 N N . VAL B 1 291 ? -6.29200 30.76000 -53.27800 1.000 81.15715 742 VAL B N 1
ATOM 5528 C CA . VAL B 1 291 ? -5.68200 30.13200 -54.44700 1.000 86.09998 742 VAL B CA 1
ATOM 5529 C C . VAL B 1 291 ? -6.15100 30.79500 -55.74000 1.000 87.24717 742 VAL B C 1
ATOM 5530 O O . VAL B 1 291 ? -5.37300 30.94700 -56.69100 1.000 81.43713 742 VAL B O 1
ATOM 5534 N N . LYS B 1 292 ? -7.42100 31.20800 -55.79400 1.000 89.18543 743 LYS B N 1
ATOM 5535 C CA . LYS B 1 292 ? -7.95900 31.82800 -57.00300 1.000 82.21157 743 LYS B CA 1
ATOM 5536 C C . LYS B 1 292 ? -7.15400 33.04900 -57.42900 1.000 86.04245 743 LYS B C 1
ATOM 5537 O O . LYS B 1 292 ? -7.02500 33.31900 -58.62900 1.000 95.19024 743 LYS B O 1
ATOM 5543 N N . ARG B 1 293 ? -6.59100 33.78000 -56.47200 1.000 91.00829 744 ARG B N 1
ATOM 5544 C CA . ARG B 1 293 ? -5.95900 35.06600 -56.71700 1.000 98.92328 744 ARG B CA 1
ATOM 5545 C C . ARG B 1 293 ? -4.48300 35.03100 -56.34700 1.000 86.62071 744 ARG B C 1
ATOM 5546 O O . ARG B 1 293 ? -4.01700 34.15300 -55.61500 1.000 99.85082 744 ARG B O 1
ATOM 5554 N N . LYS B 1 294 ? -3.75400 36.01500 -56.86400 1.000 98.66389 745 LYS B N 1
ATOM 5555 C CA . LYS B 1 294 ? -2.43000 36.32500 -56.35100 1.000 102.51893 745 LYS B CA 1
ATOM 5556 C C . LYS B 1 294 ? -2.57800 37.07900 -55.03600 1.000 94.48345 745 LYS B C 1
ATOM 5557 O O . LYS B 1 294 ? -3.39100 38.00100 -54.92200 1.000 100.98645 745 LYS B O 1
ATOM 5563 N N . GLY B 1 295 ? -1.79800 36.67200 -54.03800 1.000 85.89782 746 GLY B N 1
ATOM 5564 C CA . GLY B 1 295 ? -1.96200 37.16800 -52.68900 1.000 81.31954 746 GLY B CA 1
ATOM 5565 C C . GLY B 1 295 ? -2.95400 36.33700 -51.89400 1.000 87.32957 746 GLY B C 1
ATOM 5566 O O . GLY B 1 295 ? -3.61600 35.42800 -52.40500 1.000 94.05557 746 GLY B O 1
ATOM 5567 N N . THR B 1 296 ? -3.05700 36.65900 -50.60500 1.000 77.02846 747 THR B N 1
ATOM 5568 C CA . THR B 1 296 ? -3.92900 35.91800 -49.70000 1.000 76.68325 747 THR B CA 1
ATOM 5569 C C . THR B 1 296 ? -4.65200 36.89100 -48.78500 1.000 83.61995 747 THR B C 1
ATOM 5570 O O . THR B 1 296 ? -4.00900 37.69200 -48.09800 1.000 107.85628 747 THR B O 1
ATOM 5574 N N . ASP B 1 297 ? -5.98500 36.82600 -48.78200 1.000 79.04437 748 ASP B N 1
ATOM 5575 C CA . ASP B 1 297 ? -6.80500 37.52200 -47.78900 1.000 82.50131 748 ASP B CA 1
ATOM 5576 C C . ASP B 1 297 ? -6.84900 36.65200 -46.53500 1.000 78.32056 748 ASP B C 1
ATOM 5577 O O . ASP B 1 297 ? -7.76300 35.85300 -46.32100 1.000 77.26449 748 ASP B O 1
ATOM 5582 N N . VAL B 1 298 ? -5.83300 36.81500 -45.69400 1.000 78.03782 749 VAL B N 1
ATOM 5583 C CA . VAL B 1 298 ? -5.65500 36.00600 -44.48800 1.000 82.82324 749 VAL B CA 1
ATOM 5584 C C . VAL B 1 298 ? -6.77000 36.24300 -43.46800 1.000 86.34849 749 VAL B C 1
ATOM 5585 O O . VAL B 1 298 ? -7.23900 35.26700 -42.85700 1.000 91.06055 749 VAL B O 1
ATOM 5589 N N . PRO B 1 299 ? -7.21800 37.48600 -43.22000 1.000 75.64082 750 PRO B N 1
ATOM 5590 C CA . PRO B 1 299 ? -8.33300 37.67000 -42.26800 1.000 69.94223 750 PRO B CA 1
ATOM 5591 C C . PRO B 1 299 ? -9.58800 36.88400 -42.62400 1.000 81.58059 750 PRO B C 1
ATOM 5592 O O . PRO B 1 299 ? -10.30100 36.43100 -41.71700 1.000 76.43461 750 PRO B O 1
ATOM 5596 N N . LYS B 1 300 ? -9.88900 36.71100 -43.91500 1.000 72.78586 751 LYS B N 1
ATOM 5597 C CA . LYS B 1 300 ? -11.03200 35.88500 -44.29000 1.000 76.14376 751 LYS B CA 1
ATOM 5598 C C . LYS B 1 300 ? -10.79400 34.43200 -43.90400 1.000 70.51598 751 LYS B C 1
ATOM 5599 O O . LYS B 1 300 ? -11.70100 33.76200 -43.39400 1.000 77.66479 751 LYS B O 1
ATOM 5605 N N . TRP B 1 301 ? -9.57100 33.93600 -44.12500 1.000 67.38369 752 TRP B N 1
ATOM 5606 C CA . TRP B 1 301 ? -9.22100 32.58500 -43.69600 1.000 65.68805 752 TRP B CA 1
ATOM 5607 C C . TRP B 1 301 ? -9.35600 32.43700 -42.18500 1.000 70.10748 752 TRP B C 1
ATOM 5608 O O . TRP B 1 301 ? -9.99600 31.49900 -41.69500 1.000 66.94165 752 TRP B O 1
ATOM 5619 N N . ILE B 1 302 ? -8.75200 33.35900 -41.43100 1.000 62.12871 753 ILE B N 1
ATOM 5620 C CA . ILE B 1 302 ? -8.84200 33.31200 -39.97600 1.000 65.71731 753 ILE B CA 1
ATOM 5621 C C . ILE B 1 302 ? -10.29900 33.31400 -39.53500 1.000 79.26135 753 ILE B C 1
ATOM 5622 O O . ILE B 1 302 ? -10.72400 32.47500 -38.73200 1.000 73.66012 753 ILE B O 1
ATOM 5627 N N . SER B 1 303 ? -11.09000 34.24100 -40.07700 1.000 66.20281 754 SER B N 1
ATOM 5628 C CA . SER B 1 303 ? -12.48200 34.38100 -39.66300 1.000 71.17132 754 SER B CA 1
ATOM 5629 C C . SER B 1 303 ? -13.26400 33.08800 -39.86600 1.000 74.04781 754 SER B C 1
ATOM 5630 O O . SER B 1 303 ? -13.98400 32.63100 -38.97000 1.000 79.72509 754 SER B O 1
ATOM 5633 N N . ILE B 1 304 ? -13.12200 32.47700 -41.04000 1.000 68.75142 755 ILE B N 1
ATOM 5634 C CA . ILE B 1 304 ? -13.91000 31.29200 -41.35800 1.000 73.59328 755 ILE B CA 1
ATOM 5635 C C . ILE B 1 304 ? -13.45600 30.09900 -40.52300 1.000 70.12112 755 ILE B C 1
ATOM 5636 O O . ILE B 1 304 ? -14.28000 29.35500 -39.97900 1.000 67.21159 755 ILE B O 1
ATOM 5641 N N . MET B 1 305 ? -12.14000 29.90000 -40.39800 1.000 64.79765 756 MET B N 1
ATOM 5642 C CA . MET B 1 305 ? -11.64900 28.70100 -39.72900 1.000 72.77532 756 MET B CA 1
ATOM 5643 C C . MET B 1 305 ? -11.72800 28.80100 -38.20900 1.000 76.92286 756 MET B C 1
ATOM 5644 O O . MET B 1 305 ? -11.60800 27.77400 -37.52900 1.000 65.62906 756 MET B O 1
ATOM 5649 N N . THR B 1 306 ? -11.93300 30.00000 -37.65700 1.000 64.98840 757 THR B N 1
ATOM 5650 C CA . THR B 1 306 ? -12.04800 30.14700 -36.21300 1.000 66.79763 757 THR B CA 1
ATOM 5651 C C . THR B 1 306 ? -13.48300 30.29800 -35.73000 1.000 76.52604 757 THR B C 1
ATOM 5652 O O . THR B 1 306 ? -13.74800 30.04800 -34.55000 1.000 89.48161 757 THR B O 1
ATOM 5656 N N . GLU B 1 307 ? -14.41600 30.68000 -36.60100 1.000 69.23725 758 GLU B N 1
ATOM 5657 C CA . GLU B 1 307 ? -15.76200 30.99100 -36.14500 1.000 69.22623 758 GLU B CA 1
ATOM 5658 C C . GLU B 1 307 ? -16.79300 29.92200 -36.48500 1.000 70.14180 758 GLU B C 1
ATOM 5659 O O . GLU B 1 307 ? -17.81900 29.84100 -35.80000 1.000 79.75857 758 GLU B O 1
ATOM 5665 N N . ARG B 1 308 ? -16.55800 29.09600 -37.50300 1.000 64.72523 759 ARG B N 1
ATOM 5666 C CA . ARG B 1 308 ? -17.52500 28.06900 -37.86200 1.000 67.14211 759 ARG B CA 1
ATOM 5667 C C . ARG B 1 308 ? -17.32200 26.82200 -37.01400 1.000 68.78676 759 ARG B C 1
ATOM 5668 O O . ARG B 1 308 ? -16.20400 26.50300 -36.59500 1.000 67.99829 759 ARG B O 1
ATOM 5676 N N . SER B 1 309 ? -18.41500 26.10200 -36.78300 1.000 68.38344 760 SER B N 1
ATOM 5677 C CA . SER B 1 309 ? -18.32600 24.85300 -36.04600 1.000 67.94432 760 SER B CA 1
ATOM 5678 C C . SER B 1 309 ? -17.42800 23.87300 -36.78800 1.000 65.76993 760 SER B C 1
ATOM 5679 O O . SER B 1 309 ? -17.27500 23.93700 -38.01100 1.000 63.81873 760 SER B O 1
ATOM 5682 N N . VAL B 1 310 ? -16.81000 22.97000 -36.02900 1.000 61.37420 761 VAL B N 1
ATOM 5683 C CA . VAL B 1 310 ? -15.93800 21.96900 -36.63300 1.000 59.53618 761 VAL B CA 1
ATOM 5684 C C . VAL B 1 310 ? -16.68600 21.09200 -37.64700 1.000 62.06268 761 VAL B C 1
ATOM 5685 O O . VAL B 1 310 ? -16.16000 20.87500 -38.73900 1.000 59.58146 761 VAL B O 1
ATOM 5689 N N . PRO B 1 311 ? -17.89200 20.58800 -37.34400 1.000 75.45725 762 PRO B N 1
ATOM 5690 C CA . PRO B 1 311 ? -18.58700 19.79700 -38.37900 1.000 61.62004 762 PRO B CA 1
ATOM 5691 C C . PRO B 1 311 ? -18.86000 20.58800 -39.64500 1.000 60.46956 762 PRO B C 1
ATOM 5692 O O . PRO B 1 311 ? -18.83400 20.02400 -40.74700 1.000 60.58879 762 PRO B O 1
ATOM 5696 N N . HIS B 1 312 ? -19.11400 21.88900 -39.51600 1.000 62.28566 763 HIS B N 1
ATOM 5697 C CA . HIS B 1 312 ? -19.35200 22.72200 -40.69000 1.000 64.26228 763 HIS B CA 1
ATOM 5698 C C . HIS B 1 312 ? -18.08000 22.87300 -41.51500 1.000 64.24944 763 HIS B C 1
ATOM 5699 O O . HIS B 1 312 ? -18.09500 22.72100 -42.74200 1.000 59.72712 763 HIS B O 1
ATOM 5706 N N . LEU B 1 313 ? -16.96100 23.16100 -40.84600 1.000 59.82132 764 LEU B N 1
ATOM 5707 C CA . LEU B 1 313 ? -15.68900 23.33400 -41.53600 1.000 57.53448 764 LEU B CA 1
ATOM 5708 C C . LEU B 1 313 ? -15.22300 22.04600 -42.19800 1.000 63.32075 764 LEU B C 1
ATOM 5709 O O . LEU B 1 313 ? -14.55900 22.08900 -43.23800 1.000 57.34728 764 LEU B O 1
ATOM 5714 N N . GLN B 1 314 ? -15.55200 20.89300 -41.61300 1.000 55.76372 765 GLN B N 1
ATOM 5715 C CA . GLN B 1 314 ? -15.28200 19.63100 -42.29100 1.000 52.19472 765 GLN B CA 1
ATOM 5716 C C . GLN B 1 314 ? -15.97200 19.59000 -43.65000 1.000 53.50759 765 GLN B C 1
ATOM 5717 O O . GLN B 1 314 ? -15.35200 19.25900 -44.66700 1.000 51.37968 765 GLN B O 1
ATOM 5723 N N . LYS B 1 315 ? -17.26200 19.93800 -43.68100 1.000 54.24843 766 LYS B N 1
ATOM 5724 C CA . LYS B 1 315 ? -18.00200 19.94100 -44.93700 1.000 52.40776 766 LYS B CA 1
ATOM 5725 C C . LYS B 1 315 ? -17.54800 21.06700 -45.85800 1.000 54.71531 766 LYS B C 1
ATOM 5726 O O . LYS B 1 315 ? -17.55600 20.89900 -47.08100 1.000 58.31886 766 LYS B O 1
ATOM 5732 N N . VAL B 1 316 ? -17.14400 22.21000 -45.29300 1.000 56.18766 767 VAL B N 1
ATOM 5733 C CA . VAL B 1 316 ? -16.61500 23.30600 -46.10300 1.000 57.36348 767 VAL B CA 1
ATOM 5734 C C . VAL B 1 316 ? -15.36200 22.86100 -46.84200 1.000 55.91631 767 VAL B C 1
ATOM 5735 O O . VAL B 1 316 ? -15.20100 23.11400 -48.04100 1.000 56.75146 767 VAL B O 1
ATOM 5739 N N . PHE B 1 317 ? -14.45800 22.18100 -46.13400 1.000 57.60547 768 PHE B N 1
ATOM 5740 C CA . PHE B 1 317 ? -13.21300 21.73100 -46.74700 1.000 55.49362 768 PHE B CA 1
ATOM 5741 C C . PHE B 1 317 ? -13.46300 20.71200 -47.85500 1.000 62.63255 768 PHE B C 1
ATOM 5742 O O . PHE B 1 317 ? -12.68500 20.63700 -48.81300 1.000 63.06366 768 PHE B O 1
ATOM 5750 N N . ASP B 1 318 ? -14.52800 19.91200 -47.74000 1.000 62.92342 769 ASP B N 1
ATOM 5751 C CA . ASP B 1 318 ? -14.87500 18.98400 -48.81200 1.000 60.57878 769 ASP B CA 1
ATOM 5752 C C . ASP B 1 318 ? -15.42400 19.73200 -50.01900 1.000 61.71383 769 ASP B C 1
ATOM 5753 O O . ASP B 1 318 ? -14.94700 19.54800 -51.14400 1.000 60.46059 769 ASP B O 1
ATOM 5758 N N . ARG B 1 319 ? -16.43100 20.58400 -49.79800 1.000 56.96148 770 ARG B N 1
ATOM 5759 C CA . ARG B 1 319 ? -16.95600 21.41400 -50.87600 1.000 55.70536 770 ARG B CA 1
ATOM 5760 C C . ARG B 1 319 ? -15.86500 22.28000 -51.48100 1.000 58.15921 770 ARG B C 1
ATOM 5761 O O . ARG B 1 319 ? -15.94500 22.64900 -52.65700 1.000 59.61000 770 ARG B O 1
ATOM 5769 N N . TYR B 1 320 ? -14.83100 22.59200 -50.69500 1.000 72.97402 771 TYR B N 1
ATOM 5770 C CA . TYR B 1 320 ? -13.72100 23.39800 -51.18700 1.000 63.17021 771 TYR B CA 1
ATOM 5771 C C . TYR B 1 320 ? -12.98200 22.71400 -52.32800 1.000 64.48785 771 TYR B C 1
ATOM 5772 O O . TYR B 1 320 ? -12.49000 23.39000 -53.23800 1.000 63.43012 771 TYR B O 1
ATOM 5781 N N . LYS B 1 321 ? -12.88900 21.38500 -52.30300 1.000 59.72399 772 LYS B N 1
ATOM 5782 C CA . LYS B 1 321 ? -12.25100 20.67900 -53.40800 1.000 61.14960 772 LYS B CA 1
ATOM 5783 C C . LYS B 1 321 ? -13.01600 20.82100 -54.71900 1.000 58.89831 772 LYS B C 1
ATOM 5784 O O . LYS B 1 321 ? -12.45800 20.51100 -55.77500 1.000 59.24253 772 LYS B O 1
ATOM 5790 N N . SER B 1 322 ? -14.27200 21.27400 -54.67500 1.000 59.62390 773 SER B N 1
ATOM 5791 C CA . SER B 1 322 ? -15.05200 21.51400 -55.88400 1.000 58.83572 773 SER B CA 1
ATOM 5792 C C . SER B 1 322 ? -14.70000 22.83900 -56.54600 1.000 67.25703 773 SER B C 1
ATOM 5793 O O . SER B 1 322 ? -15.04200 23.04500 -57.71500 1.000 66.53614 773 SER B O 1
ATOM 5796 N N . TYR B 1 323 ? -14.04300 23.74200 -55.81900 1.000 64.73186 774 TYR B N 1
ATOM 5797 C CA . TYR B 1 323 ? -13.55100 24.99200 -56.38100 1.000 64.15994 774 TYR B CA 1
ATOM 5798 C C . TYR B 1 323 ? -12.05200 24.98100 -56.62700 1.000 61.74180 774 TYR B C 1
ATOM 5799 O O . TYR B 1 323 ? -11.58200 25.63600 -57.56100 1.000 63.22469 774 TYR B O 1
ATOM 5808 N N . SER B 1 324 ? -11.29200 24.24400 -55.82800 1.000 61.24316 775 SER B N 1
ATOM 5809 C CA . SER B 1 324 ? -9.85000 24.35500 -55.88400 1.000 65.09791 775 SER B CA 1
ATOM 5810 C C . SER B 1 324 ? -9.21500 23.05800 -56.36200 1.000 62.85962 775 SER B C 1
ATOM 5811 O O . SER B 1 324 ? -9.67000 21.97000 -55.99400 1.000 69.18280 775 SER B O 1
ATOM 5814 N N . PRO B 1 325 ? -8.16300 23.14600 -57.18100 1.000 65.70860 776 PRO B N 1
ATOM 5815 C CA . PRO B 1 325 ? -7.41500 21.93800 -57.54900 1.000 61.81823 776 PRO B CA 1
ATOM 5816 C C . PRO B 1 325 ? -6.57700 21.39900 -56.41300 1.000 65.36430 776 PRO B C 1
ATOM 5817 O O . PRO B 1 325 ? -6.17700 20.22900 -56.45700 1.000 64.20041 776 PRO B O 1
ATOM 5821 N N . TYR B 1 326 ? -6.29200 22.21700 -55.40300 1.000 65.42420 777 TYR B N 1
ATOM 5822 C CA . TYR B 1 326 ? -5.58400 21.79100 -54.20500 1.000 68.99680 777 TYR B CA 1
ATOM 5823 C C . TYR B 1 326 ? -6.55800 21.70400 -53.04200 1.000 59.63063 777 TYR B C 1
ATOM 5824 O O . TYR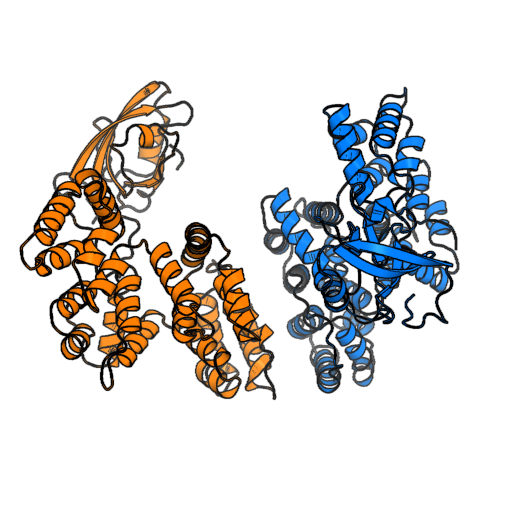 B 1 326 ? -7.44100 22.55400 -52.89900 1.000 61.88965 777 TYR B O 1
ATOM 5833 N N . ASP B 1 327 ? -6.39400 20.68600 -52.20400 1.000 58.13768 778 ASP B N 1
ATOM 5834 C CA . ASP B 1 327 ? -7.23500 20.61100 -51.02100 1.000 59.38192 778 ASP B CA 1
ATOM 5835 C C . ASP B 1 327 ? -6.78800 21.67500 -50.02200 1.000 55.03964 778 ASP B C 1
ATOM 5836 O O . ASP B 1 327 ? -5.85100 22.44000 -50.26800 1.000 54.65448 778 ASP B O 1
ATOM 5841 N N . MET B 1 328 ? -7.46800 21.72200 -48.87400 1.000 58.65768 779 MET B N 1
ATOM 5842 C CA . MET B 1 328 ? -7.22400 22.81000 -47.93200 1.000 54.04302 779 MET B CA 1
ATOM 5843 C C . MET B 1 328 ? -5.78000 22.81200 -47.44600 1.000 54.44020 779 MET B C 1
ATOM 5844 O O . MET B 1 328 ? -5.15300 23.87300 -47.35800 1.000 77.87848 779 MET B O 1
ATOM 5849 N N . LEU B 1 329 ? -5.22600 21.63100 -47.15200 1.000 54.94628 780 LEU B N 1
ATOM 5850 C CA . LEU B 1 329 ? -3.84900 21.54800 -46.66900 1.000 55.84582 780 LEU B CA 1
ATOM 5851 C C . LEU B 1 329 ? -2.85400 22.00700 -47.72900 1.000 61.61097 780 LEU B C 1
ATOM 5852 O O . LEU B 1 329 ? -1.96700 22.82300 -47.45100 1.000 74.74642 780 LEU B O 1
ATOM 5857 N N . GLU B 1 330 ? -2.97500 21.47800 -48.94800 1.000 54.46957 781 GLU B N 1
ATOM 5858 C CA . GLU B 1 330 ? -2.09400 21.89800 -50.03300 1.000 62.34005 781 GLU B CA 1
ATOM 5859 C C . GLU B 1 330 ? -2.28100 23.37500 -50.35600 1.000 57.05277 781 GLU B C 1
ATOM 5860 O O . GLU B 1 330 ? -1.31700 24.07500 -50.68800 1.000 65.66528 781 GLU B O 1
ATOM 5866 N N . SER B 1 331 ? -3.51800 23.86700 -50.26700 1.000 64.49181 782 SER B N 1
ATOM 5867 C CA . SER B 1 331 ? -3.75500 25.29000 -50.46900 1.000 65.18954 782 SER B CA 1
ATOM 5868 C C . SER B 1 331 ? -3.04900 26.12400 -49.40700 1.000 78.41123 782 SER B C 1
ATOM 5869 O O . SER B 1 331 ? -2.57000 27.22900 -49.68900 1.000 78.64901 782 SER B O 1
ATOM 5872 N N . ILE B 1 332 ? -2.97600 25.61100 -48.17800 1.000 71.01413 783 ILE B N 1
ATOM 5873 C CA . ILE B 1 332 ? -2.29500 26.33500 -47.11200 1.000 63.29136 783 ILE B CA 1
ATOM 5874 C C . ILE B 1 332 ? -0.80300 26.42400 -47.39200 1.000 66.69548 783 ILE B C 1
ATOM 5875 O O . ILE B 1 332 ? -0.18900 27.48800 -47.23500 1.000 75.51744 783 ILE B O 1
ATOM 5880 N N . ARG B 1 333 ? -0.19900 25.31600 -47.82600 1.000 57.93023 784 ARG B N 1
ATOM 5881 C CA . ARG B 1 333 ? 1.22700 25.32900 -48.13300 1.000 61.43372 784 ARG B CA 1
ATOM 5882 C C . ARG B 1 333 ? 1.54700 26.31300 -49.25500 1.000 61.56884 784 ARG B C 1
ATOM 5883 O O . ARG B 1 333 ? 2.55800 27.02100 -49.19500 1.000 69.48191 784 ARG B O 1
ATOM 5891 N N . LYS B 1 334 ? 0.69000 26.39200 -50.27400 1.000 62.43960 785 LYS B N 1
ATOM 5892 C CA . LYS B 1 334 ? 1.00400 27.22800 -51.42700 1.000 75.69118 785 LYS B CA 1
ATOM 5893 C C . LYS B 1 334 ? 0.69700 28.70500 -51.20500 1.000 77.54337 785 LYS B C 1
ATOM 5894 O O . LYS B 1 334 ? 1.27200 29.55100 -51.89800 1.000 89.93870 785 LYS B O 1
ATOM 5900 N N . GLU B 1 335 ? -0.17700 29.03700 -50.25800 1.000 85.55534 786 GLU B N 1
ATOM 5901 C CA . GLU B 1 335 ? -0.63000 30.41000 -50.09100 1.000 76.51799 786 GLU B CA 1
ATOM 5902 C C . GLU B 1 335 ? 0.10100 31.17800 -48.99700 1.000 69.88166 786 GLU B C 1
ATOM 5903 O O . GLU B 1 335 ? 0.08400 32.41200 -49.02400 1.000 97.95260 786 GLU B O 1
ATOM 5909 N N . VAL B 1 336 ? 0.74100 30.50200 -48.04300 1.000 80.81614 787 VAL B N 1
ATOM 5910 C CA . VAL B 1 336 ? 1.23800 31.15400 -46.83600 1.000 68.92444 787 VAL B CA 1
ATOM 5911 C C . VAL B 1 336 ? 2.43300 30.36800 -46.29800 1.000 76.27473 787 VAL B C 1
ATOM 5912 O O . VAL B 1 336 ? 2.69200 29.23500 -46.70800 1.000 73.47723 787 VAL B O 1
ATOM 5916 N N . LYS B 1 337 ? 3.17600 30.97800 -45.37000 1.000 81.59998 788 LYS B N 1
ATOM 5917 C CA . LYS B 1 337 ? 4.46000 30.43800 -44.92800 1.000 89.49468 788 LYS B CA 1
ATOM 5918 C C . LYS B 1 337 ? 4.65700 30.63900 -43.42500 1.000 83.73332 788 LYS B C 1
ATOM 5919 O O . LYS B 1 337 ? 3.86100 31.29400 -42.74600 1.000 81.25554 788 LYS B O 1
ATOM 5925 N N . GLY B 1 338 ? 5.73200 30.03400 -42.91000 1.000 69.30862 789 GLY B N 1
ATOM 5926 C CA . GLY B 1 338 ? 6.19700 30.24200 -41.55000 1.000 67.51874 789 GLY B CA 1
ATOM 5927 C C . GLY B 1 338 ? 5.26800 29.70000 -40.47500 1.000 70.43591 789 GLY B C 1
ATOM 5928 O O . GLY B 1 338 ? 4.61400 28.66400 -40.63000 1.000 87.44980 789 GLY B O 1
ATOM 5929 N N . ASP B 1 339 ? 5.22100 30.42700 -39.35400 1.000 76.86523 790 ASP B N 1
ATOM 5930 C CA . ASP B 1 339 ? 4.39400 30.01500 -38.22300 1.000 65.16479 790 ASP B CA 1
ATOM 5931 C C . ASP B 1 339 ? 2.91400 30.07300 -38.57000 1.000 82.09072 790 ASP B C 1
ATOM 5932 O O . ASP B 1 339 ? 2.13200 29.22900 -38.11800 1.000 87.66979 790 ASP B O 1
ATOM 5937 N N . LEU B 1 340 ? 2.51200 31.06400 -39.36800 1.000 85.41843 791 LEU B N 1
ATOM 5938 C CA . LEU B 1 340 ? 1.13100 31.12100 -39.83300 1.000 70.27756 791 LEU B CA 1
ATOM 5939 C C . LEU B 1 340 ? 0.76600 29.84700 -40.58100 1.000 65.27025 791 LEU B C 1
ATOM 5940 O O . LEU B 1 340 ? -0.29600 29.25900 -40.34800 1.000 72.03907 791 LEU B O 1
ATOM 5945 N N . GLU B 1 341 ? 1.65600 29.39400 -41.46700 1.000 73.34250 792 GLU B N 1
ATOM 5946 C CA . GLU B 1 341 ? 1.40900 28.17100 -42.22300 1.000 57.94092 792 GLU B CA 1
ATOM 5947 C C . GLU B 1 341 ? 1.32800 26.96400 -41.30100 1.000 60.54216 792 GLU B C 1
ATOM 5948 O O . GLU B 1 341 ? 0.39300 26.15700 -41.39100 1.000 63.22691 792 GLU B O 1
ATOM 5954 N N . ASN B 1 342 ? 2.31500 26.81800 -40.41900 1.000 67.69639 793 ASN B N 1
ATOM 5955 C CA . ASN B 1 342 ? 2.28700 25.72900 -39.45200 1.000 60.59249 793 ASN B CA 1
ATOM 5956 C C . ASN B 1 342 ? 0.98800 25.75100 -38.65300 1.000 51.19621 793 ASN B C 1
ATOM 5957 O O . ASN B 1 342 ? 0.33000 24.71700 -38.48500 1.000 50.74192 793 ASN B O 1
ATOM 5962 N N . ALA B 1 343 ? 0.59000 26.93600 -38.18100 1.000 51.57126 794 ALA B N 1
ATOM 5963 C CA . ALA B 1 343 ? -0.63500 27.06200 -37.40000 1.000 52.56519 794 ALA B CA 1
ATOM 5964 C C . ALA B 1 343 ? -1.84600 26.61700 -38.20800 1.000 66.51696 794 ALA B C 1
ATOM 5965 O O . ALA B 1 343 ? -2.65600 25.80500 -37.74200 1.000 55.86375 794 ALA B O 1
ATOM 5967 N N . PHE B 1 344 ? -1.98100 27.13700 -39.42900 1.000 57.91988 795 PHE B N 1
ATOM 5968 C CA . PHE B 1 344 ? -3.09400 26.73900 -40.28200 1.000 52.24690 795 PHE B CA 1
ATOM 5969 C C . PHE B 1 344 ? -3.08900 25.23400 -40.51400 1.000 66.19199 795 PHE B C 1
ATOM 5970 O O . PHE B 1 344 ? -4.09600 24.56200 -40.26700 1.000 59.34804 795 PHE B O 1
ATOM 5978 N N . LEU B 1 345 ? -1.94700 24.68400 -40.95800 1.000 59.13800 796 LEU B N 1
ATOM 5979 C CA . LEU B 1 345 ? -1.84600 23.24500 -41.19700 1.000 51.14195 796 LEU B CA 1
ATOM 5980 C C . LEU B 1 345 ? -2.29700 22.43900 -39.98700 1.000 60.76447 796 LEU B C 1
ATOM 5981 O O . LEU B 1 345 ? -3.02200 21.44700 -40.12600 1.000 51.73124 796 LEU B O 1
ATOM 5986 N N . ASN B 1 346 ? -1.87100 22.84500 -38.78900 1.000 49.25129 797 ASN B N 1
ATOM 5987 C CA . ASN B 1 346 ? -2.30200 22.14500 -37.58500 1.000 49.31078 797 ASN B CA 1
ATOM 5988 C C . ASN B 1 346 ? -3.80400 22.27100 -37.38700 1.000 68.98388 797 ASN B C 1
ATOM 5989 O O . ASN B 1 346 ? -4.49500 21.27700 -37.12100 1.000 65.03932 797 ASN B O 1
ATOM 5994 N N . LEU B 1 347 ? -4.33100 23.49100 -37.51900 1.000 53.89412 798 LEU B N 1
ATOM 5995 C CA . LEU B 1 347 ? -5.74900 23.71000 -37.25700 1.000 63.80322 798 LEU B CA 1
ATOM 5996 C C . LEU B 1 347 ? -6.62200 22.83600 -38.15300 1.000 57.91568 798 LEU B C 1
ATOM 5997 O O . LEU B 1 347 ? -7.54800 22.17400 -37.67200 1.000 60.05068 798 LEU B O 1
ATOM 6002 N N . VAL B 1 348 ? -6.32900 22.79600 -39.45600 1.000 59.78784 799 VAL B N 1
ATOM 6003 C CA . VAL B 1 348 ? -7.17700 22.01100 -40.35300 1.000 71.66645 799 VAL B CA 1
ATOM 6004 C C . VAL B 1 348 ? -7.03500 20.51700 -40.07200 1.000 55.20996 799 VAL B C 1
ATOM 6005 O O . VAL B 1 348 ? -8.01800 19.76900 -40.16200 1.000 59.94333 799 VAL B O 1
ATOM 6009 N N . GLN B 1 349 ? -5.83700 20.05300 -39.70100 1.000 66.60209 800 GLN B N 1
ATOM 6010 C CA . GLN B 1 349 ? -5.70500 18.66900 -39.25200 1.000 47.35759 800 GLN B CA 1
ATOM 6011 C C . GLN B 1 349 ? -6.60900 18.39100 -38.05800 1.000 48.99975 800 GLN B C 1
ATOM 6012 O O . GLN B 1 349 ? -7.28100 17.35300 -38.01100 1.000 51.02689 800 GLN B O 1
ATOM 6018 N N . CYS B 1 350 ? -6.64900 19.31500 -37.09200 1.000 52.70963 801 CYS B N 1
ATOM 6019 C CA . CYS B 1 350 ? -7.49900 19.13100 -35.91800 1.000 54.87227 801 CYS B CA 1
ATOM 6020 C C . CYS B 1 350 ? -8.97700 19.16700 -36.29000 1.000 67.57162 801 CYS B C 1
ATOM 6021 O O . CYS B 1 350 ? -9.79000 18.45100 -35.69700 1.000 57.29622 801 CYS B O 1
ATOM 6024 N N . ILE B 1 351 ? -9.34500 20.00200 -37.26000 1.000 50.74398 802 ILE B N 1
ATOM 6025 C CA . ILE B 1 351 ? -10.72500 20.03800 -37.72800 1.000 48.46132 802 ILE B CA 1
ATOM 6026 C C . ILE B 1 351 ? -11.07100 18.73700 -38.44400 1.000 48.02333 802 ILE B C 1
ATOM 6027 O O . ILE B 1 351 ? -12.12600 18.13600 -38.20300 1.000 50.95653 802 ILE B O 1
ATOM 6032 N N . GLN B 1 352 ? -10.18200 18.28300 -39.33400 1.000 51.88535 803 GLN B N 1
ATOM 6033 C CA . GLN B 1 352 ? -10.49400 17.14100 -40.19000 1.000 48.81242 803 GLN B CA 1
ATOM 6034 C C . GLN B 1 352 ? -10.48300 15.83500 -39.40400 1.000 64.19639 803 GLN B C 1
ATOM 6035 O O . GLN B 1 352 ? -11.41600 15.02900 -39.50600 1.000 49.80400 803 GLN B O 1
ATOM 6041 N N . ASN B 1 353 ? -9.42800 15.59900 -38.62400 1.000 58.12908 804 ASN B N 1
ATOM 6042 C CA . ASN B 1 353 ? -9.31500 14.34100 -37.88300 1.000 48.45980 804 ASN B CA 1
ATOM 6043 C C . ASN B 1 353 ? -8.30600 14.55900 -36.74600 1.000 48.34892 804 ASN B C 1
ATOM 6044 O O . ASN B 1 353 ? -7.10800 14.33100 -36.91600 1.000 48.08866 804 ASN B O 1
ATOM 6049 N N . LYS B 1 354 ? -8.81900 14.99200 -35.59500 1.000 56.31934 805 LYS B N 1
ATOM 6050 C CA . LYS B 1 354 ? -7.95200 15.26600 -34.45400 1.000 52.56822 805 LYS B CA 1
ATOM 6051 C C . LYS B 1 354 ? -7.19800 14.03000 -33.96400 1.000 47.06754 805 LYS B C 1
ATOM 6052 O O . LYS B 1 354 ? -5.98700 14.14900 -33.70800 1.000 48.99822 805 LYS B O 1
ATOM 6058 N N . PRO B 1 355 ? -7.80900 12.84400 -33.82000 1.000 54.43627 806 PRO B N 1
ATOM 6059 C CA . PRO B 1 355 ? -7.00300 11.68400 -33.39100 1.000 58.69659 806 PRO B CA 1
ATOM 6060 C C . PRO B 1 355 ? -5.90300 11.32500 -34.37100 1.000 60.05263 806 PRO B C 1
ATOM 6061 O O . PRO B 1 355 ? -4.81600 10.90500 -33.95400 1.000 57.04305 806 PRO B O 1
ATOM 6065 N N . LEU B 1 356 ? -6.16500 11.46200 -35.67300 1.000 61.22446 807 LEU B N 1
ATOM 6066 C CA . LEU B 1 356 ? -5.11100 11.26600 -36.65900 1.000 47.16635 807 LEU B CA 1
ATOM 6067 C C . LEU B 1 356 ? -4.02800 12.32500 -36.51100 1.000 48.78989 807 LEU B C 1
ATOM 6068 O O . LEU B 1 356 ? -2.83900 12.04900 -36.72700 1.000 47.16670 807 LEU B O 1
ATOM 6073 N N . TYR B 1 357 ? -4.42100 13.54400 -36.13400 1.000 43.37637 808 TYR B N 1
ATOM 6074 C CA . TYR B 1 357 ? -3.44800 14.60900 -35.91900 1.000 42.83640 808 TYR B CA 1
ATOM 6075 C C . TYR B 1 357 ? -2.47700 14.24300 -34.80300 1.000 45.53393 808 TYR B C 1
ATOM 6076 O O . TYR B 1 357 ? -1.25800 14.38700 -34.95300 1.000 56.13796 808 TYR B O 1
ATOM 6085 N N . PHE B 1 358 ? -2.99900 13.75600 -33.67200 1.000 53.04432 809 PHE B N 1
ATOM 6086 C CA . PHE B 1 358 ? -2.11500 13.36800 -32.57700 1.000 46.11919 809 PHE B CA 1
ATOM 6087 C C . PHE B 1 358 ? -1.32600 12.11300 -32.92900 1.000 50.15774 809 PHE B C 1
ATOM 6088 O O . PHE B 1 358 ? -0.15600 11.98300 -32.55500 1.000 52.90429 809 PHE B O 1
ATOM 6096 N N . ALA B 1 359 ? -1.93500 11.19400 -33.68000 1.000 49.30740 810 ALA B N 1
ATOM 6097 C CA . ALA B 1 359 ? -1.20800 10.00900 -34.12400 1.000 50.25873 810 ALA B CA 1
ATOM 6098 C C . ALA B 1 359 ? 0.01900 10.39400 -34.94900 1.000 50.45907 810 ALA B C 1
ATOM 6099 O O . ALA B 1 359 ? 1.12300 9.89300 -34.70800 1.000 61.86823 810 ALA B O 1
ATOM 6101 N N . ASP B 1 360 ? -0.15600 11.29500 -35.92400 1.000 44.41071 811 ASP B N 1
ATOM 6102 C CA . ASP B 1 360 ? 0.98100 11.76100 -36.71700 1.000 47.88519 811 ASP B CA 1
ATOM 6103 C C . ASP B 1 360 ? 1.99100 12.50900 -35.85200 1.000 54.31840 811 ASP B C 1
ATOM 6104 O O . ASP B 1 360 ? 3.20500 12.37800 -36.04900 1.000 50.48822 811 ASP B O 1
ATOM 6109 N N . ARG B 1 361 ? 1.51000 13.30300 -34.89300 1.000 46.04696 812 ARG B N 1
ATOM 6110 C CA . ARG B 1 361 ? 2.43200 13.99100 -33.99500 1.000 55.42086 812 ARG B CA 1
ATOM 6111 C C . ARG B 1 361 ? 3.25400 13.00000 -33.17700 1.000 46.06570 812 ARG B C 1
ATOM 6112 O O . ARG B 1 361 ? 4.46900 13.17000 -33.01500 1.000 55.49661 812 ARG B O 1
ATOM 6120 N N . LEU B 1 362 ? 2.60500 11.95800 -32.65500 1.000 46.32145 813 LEU B N 1
ATOM 6121 C CA . LEU B 1 362 ? 3.32600 10.93600 -31.90800 1.000 46.67049 813 LEU B CA 1
ATOM 6122 C C . LEU B 1 362 ? 4.33600 10.21800 -32.79600 1.000 47.94604 813 LEU B C 1
ATOM 6123 O O . LEU B 1 362 ? 5.47300 9.95500 -32.37900 1.000 55.20969 813 LEU B O 1
ATOM 6128 N N . TYR B 1 363 ? 3.93900 9.89100 -34.02900 1.000 52.68069 814 TYR B N 1
ATOM 6129 C CA . TYR B 1 363 ? 4.87000 9.23300 -34.94100 1.000 49.61759 814 TYR B CA 1
ATOM 6130 C C . TYR B 1 363 ? 6.07600 10.11900 -35.22200 1.000 44.98101 814 TYR B C 1
ATOM 6131 O O . TYR B 1 363 ? 7.21900 9.65300 -35.18100 1.000 56.74660 814 TYR B O 1
ATOM 6140 N N . ASP B 1 364 ? 5.84300 11.40800 -35.48400 1.000 50.66950 815 ASP B N 1
ATOM 6141 C CA . ASP B 1 364 ? 6.95400 12.32500 -35.72600 1.000 53.86430 815 ASP B CA 1
ATOM 6142 C C . ASP B 1 364 ? 7.87700 12.41600 -34.51400 1.000 48.08170 815 ASP B C 1
ATOM 6143 O O . ASP B 1 364 ? 9.10000 12.49900 -34.66600 1.000 50.74530 815 ASP B O 1
ATOM 6148 N N . SER B 1 365 ? 7.31500 12.38800 -33.30200 1.000 46.86259 816 SER B N 1
ATOM 6149 C CA . SER B 1 365 ? 8.15200 12.54000 -32.11600 1.000 48.84646 816 SER B CA 1
ATOM 6150 C C . SER B 1 365 ? 9.06800 11.34200 -31.88700 1.000 48.89102 816 SER B C 1
ATOM 6151 O O . SER B 1 365 ? 10.06300 11.47100 -31.16600 1.000 54.65091 816 SER B O 1
ATOM 6154 N N . MET B 1 366 ? 8.77300 10.19400 -32.49700 1.000 62.85391 817 MET B N 1
ATOM 6155 C CA . MET B 1 366 ? 9.54400 8.97700 -32.28900 1.000 58.80142 817 MET B CA 1
ATOM 6156 C C . MET B 1 366 ? 10.24300 8.44500 -33.53600 1.000 58.82146 817 MET B C 1
ATOM 6157 O O . MET B 1 366 ? 11.06000 7.52600 -33.41200 1.000 56.94545 817 MET B O 1
ATOM 6162 N N . LYS B 1 367 ? 9.96900 8.99100 -34.72500 1.000 57.60334 818 LYS B N 1
ATOM 6163 C CA . LYS B 1 367 ? 10.32600 8.27700 -35.94800 1.000 58.39267 818 LYS B CA 1
ATOM 6164 C C . LYS B 1 367 ? 11.82700 8.26900 -36.20500 1.000 57.11397 818 LYS B C 1
ATOM 6165 O O . LYS B 1 367 ? 12.34000 7.31200 -36.79800 1.000 79.06042 818 LYS B O 1
ATOM 6171 N N . GLY B 1 368 ? 12.55100 9.30400 -35.76900 1.000 60.46204 819 GLY B N 1
ATOM 6172 C CA . GLY B 1 368 ? 13.92900 9.48500 -36.14200 1.000 50.74021 819 GLY B CA 1
ATOM 6173 C C . GLY B 1 368 ? 14.89600 9.18300 -35.01400 1.000 55.10791 819 GLY B C 1
ATOM 6174 O O . GLY B 1 368 ? 14.60700 8.41200 -34.09000 1.000 54.75018 819 GLY B O 1
ATOM 6175 N N . LYS B 1 369 ? 16.07400 9.79600 -35.09500 1.000 56.44414 820 LYS B N 1
ATOM 6176 C CA . LYS B 1 369 ? 17.05800 9.64500 -34.03400 1.000 64.94979 820 LYS B CA 1
ATOM 6177 C C . LYS B 1 369 ? 16.53000 10.25500 -32.74100 1.000 74.49341 820 LYS B C 1
ATOM 6178 O O . LYS B 1 369 ? 16.07400 11.40100 -32.72200 1.000 70.46842 820 LYS B O 1
ATOM 6184 N N . GLY B 1 370 ? 16.59200 9.48700 -31.65800 1.000 70.76364 821 GLY B N 1
ATOM 6185 C CA . GLY B 1 370 ? 16.11300 10.02500 -30.40400 1.000 56.71527 821 GLY B CA 1
ATOM 6186 C C . GLY B 1 370 ? 14.59600 10.16700 -30.36000 1.000 55.91823 821 GLY B C 1
ATOM 6187 O O . GLY B 1 370 ? 13.85700 9.62400 -31.18400 1.000 71.83877 821 GLY B O 1
ATOM 6188 N N . THR B 1 371 ? 14.14000 10.93700 -29.37200 1.000 58.37292 822 THR B N 1
ATOM 6189 C CA . THR B 1 371 ? 12.72100 11.10600 -29.08100 1.000 65.78089 822 THR B CA 1
ATOM 6190 C C . THR B 1 371 ? 12.45700 12.55700 -28.70900 1.000 59.15520 822 THR B C 1
ATOM 6191 O O . THR B 1 371 ? 13.14400 13.10700 -27.84300 1.000 74.94325 822 THR B O 1
ATOM 6195 N N . ARG B 1 372 ? 11.45700 13.17400 -29.34300 1.000 54.11082 823 ARG B N 1
ATOM 6196 C CA . ARG B 1 372 ? 10.98800 14.49400 -28.91400 1.000 59.02656 823 ARG B CA 1
ATOM 6197 C C . ARG B 1 372 ? 10.08300 14.27100 -27.70600 1.000 54.03969 823 ARG B C 1
ATOM 6198 O O . ARG B 1 372 ? 8.85400 14.24700 -27.80300 1.000 53.81871 823 ARG B O 1
ATOM 6206 N N . ASP B 1 373 ? 10.71600 14.09900 -26.54300 1.000 58.01221 824 ASP B N 1
ATOM 6207 C CA . ASP B 1 373 ? 9.99300 13.61700 -25.36800 1.000 55.97974 824 ASP B CA 1
ATOM 6208 C C . ASP B 1 373 ? 8.91200 14.60000 -24.92200 1.000 50.93730 824 ASP B C 1
ATOM 6209 O O . ASP B 1 373 ? 7.82900 14.18700 -24.49200 1.000 56.20603 824 ASP B O 1
ATOM 6214 N N . LYS B 1 374 ? 9.18000 15.90500 -25.03400 1.000 52.41071 825 LYS B N 1
ATOM 6215 C CA . LYS B 1 374 ? 8.20300 16.91200 -24.62300 1.000 56.09171 825 LYS B CA 1
ATOM 6216 C C . LYS B 1 374 ? 6.87600 16.75700 -25.36200 1.000 63.58554 825 LYS B C 1
ATOM 6217 O O . LYS B 1 374 ? 5.80300 16.96900 -24.78300 1.000 60.88961 825 LYS B O 1
ATOM 6223 N N . VAL B 1 375 ? 6.92700 16.39200 -26.64100 1.000 55.83142 826 VAL B N 1
ATOM 6224 C CA . VAL B 1 375 ? 5.69900 16.21300 -27.40900 1.000 50.17475 826 VAL B CA 1
ATOM 6225 C C . VAL B 1 375 ? 5.06100 14.86800 -27.10000 1.000 50.72366 826 VAL B C 1
ATOM 6226 O O . VAL B 1 375 ? 3.85000 14.78200 -26.86400 1.000 54.56350 826 VAL B O 1
ATOM 6230 N N . LEU B 1 376 ? 5.86000 13.79600 -27.11100 1.000 51.90281 827 LEU B N 1
ATOM 6231 C CA . LEU B 1 376 ? 5.33900 12.48100 -26.75200 1.000 56.82505 827 LEU B CA 1
ATOM 6232 C C . LEU B 1 376 ? 4.65100 12.51800 -25.39200 1.000 65.98120 827 LEU B C 1
ATOM 6233 O O . LEU B 1 376 ? 3.53700 12.00700 -25.23100 1.000 55.13178 827 LEU B O 1
ATOM 6238 N N . ILE B 1 377 ? 5.29100 13.15500 -24.40900 1.000 56.20616 828 ILE B N 1
ATOM 6239 C CA . ILE B 1 377 ? 4.75400 13.17600 -23.05000 1.000 57.65878 828 ILE B CA 1
ATOM 6240 C C . ILE B 1 377 ? 3.46200 13.98500 -22.98500 1.000 62.20023 828 ILE B C 1
ATOM 6241 O O . ILE B 1 377 ? 2.47000 13.55000 -22.38700 1.000 58.90718 828 ILE B O 1
ATOM 6246 N N . ARG B 1 378 ? 3.45700 15.17800 -23.58800 1.000 57.50639 829 ARG B N 1
ATOM 6247 C CA . ARG B 1 378 ? 2.28600 16.04400 -23.49200 1.000 54.58253 829 ARG B CA 1
ATOM 6248 C C . ARG B 1 378 ? 1.05500 15.38400 -24.09400 1.000 53.20105 829 ARG B C 1
ATOM 6249 O O . ARG B 1 378 ? -0.05200 15.49700 -23.55300 1.000 58.25917 829 ARG B O 1
ATOM 6257 N N . ILE B 1 379 ? 1.23000 14.68700 -25.21200 1.000 60.13588 830 ILE B N 1
ATOM 6258 C CA . ILE B 1 379 ? 0.10000 14.03300 -25.85800 1.000 54.97337 830 ILE B CA 1
ATOM 6259 C C . ILE B 1 379 ? -0.37700 12.84500 -25.03100 1.000 52.89311 830 ILE B C 1
ATOM 6260 O O . ILE B 1 379 ? -1.57900 12.66600 -24.81200 1.000 54.83772 830 ILE B O 1
ATOM 6265 N N . MET B 1 380 ? 0.55500 12.00600 -24.56900 1.000 55.94027 831 MET B N 1
ATOM 6266 C CA . MET B 1 380 ? 0.16000 10.85200 -23.76500 1.000 56.31077 831 MET B CA 1
ATOM 6267 C C . MET B 1 380 ? -0.57400 11.27400 -22.49800 1.000 58.82874 831 MET B C 1
ATOM 6268 O O . MET B 1 380 ? -1.46600 10.55700 -22.02900 1.000 65.35573 831 MET B O 1
ATOM 6273 N N . VAL B 1 381 ? -0.22600 12.43200 -21.93700 1.000 62.68303 832 VAL B N 1
ATOM 6274 C CA . VAL B 1 381 ? -0.85800 12.87700 -20.70100 1.000 70.45786 832 VAL B CA 1
ATOM 6275 C C . VAL B 1 381 ? -2.20100 13.53300 -20.98900 1.000 81.52103 832 VAL B C 1
ATOM 6276 O O . VAL B 1 381 ? -3.22900 13.16700 -20.40600 1.000 64.94059 832 VAL B O 1
ATOM 6280 N N . SER B 1 382 ? -2.21500 14.50900 -21.90100 1.000 69.61414 833 SER B N 1
ATOM 6281 C CA . SER B 1 382 ? -3.40600 15.32500 -22.10500 1.000 69.51291 833 SER B CA 1
ATOM 6282 C C . SER B 1 382 ? -4.51900 14.57600 -22.82500 1.000 63.01496 833 SER B C 1
ATOM 6283 O O . SER B 1 382 ? -5.68400 14.96000 -22.69600 1.000 66.09848 833 SER B O 1
ATOM 6286 N N . ARG B 1 383 ? -4.19800 13.52700 -23.57800 1.000 60.39420 834 ARG B N 1
ATOM 6287 C CA . ARG B 1 383 ? -5.19900 12.81000 -24.35400 1.000 59.08692 834 ARG B CA 1
ATOM 6288 C C . ARG B 1 383 ? -5.57500 11.46400 -23.74900 1.000 65.80495 834 ARG B C 1
ATOM 6289 O O . ARG B 1 383 ? -6.44200 10.77500 -24.30000 1.000 73.08064 834 ARG B O 1
ATOM 6297 N N . SER B 1 384 ? -4.96200 11.07700 -22.62500 1.000 76.64050 835 SER B N 1
ATOM 6298 C CA . SER B 1 384 ? -5.21000 9.75600 -22.05100 1.000 70.29529 835 SER B CA 1
ATOM 6299 C C . SER B 1 384 ? -6.64900 9.60000 -21.56800 1.000 66.82883 835 SER B C 1
ATOM 6300 O O . SER B 1 384 ? -7.17200 8.47900 -21.52300 1.000 68.32336 835 SER B O 1
ATOM 6303 N N . GLU B 1 385 ? -7.30500 10.70100 -21.20100 1.000 62.81786 836 GLU B N 1
ATOM 6304 C CA . GLU B 1 385 ? -8.70100 10.67300 -20.77700 1.000 75.61860 836 GLU B CA 1
ATOM 6305 C C . GLU B 1 385 ? -9.62400 11.32600 -21.79800 1.000 79.42577 836 GLU B C 1
ATOM 6306 O O . GLU B 1 385 ? -10.75200 11.70100 -21.46000 1.000 77.52742 836 GLU B O 1
ATOM 6312 N N . VAL B 1 386 ? -9.17100 11.46300 -23.04300 1.000 78.29163 837 VAL B N 1
ATOM 6313 C CA . VAL B 1 386 ? -9.96400 12.12400 -24.07300 1.000 62.95317 837 VAL B CA 1
ATOM 6314 C C . VAL B 1 386 ? -10.23000 11.17300 -25.23500 1.000 59.46189 837 VAL B C 1
ATOM 6315 O O . VAL B 1 386 ? -11.35800 10.69900 -25.40800 1.000 61.93084 837 VAL B O 1
ATOM 6319 N N . ASP B 1 387 ? -9.19700 10.87600 -26.04000 1.000 58.02316 838 ASP B N 1
ATOM 6320 C CA . ASP B 1 387 ? -9.41200 10.10000 -27.25900 1.000 58.97351 838 ASP B CA 1
ATOM 6321 C C . ASP B 1 387 ? -8.24300 9.17800 -27.57200 1.000 56.42155 838 ASP B C 1
ATOM 6322 O O . ASP B 1 387 ? -7.99100 8.87100 -28.74400 1.000 71.77469 838 ASP B O 1
ATOM 6327 N N . MET B 1 388 ? -7.52500 8.72300 -26.54300 1.000 76.25550 839 MET B N 1
ATOM 6328 C CA . MET B 1 388 ? -6.34800 7.89200 -26.77000 1.000 62.22219 839 MET B CA 1
ATOM 6329 C C . MET B 1 388 ? -6.69100 6.63500 -27.55700 1.000 56.92811 839 MET B C 1
ATOM 6330 O O . MET B 1 388 ? -5.87000 6.16700 -28.35400 1.000 60.42097 839 MET B O 1
ATOM 6335 N N . LEU B 1 389 ? -7.90000 6.08900 -27.36800 1.000 62.43016 840 LEU B N 1
ATOM 6336 C CA . LEU B 1 389 ? -8.29700 4.88200 -28.09300 1.000 64.77524 840 LEU B CA 1
ATOM 6337 C C . LEU B 1 389 ? -8.47700 5.16300 -29.58000 1.000 64.55129 840 LEU B C 1
ATOM 6338 O O . LEU B 1 389 ? -8.16200 4.31300 -30.42100 1.000 56.31644 840 LEU B O 1
ATOM 6343 N N . LYS B 1 390 ? -8.98300 6.34900 -29.92300 1.000 58.08726 841 LYS B N 1
ATOM 6344 C CA . LYS B 1 390 ? -9.08100 6.72200 -31.32900 1.000 52.38676 841 LYS B CA 1
ATOM 6345 C C . LYS B 1 390 ? -7.70200 7.00300 -31.91500 1.000 68.21688 841 LYS B C 1
ATOM 6346 O O . LYS B 1 390 ? -7.41800 6.62100 -33.05700 1.000 51.09134 841 LYS B O 1
ATOM 6352 N N . ILE B 1 391 ? -6.83300 7.66600 -31.14500 1.000 59.40406 842 ILE B N 1
ATOM 6353 C CA . ILE B 1 391 ? -5.46300 7.89500 -31.59400 1.000 50.08787 842 ILE B CA 1
ATOM 6354 C C . ILE B 1 391 ? -4.77400 6.56600 -31.86200 1.000 56.07870 842 ILE B C 1
ATOM 6355 O O . ILE B 1 391 ? -4.14900 6.37000 -32.91200 1.000 64.78973 842 ILE B O 1
ATOM 6360 N N . ARG B 1 392 ? -4.88000 5.63300 -30.91400 1.000 58.56162 843 ARG B N 1
ATOM 6361 C CA . ARG B 1 392 ? -4.25600 4.32900 -31.09700 1.000 56.74356 843 ARG B CA 1
ATOM 6362 C C . ARG B 1 392 ? -4.81100 3.61500 -32.31900 1.000 66.98151 843 ARG B C 1
ATOM 6363 O O . ARG B 1 392 ? -4.07000 2.90800 -33.01700 1.000 52.15089 843 ARG B O 1
ATOM 6371 N N . SER B 1 393 ? -6.10100 3.80000 -32.60600 1.000 54.21354 844 SER B N 1
ATOM 6372 C CA . SER B 1 393 ? -6.70300 3.13500 -33.75700 1.000 62.57019 844 SER B CA 1
ATOM 6373 C C . SER B 1 393 ? -6.24200 3.77400 -35.06600 1.000 63.00202 844 SER B C 1
ATOM 6374 O O . SER B 1 393 ? -5.90600 3.07000 -36.02600 1.000 55.84295 844 SER B O 1
ATOM 6377 N N . GLU B 1 394 ? -6.21500 5.11000 -35.12000 1.000 47.43729 845 GLU B N 1
ATOM 6378 C CA . GLU B 1 394 ? -5.66500 5.79700 -36.28700 1.000 57.75761 845 GLU B CA 1
ATOM 6379 C C . GLU B 1 394 ? -4.19300 5.46100 -36.47500 1.000 50.11082 845 GLU B C 1
ATOM 6380 O O . GLU B 1 394 ? -3.73500 5.23800 -37.60300 1.000 58.45886 845 GLU B O 1
ATOM 6386 N N . PHE B 1 395 ? -3.43800 5.41100 -35.37500 1.000 55.85491 846 PHE B N 1
ATOM 6387 C CA . PHE B 1 395 ? -2.00700 5.13400 -35.45300 1.000 54.31663 846 PHE B CA 1
ATOM 6388 C C . PHE B 1 395 ? -1.74100 3.76400 -36.06800 1.000 51.95574 846 PHE B C 1
ATOM 6389 O O . PHE B 1 395 ? -0.92100 3.63500 -36.98500 1.000 52.33180 846 PHE B O 1
ATOM 6397 N N . LYS B 1 396 ? -2.41800 2.72200 -35.56500 1.000 61.36996 847 LYS B N 1
ATOM 6398 C CA . LYS B 1 396 ? -2.19900 1.37100 -36.07800 1.000 51.68630 847 LYS B CA 1
ATOM 6399 C C . LYS B 1 396 ? -2.67500 1.22600 -37.52000 1.000 51.97083 847 LYS B C 1
ATOM 6400 O O . LYS B 1 396 ? -2.05100 0.50500 -38.30800 1.000 57.24122 847 LYS B O 1
ATOM 6406 N N . ARG B 1 397 ? -3.76700 1.90000 -37.88800 1.000 52.65019 848 ARG B N 1
ATOM 6407 C CA . ARG B 1 397 ? -4.23100 1.83700 -39.27000 1.000 50.83588 848 ARG B CA 1
ATOM 6408 C C . ARG B 1 397 ? -3.19100 2.40200 -40.22900 1.000 59.27267 848 ARG B C 1
ATOM 6409 O O . ARG B 1 397 ? -2.91700 1.81000 -41.27900 1.000 58.03934 848 ARG B O 1
ATOM 6417 N N . LYS B 1 398 ? -2.58400 3.53500 -39.87700 1.000 56.40812 849 LYS B N 1
ATOM 6418 C CA . LYS B 1 398 ? -1.67300 4.20000 -40.80000 1.000 56.41168 849 LYS B CA 1
ATOM 6419 C C . LYS B 1 398 ? -0.29500 3.55100 -40.80100 1.000 53.23270 849 LYS B C 1
ATOM 6420 O O . LYS B 1 398 ? 0.28300 3.30500 -41.86600 1.000 59.27883 849 LYS B O 1
ATOM 6426 N N . TYR B 1 399 ? 0.24500 3.26000 -39.61900 1.000 51.36290 850 TYR B N 1
ATOM 6427 C CA . TYR B 1 399 ? 1.64000 2.85900 -39.49500 1.000 53.84110 850 TYR B CA 1
ATOM 6428 C C . TYR B 1 399 ? 1.84600 1.35200 -39.39100 1.000 58.35889 850 TYR B C 1
ATOM 6429 O O . TYR B 1 399 ? 2.99500 0.89700 -39.42300 1.000 58.61240 850 TYR B O 1
ATOM 6438 N N . GLY B 1 400 ? 0.77700 0.56700 -39.28900 1.000 55.92089 851 GLY B N 1
ATOM 6439 C CA . GLY B 1 400 ? 0.92100 -0.87200 -39.36500 1.000 62.90463 851 GLY B CA 1
ATOM 6440 C C . GLY B 1 400 ? 1.19600 -1.52700 -38.02900 1.000 73.70188 851 GLY B C 1
ATOM 6441 O O . GLY B 1 400 ? 0.72900 -2.64000 -37.77500 1.000 85.65397 851 GLY B O 1
ATOM 6442 N N . LYS B 1 401 ? 1.96500 -0.85700 -37.17500 1.000 79.64443 852 LYS B N 1
ATOM 6443 C CA . LYS B 1 401 ? 2.22200 -1.30200 -35.81400 1.000 68.09589 852 LYS B CA 1
ATOM 6444 C C . LYS B 1 401 ? 1.51800 -0.37300 -34.83200 1.000 65.26420 852 LYS B C 1
ATOM 6445 O O . LYS B 1 401 ? 1.06400 0.71800 -35.18200 1.000 64.20626 852 LYS B O 1
ATOM 6451 N N . SER B 1 402 ? 1.43100 -0.82400 -33.58600 1.000 61.96066 853 SER B N 1
ATOM 6452 C CA . SER B 1 402 ? 0.69300 -0.09800 -32.56700 1.000 58.65481 853 SER B CA 1
ATOM 6453 C C . SER B 1 402 ? 1.50400 1.07900 -32.03300 1.000 55.57765 853 SER B C 1
ATOM 6454 O O . SER B 1 402 ? 2.73400 1.12800 -32.13600 1.000 56.42102 853 SER B O 1
ATOM 6457 N N . LEU B 1 403 ? 0.78400 2.04300 -31.45800 1.000 52.70261 854 LEU B N 1
ATOM 6458 C CA . LEU B 1 403 ? 1.43700 3.09800 -30.69500 1.000 51.23569 854 LEU B CA 1
ATOM 6459 C C . LEU B 1 403 ? 2.27400 2.50700 -29.57000 1.000 55.65496 854 LEU B C 1
ATOM 6460 O O . LEU B 1 403 ? 3.38200 2.97900 -29.29300 1.000 63.32941 854 LEU B O 1
ATOM 6465 N N . TYR B 1 404 ? 1.75400 1.46500 -28.92100 1.000 56.55678 855 TYR B N 1
ATOM 6466 C CA . TYR B 1 404 ? 2.48800 0.74100 -27.89000 1.000 59.16888 855 TYR B CA 1
ATOM 6467 C C . TYR B 1 404 ? 3.84700 0.28100 -28.40500 1.000 60.90649 855 TYR B C 1
ATOM 6468 O O . TYR B 1 404 ? 4.87200 0.44900 -27.73400 1.000 61.82826 855 TYR B O 1
ATOM 6477 N N . TYR B 1 405 ? 3.86700 -0.29000 -29.61200 1.000 63.29413 856 TYR B N 1
ATOM 6478 C CA . TYR B 1 405 ? 5.10200 -0.79300 -30.20700 1.000 60.71868 856 TYR B CA 1
ATOM 6479 C C . TYR B 1 405 ? 6.15300 0.30300 -30.32000 1.000 59.82701 856 TYR B C 1
ATOM 6480 O O . TYR B 1 405 ? 7.32300 0.10000 -29.97500 1.000 68.61917 856 TYR B O 1
ATOM 6489 N N . TYR B 1 406 ? 5.74700 1.48000 -30.79600 1.000 57.76339 857 TYR B N 1
ATOM 6490 C CA . TYR B 1 406 ? 6.70500 2.55700 -31.02200 1.000 63.73298 857 TYR B CA 1
ATOM 6491 C C . TYR B 1 406 ? 7.21800 3.13300 -29.70400 1.000 55.52768 857 TYR B C 1
ATOM 6492 O O . TYR B 1 406 ? 8.42400 3.35600 -29.54200 1.000 56.28932 857 TYR B O 1
ATOM 6501 N N . ILE B 1 407 ? 6.31300 3.38700 -28.75300 1.000 54.56950 858 ILE B N 1
ATOM 6502 C CA . ILE B 1 407 ? 6.72100 3.83500 -27.42100 1.000 54.47268 858 ILE B CA 1
ATOM 6503 C C . ILE B 1 407 ? 7.70200 2.84500 -26.81400 1.000 58.05317 858 ILE B C 1
ATOM 6504 O O . ILE B 1 407 ? 8.69700 3.22900 -26.18400 1.000 62.76934 858 ILE B O 1
ATOM 6509 N N . GLN B 1 408 ? 7.43700 1.55200 -27.00400 1.000 58.75274 859 GLN B N 1
ATOM 6510 C CA . GLN B 1 408 ? 8.31100 0.52300 -26.45700 1.000 64.91112 859 GLN B CA 1
ATOM 6511 C C . GLN B 1 408 ? 9.70500 0.60500 -27.06500 1.000 60.94698 859 GLN B C 1
ATOM 6512 O O . GLN B 1 408 ? 10.70600 0.39100 -26.37100 1.000 58.73082 859 GLN B O 1
ATOM 6518 N N . GLN B 1 409 ? 9.79400 0.91600 -28.36300 1.000 64.20156 860 GLN B N 1
ATOM 6519 C CA . GLN B 1 409 ? 11.10600 0.97300 -29.00000 1.000 71.03387 860 GLN B CA 1
ATOM 6520 C C . GLN B 1 409 ? 11.87100 2.22500 -28.60100 1.000 60.42663 860 GLN B C 1
ATOM 6521 O O . GLN B 1 409 ? 13.10200 2.18800 -28.50600 1.000 75.21991 860 GLN B O 1
ATOM 6527 N N . ASP B 1 410 ? 11.16800 3.33000 -28.34900 1.000 61.31217 861 ASP B N 1
ATOM 6528 C CA . ASP B 1 410 ? 11.80800 4.63500 -28.23600 1.000 74.30643 861 ASP B CA 1
ATOM 6529 C C . ASP B 1 410 ? 12.12100 5.05200 -26.80900 1.000 67.13219 861 ASP B C 1
ATOM 6530 O O . ASP B 1 410 ? 12.98500 5.91200 -26.60900 1.000 73.34985 861 ASP B O 1
ATOM 6535 N N . THR B 1 411 ? 11.44700 4.47600 -25.82400 1.000 70.55142 862 THR B N 1
ATOM 6536 C CA . THR B 1 411 ? 11.62600 4.83400 -24.42800 1.000 69.60730 862 THR B CA 1
ATOM 6537 C C . THR B 1 411 ? 12.03700 3.59900 -23.63200 1.000 71.29517 862 THR B C 1
ATOM 6538 O O . THR B 1 411 ? 11.78300 2.46100 -24.03700 1.000 84.78682 862 THR B O 1
ATOM 6542 N N . LYS B 1 412 ? 12.68900 3.82900 -22.49300 1.000 64.03046 863 LYS B N 1
ATOM 6543 C CA . LYS B 1 412 ? 13.16400 2.73900 -21.65200 1.000 74.95929 863 LYS B CA 1
ATOM 6544 C C . LYS B 1 412 ? 12.86700 3.04800 -20.18900 1.000 77.33789 863 LYS B C 1
ATOM 6545 O O . LYS B 1 412 ? 12.43700 4.15000 -19.83200 1.000 75.38696 863 LYS B O 1
ATOM 6551 N N . GLY B 1 413 ? 13.09600 2.04300 -19.33900 1.000 68.79971 864 GLY B N 1
ATOM 6552 C CA . GLY B 1 413 ? 12.97900 2.18000 -17.89900 1.000 66.23906 864 GLY B CA 1
ATOM 6553 C C . GLY B 1 413 ? 11.54900 2.39000 -17.42600 1.000 67.47078 864 GLY B C 1
ATOM 6554 O O . GLY B 1 413 ? 10.57400 2.03500 -18.09600 1.000 74.97611 864 GLY B O 1
ATOM 6555 N N . ASP B 1 414 ? 11.43800 2.98400 -16.23400 1.000 71.25416 865 ASP B N 1
ATOM 6556 C CA . ASP B 1 414 ? 10.12200 3.24900 -15.65700 1.000 80.50986 865 ASP B CA 1
ATOM 6557 C C . ASP B 1 414 ? 9.37600 4.31800 -16.44400 1.000 68.52890 865 ASP B C 1
ATOM 6558 O O . ASP B 1 414 ? 8.13900 4.31100 -16.48700 1.000 79.94097 865 ASP B O 1
ATOM 6563 N N . TYR B 1 415 ? 10.11100 5.24400 -17.06400 1.000 78.77396 866 TYR B N 1
ATOM 6564 C CA . TYR B 1 415 ? 9.51000 6.20900 -17.97800 1.000 63.30299 866 TYR B CA 1
ATOM 6565 C C . TYR B 1 415 ? 8.69200 5.50500 -19.05600 1.000 62.82932 866 TYR B C 1
ATOM 6566 O O . TYR B 1 415 ? 7.53400 5.85800 -19.30200 1.000 71.35084 866 TYR B O 1
ATOM 6575 N N . GLN B 1 416 ? 9.27600 4.48700 -19.69700 1.000 62.91792 867 GLN B N 1
ATOM 6576 C CA . GLN B 1 416 ? 8.55100 3.71400 -20.70400 1.000 63.53628 867 GLN B CA 1
ATOM 6577 C C . GLN B 1 416 ? 7.29500 3.08300 -20.12000 1.000 73.83771 867 GLN B C 1
ATOM 6578 O O . GLN B 1 416 ? 6.20400 3.19000 -20.69500 1.000 68.62020 867 GLN B O 1
ATOM 6584 N N . LYS B 1 417 ? 7.43600 2.40500 -18.97600 1.000 80.72845 868 LYS B N 1
ATOM 6585 C CA . LYS B 1 417 ? 6.29400 1.72100 -18.37800 1.000 75.93022 868 LYS B CA 1
ATOM 6586 C C . LYS B 1 417 ? 5.17000 2.69900 -18.06200 1.000 70.73519 868 LYS B C 1
ATOM 6587 O O . LYS B 1 417 ? 3.98900 2.36600 -18.21600 1.000 70.37547 868 LYS B O 1
ATOM 6593 N N . ALA B 1 418 ? 5.52000 3.91900 -17.64400 1.000 64.87537 869 ALA B N 1
ATOM 6594 C CA . ALA B 1 418 ? 4.50700 4.94900 -17.42200 1.000 62.24511 869 ALA B CA 1
ATOM 6595 C C . ALA B 1 418 ? 3.76400 5.28100 -18.71200 1.000 67.82648 869 ALA B C 1
ATOM 6596 O O . ALA B 1 418 ? 2.52800 5.30200 -18.74100 1.000 67.97414 869 ALA B O 1
ATOM 6598 N N . LEU B 1 419 ? 4.50500 5.54700 -19.79500 1.000 58.96373 870 LEU B N 1
ATOM 6599 C CA . LEU B 1 419 ? 3.85400 5.87100 -21.06100 1.000 54.90109 870 LEU B CA 1
ATOM 6600 C C . LEU B 1 419 ? 3.02500 4.70100 -21.56200 1.000 56.55007 870 LEU B C 1
ATOM 6601 O O . LEU B 1 419 ? 1.93200 4.89500 -22.10700 1.000 56.52083 870 LEU B O 1
ATOM 6606 N N . LEU B 1 420 ? 3.52800 3.47600 -21.38000 1.000 60.38626 871 LEU B N 1
ATOM 6607 C CA . LEU B 1 420 ? 2.80100 2.29900 -21.84500 1.000 62.01763 871 LEU B CA 1
ATOM 6608 C C . LEU B 1 420 ? 1.46600 2.15500 -21.12800 1.000 69.24128 871 LEU B C 1
ATOM 6609 O O . LEU B 1 420 ? 0.45500 1.81300 -21.75300 1.000 74.01722 871 LEU B O 1
ATOM 6614 N N . TYR B 1 421 ? 1.43900 2.41300 -19.81700 1.000 71.07959 872 TYR B N 1
ATOM 6615 C CA . TYR B 1 421 ? 0.16700 2.40000 -19.09800 1.000 76.81931 872 TYR B CA 1
ATOM 6616 C C . TYR B 1 421 ? -0.75300 3.50600 -19.59900 1.000 65.12639 872 TYR B C 1
ATOM 6617 O O . TYR B 1 421 ? -1.96600 3.30500 -19.71700 1.000 63.22187 872 TYR B O 1
ATOM 6626 N N . LEU B 1 422 ? -0.19600 4.68400 -19.89100 1.000 63.37593 873 LEU B N 1
ATOM 6627 C CA . LEU B 1 422 ? -1.00300 5.75800 -20.46000 1.000 63.35616 873 LEU B CA 1
ATOM 6628 C C . LEU B 1 422 ? -1.54500 5.37300 -21.83100 1.000 70.33588 873 LEU B C 1
ATOM 6629 O O . LEU B 1 422 ? -2.67600 5.72600 -22.18200 1.000 56.78088 873 LEU B O 1
ATOM 6634 N N . CYS B 1 423 ? -0.74900 4.65400 -22.62500 1.000 60.92386 874 CYS B N 1
ATOM 6635 C CA . CYS B 1 423 ? -1.25000 4.13600 -23.89300 1.000 63.23785 874 CYS B CA 1
ATOM 6636 C C . CYS B 1 423 ? -2.42900 3.19600 -23.66600 1.000 70.12538 874 CYS B C 1
ATOM 6637 O O . CYS B 1 423 ? -3.48100 3.33200 -24.30100 1.000 58.61599 874 CYS B O 1
ATOM 6640 N N . GLY B 1 424 ? -2.26900 2.23200 -22.75900 1.000 73.10967 875 GLY B N 1
ATOM 6641 C CA . GLY B 1 424 ? -3.35800 1.38000 -22.32400 1.000 60.22625 875 GLY B CA 1
ATOM 6642 C C . GLY B 1 424 ? -3.35300 -0.02100 -22.88700 1.000 67.58032 875 GLY B C 1
ATOM 6643 O O . GLY B 1 424 ? -4.20300 -0.82600 -22.48600 1.000 81.87703 875 GLY B O 1
ATOM 6644 N N . GLY B 1 425 ? -2.45200 -0.34700 -23.79400 1.000 92.48398 876 GLY B N 1
ATOM 6645 C CA . GLY B 1 425 ? -2.39700 -1.69500 -24.32600 1.000 90.15896 876 GLY B CA 1
ATOM 6646 C C . GLY B 1 425 ? -1.92000 -1.70600 -25.76200 1.000 93.70844 876 GLY B C 1
ATOM 6647 O O . GLY B 1 425 ? -1.80500 -0.67500 -26.42100 1.000 75.48604 876 GLY B O 1
ATOM 6648 N N . ASP B 1 426 ? -1.64300 -2.91500 -26.24100 1.000 102.05961 877 ASP B N 1
ATOM 6649 C CA . ASP B 1 426 ? -1.15100 -3.13100 -27.59000 1.000 89.82009 877 ASP B CA 1
ATOM 6650 C C . ASP B 1 426 ? -2.30600 -3.11600 -28.59100 1.000 92.00374 877 ASP B C 1
ATOM 6651 O O . ASP B 1 426 ? -3.48400 -3.18000 -28.22800 1.000 101.49943 877 ASP B O 1
ATOM 6656 N N . ASP B 1 427 ? -1.95500 -3.03000 -29.87000 1.000 89.87065 878 ASP B N 1
ATOM 6657 C CA . ASP B 1 427 ? -2.94500 -3.11400 -30.94000 1.000 97.54639 878 ASP B CA 1
ATOM 6658 C C . ASP B 1 427 ? -2.42000 -3.98600 -32.08400 1.000 105.91529 878 ASP B C 1
ATOM 6659 O O . ASP B 1 427 ? -1.23100 -4.30200 -32.15000 1.000 105.35385 878 ASP B O 1
ATOM 6665 N N . GLU C 2 8 ? -33.70100 17.76100 -12.65000 1.000 137.38789 156 GLU C N 1
ATOM 6666 C CA . GLU C 2 8 ? -33.72500 19.23700 -12.83400 1.000 136.92639 156 GLU C CA 1
ATOM 6667 C C . GLU C 2 8 ? -33.18100 19.92100 -11.57500 1.000 135.03958 156 GLU C C 1
ATOM 6668 O O . GLU C 2 8 ? -32.05300 19.60100 -11.16900 1.000 135.99093 156 GLU C O 1
ATOM 6674 N N . GLN C 2 9 ? -33.94600 20.85700 -11.01300 1.000 130.33576 157 GLN C N 1
ATOM 6675 C CA . GLN C 2 9 ? -33.52200 21.56400 -9.77900 1.000 125.46181 157 GLN C CA 1
ATOM 6676 C C . GLN C 2 9 ? -34.26400 20.93200 -8.60600 1.000 121.62137 157 GLN C C 1
ATOM 6677 O O . GLN C 2 9 ? -35.46300 21.18400 -8.46600 1.000 113.25953 157 GLN C O 1
ATOM 6683 N N . LEU C 2 10 ? -33.56000 20.13100 -7.81400 1.000 124.75675 158 LEU C N 1
ATOM 6684 C CA . LEU C 2 10 ? -34.18300 19.45200 -6.65600 1.000 126.37587 158 LEU C CA 1
ATOM 6685 C C . LEU C 2 10 ? -33.54500 19.96700 -5.36700 1.000 123.71963 158 LEU C C 1
ATOM 6686 O O . LEU C 2 10 ? -34.12200 19.77100 -4.31100 1.000 125.57894 158 LEU C O 1
#

Foldseek 3Di:
DFDLDPVPADFDKDKDKAAQAPVGQFWDWDDQQDQTIFIWTAGGRCPGRNVVVVRHDTGWTFQDKAPGGCRRHGPVVVVVVRVVRDHGDMMMTMTGDDAAHRQLRQFLAGADDVQDLLVLLVQQVCQLPPVLGNVVSLLVPLLNHALVSLQSNQVNNCVVVVDGPLVSLCVRDDDLVNVLSSLSNDDLLRSLLVQLVVQLPDQAGVLVSLLLSLQQDALVSLVSNQVVNCVVPVDGSLVSLVVRDDDVLNVLSSLSSNSQADADDPDQDVVVLLVLLVQCCVQFPVDDAGPSVSVSCSLRHYHLVSVLSSQVSNVVVDVDGQLRRLVVHDDDSSSVSSNLNVCSSNPVLLSLLVQLCVQQVDPAGPSVSLSCCLSNCNSHNLNVNQVNNCVPVVFGSLVSLVVRDDDSSSVSSSSSSNDTD/DADLDCVPADFDKDKDKAAAAPVFQFFDWDWLADQRIWIFTADGHCVGRQVVRPPDDGQWTWQAKQPRGCRRPHPVVVVVVRVVADGRDMMMTITGPQGGDPFDPAFQADADGHADLLVLLVQQVCQLPDDLGNLLSVLVPLLNHAQVSLQSNQVSNCVVPVDGPLVSLCVRDDDLSNVLSNLSNDDLLLNLLVQCVVQLPDQHGVLLSLLLSLLQDALVSLVSNQVVNCVVVVDGSLVSLPVNDDDLLSVLSSLSSNNQADADDPDQDVVVLLVLLVQCCVQFDVDPAGPSVSVSCSLRHYHLVSVLSSQVSNVVVDVDGQLVRLVVGDDDSSSVSSNLNVCSSNPVLLSLLVQLCVQQVDPAGVSVSLSSCLNSCNRPRLNVNQVSNCVVPVFGSLVRLVVRDDDVSSVSSNSSSNDTD

GO terms:
  GO:0005737 cytoplasm (C, IDA)
  GO:0005768 endosome (C, IDA)
  GO:0005515 protein binding (F, IPI)
  GO:0009986 cell surface (C, IDA)
  GO:0044090 positive regulation of vacuole organization (P, IMP)
  GO:0035578 azurophil granule lumen (C, TAS)
  GO:0005576 extracellular region (C, TAS)
  GO:0005829 cytosol (C, TAS)
  GO:0042802 identical protein binding (F, IPI)
  GO:0001921 positive regulation of receptor recycling (P, IDA)
  GO:0004867 serine-type endopeptidase inhibitor activity (F, IDA)
  GO:0005886 plasma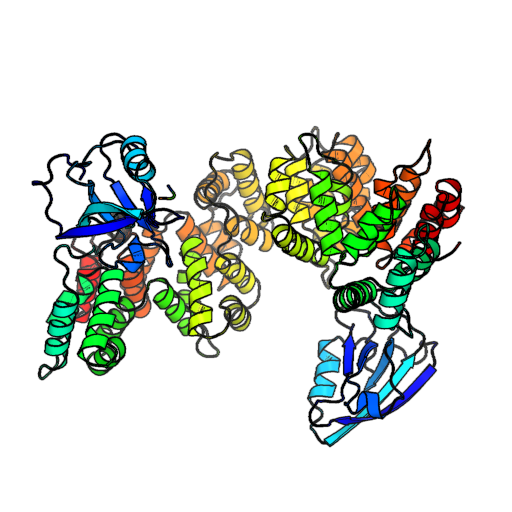 membrane (C, IDA)
  GO:1905581 positive regulation of low-density lipoprotein particle clearance (P, IDA)
  GO:1905602 positive regulation of receptor-mediated endocytosis involved in cholesterol transport (P, IDA)
  GO:1990667 PCSK9-AnxA2 complex (C, IDA)
  GO:0032804 negative regulation of low-density lipoprotein particle receptor catabolic process (P, IDA)
  GO:0098641 cadherin binding involved in cell-cell adhesion (F, HDA)
  GO:0005576 extracellular region (C, HDA)
  GO:0005912 adherens junction (C, HDA)
  GO:0031012 extracellular matrix (C, HDA)

CATH classification: 1.10.220.10 (+3 more: 1.10.220.10, 1.10.220.10, 1.10.220.10)

Nearest PDB structures (foldseek):
  6twq-assembly1_B  TM=8.128E-01  e=3.541E-61  Homo sapiens
  7pc4-assembly1_A  TM=8.389E-01  e=4.780E-51  Homo sapiens
  7p72-assembly1_A  TM=7.966E-01  e=5.093E-52  Homo sapiens
  7pc7-assembly2_B  TM=7.993E-01  e=1.126E-51  Homo sapiens
  7pc8-assembly2_B  TM=7.835E-01  e=8.507E-52  Homo sapiens

InterPro domains:
  IPR001464 Annexin [PR00196] (47-69)
  IPR001464 Annexin [PR00196] (87-103)
  IPR001464 Annexin [PR00196] (114-135)
  IPR001464 Annexin [PR00196] (198-224)
  IPR001464 Annexin [PR00196] (278-298)
  IPR001464 Annexin [PR00196] (322-335)
  IPR002389 Annexin A2 [PR00198] (2-20)
  IPR002389 Annexin A2 [PR00198] (21-32)
  IPR002389 Annexin A2 [PR00198] (169-180)
  IPR002389 Annexin A2 [PR00198] (181-192)
  IPR002389 Annexin A2 [PR00198] (237-246)
  IPR002389 Annexin A2 [PR00198] (254-264)
  IPR018252 Annexin repeat, conserved site [PS00223] (50-102)
  IPR018252 Annexin repeat, conserved site [PS00223] (122-174)
  IPR018252 Annexin repeat, conserved site [PS00223] (282-334)
  IPR018502 Annexin repeat [PF00191] (38-102)
  IPR018502 Annexin repeat [PF00191] (109-174)
  IPR018502 Annexin repeat [PF00191] (193-259)
  IPR018502 Annexin repeat [PF00191] (269-334)
  IPR018502 Annexin repeat [PS51897] (33-104)